Protein 6ICN (pdb70)

B-factor: mean 26.17, std 9.97, range [12.32, 71.06]

Structure (mmCIF, N/CA/C/O backbone):
data_6ICN
#
_entry.id   6ICN
#
_cell.length_a   135.938
_cell.length_b   135.938
_cell.length_c   155.430
_cell.angle_alpha   90.00
_cell.angle_beta   90.00
_cell.angle_gamma   120.00
#
_symmetry.space_group_name_H-M   'P 32 2 1'
#
loop_
_entity.id
_entity.type
_entity.pdbx_description
1 polymer 'Methylxanthine N1-demethylase NdmA'
2 non-polymer 'FE2/S2 (INORGANIC) CLUSTER'
3 non-polymer 'COBALT (II) ION'
4 non-polymer CAFFEINE
5 water water
#
loop_
_atom_site.group_PDB
_atom_site.id
_atom_site.type_symbol
_atom_site.label_atom_id
_atom_site.label_alt_id
_atom_site.label_comp_id
_atom_site.label_asym_id
_atom_site.label_entity_id
_atom_site.label_seq_id
_atom_site.pdbx_PDB_ins_code
_atom_site.Cartn_x
_atom_site.Cartn_y
_atom_site.Cartn_z
_atom_site.occupancy
_atom_site.B_iso_or_equiv
_atom_site.auth_seq_id
_atom_site.auth_comp_id
_atom_site.auth_asym_id
_atom_site.auth_atom_id
_atom_site.pdbx_PDB_model_num
ATOM 1 N N . ASN A 1 25 ? -3.429 51.239 56.071 1.00 62.49 7 ASN A N 1
ATOM 2 C CA . ASN A 1 25 ? -4.585 52.077 55.793 1.00 63.36 7 ASN A CA 1
ATOM 3 C C . ASN A 1 25 ? -5.180 51.683 54.441 1.00 62.03 7 ASN A C 1
ATOM 4 O O . ASN A 1 25 ? -4.694 50.760 53.779 1.00 59.07 7 ASN A O 1
ATOM 9 N N . ASP A 1 26 ? -6.242 52.396 54.048 1.00 62.46 8 ASP A N 1
ATOM 10 C CA . ASP A 1 26 ? -6.923 52.142 52.783 1.00 57.17 8 ASP A CA 1
ATOM 11 C C . ASP A 1 26 ? -5.960 52.106 51.601 1.00 53.74 8 ASP A C 1
ATOM 12 O O . ASP A 1 26 ? -6.209 51.387 50.623 1.00 47.12 8 ASP A O 1
ATOM 17 N N . GLU A 1 27 ? -4.861 52.866 51.677 1.00 53.43 9 GLU A N 1
ATOM 18 C CA . GLU A 1 27 ? -3.861 52.913 50.615 1.00 51.46 9 GLU A CA 1
ATOM 19 C C . GLU A 1 27 ? -3.412 51.530 50.169 1.00 41.66 9 GLU A C 1
ATOM 20 O O . GLU A 1 27 ? -3.042 51.355 49.003 1.00 45.74 9 GLU A O 1
ATOM 26 N N . ARG A 1 28 ? -3.445 50.545 51.067 1.00 40.79 10 ARG A N 1
ATOM 27 C CA . ARG A 1 28 ? -2.734 49.288 50.880 1.00 38.19 10 ARG A CA 1
ATOM 28 C C . ARG A 1 28 ? -3.639 48.149 50.468 1.00 31.82 10 ARG A C 1
ATOM 29 O O . ARG A 1 28 ? -3.143 47.054 50.194 1.00 27.75 10 ARG A O 1
ATOM 37 N N . GLU A 1 29 ? -4.949 48.377 50.445 1.00 31.00 11 GLU A N 1
ATOM 38 C CA . GLU A 1 29 ? -5.877 47.287 50.188 1.00 28.78 11 GLU A CA 1
ATOM 39 C C . GLU A 1 29 ? -5.571 46.603 48.862 1.00 25.17 11 GLU A C 1
ATOM 40 O O . GLU A 1 29 ? -5.636 45.372 48.758 1.00 22.93 11 GLU A O 1
ATOM 46 N N . TYR A 1 30 ? -5.193 47.382 47.843 1.00 24.08 12 TYR A N 1
ATOM 47 C CA . TYR A 1 30 ? -4.989 46.807 46.521 1.00 21.31 12 TYR A CA 1
ATOM 48 C C . TYR A 1 30 ? -3.866 45.774 46.522 1.00 21.34 12 TYR A C 1
ATOM 49 O O . TYR A 1 30 ? -3.897 44.832 45.726 1.00 19.51 12 TYR A O 1
ATOM 58 N N . LEU A 1 31 ? -2.886 45.906 47.428 1.00 18.21 13 LEU A N 1
ATOM 59 C CA . LEU A 1 31 ? -1.793 44.936 47.473 1.00 18.81 13 LEU A CA 1
ATOM 60 C C . LEU A 1 31 ? -2.252 43.537 47.880 1.00 17.44 13 LEU A C 1
ATOM 61 O O . LEU A 1 31 ? -1.553 42.566 47.576 1.00 19.49 13 LEU A O 1
ATOM 66 N N . ARG A 1 32 ? -3.405 43.410 48.546 1.00 16.85 14 ARG A N 1
ATOM 67 C CA . ARG A 1 32 ? -3.903 42.095 48.954 1.00 18.92 14 ARG A CA 1
ATOM 68 C C . ARG A 1 32 ? -4.229 41.213 47.756 1.00 17.67 14 ARG A C 1
ATOM 69 O O . ARG A 1 32 ? -4.305 39.992 47.901 1.00 17.69 14 ARG A O 1
ATOM 77 N N . HIS A 1 33 ? -4.395 41.801 46.570 1.00 19.42 15 HIS A N 1
ATOM 78 C CA . HIS A 1 33 ? -4.759 41.025 45.390 1.00 17.46 15 HIS A CA 1
ATOM 79 C C . HIS A 1 33 ? -3.584 40.350 44.710 1.00 17.91 15 HIS A C 1
ATOM 80 O O . HIS A 1 33 ? -3.801 39.552 43.794 1.00 20.64 15 HIS A O 1
ATOM 87 N N . PHE A 1 34 ? -2.346 40.637 45.120 1.00 18.24 16 PHE A N 1
ATOM 88 C CA . PHE A 1 34 ? -1.165 40.024 44.528 1.00 17.33 16 PHE A CA 1
ATOM 89 C C . PHE A 1 34 ? -0.683 38.847 45.370 1.00 17.54 16 PHE A C 1
ATOM 90 O O . PHE A 1 34 ? -1.008 38.722 46.554 1.00 17.39 16 PHE A O 1
ATOM 98 N N . TRP A 1 35 ? 0.078 37.973 44.723 1.00 15.96 17 TRP A N 1
ATOM 99 C CA . TRP A 1 35 ? 0.841 36.942 45.427 1.00 15.66 17 TRP A CA 1
ATOM 100 C C . TRP A 1 35 ? 2.085 37.553 46.054 1.00 15.42 17 TRP A C 1
ATOM 101 O O . TRP A 1 35 ? 2.857 38.238 45.375 1.00 18.67 17 TRP A O 1
ATOM 112 N N . HIS A 1 36 ? 2.312 37.256 47.333 1.00 15.27 18 HIS A N 1
ATOM 113 C CA . HIS A 1 36 ? 3.520 37.694 48.011 1.00 15.80 18 HIS A CA 1
ATOM 114 C C . HIS A 1 36 ? 4.207 36.498 48.655 1.00 15.70 18 HIS A C 1
ATOM 115 O O . HIS A 1 36 ? 3.534 35.639 49.225 1.00 16.40 18 HIS A O 1
ATOM 122 N N . PRO A 1 37 ? 5.541 36.456 48.638 1.00 16.47 19 PRO A N 1
ATOM 123 C CA . PRO A 1 37 ? 6.257 35.383 49.344 1.00 14.46 19 PRO A CA 1
ATOM 124 C C . PRO A 1 37 ? 6.224 35.665 50.834 1.00 17.87 19 PRO A C 1
ATOM 125 O O . PRO A 1 37 ? 6.327 36.817 51.266 1.00 17.91 19 PRO A O 1
ATOM 129 N N . VAL A 1 38 ? 6.087 34.611 51.631 1.00 13.75 20 VAL A N 1
ATOM 130 C CA . VAL A 1 38 ? 6.049 34.797 53.076 1.00 13.97 20 VAL A CA 1
ATOM 131 C C . VAL A 1 38 ? 7.160 34.058 53.794 1.00 15.34 20 VAL A C 1
ATOM 132 O O . VAL A 1 38 ? 7.518 34.458 54.916 1.00 16.30 20 VAL A O 1
ATOM 136 N N . CYS A 1 39 ? 7.736 33.034 53.187 1.00 15.80 21 CYS A N 1
ATOM 137 C CA . CYS A 1 39 ? 8.816 32.278 53.803 1.00 15.82 21 CYS A CA 1
ATOM 138 C C . CYS A 1 39 ? 9.440 31.408 52.732 1.00 15.69 21 CYS A C 1
ATOM 139 O O . CYS A 1 39 ? 8.858 31.212 51.660 1.00 16.87 21 CYS A O 1
ATOM 142 N N . THR A 1 40 ? 10.649 30.927 53.011 1.00 16.51 22 THR A N 1
ATOM 143 C CA . THR A 1 40 ? 11.203 29.861 52.191 1.00 15.40 22 THR A CA 1
ATOM 144 C C . THR A 1 40 ? 10.633 28.521 52.644 1.00 16.27 22 THR A C 1
ATOM 145 O O . THR A 1 40 ? 10.150 28.371 53.775 1.00 15.97 22 THR A O 1
ATOM 149 N N . VAL A 1 41 ? 10.674 27.546 51.728 1.00 16.44 23 VAL A N 1
ATOM 150 C CA . VAL A 1 41 ? 10.314 26.175 52.096 1.00 14.29 23 VAL A CA 1
ATOM 151 C C . VAL A 1 41 ? 11.201 25.694 53.235 1.00 17.14 23 VAL A C 1
ATOM 152 O O . VAL A 1 41 ? 10.722 25.085 54.202 1.00 16.35 23 VAL A O 1
ATOM 156 N N . THR A 1 42 ? 12.491 26.039 53.175 1.00 17.68 24 THR A N 1
ATOM 157 C CA . THR A 1 42 ? 13.426 25.718 54.253 1.00 17.43 24 THR A CA 1
ATOM 158 C C . THR A 1 42 ? 12.947 26.261 55.602 1.00 16.38 24 THR A C 1
ATOM 159 O O . THR A 1 42 ? 12.943 25.533 56.608 1.00 16.24 24 THR A O 1
ATOM 163 N N . GLU A 1 43 ? 12.499 27.523 55.645 1.00 16.57 25 GLU A N 1
ATOM 164 C CA . GLU A 1 43 ? 11.958 28.056 56.897 1.00 17.94 25 GLU A CA 1
ATOM 165 C C . GLU A 1 43 ? 10.759 27.251 57.387 1.00 15.53 25 GLU A C 1
ATOM 166 O O . GLU A 1 43 ? 10.639 26.972 58.586 1.00 16.70 25 GLU A O 1
ATOM 172 N N . LEU A 1 44 ? 9.851 26.866 56.476 1.00 14.26 26 LEU A N 1
ATOM 173 C CA . LEU A 1 44 ? 8.710 26.068 56.902 1.00 14.66 26 LEU A CA 1
ATOM 174 C C . LEU A 1 44 ? 9.164 24.744 57.507 1.00 14.40 26 LEU A C 1
ATOM 175 O O . LEU A 1 44 ? 8.666 24.330 58.562 1.00 16.29 26 LEU A O 1
ATOM 180 N N . GLU A 1 45 ? 10.122 24.084 56.864 1.00 15.49 27 GLU A N 1
ATOM 181 C CA . GLU A 1 45 ? 10.549 22.757 57.319 1.00 15.63 27 GLU A CA 1
ATOM 182 C C . GLU A 1 45 ? 11.321 22.826 58.624 1.00 16.05 27 GLU A C 1
ATOM 183 O O . GLU A 1 45 ? 11.243 21.890 59.440 1.00 16.28 27 GLU A O 1
ATOM 189 N N . LYS A 1 46 ? 12.033 23.933 58.859 1.00 16.66 28 LYS A N 1
ATOM 190 C CA . LYS A 1 46 ? 12.790 24.108 60.098 1.00 17.02 28 LYS A CA 1
ATOM 191 C C . LYS A 1 46 ? 11.936 24.554 61.280 1.00 18.73 28 LYS A C 1
ATOM 192 O O . LYS A 1 46 ? 12.393 24.445 62.426 1.00 20.35 28 LYS A O 1
ATOM 198 N N . ALA A 1 47 ? 10.717 25.050 61.033 1.00 15.91 29 ALA A N 1
ATOM 199 C CA . ALA A 1 47 ? 9.939 25.699 62.089 1.00 18.03 29 ALA A CA 1
ATOM 200 C C . ALA A 1 47 ? 9.585 24.736 63.214 1.00 18.72 29 ALA A C 1
ATOM 201 O O . ALA A 1 47 ? 9.576 25.120 64.390 1.00 23.70 29 ALA A O 1
ATOM 203 N N . HIS A 1 48 ? 9.275 23.492 62.873 1.00 17.06 30 HIS A N 1
ATOM 204 C CA . HIS A 1 48 ? 8.758 22.477 63.776 1.00 18.70 30 HIS A CA 1
ATOM 205 C C . HIS A 1 48 ? 9.521 21.187 63.495 1.00 17.34 30 HIS A C 1
ATOM 206 O O . HIS A 1 48 ? 9.835 20.896 62.328 1.00 17.63 30 HIS A O 1
ATOM 213 N N . PRO A 1 49 ? 9.832 20.387 64.521 1.00 17.52 31 PRO A N 1
ATOM 214 C CA . PRO A 1 49 ? 10.607 19.149 64.277 1.00 18.53 31 PRO A CA 1
ATOM 215 C C . PRO A 1 49 ? 9.930 18.151 63.345 1.00 18.56 31 PRO A C 1
ATOM 216 O O . PRO A 1 49 ? 10.619 17.297 62.779 1.00 19.26 31 PRO A O 1
ATOM 220 N N . SER A 1 50 ? 8.608 18.214 63.166 1.00 15.84 32 SER A N 1
ATOM 221 C CA . SER A 1 50 ? 7.939 17.338 62.205 1.00 16.83 32 SER A CA 1
ATOM 222 C C . SER A 1 50 ? 8.338 17.620 60.762 1.00 16.57 32 SER A C 1
ATOM 223 O O . SER A 1 50 ? 8.082 16.775 59.892 1.00 18.26 32 SER A O 1
ATOM 226 N N . SER A 1 51 ? 8.906 18.799 60.489 1.00 16.70 33 SER A N 1
ATOM 227 C CA . SER A 1 51 ? 9.224 19.342 59.169 1.00 14.95 33 SER A CA 1
ATOM 228 C C . SER A 1 51 ? 7.987 19.753 58.379 1.00 15.07 33 SER A C 1
ATOM 229 O O . SER A 1 51 ? 8.131 20.157 57.222 1.00 16.50 33 SER A O 1
ATOM 232 N N . LEU A 1 52 ? 6.790 19.687 58.973 1.00 15.11 34 LEU A N 1
ATOM 233 C CA . LEU A 1 52 ? 5.540 19.974 58.266 1.00 15.00 34 LEU A CA 1
ATOM 234 C C . LEU A 1 52 ? 4.966 21.330 58.645 1.00 15.22 34 LEU A C 1
ATOM 235 O O . LEU A 1 52 ? 3.845 21.668 58.231 1.00 15.34 34 LEU A O 1
ATOM 240 N N . GLY A 1 53 ? 5.701 22.117 59.411 1.00 14.36 35 GLY A N 1
ATOM 241 C CA . GLY A 1 53 ? 5.117 23.267 60.067 1.00 15.27 35 GLY A CA 1
ATOM 242 C C . GLY A 1 53 ? 4.399 22.824 61.330 1.00 14.14 35 GLY A C 1
ATOM 243 O O . GLY A 1 53 ? 4.584 21.688 61.795 1.00 16.61 35 GLY A O 1
ATOM 244 N N . PRO A 1 54 ? 3.553 23.693 61.902 1.00 13.35 36 PRO A N 1
ATOM 245 C CA . PRO A 1 54 ? 3.155 24.997 61.351 1.00 14.91 36 PRO A CA 1
ATOM 246 C C . PRO A 1 54 ? 4.198 26.088 61.538 1.00 15.87 36 PRO A C 1
ATOM 247 O O . PRO A 1 54 ? 5.070 25.995 62.411 1.00 17.02 36 PRO A O 1
ATOM 251 N N . LEU A 1 55 ? 4.084 27.137 60.741 1.00 13.56 37 LEU A N 1
ATOM 252 C CA . LEU A 1 55 ? 4.958 28.302 60.844 1.00 14.79 37 LEU A CA 1
ATOM 253 C C . LEU A 1 55 ? 4.089 29.550 60.831 1.00 16.89 37 LEU A C 1
ATOM 254 O O . LEU A 1 55 ? 3.277 29.724 59.916 1.00 15.31 37 LEU A O 1
ATOM 259 N N . ALA A 1 56 ? 4.256 30.419 61.836 1.00 16.03 38 ALA A N 1
ATOM 260 C CA . ALA A 1 56 ? 3.604 31.726 61.825 1.00 15.00 38 ALA A CA 1
ATOM 261 C C . ALA A 1 56 ? 4.304 32.659 60.839 1.00 15.62 38 ALA A C 1
ATOM 262 O O . ALA A 1 56 ? 5.535 32.781 60.848 1.00 17.66 38 ALA A O 1
ATOM 264 N N . VAL A 1 57 ? 3.513 33.344 60.008 1.00 15.93 39 VAL A N 1
ATOM 265 C CA . VAL A 1 57 ? 4.014 34.370 59.102 1.00 16.47 39 VAL A CA 1
ATOM 266 C C . VAL A 1 57 ? 3.075 35.566 59.181 1.00 17.69 39 VAL A C 1
ATOM 267 O O . VAL A 1 57 ? 1.951 35.473 59.681 1.00 17.47 39 VAL A O 1
ATOM 271 N N . LYS A 1 58 ? 3.567 36.713 58.707 1.00 17.59 40 LYS A N 1
ATOM 272 C CA . LYS A 1 58 ? 2.800 37.956 58.704 1.00 16.56 40 LYS A CA 1
ATOM 273 C C . LYS A 1 58 ? 2.911 38.601 57.337 1.00 18.01 40 LYS A C 1
ATOM 274 O O . LYS A 1 58 ? 4.005 38.687 56.768 1.00 19.34 40 LYS A O 1
ATOM 280 N N . LEU A 1 59 ? 1.771 39.041 56.812 1.00 15.61 41 LEU A N 1
ATOM 281 C CA . LEU A 1 59 ? 1.694 39.588 55.465 1.00 14.90 41 LEU A CA 1
ATOM 282 C C . LEU A 1 59 ? 0.675 40.709 55.492 1.00 16.84 41 LEU A C 1
ATOM 283 O O . LEU A 1 59 ? -0.472 40.476 55.887 1.00 16.37 41 LEU A O 1
ATOM 288 N N . LEU A 1 60 ? 1.102 41.921 55.120 1.00 15.92 42 LEU A N 1
ATOM 289 C CA . LEU A 1 60 ? 0.213 43.095 55.121 1.00 16.81 42 LEU A CA 1
ATOM 290 C C . LEU A 1 60 ? -0.553 43.210 56.439 1.00 19.10 42 LEU A C 1
ATOM 291 O O . LEU A 1 60 ? -1.765 43.453 56.457 1.00 20.13 42 LEU A O 1
ATOM 296 N N . ASN A 1 61 ? 0.160 42.986 57.551 1.00 17.84 43 ASN A N 1
ATOM 297 C CA . ASN A 1 61 ? -0.342 43.047 58.925 1.00 22.74 43 ASN A CA 1
ATOM 298 C C . ASN A 1 61 ? -1.344 41.950 59.281 1.00 23.18 43 ASN A C 1
ATOM 299 O O . ASN A 1 61 ? -1.959 42.021 60.353 1.00 25.42 43 ASN A O 1
ATOM 304 N N . GLU A 1 62 ? -1.515 40.931 58.438 1.00 18.13 44 GLU A N 1
ATOM 305 C CA . GLU A 1 62 ? -2.325 39.769 58.776 1.00 19.14 44 GLU A CA 1
ATOM 306 C C . GLU A 1 62 ? -1.453 38.693 59.415 1.00 16.54 44 GLU A C 1
ATOM 307 O O . GLU A 1 62 ? -0.398 38.356 58.871 1.00 18.62 44 GLU A O 1
ATOM 313 N N . GLN A 1 63 ? -1.912 38.128 60.529 1.00 17.67 45 GLN A N 1
ATOM 314 C CA . GLN A 1 63 ? -1.208 37.023 61.179 1.00 16.71 45 GLN A CA 1
ATOM 315 C C . GLN A 1 63 ? -1.731 35.714 60.604 1.00 14.40 45 GLN A C 1
ATOM 316 O O . GLN A 1 63 ? -2.895 35.366 60.806 1.00 16.95 45 GLN A O 1
ATOM 322 N N . LEU A 1 64 ? -0.868 34.994 59.897 1.00 14.26 46 LEU A N 1
ATOM 323 C CA . LEU A 1 64 ? -1.237 33.771 59.203 1.00 16.17 46 LEU A CA 1
ATOM 324 C C . LEU A 1 64 ? -0.396 32.604 59.698 1.00 16.07 46 LEU A C 1
ATOM 325 O O . LEU A 1 64 ? 0.641 32.788 60.342 1.00 16.18 46 LEU A O 1
ATOM 330 N N . VAL A 1 65 ? -0.841 31.389 59.385 1.00 15.31 47 VAL A N 1
ATOM 331 C CA . VAL A 1 65 ? -0.068 30.187 59.670 1.00 15.01 47 VAL A CA 1
ATOM 332 C C . VAL A 1 65 ? 0.006 29.350 58.400 1.00 16.70 47 VAL A C 1
ATOM 333 O O . VAL A 1 65 ? -0.995 29.206 57.683 1.00 15.88 47 VAL A O 1
ATOM 337 N N . VAL A 1 66 ? 1.192 28.821 58.114 1.00 14.17 48 VAL A N 1
ATOM 338 C CA . VAL A 1 66 ? 1.431 27.952 56.964 1.00 14.17 48 VAL A CA 1
ATOM 339 C C . VAL A 1 66 ? 1.758 26.557 57.473 1.00 16.47 48 VAL A C 1
ATOM 340 O O . VAL A 1 66 ? 2.498 26.403 58.455 1.00 15.32 48 VAL A O 1
ATOM 344 N N . ALA A 1 67 ? 1.228 25.536 56.790 1.00 15.19 49 ALA A N 1
ATOM 345 C CA . ALA A 1 67 ? 1.519 24.152 57.151 1.00 15.45 49 ALA A CA 1
ATOM 346 C C . ALA A 1 67 ? 1.455 23.293 55.898 1.00 16.90 49 ALA A C 1
ATOM 347 O O . ALA A 1 67 ? 0.738 23.623 54.941 1.00 17.68 49 ALA A O 1
ATOM 349 N N . LYS A 1 68 ? 2.195 22.184 55.916 1.00 15.25 50 LYS A N 1
ATOM 350 C CA . LYS A 1 68 ? 2.122 21.186 54.848 1.00 14.92 50 LYS A CA 1
ATOM 351 C C . LYS A 1 68 ? 1.122 20.115 55.270 1.00 16.46 50 LYS A C 1
ATOM 352 O O . LYS A 1 68 ? 1.398 19.310 56.165 1.00 16.97 50 LYS A O 1
ATOM 358 N N . LEU A 1 69 ? -0.063 20.136 54.665 1.00 16.15 51 LEU A N 1
ATOM 359 C CA . LEU A 1 69 ? -1.159 19.228 55.007 1.00 17.43 51 LEU A CA 1
ATOM 360 C C . LEU A 1 69 ? -1.307 18.246 53.849 1.00 21.84 51 LEU A C 1
ATOM 361 O O . LEU A 1 69 ? -1.830 18.603 52.786 1.00 20.63 51 LEU A O 1
ATOM 366 N N . GLY A 1 70 ? -0.823 17.025 54.048 1.00 21.91 52 GLY A N 1
ATOM 367 C CA . GLY A 1 70 ? -0.784 16.093 52.932 1.00 25.34 52 GLY A CA 1
ATOM 368 C C . GLY A 1 70 ? 0.160 16.625 51.879 1.00 24.92 52 GLY A C 1
ATOM 369 O O . GLY A 1 70 ? 1.288 17.025 52.178 1.00 26.14 52 GLY A O 1
ATOM 370 N N . ASP A 1 71 ? -0.310 16.691 50.633 1.00 21.14 53 ASP A N 1
ATOM 371 C CA . ASP A 1 71 ? 0.528 17.130 49.529 1.00 22.27 53 ASP A CA 1
ATOM 372 C C . ASP A 1 71 ? 0.429 18.631 49.262 1.00 24.77 53 ASP A C 1
ATOM 373 O O . ASP A 1 71 ? 0.996 19.111 48.278 1.00 30.24 53 ASP A O 1
ATOM 378 N N . GLU A 1 72 ? -0.256 19.377 50.120 1.00 21.27 54 GLU A N 1
ATOM 379 C CA . GLU A 1 72 ? -0.625 20.756 49.852 1.00 21.43 54 GLU A CA 1
ATOM 380 C C . GLU A 1 72 ? -0.006 21.669 50.902 1.00 19.22 54 GLU A C 1
ATOM 381 O O . GLU A 1 72 ? -0.040 21.356 52.090 1.00 20.19 54 GLU A O 1
ATOM 387 N N . TYR A 1 73 ? 0.519 22.811 50.458 1.00 16.21 55 TYR A N 1
ATOM 388 C CA . TYR A 1 73 ? 0.811 23.910 51.375 1.00 17.88 55 TYR A CA 1
ATOM 389 C C . TYR A 1 73 ? -0.445 24.748 51.591 1.00 20.01 55 TYR A C 1
ATOM 390 O O . TYR A 1 73 ? -1.078 25.209 50.623 1.00 18.96 55 TYR A O 1
ATOM 399 N N . VAL A 1 74 ? -0.809 24.941 52.858 1.00 16.97 56 VAL A N 1
ATOM 400 C CA . VAL A 1 74 ? -2.045 25.607 53.250 1.00 14.85 56 VAL A CA 1
ATOM 401 C C . VAL A 1 74 ? -1.717 26.813 54.114 1.00 17.34 56 VAL A C 1
ATOM 402 O O . VAL A 1 74 ? -0.837 26.738 54.984 1.00 17.66 56 VAL A O 1
ATOM 406 N N . ALA A 1 75 ? -2.435 27.914 53.876 1.00 15.67 57 ALA A N 1
ATOM 407 C CA . ALA A 1 75 ? -2.361 29.123 54.696 1.00 14.18 57 ALA A CA 1
ATOM 408 C C . ALA A 1 75 ? -3.726 29.418 55.317 1.00 16.18 57 ALA A C 1
ATOM 409 O O . ALA A 1 75 ? -4.742 29.470 54.606 1.00 17.21 57 ALA A O 1
ATOM 411 N N . MET A 1 76 ? -3.753 29.599 56.639 1.00 14.64 58 MET A N 1
ATOM 412 C CA . MET A 1 76 ? -4.972 29.944 57.375 1.00 14.74 58 MET A CA 1
ATOM 413 C C . MET A 1 76 ? -4.685 31.164 58.236 1.00 15.51 58 MET A C 1
ATOM 414 O O . MET A 1 76 ? -3.530 31.467 58.535 1.00 15.82 58 MET A O 1
ATOM 419 N N . ARG A 1 77 ? -5.738 31.864 58.656 1.00 15.62 59 ARG A N 1
ATOM 420 C CA . ARG A 1 77 ? -5.529 32.851 59.715 1.00 16.17 59 ARG A CA 1
ATOM 421 C C . ARG A 1 77 ? -5.014 32.161 60.973 1.00 15.27 59 ARG A C 1
ATOM 422 O O . ARG A 1 77 ? -5.514 31.104 61.376 1.00 16.08 59 ARG A O 1
ATOM 430 N N . ASP A 1 78 ? -4.020 32.779 61.625 1.00 14.24 60 ASP A N 1
ATOM 431 C CA . ASP A 1 78 ? -3.403 32.173 62.802 1.00 13.88 60 ASP A CA 1
ATOM 432 C C . ASP A 1 78 ? -4.227 32.442 64.067 1.00 15.51 60 ASP A C 1
ATOM 433 O O . ASP A 1 78 ? -3.780 33.083 65.020 1.00 15.05 60 ASP A O 1
ATOM 438 N N . ARG A 1 79 ? -5.458 31.929 64.071 1.00 14.45 61 ARG A N 1
ATOM 439 C CA . ARG A 1 79 ? -6.399 32.249 65.149 1.00 14.52 61 ARG A CA 1
ATOM 440 C C . ARG A 1 79 ? -7.502 31.201 65.149 1.00 17.70 61 ARG A C 1
ATOM 441 O O . ARG A 1 79 ? -8.320 31.169 64.220 1.00 18.00 61 ARG A O 1
ATOM 449 N N . CYS A 1 80 ? -7.509 30.345 66.170 1.00 15.78 62 CYS A N 1
ATOM 450 C CA . CYS A 1 80 ? -8.523 29.299 66.267 1.00 16.77 62 CYS A CA 1
ATOM 451 C C . CYS A 1 80 ? -9.913 29.895 66.478 1.00 14.94 62 CYS A C 1
ATOM 452 O O . CYS A 1 80 ? -10.082 30.874 67.210 1.00 15.85 62 CYS A O 1
ATOM 455 N N . ALA A 1 81 ? -10.925 29.283 65.838 1.00 16.19 63 ALA A N 1
ATOM 456 C CA . ALA A 1 81 ? -12.300 29.776 65.957 1.00 17.80 63 ALA A CA 1
ATOM 457 C C . ALA A 1 81 ? -12.886 29.594 67.351 1.00 16.28 63 ALA A C 1
ATOM 458 O O . ALA A 1 81 ? -13.824 30.313 67.707 1.00 18.19 63 ALA A O 1
ATOM 460 N N . HIS A 1 82 ? -12.348 28.665 68.150 1.00 15.22 64 HIS A N 1
ATOM 461 C CA . HIS A 1 82 ? -12.901 28.303 69.448 1.00 15.17 64 HIS A CA 1
ATOM 462 C C . HIS A 1 82 ? -12.624 29.388 70.487 1.00 16.59 64 HIS A C 1
ATOM 463 O O . HIS A 1 82 ? -13.543 30.081 70.941 1.00 15.53 64 HIS A O 1
ATOM 470 N N . ARG A 1 83 ? -11.351 29.539 70.874 1.00 15.38 65 ARG A N 1
ATOM 471 C CA . ARG A 1 83 ? -10.974 30.522 71.889 1.00 14.60 65 ARG A CA 1
ATOM 472 C C . ARG A 1 83 ? -9.751 31.330 71.459 1.00 17.74 65 ARG A C 1
ATOM 473 O O . ARG A 1 83 ? -9.014 31.858 72.310 1.00 17.59 65 ARG A O 1
ATOM 481 N N . SER A 1 84 ? -9.514 31.447 70.156 1.00 14.23 66 SER A N 1
ATOM 482 C CA . SER A 1 84 ? -8.590 32.426 69.589 1.00 14.35 66 SER A CA 1
ATOM 483 C C . SER A 1 84 ? -7.116 32.143 69.889 1.00 14.17 66 SER A C 1
ATOM 484 O O . SER A 1 84 ? -6.286 33.021 69.683 1.00 15.60 66 SER A O 1
ATOM 487 N N . ALA A 1 85 ? -6.751 30.925 70.293 1.00 15.12 67 ALA A N 1
ATOM 488 C CA . ALA A 1 85 ? -5.336 30.557 70.377 1.00 13.01 67 ALA A CA 1
ATOM 489 C C . ALA A 1 85 ? -4.680 30.575 68.994 1.00 13.81 67 ALA A C 1
ATOM 490 O O . ALA A 1 85 ? -5.338 30.441 67.954 1.00 15.85 67 ALA A O 1
ATOM 492 N N . LYS A 1 86 ? -3.359 30.741 68.981 1.00 14.21 68 LYS A N 1
ATOM 493 C CA . LYS A 1 86 ? -2.613 30.667 67.725 1.00 13.52 68 LYS A CA 1
ATOM 494 C C . LYS A 1 86 ? -2.409 29.213 67.298 1.00 14.22 68 LYS A C 1
ATOM 495 O O . LYS A 1 86 ? -1.777 28.413 68.014 1.00 14.58 68 LYS A O 1
ATOM 501 N N . LEU A 1 87 ? -2.967 28.871 66.134 1.00 14.71 69 LEU A N 1
ATOM 502 C CA . LEU A 1 87 ? -2.723 27.579 65.503 1.00 14.51 69 LEU A CA 1
ATOM 503 C C . LEU A 1 87 ? -1.248 27.334 65.196 1.00 15.32 69 LEU A C 1
ATOM 504 O O . LEU A 1 87 ? -0.844 26.169 65.067 1.00 15.28 69 LEU A O 1
ATOM 509 N N . SER A 1 88 ? -0.433 28.389 65.091 1.00 15.22 70 SER A N 1
ATOM 510 C CA . SER A 1 88 ? 0.994 28.218 64.845 1.00 14.95 70 SER A CA 1
ATOM 511 C C . SER A 1 88 ? 1.723 27.609 66.041 1.00 14.39 70 SER A C 1
ATOM 512 O O . SER A 1 88 ? 2.883 27.206 65.894 1.00 16.45 70 SER A O 1
ATOM 515 N N . LEU A 1 89 ? 1.084 27.545 67.208 1.00 13.48 71 LEU A N 1
ATOM 516 C CA . LEU A 1 89 ? 1.643 26.809 68.336 1.00 15.34 71 LEU A CA 1
ATOM 517 C C . LEU A 1 89 ? 1.157 25.370 68.371 1.00 15.45 71 LEU A C 1
ATOM 518 O O . LEU A 1 89 ? 1.446 24.643 69.328 1.00 17.39 71 LEU A O 1
ATOM 523 N N . GLY A 1 90 ? 0.442 24.933 67.332 1.00 15.86 72 GLY A N 1
ATOM 524 C CA . GLY A 1 90 ? -0.140 23.606 67.265 1.00 15.77 72 GLY A CA 1
ATOM 525 C C . GLY A 1 90 ? 0.713 22.612 66.499 1.00 16.78 72 GLY A C 1
ATOM 526 O O . GLY A 1 90 ? 1.937 22.761 66.374 1.00 17.08 72 GLY A O 1
ATOM 527 N N . THR A 1 91 ? 0.049 21.582 65.963 1.00 16.32 73 THR A N 1
ATOM 528 C CA . THR A 1 91 ? 0.729 20.437 65.373 1.00 16.18 73 THR A CA 1
ATOM 529 C C . THR A 1 91 ? -0.032 19.956 64.142 1.00 18.13 73 THR A C 1
ATOM 530 O O . THR A 1 91 ? -1.262 19.975 64.122 1.00 18.64 73 THR A O 1
ATOM 534 N N . VAL A 1 92 ? 0.700 19.532 63.118 1.00 15.53 74 VAL A N 1
ATOM 535 C CA . VAL A 1 92 ? 0.076 18.870 61.975 1.00 16.40 74 VAL A CA 1
ATOM 536 C C . VAL A 1 92 ? -0.222 17.426 62.360 1.00 18.50 74 VAL A C 1
ATOM 537 O O . VAL A 1 92 ? 0.651 16.710 62.864 1.00 19.32 74 VAL A O 1
ATOM 541 N N . SER A 1 93 ? -1.456 16.994 62.123 1.00 21.06 75 SER A N 1
ATOM 542 C CA . SER A 1 93 ? -1.890 15.638 62.461 1.00 21.75 75 SER A CA 1
ATOM 543 C C . SER A 1 93 ? -2.608 15.100 61.235 1.00 22.83 75 SER A C 1
ATOM 544 O O . SER A 1 93 ? -3.676 15.603 60.874 1.00 22.56 75 SER A O 1
ATOM 547 N N . GLY A 1 94 ? -2.009 14.109 60.579 1.00 24.70 76 GLY A N 1
ATOM 548 C CA . GLY A 1 94 ? -2.529 13.673 59.297 1.00 28.01 76 GLY A CA 1
ATOM 549 C C . GLY A 1 94 ? -2.475 14.825 58.309 1.00 26.67 76 GLY A C 1
ATOM 550 O O . GLY A 1 94 ? -1.446 15.487 58.141 1.00 30.49 76 GLY A O 1
ATOM 551 N N . ASN A 1 95 ? -3.602 15.086 57.658 1.00 25.94 77 ASN A N 1
ATOM 552 C CA . ASN A 1 95 ? -3.728 16.196 56.727 1.00 24.34 77 ASN A CA 1
ATOM 553 C C . ASN A 1 95 ? -4.476 17.365 57.351 1.00 21.47 77 ASN A C 1
ATOM 554 O O . ASN A 1 95 ? -5.141 18.133 56.645 1.00 20.97 77 ASN A O 1
ATOM 559 N N . ARG A 1 96 ? -4.374 17.514 58.673 1.00 19.09 78 ARG A N 1
ATOM 560 C CA . ARG A 1 96 ? -5.067 18.580 59.388 1.00 16.37 78 ARG A CA 1
ATOM 561 C C . ARG A 1 96 ? -4.103 19.330 60.305 1.00 17.60 78 ARG A C 1
ATOM 562 O O . ARG A 1 96 ? -3.047 18.823 60.682 1.00 20.13 78 ARG A O 1
ATOM 570 N N . LEU A 1 97 ? -4.516 20.535 60.687 1.00 16.10 79 LEU A N 1
ATOM 571 C CA . LEU A 1 97 ? -3.782 21.376 61.631 1.00 15.29 79 LEU A CA 1
ATOM 572 C C . LEU A 1 97 ? -4.552 21.396 62.949 1.00 17.71 79 LEU A C 1
ATOM 573 O O . LEU A 1 97 ? -5.722 21.808 62.992 1.00 17.09 79 LEU A O 1
ATOM 578 N N . GLN A 1 98 ? -3.891 20.963 64.020 1.00 16.15 80 GLN A N 1
ATOM 579 C CA . GLN A 1 98 ? -4.512 20.787 65.325 1.00 15.53 80 GLN A CA 1
ATOM 580 C C . GLN A 1 98 ? -4.134 21.942 66.247 1.00 16.45 80 GLN A C 1
ATOM 581 O O . GLN A 1 98 ? -2.948 22.227 66.447 1.00 16.07 80 GLN A O 1
ATOM 587 N N . CYS A 1 99 ? -5.140 22.589 66.810 1.00 14.44 81 CYS A N 1
ATOM 588 C CA . CYS A 1 99 ? -4.903 23.680 67.750 1.00 15.92 81 CYS A CA 1
ATOM 589 C C . CYS A 1 99 ? -4.264 23.153 69.038 1.00 15.82 81 CYS A C 1
ATOM 590 O O . CYS A 1 99 ? -4.666 22.106 69.542 1.00 17.11 81 CYS A O 1
ATOM 593 N N . PRO A 1 100 ? -3.328 23.900 69.636 1.00 15.96 82 PRO A N 1
ATOM 594 C CA . PRO A 1 100 ? -2.699 23.442 70.892 1.00 18.51 82 PRO A CA 1
ATOM 595 C C . PRO A 1 100 ? -3.603 23.453 72.120 1.00 20.44 82 PRO A C 1
ATOM 596 O O . PRO A 1 100 ? -3.296 22.759 73.102 1.00 20.00 82 PRO A O 1
ATOM 600 N N . TYR A 1 101 ? -4.683 24.235 72.121 1.00 16.15 83 TYR A N 1
ATOM 601 C CA . TYR A 1 101 ? -5.400 24.497 73.366 1.00 14.77 83 TYR A CA 1
ATOM 602 C C . TYR A 1 101 ? -6.395 23.381 73.678 1.00 15.86 83 TYR A C 1
ATOM 603 O O . TYR A 1 101 ? -6.293 22.724 74.717 1.00 17.55 83 TYR A O 1
ATOM 612 N N . HIS A 1 102 ? -7.369 23.143 72.789 1.00 15.18 84 HIS A N 1
ATOM 613 C CA . HIS A 1 102 ? -8.323 22.064 73.021 1.00 17.06 84 HIS A CA 1
ATOM 614 C C . HIS A 1 102 ? -8.358 21.087 71.855 1.00 18.07 84 HIS A C 1
ATOM 615 O O . HIS A 1 102 ? -9.297 20.284 71.750 1.00 18.59 84 HIS A O 1
ATOM 622 N N . GLY A 1 103 ? -7.362 21.135 70.975 1.00 15.96 85 GLY A N 1
ATOM 623 C CA . GLY A 1 103 ? -7.193 20.072 70.000 1.00 15.41 85 GLY A CA 1
ATOM 624 C C . GLY A 1 103 ? -8.148 20.076 68.822 1.00 16.63 85 GLY A C 1
ATOM 625 O O . GLY A 1 103 ? -8.236 19.059 68.116 1.00 17.90 85 GLY A O 1
ATOM 626 N N . TRP A 1 104 ? -8.863 21.169 68.564 1.00 15.95 86 TRP A N 1
ATOM 627 C CA . TRP A 1 104 ? -9.683 21.185 67.347 1.00 17.24 86 TRP A CA 1
ATOM 628 C C . TRP A 1 104 ? -8.800 20.975 66.117 1.00 17.71 86 TRP A C 1
ATOM 629 O O . TRP A 1 104 ? -7.690 21.499 66.037 1.00 17.78 86 TRP A O 1
ATOM 640 N N . GLN A 1 105 ? -9.290 20.206 65.140 1.00 17.71 87 GLN A N 1
ATOM 641 C CA . GLN A 1 105 ? -8.499 19.910 63.947 1.00 16.44 87 GLN A CA 1
ATOM 642 C C . GLN A 1 105 ? -9.127 20.565 62.726 1.00 17.94 87 GLN A C 1
ATOM 643 O O . GLN A 1 105 ? -10.322 20.379 62.473 1.00 19.42 87 GLN A O 1
ATOM 649 N N . TYR A 1 106 ? -8.323 21.310 61.975 1.00 16.53 88 TYR A N 1
ATOM 650 C CA . TYR A 1 106 ? -8.785 22.023 60.787 1.00 17.06 88 TYR A CA 1
ATOM 651 C C . TYR A 1 106 ? -8.269 21.364 59.512 1.00 17.08 88 TYR A C 1
ATOM 652 O O . TYR A 1 106 ? -7.082 21.027 59.410 1.00 16.58 88 TYR A O 1
ATOM 661 N N . ASP A 1 107 ? -9.161 21.213 58.516 1.00 17.15 89 ASP A N 1
ATOM 662 C CA . ASP A 1 107 ? -8.751 20.620 57.247 1.00 18.62 89 ASP A CA 1
ATOM 663 C C . ASP A 1 107 ? -8.160 21.684 56.302 1.00 18.73 89 ASP A C 1
ATOM 664 O O . ASP A 1 107 ? -8.007 22.860 56.653 1.00 19.01 89 ASP A O 1
ATOM 669 N N . THR A 1 108 ? -7.798 21.264 55.081 1.00 17.74 90 THR A N 1
ATOM 670 C CA . THR A 1 108 ? -7.167 22.180 54.137 1.00 17.75 90 THR A CA 1
ATOM 671 C C . THR A 1 108 ? -8.070 23.343 53.746 1.00 17.16 90 THR A C 1
ATOM 672 O O . THR A 1 108 ? -7.573 24.333 53.198 1.00 19.51 90 THR A O 1
ATOM 676 N N . HIS A 1 109 ? -9.379 23.251 53.986 1.00 19.60 91 HIS A N 1
ATOM 677 C CA . HIS A 1 109 ? -10.285 24.351 53.689 1.00 20.32 91 HIS A CA 1
ATOM 678 C C . HIS A 1 109 ? -10.561 25.231 54.897 1.00 19.70 91 HIS A C 1
ATOM 679 O O . HIS A 1 109 ? -11.443 26.100 54.834 1.00 19.57 91 HIS A O 1
ATOM 686 N N . GLY A 1 110 ? -9.811 25.048 55.986 1.00 18.02 92 GLY A N 1
ATOM 687 C CA . GLY A 1 110 ? -10.073 25.813 57.186 1.00 18.08 92 GLY A CA 1
ATOM 688 C C . GLY A 1 110 ? -11.274 25.362 57.990 1.00 17.92 92 GLY A C 1
ATOM 689 O O . GLY A 1 110 ? -11.669 26.069 58.919 1.00 17.12 92 GLY A O 1
ATOM 690 N N . ALA A 1 111 ? -11.873 24.205 57.668 1.00 18.36 93 ALA A N 1
ATOM 691 C CA . ALA A 1 111 ? -13.055 23.724 58.374 1.00 18.88 93 ALA A CA 1
ATOM 692 C C . ALA A 1 111 ? -12.664 22.809 59.529 1.00 16.50 93 ALA A C 1
ATOM 693 O O . ALA A 1 111 ? -11.836 21.913 59.354 1.00 18.90 93 ALA A O 1
ATOM 695 N N . CYS A 1 112 ? -13.280 23.012 60.694 1.00 16.52 94 CYS A N 1
ATOM 696 C CA . CYS A 1 112 ? -13.017 22.116 61.815 1.00 18.33 94 CYS A CA 1
ATOM 697 C C . CYS A 1 112 ? -13.695 20.773 61.571 1.00 19.96 94 CYS A C 1
ATOM 698 O O . CYS A 1 112 ? -14.884 20.728 61.234 1.00 22.42 94 CYS A O 1
ATOM 701 N N . GLN A 1 113 ? -12.935 19.686 61.731 1.00 17.72 95 GLN A N 1
ATOM 702 C CA . GLN A 1 113 ? -13.453 18.343 61.494 1.00 19.74 95 GLN A CA 1
ATOM 703 C C . GLN A 1 113 ? -13.410 17.455 62.727 1.00 21.59 95 GLN A C 1
ATOM 704 O O . GLN A 1 113 ? -13.860 16.301 62.662 1.00 21.04 95 GLN A O 1
ATOM 710 N N . LEU A 1 114 ? -12.895 17.951 63.847 1.00 18.94 96 LEU A N 1
ATOM 711 C CA . LEU A 1 114 ? -12.855 17.183 65.085 1.00 17.65 96 LEU A CA 1
ATOM 712 C C . LEU A 1 114 ? -12.853 18.144 66.263 1.00 20.86 96 LEU A C 1
ATOM 713 O O . LEU A 1 114 ? -12.004 19.041 66.325 1.00 19.02 96 LEU A O 1
ATOM 718 N N . VAL A 1 115 ? -13.796 17.944 67.174 1.00 19.35 97 VAL A N 1
ATOM 719 C CA . VAL A 1 115 ? -13.847 18.616 68.466 1.00 18.73 97 VAL A CA 1
ATOM 720 C C . VAL A 1 115 ? -13.685 17.549 69.539 1.00 19.70 97 VAL A C 1
ATOM 721 O O . VAL A 1 115 ? -14.639 16.847 69.879 1.00 21.50 97 VAL A O 1
ATOM 725 N N . PRO A 1 116 ? -12.473 17.370 70.079 1.00 18.27 98 PRO A N 1
ATOM 726 C CA . PRO A 1 116 ? -12.243 16.212 70.964 1.00 18.40 98 PRO A CA 1
ATOM 727 C C . PRO A 1 116 ? -13.130 16.192 72.195 1.00 19.16 98 PRO A C 1
ATOM 728 O O . PRO A 1 116 ? -13.438 15.111 72.721 1.00 23.54 98 PRO A O 1
ATOM 732 N N . ALA A 1 117 ? -13.521 17.359 72.700 1.00 20.64 99 ALA A N 1
ATOM 733 C CA . ALA A 1 117 ? -14.322 17.396 73.915 1.00 22.57 99 ALA A CA 1
ATOM 734 C C . ALA A 1 117 ? -15.738 16.879 73.688 1.00 27.30 99 ALA A C 1
ATOM 735 O O . ALA A 1 117 ? -16.381 16.420 74.640 1.00 26.99 99 ALA A O 1
ATOM 737 N N . CYS A 1 118 ? -16.232 16.945 72.446 1.00 24.51 100 CYS A N 1
ATOM 738 C CA . CYS A 1 118 ? -17.639 16.670 72.126 1.00 30.18 100 CYS A CA 1
ATOM 739 C C . CYS A 1 118 ? -17.738 15.705 70.953 1.00 30.98 100 CYS A C 1
ATOM 740 O O . CYS A 1 118 ? -18.389 16.004 69.953 1.00 32.92 100 CYS A O 1
ATOM 743 N N . PRO A 1 119 ? -17.089 14.544 71.031 1.00 34.19 101 PRO A N 1
ATOM 744 C CA . PRO A 1 119 ? -16.963 13.711 69.824 1.00 40.87 101 PRO A CA 1
ATOM 745 C C . PRO A 1 119 ? -18.302 13.330 69.201 1.00 44.17 101 PRO A C 1
ATOM 746 O O . PRO A 1 119 ? -18.378 13.167 67.976 1.00 48.77 101 PRO A O 1
ATOM 750 N N . ASN A 1 120 ? -19.366 13.217 70.003 1.00 44.09 102 ASN A N 1
ATOM 751 C CA . ASN A 1 120 ? -20.679 12.836 69.490 1.00 46.03 102 ASN A CA 1
ATOM 752 C C . ASN A 1 120 ? -21.504 14.022 68.998 1.00 44.71 102 ASN A C 1
ATOM 753 O O . ASN A 1 120 ? -22.387 13.837 68.153 1.00 48.91 102 ASN A O 1
ATOM 758 N N . SER A 1 121 ? -21.251 15.226 69.509 1.00 38.39 103 SER A N 1
ATOM 759 C CA . SER A 1 121 ? -22.076 16.370 69.166 1.00 34.05 103 SER A CA 1
ATOM 760 C C . SER A 1 121 ? -21.777 16.839 67.744 1.00 30.36 103 SER A C 1
ATOM 761 O O . SER A 1 121 ? -20.677 16.628 67.228 1.00 32.30 103 SER A O 1
ATOM 764 N N . PRO A 1 122 ? -22.737 17.487 67.087 1.00 31.78 104 PRO A N 1
ATOM 765 C CA . PRO A 1 122 ? -22.424 18.112 65.800 1.00 29.42 104 PRO A CA 1
ATOM 766 C C . PRO A 1 122 ? -21.447 19.265 65.985 1.00 27.56 104 PRO A C 1
ATOM 767 O O . PRO A 1 122 ? -21.523 20.022 66.960 1.00 28.36 104 PRO A O 1
ATOM 771 N N . ILE A 1 123 ? -20.521 19.377 65.042 1.00 24.76 105 ILE A N 1
ATOM 772 C CA . ILE A 1 123 ? -19.539 20.473 65.072 1.00 22.51 105 ILE A CA 1
ATOM 773 C C . ILE A 1 123 ? -20.248 21.768 64.690 1.00 25.52 105 ILE A C 1
ATOM 774 O O . ILE A 1 123 ? -21.001 21.787 63.698 1.00 21.29 105 ILE A O 1
ATOM 779 N N . PRO A 1 124 ? -20.082 22.851 65.447 1.00 19.75 106 PRO A N 1
ATOM 780 C CA . PRO A 1 124 ? -20.767 24.097 65.097 1.00 21.13 106 PRO A CA 1
ATOM 781 C C . PRO A 1 124 ? -20.487 24.535 63.671 1.00 21.89 106 PRO A C 1
ATOM 782 O O . PRO A 1 124 ? -19.382 24.376 63.145 1.00 22.00 106 PRO A O 1
ATOM 786 N N . ASN A 1 125 ? -21.529 25.081 63.041 1.00 21.74 107 ASN A N 1
ATOM 787 C CA . ASN A 1 125 ? -21.408 25.584 61.685 1.00 21.74 107 ASN A CA 1
ATOM 788 C C . ASN A 1 125 ? -20.316 26.640 61.559 1.00 23.25 107 ASN A C 1
ATOM 789 O O . ASN A 1 125 ? -19.639 26.712 60.529 1.00 22.67 107 ASN A O 1
ATOM 794 N N . LYS A 1 126 ? -20.118 27.460 62.586 1.00 21.96 108 LYS A N 1
ATOM 795 C CA . LYS A 1 126 ? -19.136 28.530 62.488 1.00 19.43 108 LYS A CA 1
ATOM 796 C C . LYS A 1 126 ? -17.729 28.091 62.891 1.00 21.41 108 LYS A C 1
ATOM 797 O O . LYS A 1 126 ? -16.826 28.934 62.935 1.00 19.67 108 LYS A O 1
ATOM 803 N N . ALA A 1 127 ? -17.518 26.800 63.162 1.00 20.26 109 ALA A N 1
ATOM 804 C CA . ALA A 1 127 ? -16.204 26.295 63.577 1.00 18.59 109 ALA A CA 1
ATOM 805 C C . ALA A 1 127 ? -15.328 26.133 62.336 1.00 18.04 109 ALA A C 1
ATOM 806 O O . ALA A 1 127 ? -15.183 25.050 61.753 1.00 18.97 109 ALA A O 1
ATOM 808 N N . LYS A 1 128 ? -14.750 27.253 61.912 1.00 16.81 110 LYS A N 1
ATOM 809 C CA . LYS A 1 128 ? -13.905 27.313 60.732 1.00 17.48 110 LYS A CA 1
ATOM 810 C C . LYS A 1 128 ? -13.066 28.577 60.829 1.00 16.97 110 LYS A C 1
ATOM 811 O O . LYS A 1 128 ? -13.436 29.538 61.512 1.00 19.01 110 LYS A O 1
ATOM 817 N N . VAL A 1 129 ? -11.946 28.569 60.121 1.00 16.91 111 VAL A N 1
ATOM 818 C CA . VAL A 1 129 ? -11.091 29.747 60.032 1.00 19.29 111 VAL A CA 1
ATOM 819 C C . VAL A 1 129 ? -10.867 30.071 58.563 1.00 18.48 111 VAL A C 1
ATOM 820 O O . VAL A 1 129 ? -10.962 29.195 57.697 1.00 19.48 111 VAL A O 1
ATOM 824 N N . ASP A 1 130 ? -10.566 31.342 58.276 1.00 17.66 112 ASP A N 1
ATOM 825 C CA . ASP A 1 130 ? -10.323 31.752 56.894 1.00 19.83 112 ASP A CA 1
ATOM 826 C C . ASP A 1 130 ? -9.065 31.084 56.360 1.00 19.89 112 ASP A C 1
ATOM 827 O O . ASP A 1 130 ? -8.065 30.965 57.071 1.00 19.84 112 ASP A O 1
ATOM 832 N N . ARG A 1 131 ? -9.123 30.621 55.112 1.00 19.08 113 ARG A N 1
ATOM 833 C CA . ARG A 1 131 ? -7.940 30.127 54.431 1.00 18.80 113 ARG A CA 1
ATOM 834 C C . ARG A 1 131 ? -7.693 30.969 53.187 1.00 18.08 113 ARG A C 1
ATOM 835 O O . ARG A 1 131 ? -8.573 31.699 52.717 1.00 19.94 113 ARG A O 1
ATOM 843 N N . PHE A 1 132 ? -6.466 30.896 52.686 1.00 16.98 114 PHE A N 1
ATOM 844 C CA . PHE A 1 132 ? -6.008 31.776 51.623 1.00 17.54 114 PHE A CA 1
ATOM 845 C C . PHE A 1 132 ? -5.237 30.975 50.595 1.00 16.44 114 PHE A C 1
ATOM 846 O O . PHE A 1 132 ? -4.539 30.008 50.931 1.00 17.58 114 PHE A O 1
ATOM 854 N N . ASP A 1 133 ? -5.355 31.403 49.337 1.00 19.16 115 ASP A N 1
ATOM 855 C CA . ASP A 1 133 ? -4.560 30.820 48.268 1.00 18.95 115 ASP A CA 1
ATOM 856 C C . ASP A 1 133 ? -3.087 30.794 48.655 1.00 19.27 115 ASP A C 1
ATOM 857 O O . ASP A 1 133 ? -2.516 31.817 49.064 1.00 17.63 115 ASP A O 1
ATOM 862 N N . CYS A 1 134 ? -2.491 29.608 48.555 1.00 16.11 116 CYS A N 1
ATOM 863 C CA . CYS A 1 134 ? -1.135 29.359 49.039 1.00 17.50 116 CYS A CA 1
ATOM 864 C C . CYS A 1 134 ? -0.470 28.343 48.123 1.00 18.47 116 CYS A C 1
ATOM 865 O O . CYS A 1 134 ? -1.025 27.260 47.912 1.00 19.50 116 CYS A O 1
ATOM 868 N N . GLU A 1 135 ? 0.706 28.679 47.593 1.00 16.92 117 GLU A N 1
ATOM 869 C CA . GLU A 1 135 ? 1.440 27.805 46.682 1.00 18.95 117 GLU A CA 1
ATOM 870 C C . GLU A 1 135 ? 2.939 27.912 46.914 1.00 18.67 117 GLU A C 1
ATOM 871 O O . GLU A 1 135 ? 3.463 28.995 47.211 1.00 19.45 117 GLU A O 1
ATOM 877 N N . GLU A 1 136 ? 3.632 26.789 46.725 1.00 19.10 118 GLU A N 1
ATOM 878 C CA . GLU A 1 136 ? 5.085 26.792 46.611 1.00 17.59 118 GLU A CA 1
ATOM 879 C C . GLU A 1 136 ? 5.496 27.045 45.166 1.00 20.87 118 GLU A C 1
ATOM 880 O O . GLU A 1 136 ? 4.903 26.498 44.226 1.00 21.99 118 GLU A O 1
ATOM 886 N N . ARG A 1 137 ? 6.503 27.895 44.992 1.00 18.72 119 ARG A N 1
ATOM 887 C CA . ARG A 1 137 ? 7.146 28.073 43.697 1.00 17.56 119 ARG A CA 1
ATOM 888 C C . ARG A 1 137 ? 8.551 28.608 43.934 1.00 18.92 119 ARG A C 1
ATOM 889 O O . ARG A 1 137 ? 8.742 29.508 44.760 1.00 18.37 119 ARG A O 1
ATOM 897 N N . TYR A 1 138 ? 9.528 28.036 43.229 1.00 18.15 120 TYR A N 1
ATOM 898 C CA . TYR A 1 138 ? 10.933 28.452 43.298 1.00 19.27 120 TYR A CA 1
ATOM 899 C C . TYR A 1 138 ? 11.547 28.231 44.666 1.00 17.76 120 TYR A C 1
ATOM 900 O O . TYR A 1 138 ? 12.600 28.805 44.961 1.00 18.65 120 TYR A O 1
ATOM 909 N N . GLY A 1 139 ? 10.939 27.405 45.522 1.00 17.38 121 GLY A N 1
ATOM 910 C CA . GLY A 1 139 ? 11.487 27.233 46.855 1.00 18.66 121 GLY A CA 1
ATOM 911 C C . GLY A 1 139 ? 10.983 28.241 47.868 1.00 18.41 121 GLY A C 1
ATOM 912 O O . GLY A 1 139 ? 11.480 28.267 49.010 1.00 17.20 121 GLY A O 1
ATOM 913 N N . LEU A 1 140 ? 10.041 29.087 47.481 1.00 17.62 122 LEU A N 1
ATOM 914 C CA . LEU A 1 140 ? 9.362 29.987 48.400 1.00 15.87 122 LEU A CA 1
ATOM 915 C C . LEU A 1 140 ? 7.899 29.586 48.518 1.00 15.39 122 LEU A C 1
ATOM 916 O O . LEU A 1 140 ? 7.333 28.937 47.631 1.00 18.06 122 LEU A O 1
ATOM 921 N N . ILE A 1 141 ? 7.280 30.026 49.604 1.00 15.85 123 ILE A N 1
ATOM 922 C CA . ILE A 1 141 ? 5.847 29.857 49.836 1.00 15.21 123 ILE A CA 1
ATOM 923 C C . ILE A 1 141 ? 5.183 31.201 49.587 1.00 16.27 123 ILE A C 1
ATOM 924 O O . ILE A 1 141 ? 5.587 32.217 50.182 1.00 17.67 123 ILE A O 1
ATOM 929 N N . TRP A 1 142 ? 4.162 31.210 48.716 1.00 15.38 124 TRP A N 1
ATOM 930 C CA . TRP A 1 142 ? 3.483 32.425 48.282 1.00 15.25 124 TRP A CA 1
ATOM 931 C C . TRP A 1 142 ? 2.032 32.421 48.744 1.00 15.53 124 TRP A C 1
ATOM 932 O O . TRP A 1 142 ? 1.367 31.383 48.711 1.00 17.60 124 TRP A O 1
ATOM 943 N N . ILE A 1 143 ? 1.530 33.581 49.173 1.00 15.11 125 ILE A N 1
ATOM 944 C CA . ILE A 1 143 ? 0.153 33.723 49.632 1.00 14.46 125 ILE A CA 1
ATOM 945 C C . ILE A 1 143 ? -0.518 34.885 48.907 1.00 17.38 125 ILE A C 1
ATOM 946 O O . ILE A 1 143 ? 0.076 35.956 48.749 1.00 16.13 125 ILE A O 1
ATOM 951 N N . ARG A 1 144 ? -1.765 34.671 48.459 1.00 16.28 126 ARG A N 1
ATOM 952 C CA . ARG A 1 144 ? -2.602 35.757 47.947 1.00 15.81 126 ARG A CA 1
ATOM 953 C C . ARG A 1 144 ? -3.795 35.920 48.873 1.00 17.40 126 ARG A C 1
ATOM 954 O O . ARG A 1 144 ? -4.623 35.007 48.995 1.00 18.54 126 ARG A O 1
ATOM 962 N N . LEU A 1 145 ? -3.892 37.088 49.515 1.00 16.03 127 LEU A N 1
ATOM 963 C CA . LEU A 1 145 ? -4.919 37.274 50.535 1.00 15.38 127 LEU A CA 1
ATOM 964 C C . LEU A 1 145 ? -6.309 37.435 49.932 1.00 18.65 127 LEU A C 1
ATOM 965 O O . LEU A 1 145 ? -7.294 36.961 50.511 1.00 18.72 127 LEU A O 1
ATOM 970 N N . ASP A 1 146 ? -6.416 38.143 48.814 1.00 18.17 128 ASP A N 1
ATOM 971 C CA . ASP A 1 146 ? -7.692 38.383 48.141 1.00 20.92 128 ASP A CA 1
ATOM 972 C C . ASP A 1 146 ? -7.605 37.812 46.730 1.00 19.20 128 ASP A C 1
ATOM 973 O O . ASP A 1 146 ? -6.828 38.300 45.892 1.00 19.45 128 ASP A O 1
ATOM 978 N N . SER A 1 147 ? -8.412 36.784 46.461 1.00 20.51 129 SER A N 1
ATOM 979 C CA . SER A 1 147 ? -8.412 36.143 45.158 1.00 20.15 129 SER A CA 1
ATOM 980 C C . SER A 1 147 ? -9.630 36.532 44.324 1.00 21.77 129 SER A C 1
ATOM 981 O O . SER A 1 147 ? -9.821 35.968 43.244 1.00 23.94 129 SER A O 1
ATOM 984 N N . SER A 1 148 ? -10.423 37.509 44.782 1.00 21.92 130 SER A N 1
ATOM 985 C CA . SER A 1 148 ? -11.723 37.773 44.158 1.00 24.27 130 SER A CA 1
ATOM 986 C C . SER A 1 148 ? -11.589 38.403 42.774 1.00 27.02 130 SER A C 1
ATOM 987 O O . SER A 1 148 ? -12.464 38.204 41.920 1.00 27.11 130 SER A O 1
ATOM 990 N N . PHE A 1 149 ? -10.518 39.159 42.513 1.00 25.66 131 PHE A N 1
ATOM 991 C CA . PHE A 1 149 ? -10.336 39.690 41.164 1.00 25.86 131 PHE A CA 1
ATOM 992 C C . PHE A 1 149 ? -9.797 38.638 40.212 1.00 25.13 131 PHE A C 1
ATOM 993 O O . PHE A 1 149 ? -9.973 38.766 38.998 1.00 29.20 131 PHE A O 1
ATOM 1001 N N . ASP A 1 150 ? -9.079 37.644 40.739 1.00 25.18 132 ASP A N 1
ATOM 1002 C CA . ASP A 1 150 ? -8.622 36.472 39.989 1.00 27.16 132 ASP A CA 1
ATOM 1003 C C . ASP A 1 150 ? -7.897 36.840 38.691 1.00 30.22 132 ASP A C 1
ATOM 1004 O O . ASP A 1 150 ? -8.171 36.295 37.622 1.00 31.58 132 ASP A O 1
ATOM 1009 N N . CYS A 1 151 ? -6.917 37.755 38.794 1.00 22.80 133 CYS A N 1
ATOM 1010 C CA . CYS A 1 151 ? -6.171 38.154 37.605 1.00 23.09 133 CYS A CA 1
ATOM 1011 C C . CYS A 1 151 ? -4.678 38.336 37.867 1.00 23.90 133 CYS A C 1
ATOM 1012 O O . CYS A 1 151 ? -3.981 38.937 37.041 1.00 25.14 133 CYS A O 1
ATOM 1015 N N . THR A 1 152 ? -4.166 37.836 38.983 1.00 21.27 134 THR A N 1
ATOM 1016 C CA . THR A 1 152 ? -2.754 37.969 39.308 1.00 21.63 134 THR A CA 1
ATOM 1017 C C . THR A 1 152 ? -2.124 36.588 39.400 1.00 21.66 134 THR A C 1
ATOM 1018 O O . THR A 1 152 ? -2.807 35.598 39.691 1.00 21.60 134 THR A O 1
ATOM 1022 N N . GLU A 1 153 ? -0.818 36.521 39.150 1.00 19.57 135 GLU A N 1
ATOM 1023 C CA . GLU A 1 153 ? -0.096 35.264 39.187 1.00 20.79 135 GLU A CA 1
ATOM 1024 C C . GLU A 1 153 ? 1.200 35.438 39.960 1.00 19.42 135 GLU A C 1
ATOM 1025 O O . GLU A 1 153 ? 1.651 36.556 40.215 1.00 18.89 135 GLU A O 1
ATOM 1031 N N . ILE A 1 154 ? 1.785 34.302 40.321 1.00 19.32 136 ILE A N 1
ATOM 1032 C CA . ILE A 1 154 ? 3.070 34.340 41.028 1.00 20.22 136 ILE A CA 1
ATOM 1033 C C . ILE A 1 154 ? 4.137 34.924 40.111 1.00 19.32 136 ILE A C 1
ATOM 1034 O O . ILE A 1 154 ? 4.195 34.577 38.909 1.00 19.90 136 ILE A O 1
ATOM 1039 N N . PRO A 1 155 ? 4.999 35.816 40.616 1.00 18.43 137 PRO A N 1
ATOM 1040 C CA . PRO A 1 155 ? 6.060 36.430 39.802 1.00 19.51 137 PRO A CA 1
ATOM 1041 C C . PRO A 1 155 ? 6.933 35.476 39.004 1.00 21.41 137 PRO A C 1
ATOM 1042 O O . PRO A 1 155 ? 7.096 34.301 39.349 1.00 21.55 137 PRO A O 1
ATOM 1046 N N . TYR A 1 156 ? 7.520 36.008 37.933 1.00 20.40 138 TYR A N 1
ATOM 1047 C CA . TYR A 1 156 ? 8.353 35.251 37.013 1.00 20.26 138 TYR A CA 1
ATOM 1048 C C . TYR A 1 156 ? 9.810 35.240 37.474 1.00 22.84 138 TYR A C 1
ATOM 1049 O O . TYR A 1 156 ? 10.404 36.294 37.717 1.00 21.67 138 TYR A O 1
ATOM 1058 N N . PHE A 1 157 ? 10.381 34.040 37.566 1.00 21.60 139 PHE A N 1
ATOM 1059 C CA . PHE A 1 157 ? 11.803 33.804 37.796 1.00 20.19 139 PHE A CA 1
ATOM 1060 C C . PHE A 1 157 ? 12.356 33.087 36.567 1.00 22.13 139 PHE A C 1
ATOM 1061 O O . PHE A 1 157 ? 11.965 31.949 36.289 1.00 24.62 139 PHE A O 1
ATOM 1069 N N . SER A 1 158 ? 13.269 33.741 35.839 1.00 21.33 140 SER A N 1
ATOM 1070 C CA . SER A 1 158 ? 13.688 33.224 34.533 1.00 21.95 140 SER A CA 1
ATOM 1071 C C . SER A 1 158 ? 14.527 31.948 34.636 1.00 25.47 140 SER A C 1
ATOM 1072 O O . SER A 1 158 ? 14.569 31.154 33.685 1.00 27.26 140 SER A O 1
ATOM 1075 N N . ALA A 1 159 ? 15.215 31.735 35.754 1.00 21.14 141 ALA A N 1
ATOM 1076 C CA . ALA A 1 159 ? 16.178 30.648 35.859 1.00 22.55 141 ALA A CA 1
ATOM 1077 C C . ALA A 1 159 ? 15.550 29.323 36.239 1.00 25.28 141 ALA A C 1
ATOM 1078 O O . ALA A 1 159 ? 16.228 28.294 36.155 1.00 29.51 141 ALA A O 1
ATOM 1080 N N . ALA A 1 160 ? 14.287 29.317 36.657 1.00 24.45 142 ALA A N 1
ATOM 1081 C CA . ALA A 1 160 ? 13.644 28.071 37.050 1.00 28.88 142 ALA A CA 1
ATOM 1082 C C . ALA A 1 160 ? 13.649 27.095 35.876 1.00 33.77 142 ALA A C 1
ATOM 1083 O O . ALA A 1 160 ? 13.329 27.468 34.744 1.00 36.99 142 ALA A O 1
ATOM 1085 N N . ASN A 1 161 ? 14.077 25.860 36.141 1.00 38.57 143 ASN A N 1
ATOM 1086 C CA . ASN A 1 161 ? 14.064 24.783 35.148 1.00 42.69 143 ASN A CA 1
ATOM 1087 C C . ASN A 1 161 ? 14.971 25.081 33.954 1.00 40.34 143 ASN A C 1
ATOM 1088 O O . ASN A 1 161 ? 14.689 24.659 32.830 1.00 45.97 143 ASN A O 1
ATOM 1093 N N . ASP A 1 162 ? 16.056 25.827 34.178 1.00 34.80 144 ASP A N 1
ATOM 1094 C CA . ASP A 1 162 ? 17.125 25.967 33.192 1.00 36.09 144 ASP A CA 1
ATOM 1095 C C . ASP A 1 162 ? 18.293 25.138 33.696 1.00 36.05 144 ASP A C 1
ATOM 1096 O O . ASP A 1 162 ? 19.025 25.578 34.594 1.00 34.50 144 ASP A O 1
ATOM 1101 N N . PRO A 1 163 ? 18.505 23.926 33.170 1.00 37.00 145 PRO A N 1
ATOM 1102 C CA . PRO A 1 163 ? 19.543 23.045 33.732 1.00 36.38 145 PRO A CA 1
ATOM 1103 C C . PRO A 1 163 ? 20.962 23.565 33.567 1.00 34.48 145 PRO A C 1
ATOM 1104 O O . PRO A 1 163 ? 21.880 22.969 34.141 1.00 38.06 145 PRO A O 1
ATOM 1108 N N . ARG A 1 164 ? 21.180 24.634 32.799 1.00 31.34 146 ARG A N 1
ATOM 1109 C CA . ARG A 1 164 ? 22.512 25.218 32.703 1.00 32.45 146 ARG A CA 1
ATOM 1110 C C . ARG A 1 164 ? 22.902 26.012 33.945 1.00 31.76 146 ARG A C 1
ATOM 1111 O O . ARG A 1 164 ? 24.065 26.418 34.052 1.00 30.32 146 ARG A O 1
ATOM 1119 N N . LEU A 1 165 ? 21.968 26.265 34.862 1.00 29.28 147 LEU A N 1
ATOM 1120 C CA . LEU A 1 165 ? 22.180 27.217 35.949 1.00 25.59 147 LEU A CA 1
ATOM 1121 C C . LEU A 1 165 ? 22.032 26.533 37.302 1.00 27.02 147 LEU A C 1
ATOM 1122 O O . LEU A 1 165 ? 21.066 25.797 37.529 1.00 30.37 147 LEU A O 1
ATOM 1127 N N . ARG A 1 166 ? 22.982 26.797 38.199 1.00 25.30 148 ARG A N 1
ATOM 1128 C CA . ARG A 1 166 ? 22.899 26.373 39.592 1.00 23.94 148 ARG A CA 1
ATOM 1129 C C . ARG A 1 166 ? 22.189 27.471 40.381 1.00 21.16 148 ARG A C 1
ATOM 1130 O O . ARG A 1 166 ? 22.585 28.637 40.299 1.00 21.04 148 ARG A O 1
ATOM 1138 N N . ILE A 1 167 ? 21.152 27.097 41.133 1.00 22.06 149 ILE A N 1
ATOM 1139 C CA . ILE A 1 167 ? 20.302 28.043 41.862 1.00 20.21 149 ILE A CA 1
ATOM 1140 C C . ILE A 1 167 ? 20.619 27.971 43.352 1.00 20.56 149 ILE A C 1
ATOM 1141 O O . ILE A 1 167 ? 20.691 26.878 43.922 1.00 22.34 149 ILE A O 1
ATOM 1146 N N . VAL A 1 168 ? 20.772 29.139 43.991 1.00 17.48 150 VAL A N 1
ATOM 1147 C CA . VAL A 1 168 ? 20.967 29.249 45.435 1.00 17.53 150 VAL A CA 1
ATOM 1148 C C . VAL A 1 168 ? 19.875 30.150 46.005 1.00 16.89 150 VAL A C 1
ATOM 1149 O O . VAL A 1 168 ? 19.691 31.282 45.536 1.00 18.15 150 VAL A O 1
ATOM 1153 N N . ILE A 1 169 ? 19.152 29.649 47.002 1.00 17.36 151 ILE A N 1
ATOM 1154 C CA . ILE A 1 169 ? 18.131 30.414 47.719 1.00 16.42 151 ILE A CA 1
ATOM 1155 C C . ILE A 1 169 ? 18.766 30.947 48.997 1.00 18.46 151 ILE A C 1
ATOM 1156 O O . ILE A 1 169 ? 19.124 30.170 49.893 1.00 19.93 151 ILE A O 1
ATOM 1161 N N . GLN A 1 170 ? 18.867 32.261 49.118 1.00 16.67 152 GLN A N 1
ATOM 1162 C CA . GLN A 1 170 ? 19.472 32.784 50.341 1.00 18.79 152 GLN A CA 1
ATOM 1163 C C . GLN A 1 170 ? 18.471 32.811 51.494 1.00 20.36 152 GLN A C 1
ATOM 1164 O O . GLN A 1 170 ? 17.255 32.729 51.311 1.00 20.21 152 GLN A O 1
ATOM 1170 N N . GLU A 1 171 ? 19.006 32.918 52.708 1.00 19.85 153 GLU A N 1
ATOM 1171 C CA . GLU A 1 171 ? 18.132 33.149 53.843 1.00 18.31 153 GLU A CA 1
ATOM 1172 C C . GLU A 1 171 ? 17.486 34.530 53.720 1.00 16.20 153 GLU A C 1
ATOM 1173 O O . GLU A 1 171 ? 18.112 35.468 5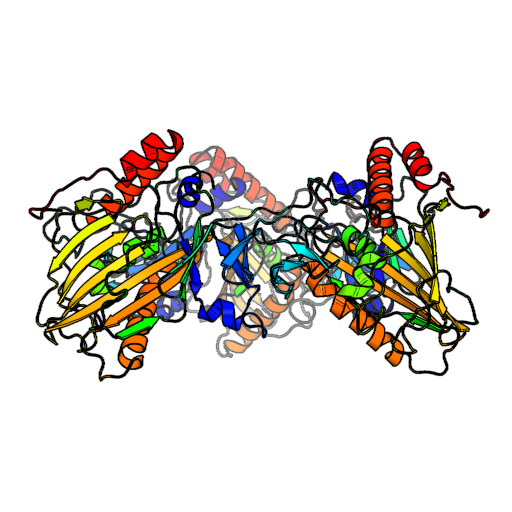3.227 1.00 21.23 153 GLU A O 1
ATOM 1179 N N . PRO A 1 172 ? 16.253 34.688 54.187 1.00 17.52 154 PRO A N 1
ATOM 1180 C CA . PRO A 1 172 ? 15.614 36.010 54.103 1.00 17.00 154 PRO A CA 1
ATOM 1181 C C . PRO A 1 172 ? 16.351 37.041 54.945 1.00 19.50 154 PRO A C 1
ATOM 1182 O O . PRO A 1 172 ? 16.989 36.712 55.948 1.00 18.46 154 PRO A O 1
ATOM 1186 N N . TYR A 1 173 ? 16.245 38.309 54.525 1.00 16.82 155 TYR A N 1
ATOM 1187 C CA . TYR A 1 173 ? 16.823 39.427 55.263 1.00 17.77 155 TYR A CA 1
ATOM 1188 C C . TYR A 1 173 ? 15.742 40.469 55.540 1.00 18.17 155 TYR A C 1
ATOM 1189 O O . TYR A 1 173 ? 14.926 40.796 54.672 1.00 18.11 155 TYR A O 1
ATOM 1198 N N . TRP A 1 174 ? 15.721 40.966 56.765 1.00 17.73 156 TRP A N 1
ATOM 1199 C CA . TRP A 1 174 ? 14.665 41.865 57.215 1.00 18.15 156 TRP A CA 1
ATOM 1200 C C . TRP A 1 174 ? 15.164 43.300 57.212 1.00 16.41 156 TRP A C 1
ATOM 1201 O O . TRP A 1 174 ? 16.243 43.576 57.734 1.00 17.91 156 TRP A O 1
ATOM 1212 N N . TRP A 1 175 ? 14.378 44.210 56.636 1.00 15.45 157 TRP A N 1
ATOM 1213 C CA . TRP A 1 175 ? 14.700 45.630 56.646 1.00 16.62 157 TRP A CA 1
ATOM 1214 C C . TRP A 1 175 ? 13.556 46.439 57.237 1.00 16.71 157 TRP A C 1
ATOM 1215 O O . TRP A 1 175 ? 12.379 46.135 57.027 1.00 16.21 157 TRP A O 1
ATOM 1226 N N . ASP A 1 176 ? 13.911 47.498 57.960 1.00 15.41 158 ASP A N 1
ATOM 1227 C CA . ASP A 1 176 ? 12.949 48.486 58.424 1.00 14.44 158 ASP A CA 1
ATOM 1228 C C . ASP A 1 176 ? 12.704 49.498 57.303 1.00 19.09 158 ASP A C 1
ATOM 1229 O O . ASP A 1 176 ? 13.043 50.676 57.394 1.00 16.16 158 ASP A O 1
ATOM 1234 N N . ALA A 1 177 ? 12.145 48.994 56.203 1.00 16.76 159 ALA A N 1
ATOM 1235 C CA . ALA A 1 177 ? 11.805 49.821 55.051 1.00 15.48 159 ALA A CA 1
ATOM 1236 C C . ALA A 1 177 ? 10.675 49.133 54.303 1.00 17.66 159 ALA A C 1
ATOM 1237 O O . ALA A 1 177 ? 10.484 47.921 54.415 1.00 17.42 159 ALA A O 1
ATOM 1239 N N . THR A 1 178 ? 9.919 49.924 53.544 1.00 15.22 160 THR A N 1
ATOM 1240 C CA . THR A 1 178 ? 8.773 49.394 52.819 1.00 16.25 160 THR A CA 1
ATOM 1241 C C . THR A 1 178 ? 9.191 48.665 51.545 1.00 15.09 160 THR A C 1
ATOM 1242 O O . THR A 1 178 ? 10.291 48.841 51.008 1.00 15.28 160 THR A O 1
ATOM 1246 N N . ALA A 1 179 ? 8.260 47.849 51.033 1.00 14.95 161 ALA A N 1
ATOM 1247 C CA . ALA A 1 179 ? 8.539 47.098 49.815 1.00 15.69 161 ALA A CA 1
ATOM 1248 C C . ALA A 1 179 ? 8.718 48.025 48.617 1.00 16.01 161 ALA A C 1
ATOM 1249 O O . ALA A 1 179 ? 9.554 47.762 47.756 1.00 17.41 161 ALA A O 1
ATOM 1251 N N . GLU A 1 180 ? 7.960 49.122 48.561 1.00 16.36 162 GLU A N 1
ATOM 1252 C CA . GLU A 1 180 ? 8.153 50.108 47.497 1.00 18.42 162 GLU A CA 1
ATOM 1253 C C . GLU A 1 180 ? 9.555 50.723 47.541 1.00 16.88 162 GLU A C 1
ATOM 1254 O O . GLU A 1 180 ? 10.226 50.837 46.507 1.00 17.58 162 GLU A O 1
ATOM 1260 N N . ARG A 1 181 ? 10.025 51.128 48.733 1.00 17.49 163 ARG A N 1
ATOM 1261 C CA . ARG A 1 181 ? 11.362 51.711 48.796 1.00 17.49 163 ARG A CA 1
ATOM 1262 C C . ARG A 1 181 ? 12.432 50.671 48.482 1.00 16.83 163 ARG A C 1
ATOM 1263 O O . ARG A 1 181 ? 13.461 50.995 47.878 1.00 17.40 163 ARG A O 1
ATOM 1271 N N . ARG A 1 182 ? 12.194 49.405 48.859 1.00 15.19 164 ARG A N 1
ATOM 1272 C CA . ARG A 1 182 ? 13.153 48.355 48.541 1.00 15.78 164 ARG A CA 1
ATOM 1273 C C . ARG A 1 182 ? 13.228 48.122 47.038 1.00 14.95 164 ARG A C 1
ATOM 1274 O O . ARG A 1 182 ? 14.323 47.991 46.478 1.00 15.33 164 ARG A O 1
ATOM 1282 N N . TRP A 1 183 ? 12.070 48.080 46.371 1.00 16.20 165 TRP A N 1
ATOM 1283 C CA . TRP A 1 183 ? 12.042 47.903 44.924 1.00 16.80 165 TRP A CA 1
ATOM 1284 C C . TRP A 1 183 ? 12.825 49.017 44.234 1.00 16.41 165 TRP A C 1
ATOM 1285 O O . TRP A 1 183 ? 13.686 48.762 43.380 1.00 16.67 165 TRP A O 1
ATOM 1296 N N . GLU A 1 184 ? 12.562 50.269 44.627 1.00 18.00 166 GLU A N 1
ATOM 1297 C CA . GLU A 1 184 ? 13.257 51.385 43.997 1.00 18.83 166 GLU A CA 1
ATOM 1298 C C . GLU A 1 184 ? 14.756 51.329 44.265 1.00 19.26 166 GLU A C 1
ATOM 1299 O O . GLU A 1 184 ? 15.562 51.645 43.381 1.00 18.24 166 GLU A O 1
ATOM 1305 N N . ASN A 1 185 ? 15.160 50.890 45.463 1.00 16.43 167 ASN A N 1
ATOM 1306 C CA . ASN A 1 185 ? 16.586 50.733 45.738 1.00 17.66 167 ASN A CA 1
ATOM 1307 C C . ASN A 1 185 ? 17.225 49.695 44.816 1.00 17.56 167 ASN A C 1
ATOM 1308 O O . ASN A 1 185 ? 18.347 49.885 44.336 1.00 19.90 167 ASN A O 1
ATOM 1313 N N . PHE A 1 186 ? 16.512 48.609 44.522 1.00 16.85 168 PHE A N 1
ATOM 1314 C CA . PHE A 1 186 ? 17.112 47.543 43.728 1.00 18.17 168 PHE A CA 1
ATOM 1315 C C . PHE A 1 186 ? 17.329 47.960 42.278 1.00 20.65 168 PHE A C 1
ATOM 1316 O O . PHE A 1 186 ? 18.313 47.542 41.660 1.00 22.65 168 PHE A O 1
ATOM 1324 N N . THR A 1 187 ? 16.435 48.782 41.729 1.00 17.50 169 THR A N 1
ATOM 1325 C CA . THR A 1 187 ? 16.462 49.150 40.317 1.00 21.69 169 THR A CA 1
ATOM 1326 C C . THR A 1 187 ? 17.065 50.524 40.077 1.00 22.98 169 THR A C 1
ATOM 1327 O O . THR A 1 187 ? 16.950 51.055 38.971 1.00 23.66 169 THR A O 1
ATOM 1331 N N . ASP A 1 188 ? 17.671 51.126 41.094 1.00 21.07 170 ASP A N 1
ATOM 1332 C CA . ASP A 1 188 ? 18.151 52.499 41.013 1.00 22.39 170 ASP A CA 1
ATOM 1333 C C . ASP A 1 188 ? 19.554 52.517 40.426 1.00 24.37 170 ASP A C 1
ATOM 1334 O O . ASP A 1 188 ? 20.493 52.006 41.045 1.00 27.38 170 ASP A O 1
ATOM 1339 N N . PHE A 1 189 ? 19.697 53.122 39.236 1.00 27.59 171 PHE A N 1
ATOM 1340 C CA . PHE A 1 189 ? 20.979 53.191 38.545 1.00 28.44 171 PHE A CA 1
ATOM 1341 C C . PHE A 1 189 ? 21.930 54.230 39.150 1.00 26.18 171 PHE A C 1
ATOM 1342 O O . PHE A 1 189 ? 23.146 54.101 38.997 1.00 32.24 171 PHE A O 1
ATOM 1350 N N . SER A 1 190 ? 21.404 55.231 39.854 1.00 27.80 172 SER A N 1
ATOM 1351 C CA . SER A 1 190 ? 22.190 56.377 40.307 1.00 27.13 172 SER A CA 1
ATOM 1352 C C . SER A 1 190 ? 22.969 56.141 41.603 1.00 24.60 172 SER A C 1
ATOM 1353 O O . SER A 1 190 ? 23.954 56.847 41.852 1.00 23.63 172 SER A O 1
ATOM 1356 N N . HIS A 1 191 ? 22.546 55.199 42.456 1.00 24.25 173 HIS A N 1
ATOM 1357 C CA . HIS A 1 191 ? 23.161 55.097 43.772 1.00 22.61 173 HIS A CA 1
ATOM 1358 C C . HIS A 1 191 ? 24.401 54.220 43.794 1.00 23.70 173 HIS A C 1
ATOM 1359 O O . HIS A 1 191 ? 25.187 54.327 44.748 1.00 24.50 173 HIS A O 1
ATOM 1366 N N . PHE A 1 192 ? 24.600 53.375 42.765 1.00 26.30 174 PHE A N 1
ATOM 1367 C CA . PHE A 1 192 ? 25.710 52.423 42.793 1.00 29.71 174 PHE A CA 1
ATOM 1368 C C . PHE A 1 192 ? 27.023 53.124 43.100 1.00 27.20 174 PHE A C 1
ATOM 1369 O O . PHE A 1 192 ? 27.822 52.651 43.916 1.00 28.79 174 PHE A O 1
ATOM 1377 N N . ALA A 1 193 ? 27.256 54.281 42.474 1.00 30.22 175 ALA A N 1
ATOM 1378 C CA . ALA A 1 193 ? 28.523 54.972 42.653 1.00 27.67 175 ALA A CA 1
ATOM 1379 C C . ALA A 1 193 ? 28.727 55.485 44.072 1.00 32.03 175 ALA A C 1
ATOM 1380 O O . ALA A 1 193 ? 29.872 55.646 44.489 1.00 28.80 175 ALA A O 1
ATOM 1382 N N . PHE A 1 194 ? 27.654 55.713 44.835 1.00 26.18 176 PHE A N 1
ATOM 1383 C CA . PHE A 1 194 ? 27.758 56.277 46.175 1.00 24.55 176 PHE A CA 1
ATOM 1384 C C . PHE A 1 194 ? 27.577 55.262 47.299 1.00 25.90 176 PHE A C 1
ATOM 1385 O O . PHE A 1 194 ? 28.194 55.409 48.357 1.00 25.01 176 PHE A O 1
ATOM 1393 N N . ILE A 1 195 ? 26.778 54.226 47.085 1.00 25.32 177 ILE A N 1
ATOM 1394 C CA . ILE A 1 195 ? 26.505 53.253 48.141 1.00 23.10 177 ILE A CA 1
ATOM 1395 C C . ILE A 1 195 ? 27.382 52.024 47.933 1.00 24.80 177 ILE A C 1
ATOM 1396 O O . ILE A 1 195 ? 27.793 51.374 48.908 1.00 22.29 177 ILE A O 1
ATOM 1401 N N . HIS A 1 196 ? 27.738 51.736 46.665 1.00 24.19 178 HIS A N 1
ATOM 1402 C CA . HIS A 1 196 ? 28.504 50.532 46.326 1.00 22.61 178 HIS A CA 1
ATOM 1403 C C . HIS A 1 196 ? 29.811 50.804 45.570 1.00 25.18 178 HIS A C 1
ATOM 1404 O O . HIS A 1 196 ? 30.119 50.071 44.620 1.00 25.68 178 HIS A O 1
ATOM 1411 N N . PRO A 1 197 ? 30.614 51.802 45.956 1.00 26.44 179 PRO A N 1
ATOM 1412 C CA . PRO A 1 197 ? 31.800 52.115 45.135 1.00 28.18 179 PRO A CA 1
ATOM 1413 C C . PRO A 1 197 ? 32.833 51.000 45.100 1.00 34.15 179 PRO A C 1
ATOM 1414 O O . PRO A 1 197 ? 33.369 50.691 44.029 1.00 38.43 179 PRO A O 1
ATOM 1418 N N . GLY A 1 198 ? 33.141 50.374 46.229 1.00 30.63 180 GLY A N 1
ATOM 1419 C CA . GLY A 1 198 ? 34.118 49.301 46.084 1.00 40.04 180 GLY A CA 1
ATOM 1420 C C . GLY A 1 198 ? 33.596 48.069 45.367 1.00 37.85 180 GLY A C 1
ATOM 1421 O O . GLY A 1 198 ? 34.390 47.212 44.965 1.00 40.63 180 GLY A O 1
ATOM 1422 N N . THR A 1 199 ? 32.291 47.994 45.148 1.00 30.48 181 THR A N 1
ATOM 1423 C CA . THR A 1 199 ? 31.584 46.726 45.127 1.00 26.57 181 THR A CA 1
ATOM 1424 C C . THR A 1 199 ? 30.842 46.471 43.828 1.00 29.65 181 THR A C 1
ATOM 1425 O O . THR A 1 199 ? 30.995 45.393 43.234 1.00 28.29 181 THR A O 1
ATOM 1429 N N . LEU A 1 200 ? 30.036 47.429 43.371 1.00 27.91 182 LEU A N 1
ATOM 1430 C CA . LEU A 1 200 ? 29.300 47.287 42.118 1.00 28.49 182 LEU A CA 1
ATOM 1431 C C . LEU A 1 200 ? 29.738 48.262 41.037 1.00 32.56 182 LEU A C 1
ATOM 1432 O O . LEU A 1 200 ? 29.799 47.881 39.869 1.00 32.13 182 LEU A O 1
ATOM 1437 N N . PHE A 1 201 ? 30.049 49.505 41.380 1.00 30.36 183 PHE A N 1
ATOM 1438 C CA . PHE A 1 201 ? 30.355 50.501 40.365 1.00 34.44 183 PHE A CA 1
ATOM 1439 C C . PHE A 1 201 ? 31.631 51.246 40.719 1.00 39.77 183 PHE A C 1
ATOM 1440 O O . PHE A 1 201 ? 32.020 51.332 41.887 1.00 36.45 183 PHE A O 1
ATOM 1448 N N . ASP A 1 202 ? 32.278 51.789 39.686 1.00 39.21 184 ASP A N 1
ATOM 1449 C CA . ASP A 1 202 ? 33.269 52.832 39.905 1.00 44.69 184 ASP A CA 1
ATOM 1450 C C . ASP A 1 202 ? 32.578 54.059 40.495 1.00 42.80 184 ASP A C 1
ATOM 1451 O O . ASP A 1 202 ? 31.466 54.405 40.073 1.00 44.47 184 ASP A O 1
ATOM 1456 N N . PRO A 1 203 ? 33.194 54.739 41.464 1.00 43.01 185 PRO A N 1
ATOM 1457 C CA . PRO A 1 203 ? 32.579 55.976 41.980 1.00 43.01 185 PRO A CA 1
ATOM 1458 C C . PRO A 1 203 ? 32.423 57.081 40.931 1.00 47.69 185 PRO A C 1
ATOM 1459 O O . PRO A 1 203 ? 31.600 57.982 41.131 1.00 47.18 185 PRO A O 1
ATOM 1463 N N . ASN A 1 204 ? 33.164 57.034 39.814 1.00 48.68 186 ASN A N 1
ATOM 1464 C CA . ASN A 1 204 ? 33.039 58.061 38.779 1.00 50.73 186 ASN A CA 1
ATOM 1465 C C . ASN A 1 204 ? 31.944 57.763 37.755 1.00 50.75 186 ASN A C 1
ATOM 1466 O O . ASN A 1 204 ? 31.606 58.647 36.958 1.00 50.99 186 ASN A O 1
ATOM 1471 N N . ASN A 1 205 ? 31.379 56.550 37.754 1.00 47.12 187 ASN A N 1
ATOM 1472 C CA . ASN A 1 205 ? 30.255 56.215 36.872 1.00 46.03 187 ASN A CA 1
ATOM 1473 C C . ASN A 1 205 ? 28.952 56.530 37.603 1.00 45.63 187 ASN A C 1
ATOM 1474 O O . ASN A 1 205 ? 28.235 55.642 38.076 1.00 42.61 187 ASN A O 1
ATOM 1479 N N . ALA A 1 206 ? 28.634 57.823 37.688 1.00 39.48 188 ALA A N 1
ATOM 1480 C CA . ALA A 1 206 ? 27.436 58.259 38.392 1.00 35.75 188 ALA A CA 1
ATOM 1481 C C . ALA A 1 206 ? 26.304 58.674 37.459 1.00 37.73 188 ALA A C 1
ATOM 1482 O O . ALA A 1 206 ? 25.167 58.827 37.923 1.00 32.58 188 ALA A O 1
ATOM 1484 N N . GLU A 1 207 ? 26.572 58.840 36.158 1.00 36.49 189 GLU A N 1
ATOM 1485 C CA . GLU A 1 207 ? 25.546 59.295 35.228 1.00 36.79 189 GLU A CA 1
ATOM 1486 C C . GLU A 1 207 ? 24.956 58.107 34.478 1.00 38.76 189 GLU A C 1
ATOM 1487 O O . GLU A 1 207 ? 25.636 57.534 33.611 1.00 40.52 189 GLU A O 1
ATOM 1493 N N . PRO A 1 208 ? 23.717 57.708 34.757 1.00 32.48 190 PRO A N 1
ATOM 1494 C CA . PRO A 1 208 ? 23.135 56.549 34.074 1.00 35.69 190 PRO A CA 1
ATOM 1495 C C . PRO A 1 208 ? 22.397 56.975 32.818 1.00 36.68 190 PRO A C 1
ATOM 1496 O O . PRO A 1 208 ? 22.051 58.155 32.664 1.00 37.51 190 PRO A O 1
ATOM 1500 N N . PRO A 1 209 ? 22.137 56.050 31.900 1.00 36.60 191 PRO A N 1
ATOM 1501 C CA . PRO A 1 209 ? 21.309 56.372 30.734 1.00 36.07 191 PRO A CA 1
ATOM 1502 C C . PRO A 1 209 ? 19.829 56.343 31.099 1.00 35.52 191 PRO A C 1
ATOM 1503 O O . PRO A 1 209 ? 19.426 55.851 32.154 1.00 37.90 191 PRO A O 1
ATOM 1507 N N . ILE A 1 210 ? 19.021 56.900 30.205 1.00 32.01 192 ILE A N 1
ATOM 1508 C CA . ILE A 1 210 ? 17.568 56.920 30.343 1.00 33.00 192 ILE A CA 1
ATOM 1509 C C . ILE A 1 210 ? 17.028 55.827 29.425 1.00 36.00 192 ILE A C 1
ATOM 1510 O O . ILE A 1 210 ? 17.072 55.961 28.199 1.00 35.66 192 ILE A O 1
ATOM 1515 N N . VAL A 1 211 ? 16.513 54.743 29.996 1.00 32.86 193 VAL A N 1
ATOM 1516 C CA . VAL A 1 211 ? 16.190 53.555 29.202 1.00 31.49 193 VAL A CA 1
ATOM 1517 C C . VAL A 1 211 ? 14.699 53.506 28.872 1.00 28.27 193 VAL A C 1
ATOM 1518 O O . VAL A 1 211 ? 13.867 53.948 29.677 1.00 27.05 193 VAL A O 1
ATOM 1522 N N . PRO A 1 212 ? 14.312 52.985 27.708 1.00 27.18 194 PRO A N 1
ATOM 1523 C CA . PRO A 1 212 ? 12.889 52.725 27.466 1.00 26.94 194 PRO A CA 1
ATOM 1524 C C . PRO A 1 212 ? 12.384 51.608 28.369 1.00 25.71 194 PRO A C 1
ATOM 1525 O O . PRO A 1 212 ? 13.123 50.685 28.717 1.00 27.73 194 PRO A O 1
ATOM 1529 N N . MET A 1 213 ? 11.121 51.723 28.767 1.00 22.42 195 MET A N 1
ATOM 1530 C CA . MET A 1 213 ? 10.484 50.775 29.677 1.00 27.27 195 MET A CA 1
ATOM 1531 C C . MET A 1 213 ? 9.161 50.318 29.085 1.00 25.60 195 MET A C 1
ATOM 1532 O O . MET A 1 213 ? 8.333 51.148 28.699 1.00 28.02 195 MET A O 1
ATOM 1537 N N . ASP A 1 214 ? 8.961 49.004 29.035 1.00 24.14 196 ASP A N 1
ATOM 1538 C CA . ASP A 1 214 ? 7.739 48.406 28.521 1.00 24.20 196 ASP A CA 1
ATOM 1539 C C . ASP A 1 214 ? 6.945 47.768 29.647 1.00 27.03 196 ASP A C 1
ATOM 1540 O O . ASP A 1 214 ? 7.524 47.140 30.545 1.00 24.65 196 ASP A O 1
ATOM 1545 N N . ARG A 1 215 ? 5.622 47.905 29.577 1.00 22.41 197 ARG A N 1
ATOM 1546 C CA . ARG A 1 215 ? 4.707 47.107 30.381 1.00 23.40 197 ARG A CA 1
ATOM 1547 C C . ARG A 1 215 ? 4.182 45.967 29.521 1.00 30.13 197 ARG A C 1
ATOM 1548 O O . ARG A 1 215 ? 3.685 46.197 28.413 1.00 27.64 197 ARG A O 1
ATOM 1556 N N . PHE A 1 216 ? 4.291 44.746 30.028 1.00 24.12 198 PHE A N 1
ATOM 1557 C CA . PHE A 1 216 ? 3.793 43.593 29.288 1.00 25.82 198 PHE A CA 1
ATOM 1558 C C . PHE A 1 216 ? 3.447 42.500 30.287 1.00 28.87 198 PHE A C 1
ATOM 1559 O O . PHE A 1 216 ? 4.291 42.126 31.111 1.00 26.65 198 PHE A O 1
ATOM 1567 N N . ASN A 1 217 ? 2.205 42.020 30.231 1.00 25.67 199 ASN A N 1
ATOM 1568 C CA . ASN A 1 217 ? 1.753 40.906 31.070 1.00 29.41 199 ASN A CA 1
ATOM 1569 C C . ASN A 1 217 ? 1.965 41.191 32.556 1.00 25.63 199 ASN A C 1
ATOM 1570 O O . ASN A 1 217 ? 2.326 40.301 33.330 1.00 29.37 199 ASN A O 1
ATOM 1575 N N . GLY A 1 218 ? 1.734 42.438 32.962 1.00 25.17 200 GLY A N 1
ATOM 1576 C CA . GLY A 1 218 ? 1.892 42.797 34.362 1.00 25.10 200 GLY A CA 1
ATOM 1577 C C . GLY A 1 218 ? 3.328 42.906 34.829 1.00 23.57 200 GLY A C 1
ATOM 1578 O O . GLY A 1 218 ? 3.580 42.869 36.044 1.00 22.32 200 GLY A O 1
ATOM 1579 N N . GLN A 1 219 ? 4.272 43.044 33.902 1.00 22.51 201 GLN A N 1
ATOM 1580 C CA . GLN A 1 219 ? 5.690 43.168 34.199 1.00 22.39 201 GLN A CA 1
ATOM 1581 C C . GLN A 1 219 ? 6.234 44.458 33.607 1.00 25.03 201 GLN A C 1
ATOM 1582 O O . GLN A 1 219 ? 5.822 44.875 32.520 1.00 24.71 201 GLN A O 1
ATOM 1588 N N . PHE A 1 220 ? 7.169 45.088 34.317 1.00 20.25 202 PHE A N 1
ATOM 1589 C CA . PHE A 1 220 ? 8.012 46.109 33.717 1.00 22.35 202 PHE A CA 1
ATOM 1590 C C . PHE A 1 220 ? 9.231 45.429 33.110 1.00 26.44 202 PHE A C 1
ATOM 1591 O O . PHE A 1 220 ? 9.907 44.640 33.783 1.00 25.95 202 PHE A O 1
ATOM 1599 N N . ARG A 1 221 ? 9.520 45.731 31.842 1.00 23.66 203 ARG A N 1
ATOM 1600 C CA . ARG A 1 221 ? 10.684 45.183 31.159 1.00 23.30 203 ARG A CA 1
ATOM 1601 C C . ARG A 1 221 ? 11.568 46.317 30.664 1.00 27.40 203 ARG A C 1
ATOM 1602 O O . ARG A 1 221 ? 11.075 47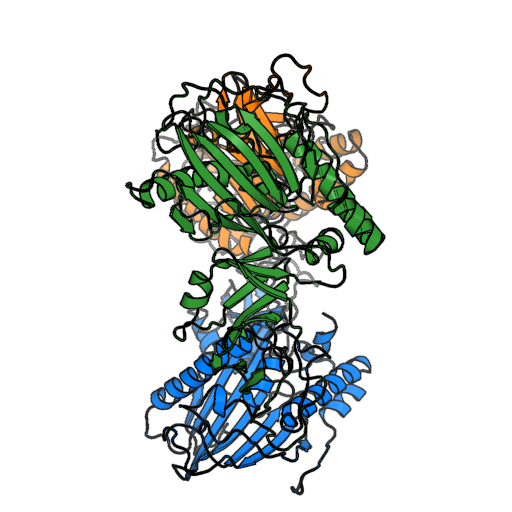.265 30.036 1.00 28.10 203 ARG A O 1
ATOM 1610 N N . PHE A 1 222 ? 12.866 46.226 30.954 1.00 26.55 204 PHE A N 1
ATOM 1611 C CA . PHE A 1 222 ? 13.827 47.223 30.488 1.00 26.81 204 PHE A CA 1
ATOM 1612 C C . PHE A 1 222 ? 15.238 46.647 30.573 1.00 29.48 204 PHE A C 1
ATOM 1613 O O . PHE A 1 222 ? 15.499 45.709 31.335 1.00 26.12 204 PHE A O 1
ATOM 1621 N N . VAL A 1 223 ? 16.144 47.216 29.765 1.00 28.72 205 VAL A N 1
ATOM 1622 C CA . VAL A 1 223 ? 17.512 46.724 29.601 1.00 28.95 205 VAL A CA 1
ATOM 1623 C C . VAL A 1 223 ? 18.509 47.858 29.835 1.00 35.65 205 VAL A C 1
ATOM 1624 O O . VAL A 1 223 ? 18.278 48.998 29.415 1.00 39.51 205 VAL A O 1
ATOM 1628 N N . TYR A 1 224 ? 19.625 47.544 30.499 1.00 32.98 206 TYR A N 1
ATOM 1629 C CA . TYR A 1 224 ? 20.630 48.534 30.896 1.00 32.06 206 TYR A CA 1
ATOM 1630 C C . TYR A 1 224 ? 22.016 47.931 30.717 1.00 36.38 206 TYR A C 1
ATOM 1631 O O . TYR A 1 224 ? 22.354 46.941 31.372 1.00 37.68 206 TYR A O 1
ATOM 1640 N N . ASP A 1 225 ? 22.826 48.528 29.840 1.00 37.48 207 ASP A N 1
ATOM 1641 C CA . ASP A 1 225 ? 24.216 48.101 29.653 1.00 40.82 207 ASP A CA 1
ATOM 1642 C C . ASP A 1 225 ? 25.101 48.932 30.576 1.00 41.00 207 ASP A C 1
ATOM 1643 O O . ASP A 1 225 ? 25.377 50.103 30.298 1.00 40.76 207 ASP A O 1
ATOM 1648 N N . THR A 1 226 ? 25.546 48.322 31.682 1.00 40.17 208 THR A N 1
ATOM 1649 C CA . THR A 1 226 ? 26.364 49.023 32.668 1.00 41.90 208 THR A CA 1
ATOM 1650 C C . THR A 1 226 ? 27.753 49.332 32.098 1.00 43.74 208 THR A C 1
ATOM 1651 O O . THR A 1 226 ? 28.166 48.748 31.087 1.00 40.30 208 THR A O 1
ATOM 1655 N N . PRO A 1 227 ? 28.482 50.272 32.712 1.00 41.90 209 PRO A N 1
ATOM 1656 C CA . PRO A 1 227 ? 29.836 50.583 32.231 1.00 44.44 209 PRO A CA 1
ATOM 1657 C C . PRO A 1 227 ? 30.761 49.373 32.273 1.00 46.36 209 PRO A C 1
ATOM 1658 O O . PRO A 1 227 ? 30.655 48.504 33.143 1.00 40.25 209 PRO A O 1
ATOM 1662 N N . GLU A 1 228 ? 31.682 49.333 31.313 1.00 46.52 210 GLU A N 1
ATOM 1663 C CA . GLU A 1 228 ? 32.680 48.280 31.217 1.00 47.39 210 GLU A CA 1
ATOM 1664 C C . GLU A 1 228 ? 33.974 48.693 31.914 1.00 47.70 210 GLU A C 1
ATOM 1665 O O . GLU A 1 228 ? 34.229 49.877 32.162 1.00 44.59 210 GLU A O 1
ATOM 1671 N N . ASP A 1 229 ? 34.788 47.682 32.235 1.00 45.62 211 ASP A N 1
ATOM 1672 C CA . ASP A 1 229 ? 36.151 47.864 32.740 1.00 48.05 211 ASP A CA 1
ATOM 1673 C C . ASP A 1 229 ? 36.179 48.562 34.101 1.00 49.19 211 ASP A C 1
ATOM 1674 O O . ASP A 1 229 ? 37.165 49.213 34.457 1.00 47.29 211 ASP A O 1
ATOM 1679 N N . MET A 1 230 ? 35.111 48.434 34.884 1.00 47.45 212 MET A N 1
ATOM 1680 C CA . MET A 1 230 ? 35.102 49.013 36.219 1.00 45.30 212 MET A CA 1
ATOM 1681 C C . MET A 1 230 ? 35.882 48.126 37.189 1.00 46.07 212 MET A C 1
ATOM 1682 O O . MET A 1 230 ? 35.903 46.896 37.064 1.00 41.35 212 MET A O 1
ATOM 1687 N N . ALA A 1 231 ? 36.538 48.768 38.159 1.00 42.71 213 ALA A N 1
ATOM 1688 C CA . ALA A 1 231 ? 37.405 48.071 39.112 1.00 46.21 213 ALA A CA 1
ATOM 1689 C C . ALA A 1 231 ? 36.538 47.447 40.204 1.00 47.59 213 ALA A C 1
ATOM 1690 O O . ALA A 1 231 ? 36.445 47.935 41.336 1.00 43.87 213 ALA A O 1
ATOM 1692 N N . VAL A 1 232 ? 35.887 46.342 39.847 1.00 43.08 214 VAL A N 1
ATOM 1693 C CA . VAL A 1 232 ? 34.966 45.657 40.754 1.00 42.48 214 VAL A CA 1
ATOM 1694 C C . VAL A 1 232 ? 35.342 44.179 40.793 1.00 41.04 214 VAL A C 1
ATOM 1695 O O . VAL A 1 232 ? 35.970 43.681 39.844 1.00 38.53 214 VAL A O 1
ATOM 1699 N N . PRO A 1 233 ? 35.005 43.448 41.863 1.00 42.05 215 PRO A N 1
ATOM 1700 C CA . PRO A 1 233 ? 35.397 42.033 41.948 1.00 39.71 215 PRO A CA 1
ATOM 1701 C C . PRO A 1 233 ? 34.809 41.217 40.805 1.00 39.19 215 PRO A C 1
ATOM 1702 O O . PRO A 1 233 ? 33.771 41.561 40.237 1.00 39.06 215 PRO A O 1
ATOM 1706 N N . ASN A 1 234 ? 35.484 40.111 40.472 1.00 39.12 216 ASN A N 1
ATOM 1707 C CA . ASN A 1 234 ? 35.004 39.246 39.398 1.00 38.61 216 ASN A CA 1
ATOM 1708 C C . ASN A 1 234 ? 33.669 38.583 39.734 1.00 40.53 216 ASN A C 1
ATOM 1709 O O . ASN A 1 234 ? 32.911 38.246 38.815 1.00 37.80 216 ASN A O 1
ATOM 1714 N N . GLN A 1 235 ? 33.352 38.397 41.019 1.00 35.52 217 GLN A N 1
ATOM 1715 C CA . GLN A 1 235 ? 32.050 37.841 41.377 1.00 34.59 217 GLN A CA 1
ATOM 1716 C C . GLN A 1 235 ? 30.934 38.883 41.376 1.00 34.54 217 GLN A C 1
ATOM 1717 O O . GLN A 1 235 ? 29.770 38.516 41.584 1.00 31.55 217 GLN A O 1
ATOM 1723 N N . ALA A 1 236 ? 31.249 40.157 41.154 1.00 32.52 218 ALA A N 1
ATOM 1724 C CA . ALA A 1 236 ? 30.209 41.166 41.003 1.00 29.37 218 ALA A CA 1
ATOM 1725 C C . ALA A 1 236 ? 29.394 40.866 39.751 1.00 35.41 218 ALA A C 1
ATOM 1726 O O . ALA A 1 236 ? 29.979 40.736 38.662 1.00 31.35 218 ALA A O 1
ATOM 1728 N N . PRO A 1 237 ? 28.056 40.717 39.852 1.00 30.79 219 PRO A N 1
ATOM 1729 C CA . PRO A 1 237 ? 27.248 40.545 38.634 1.00 30.00 219 PRO A CA 1
ATOM 1730 C C . PRO A 1 237 ? 27.107 41.853 37.877 1.00 31.08 219 PRO A C 1
ATOM 1731 O O . PRO A 1 237 ? 26.087 42.538 37.993 1.00 33.64 219 PRO A O 1
ATOM 1735 N N . ILE A 1 238 ? 28.130 42.207 37.104 1.00 30.64 220 ILE A N 1
ATOM 1736 C CA . ILE A 1 238 ? 28.149 43.441 36.327 1.00 33.75 220 ILE A CA 1
ATOM 1737 C C . ILE A 1 238 ? 28.240 43.079 34.851 1.00 36.59 220 ILE A C 1
ATOM 1738 O O . ILE A 1 238 ? 29.108 42.294 34.450 1.00 34.82 220 ILE A O 1
ATOM 1743 N N . GLY A 1 239 ? 27.338 43.641 34.047 1.00 35.61 221 GLY A N 1
ATOM 1744 C CA . GLY A 1 239 ? 27.327 43.370 32.621 1.00 37.46 221 GLY A CA 1
ATOM 1745 C C . GLY A 1 239 ? 26.118 43.971 31.933 1.00 36.41 221 GLY A C 1
ATOM 1746 O O . GLY A 1 239 ? 25.669 45.059 32.307 1.00 33.93 221 GLY A O 1
ATOM 1747 N N . SER A 1 240 ? 25.581 43.282 30.924 1.00 36.44 222 SER A N 1
ATOM 1748 C CA . SER A 1 240 ? 24.343 43.717 30.288 1.00 35.90 222 SER A CA 1
ATOM 1749 C C . SER A 1 240 ? 23.151 43.233 31.113 1.00 34.82 222 SER A C 1
ATOM 1750 O O . SER A 1 240 ? 22.995 42.025 31.326 1.00 32.88 222 SER A O 1
ATOM 1753 N N . PHE A 1 241 ? 22.310 44.172 31.559 1.00 30.37 223 PHE A N 1
ATOM 1754 C CA . PHE A 1 241 ? 21.231 43.915 32.516 1.00 28.19 223 PHE A CA 1
ATOM 1755 C C . PHE A 1 241 ? 19.884 43.853 31.799 1.00 27.71 223 PHE A C 1
ATOM 1756 O O . PHE A 1 241 ? 19.473 44.839 31.183 1.00 30.45 223 PHE A O 1
ATOM 1764 N N . SER A 1 242 ? 19.157 42.745 31.950 1.00 24.18 224 SER A N 1
ATOM 1765 C CA . SER A 1 242 ? 17.793 42.645 31.436 1.00 23.71 224 SER A CA 1
ATOM 1766 C C . SER A 1 242 ? 16.828 42.410 32.593 1.00 23.76 224 SER A C 1
ATOM 1767 O O . SER A 1 242 ? 16.891 41.360 33.242 1.00 23.88 224 SER A O 1
ATOM 1770 N N . TYR A 1 243 ? 15.937 43.375 32.839 1.00 22.29 225 TYR A N 1
ATOM 1771 C CA . TYR A 1 243 ? 15.004 43.332 33.962 1.00 22.84 225 TYR A CA 1
ATOM 1772 C C . TYR A 1 243 ? 13.623 42.884 33.509 1.00 23.63 225 TYR A C 1
ATOM 1773 O O . TYR A 1 243 ? 13.070 43.430 32.546 1.00 24.61 225 TYR A O 1
ATOM 1782 N N . THR A 1 244 ? 13.038 41.946 34.250 1.00 18.20 226 THR A N 1
ATOM 1783 C CA . THR A 1 244 ? 11.627 41.597 34.125 1.00 20.31 226 THR A CA 1
ATOM 1784 C C . THR A 1 244 ? 11.033 41.715 35.517 1.00 21.81 226 THR A C 1
ATOM 1785 O O . THR A 1 244 ? 11.324 40.884 36.387 1.00 21.53 226 THR A O 1
ATOM 1789 N N . CYS A 1 245 ? 10.234 42.747 35.743 1.00 20.70 227 CYS A N 1
ATOM 1790 C CA . CYS A 1 245 ? 9.775 43.086 37.090 1.00 21.50 227 CYS A CA 1
ATOM 1791 C C . CYS A 1 245 ? 8.288 42.786 37.189 1.00 20.74 227 CYS A C 1
ATOM 1792 O O . CYS A 1 245 ? 7.461 43.570 36.717 1.00 22.71 227 CYS A O 1
ATOM 1795 N N . SER A 1 246 ? 7.950 41.651 37.802 1.00 18.01 228 SER A N 1
ATOM 1796 C CA . SER A 1 246 ? 6.548 41.298 38.036 1.00 18.25 228 SER A CA 1
ATOM 1797 C C . SER A 1 246 ? 5.954 42.232 39.085 1.00 21.85 228 SER A C 1
ATOM 1798 O O . SER A 1 246 ? 6.365 42.214 40.249 1.00 20.06 228 SER A O 1
ATOM 1801 N N . MET A 1 247 ? 4.989 43.056 38.686 1.00 19.13 229 MET A N 1
ATOM 1802 C CA . MET A 1 247 ? 4.442 44.054 39.615 1.00 18.61 229 MET A CA 1
ATOM 1803 C C . MET A 1 247 ? 3.687 43.370 40.728 1.00 20.04 229 MET A C 1
ATOM 1804 O O . MET A 1 247 ? 2.980 42.390 40.475 1.00 21.86 229 MET A O 1
ATOM 1809 N N . PRO A 1 248 ? 3.789 43.894 41.958 1.00 17.43 230 PRO A N 1
ATOM 1810 C CA . PRO A 1 248 ? 4.467 45.139 42.352 1.00 17.22 230 PRO A CA 1
ATOM 1811 C C . PRO A 1 248 ? 5.885 45.029 42.902 1.00 20.74 230 PRO A C 1
ATOM 1812 O O . PRO A 1 248 ? 6.568 46.046 42.911 1.00 18.98 230 PRO A O 1
ATOM 1816 N N . PHE A 1 249 ? 6.327 43.870 43.401 1.00 17.96 231 PHE A N 1
ATOM 1817 C CA . PHE A 1 249 ? 7.540 43.874 44.219 1.00 18.00 231 PHE A CA 1
ATOM 1818 C C . PHE A 1 249 ? 8.620 42.889 43.797 1.00 21.61 231 PHE A C 1
ATOM 1819 O O . PHE A 1 249 ? 9.644 42.792 44.488 1.00 24.24 231 PHE A O 1
ATOM 1827 N N . ALA A 1 250 ? 8.438 42.147 42.719 1.00 18.20 232 ALA A N 1
ATOM 1828 C CA . ALA A 1 250 ? 9.409 41.129 42.330 1.00 20.23 232 ALA A CA 1
ATOM 1829 C C . ALA A 1 250 ? 10.271 41.631 41.185 1.00 23.09 232 ALA A C 1
ATOM 1830 O O . ALA A 1 250 ? 9.756 42.214 40.228 1.00 27.03 232 ALA A O 1
ATOM 1832 N N . ILE A 1 251 ? 11.580 41.399 41.277 1.00 18.13 233 ILE A N 1
ATOM 1833 C CA . ILE A 1 251 ? 12.525 41.798 40.238 1.00 17.49 233 ILE A CA 1
ATOM 1834 C C . ILE A 1 251 ? 13.336 40.591 39.786 1.00 20.93 233 ILE A C 1
ATOM 1835 O O . ILE A 1 251 ? 14.019 39.952 40.597 1.00 19.90 233 ILE A O 1
ATOM 1840 N N . ASN A 1 252 ? 13.289 40.295 38.482 1.00 20.16 234 ASN A N 1
ATOM 1841 C CA . ASN A 1 252 ? 14.134 39.281 37.866 1.00 16.84 234 ASN A CA 1
ATOM 1842 C C . ASN A 1 252 ? 15.170 40.009 37.020 1.00 19.12 234 ASN A C 1
ATOM 1843 O O . ASN A 1 252 ? 14.819 40.669 36.032 1.00 20.09 234 ASN A O 1
ATOM 1848 N N . LEU A 1 253 ? 16.443 39.926 37.424 1.00 19.42 235 LEU A N 1
ATOM 1849 C CA . LEU A 1 253 ? 17.533 40.612 36.731 1.00 20.73 235 LEU A CA 1
ATOM 1850 C C . LEU A 1 253 ? 18.465 39.572 36.112 1.00 22.38 235 LEU A C 1
ATOM 1851 O O . LEU A 1 253 ? 19.154 38.836 36.830 1.00 21.45 235 LEU A O 1
ATOM 1856 N N . GLU A 1 254 ? 18.500 39.513 34.780 1.00 20.63 236 GLU A N 1
ATOM 1857 C CA . GLU A 1 254 ? 19.420 38.626 34.073 1.00 23.61 236 GLU A CA 1
ATOM 1858 C C . GLU A 1 254 ? 20.655 39.416 33.668 1.00 22.81 236 GLU A C 1
ATOM 1859 O O . GLU A 1 254 ? 20.545 40.401 32.928 1.00 26.08 236 GLU A O 1
ATOM 1865 N N . VAL A 1 255 ? 21.823 38.996 34.159 1.00 23.17 237 VAL A N 1
ATOM 1866 C CA . VAL A 1 255 ? 23.092 39.658 33.859 1.00 24.16 237 VAL A CA 1
ATOM 1867 C C . VAL A 1 255 ? 23.906 38.771 32.924 1.00 29.09 237 VAL A C 1
ATOM 1868 O O . VAL A 1 255 ? 24.240 37.627 33.262 1.00 27.17 237 VAL A O 1
ATOM 1872 N N . SER A 1 256 ? 24.242 39.302 31.752 1.00 28.89 238 SER A N 1
ATOM 1873 C CA . SER A 1 256 ? 25.332 38.744 30.956 1.00 33.47 238 SER A CA 1
ATOM 1874 C C . SER A 1 256 ? 26.610 39.452 31.398 1.00 36.23 238 SER A C 1
ATOM 1875 O O . SER A 1 256 ? 26.891 40.572 30.964 1.00 34.31 238 SER A O 1
ATOM 1878 N N . LYS A 1 257 ? 27.376 38.801 32.283 1.00 35.74 239 LYS A N 1
ATOM 1879 C CA . LYS A 1 257 ? 28.529 39.438 32.918 1.00 35.17 239 LYS A CA 1
ATOM 1880 C C . LYS A 1 257 ? 29.623 39.744 31.904 1.00 38.48 239 LYS A C 1
ATOM 1881 O O . LYS A 1 257 ? 29.883 38.955 30.991 1.00 38.86 239 LYS A O 1
ATOM 1887 N N . TYR A 1 258 ? 30.286 40.889 32.092 1.00 37.30 240 TYR A N 1
ATOM 1888 C CA . TYR A 1 258 ? 31.411 41.256 31.234 1.00 38.93 240 TYR A CA 1
ATOM 1889 C C . TYR A 1 258 ? 32.649 40.422 31.547 1.00 43.66 240 TYR A C 1
ATOM 1890 O O . TYR A 1 258 ? 33.335 39.948 30.631 1.00 39.96 240 TYR A O 1
ATOM 1899 N N . SER A 1 259 ? 32.954 40.237 32.837 1.00 39.29 241 SER A N 1
ATOM 1900 C CA . SER A 1 259 ? 34.232 39.648 33.230 1.00 41.69 241 SER A CA 1
ATOM 1901 C C . SER A 1 259 ? 34.325 38.165 32.884 1.00 45.09 241 SER A C 1
ATOM 1902 O O . SER A 1 259 ? 35.415 37.675 32.567 1.00 45.90 241 SER A O 1
ATOM 1905 N N . SER A 1 260 ? 33.211 37.436 32.948 1.00 41.64 242 SER A N 1
ATOM 1906 C CA . SER A 1 260 ? 33.233 35.991 32.787 1.00 41.42 242 SER A CA 1
ATOM 1907 C C . SER A 1 260 ? 32.486 35.487 31.560 1.00 42.64 242 SER A C 1
ATOM 1908 O O . SER A 1 260 ? 32.562 34.287 31.273 1.00 43.36 242 SER A O 1
ATOM 1911 N N . SER A 1 261 ? 31.770 36.357 30.840 1.00 40.24 243 SER A N 1
ATOM 1912 C CA . SER A 1 261 ? 30.966 35.968 29.675 1.00 39.27 243 SER A CA 1
ATOM 1913 C C . SER A 1 261 ? 30.000 34.833 30.012 1.00 41.40 243 SER A C 1
ATOM 1914 O O . SER A 1 261 ? 29.868 33.856 29.269 1.00 43.22 243 SER A O 1
ATOM 1917 N N . SER A 1 262 ? 29.303 34.976 31.142 1.00 36.01 244 SER A N 1
ATOM 1918 C CA . SER A 1 262 ? 28.390 33.935 31.602 1.00 33.01 244 SER A CA 1
ATOM 1919 C C . SER A 1 262 ? 27.170 34.567 32.263 1.00 30.25 244 SER A C 1
ATOM 1920 O O . SER A 1 262 ? 27.206 35.716 32.716 1.00 34.22 244 SER A O 1
ATOM 1923 N N . LEU A 1 263 ? 26.087 33.795 32.312 1.00 26.56 245 LEU A N 1
ATOM 1924 C CA . LEU A 1 263 ? 24.805 34.295 32.798 1.00 25.74 245 LEU A CA 1
ATOM 1925 C C . LEU A 1 263 ? 24.741 34.223 34.324 1.00 26.06 245 LEU A C 1
ATOM 1926 O O . LEU A 1 263 ? 25.176 33.244 34.934 1.00 25.85 245 LEU A O 1
ATOM 1931 N N . HIS A 1 264 ? 24.233 35.291 34.935 1.00 24.50 246 HIS A N 1
ATOM 1932 C CA . HIS A 1 264 ? 24.011 35.367 36.378 1.00 24.59 246 HIS A CA 1
ATOM 1933 C C . HIS A 1 264 ? 22.650 36.021 36.565 1.00 25.62 246 HIS A C 1
ATOM 1934 O O . HIS A 1 264 ? 22.409 37.095 36.009 1.00 25.94 246 HIS A O 1
ATOM 1941 N N . VAL A 1 265 ? 21.744 35.371 37.298 1.00 21.43 247 VAL A N 1
ATOM 1942 C CA . VAL A 1 265 ? 20.376 35.859 37.460 1.00 20.27 247 VAL A CA 1
ATOM 1943 C C . VAL A 1 265 ? 20.140 36.180 38.930 1.00 22.15 247 VAL A C 1
ATOM 1944 O O . VAL A 1 265 ? 20.439 35.355 39.800 1.00 20.32 247 VAL A O 1
ATOM 1948 N N . LEU A 1 266 ? 19.592 37.360 39.201 1.00 20.25 248 LEU A N 1
ATOM 1949 C CA . LEU A 1 266 ? 19.198 37.761 40.548 1.00 19.20 248 LEU A CA 1
ATOM 1950 C C . LEU A 1 266 ? 17.685 37.897 40.596 1.00 19.90 248 LEU A C 1
ATOM 1951 O O . LEU A 1 266 ? 17.094 38.630 39.793 1.00 21.90 248 LEU A O 1
ATOM 1956 N N . PHE A 1 267 ? 17.055 37.199 41.532 1.00 18.85 249 PHE A N 1
ATOM 1957 C CA . PHE A 1 267 ? 15.612 37.277 41.712 1.00 19.03 249 PHE A CA 1
ATOM 1958 C C . PHE A 1 267 ? 15.374 37.803 43.117 1.00 20.16 249 PHE A C 1
ATOM 1959 O O . PHE A 1 267 ? 15.687 37.127 44.108 1.00 18.39 249 PHE A O 1
ATOM 1967 N N . ASN A 1 268 ? 14.860 39.021 43.208 1.00 17.30 250 ASN A N 1
ATOM 1968 C CA . ASN A 1 268 ? 14.665 39.669 44.499 1.00 17.69 250 ASN A CA 1
ATOM 1969 C C . ASN A 1 268 ? 13.197 40.025 44.662 1.00 18.78 250 ASN A C 1
ATOM 1970 O O . ASN A 1 268 ? 12.597 40.623 43.762 1.00 18.32 250 ASN A O 1
ATOM 1975 N N . VAL A 1 269 ? 12.608 39.647 45.796 1.00 17.07 251 VAL A N 1
ATOM 1976 C CA . VAL A 1 269 ? 11.209 39.979 46.064 1.00 16.64 251 VAL A CA 1
ATOM 1977 C C . VAL A 1 269 ? 11.030 40.307 47.549 1.00 20.31 251 VAL A C 1
ATOM 1978 O O . VAL A 1 269 ? 11.646 39.684 48.423 1.00 18.08 251 VAL A O 1
ATOM 1982 N N . SER A 1 270 ? 10.192 41.303 47.832 1.00 19.94 252 SER A N 1
ATOM 1983 C CA . SER A 1 270 ? 9.946 41.776 49.191 1.00 20.11 252 SER A CA 1
ATOM 1984 C C . SER A 1 270 ? 8.568 41.324 49.657 1.00 22.02 252 SER A C 1
ATOM 1985 O O . SER A 1 270 ? 7.572 41.538 48.954 1.00 24.28 252 SER A O 1
ATOM 1988 N N . CYS A 1 271 ? 8.509 40.724 50.840 1.00 18.40 253 CYS A N 1
ATOM 1989 C CA . CYS A 1 271 ? 7.239 40.529 51.536 1.00 18.40 253 CYS A CA 1
ATOM 1990 C C . CYS A 1 271 ? 6.883 41.793 52.311 1.00 18.17 253 CYS A C 1
ATOM 1991 O O . CYS A 1 271 ? 7.634 42.189 53.221 1.00 17.42 253 CYS A O 1
ATOM 1994 N N . PRO A 1 272 ? 5.782 42.455 51.987 1.00 16.91 254 PRO A N 1
ATOM 1995 C CA . PRO A 1 272 ? 5.326 43.587 52.800 1.00 18.63 254 PRO A CA 1
ATOM 1996 C C . PRO A 1 272 ? 4.720 43.093 54.104 1.00 19.42 254 PRO A C 1
ATOM 1997 O O . PRO A 1 272 ? 3.532 42.766 54.187 1.00 19.79 254 PRO A O 1
ATOM 2001 N N . VAL A 1 273 ? 5.545 43.021 55.139 1.00 18.60 255 VAL A N 1
ATOM 2002 C CA . VAL A 1 273 ? 5.099 42.404 56.382 1.00 20.18 255 VAL A CA 1
ATOM 2003 C C . VAL A 1 273 ? 4.095 43.303 57.076 1.00 20.31 255 VAL A C 1
ATOM 2004 O O . VAL A 1 273 ? 3.045 42.844 57.554 1.00 19.80 255 VAL A O 1
ATOM 2008 N N . ASP A 1 274 ? 4.413 44.593 57.165 1.00 22.76 256 ASP A N 1
ATOM 2009 C CA . ASP A 1 274 ? 3.476 45.576 57.691 1.00 25.05 256 ASP A CA 1
ATOM 2010 C C . ASP A 1 274 ? 3.843 46.939 57.106 1.00 24.60 256 ASP A C 1
ATOM 2011 O O . ASP A 1 274 ? 4.589 47.018 56.122 1.00 24.98 256 ASP A O 1
ATOM 2016 N N . SER A 1 275 ? 3.347 48.006 57.734 1.00 26.53 257 SER A N 1
ATOM 2017 C CA . SER A 1 275 ? 3.493 49.355 57.194 1.00 30.15 257 SER A CA 1
ATOM 2018 C C . SER A 1 275 ? 4.937 49.826 57.127 1.00 26.95 257 SER A C 1
ATOM 2019 O O . SER A 1 275 ? 5.229 50.758 56.364 1.00 28.48 257 SER A O 1
ATOM 2022 N N . HIS A 1 276 ? 5.855 49.238 57.907 1.00 25.83 258 HIS A N 1
ATOM 2023 C CA . HIS A 1 276 ? 7.226 49.738 57.905 1.00 25.34 258 HIS A CA 1
ATOM 2024 C C . HIS A 1 276 ? 8.299 48.658 57.789 1.00 23.22 258 HIS A C 1
ATOM 2025 O O . HIS A 1 276 ? 9.482 48.959 58.008 1.00 25.87 258 HIS A O 1
ATOM 2032 N N . THR A 1 277 ? 7.937 47.419 57.458 1.00 18.81 259 THR A N 1
ATOM 2033 C CA . THR A 1 277 ? 8.874 46.302 57.512 1.00 18.85 259 THR A CA 1
ATOM 2034 C C . THR A 1 277 ? 8.787 45.469 56.245 1.00 17.80 259 THR A C 1
ATOM 2035 O O . THR A 1 277 ? 7.696 45.276 55.701 1.00 18.58 259 THR A O 1
ATOM 2039 N N . THR A 1 278 ? 9.932 44.981 55.784 1.00 15.29 260 THR A N 1
ATOM 2040 C CA . THR A 1 278 ? 9.979 44.003 54.708 1.00 15.21 260 THR A CA 1
ATOM 2041 C C . THR A 1 278 ? 10.773 42.785 55.148 1.00 16.97 260 THR A C 1
ATOM 2042 O O . THR A 1 278 ? 11.794 42.900 55.836 1.00 15.96 260 THR A O 1
ATOM 2046 N N . LYS A 1 279 ? 10.287 41.616 54.745 1.00 16.13 261 LYS A N 1
ATOM 2047 C CA . LYS A 1 279 ? 11.072 40.391 54.769 1.00 16.84 261 LYS A CA 1
ATOM 2048 C C . LYS A 1 279 ? 11.447 40.109 53.323 1.00 18.43 261 LYS A C 1
ATOM 2049 O O . LYS A 1 279 ? 10.565 39.906 52.473 1.00 19.12 261 LYS A O 1
ATOM 2055 N N . ASN A 1 280 ? 12.740 40.155 53.026 1.00 15.58 262 ASN A N 1
ATOM 2056 C CA . ASN A 1 280 ? 13.212 40.162 51.653 1.00 16.24 262 ASN A CA 1
ATOM 2057 C C . ASN A 1 280 ? 13.857 38.834 51.283 1.00 16.48 262 ASN A C 1
ATOM 2058 O O . ASN A 1 280 ? 14.527 38.202 52.103 1.00 17.77 262 ASN A O 1
ATOM 2063 N N . PHE A 1 281 ? 13.652 38.417 50.035 1.00 15.50 263 PHE A N 1
ATOM 2064 C CA . PHE A 1 281 ? 14.168 37.155 49.525 1.00 15.79 263 PHE A CA 1
ATOM 2065 C C . PHE A 1 281 ? 15.055 37.418 48.316 1.00 17.05 263 PHE A C 1
ATOM 2066 O O . PHE A 1 281 ? 14.690 38.204 47.431 1.00 17.56 263 PHE A O 1
ATOM 2074 N N . LEU A 1 282 ? 16.216 36.765 48.281 1.00 15.36 264 LEU A N 1
ATOM 2075 C CA . LEU A 1 282 ? 17.079 36.743 47.107 1.00 16.54 264 LEU A CA 1
ATOM 2076 C C . LEU A 1 282 ? 17.341 35.298 46.712 1.00 16.77 264 LEU A C 1
ATOM 2077 O O . LEU A 1 282 ? 17.767 34.480 47.543 1.00 18.50 264 LEU A O 1
ATOM 2082 N N . ILE A 1 283 ? 17.055 34.982 45.457 1.00 15.62 265 ILE A N 1
ATOM 2083 C CA . ILE A 1 283 ? 17.468 33.732 44.835 1.00 14.91 265 ILE A CA 1
ATOM 2084 C C . ILE A 1 283 ? 18.406 34.105 43.700 1.00 17.12 265 ILE A C 1
ATOM 2085 O O . ILE A 1 283 ? 18.103 35.026 42.931 1.00 18.15 265 ILE A O 1
ATOM 2090 N N . PHE A 1 284 ? 19.538 33.415 43.582 1.00 16.33 266 PHE A N 1
ATOM 2091 C CA . PHE A 1 284 ? 20.429 33.742 42.478 1.00 16.82 266 PHE A CA 1
ATOM 2092 C C . PHE A 1 284 ? 20.870 32.472 41.771 1.00 19.89 266 PHE A C 1
ATOM 2093 O O . PHE A 1 284 ? 21.016 31.409 42.387 1.00 20.10 266 PHE A O 1
ATOM 2101 N N . ALA A 1 285 ? 21.051 32.600 40.457 1.00 19.63 267 ALA A N 1
ATOM 2102 C CA . ALA A 1 285 ? 21.384 31.470 39.599 1.00 18.87 267 ALA A CA 1
ATOM 2103 C C . ALA A 1 285 ? 22.592 31.825 38.756 1.00 22.18 267 ALA A C 1
ATOM 2104 O O . ALA A 1 285 ? 22.745 32.978 38.336 1.00 22.65 267 ALA A O 1
ATOM 2106 N N . ARG A 1 286 ? 23.462 30.842 38.514 1.00 21.27 268 ARG A N 1
ATOM 2107 C CA . ARG A 1 286 ? 24.653 31.160 37.744 1.00 21.18 268 ARG A CA 1
ATOM 2108 C C . ARG A 1 286 ? 25.015 30.011 36.822 1.00 22.78 268 ARG A C 1
ATOM 2109 O O . ARG A 1 286 ? 24.861 28.836 37.172 1.00 22.44 268 ARG A O 1
ATOM 2117 N N . GLU A 1 287 ? 25.502 30.386 35.639 1.00 23.00 269 GLU A N 1
ATOM 2118 C CA . GLU A 1 287 ? 25.936 29.426 34.632 1.00 27.49 269 GLU A CA 1
ATOM 2119 C C . GLU A 1 287 ? 27.296 28.835 34.981 1.00 27.70 269 GLU A C 1
ATOM 2120 O O . GLU A 1 287 ? 27.497 27.616 34.886 1.00 28.63 269 GLU A O 1
ATOM 2126 N N . GLN A 1 288 ? 28.239 29.685 35.393 1.00 25.62 270 GLN A N 1
ATOM 2127 C CA . GLN A 1 288 ? 29.548 29.236 35.873 1.00 28.93 270 GLN A CA 1
ATOM 2128 C C . GLN A 1 288 ? 29.411 28.906 37.354 1.00 27.95 270 GLN A C 1
ATOM 2129 O O . GLN A 1 288 ? 29.340 29.806 38.195 1.00 28.11 270 GLN A O 1
ATOM 2135 N N . SER A 1 289 ? 29.365 27.614 37.686 1.00 28.07 271 SER A N 1
ATOM 2136 C CA . SER A 1 289 ? 28.970 27.214 39.032 1.00 28.90 271 SER A CA 1
ATOM 2137 C C . SER A 1 289 ? 29.973 26.271 39.691 1.00 27.76 271 SER A C 1
ATOM 2138 O O . SER A 1 289 ? 29.629 25.603 40.678 1.00 31.68 271 SER A O 1
ATOM 2141 N N . ASP A 1 290 ? 31.201 26.192 39.178 1.00 31.51 272 ASP A N 1
ATOM 2142 C CA . ASP A 1 290 ? 32.213 25.365 39.823 1.00 33.89 272 ASP A CA 1
ATOM 2143 C C . ASP A 1 290 ? 32.854 26.065 41.020 1.00 32.57 272 ASP A C 1
ATOM 2144 O O . ASP A 1 290 ? 33.585 25.423 41.782 1.00 34.00 272 ASP A O 1
ATOM 2149 N N . ASP A 1 291 ? 32.572 27.352 41.225 1.00 27.05 273 ASP A N 1
ATOM 2150 C CA . ASP A 1 291 ? 33.127 28.110 42.332 1.00 25.02 273 ASP A CA 1
ATOM 2151 C C . ASP A 1 291 ? 32.238 27.958 43.564 1.00 23.43 273 ASP A C 1
ATOM 2152 O O . ASP A 1 291 ? 31.225 27.258 43.553 1.00 21.79 273 ASP A O 1
ATOM 2157 N N . SER A 1 292 ? 32.600 28.651 44.637 1.00 19.84 274 SER A N 1
ATOM 2158 C CA . SER A 1 292 ? 31.897 28.504 45.908 1.00 20.00 274 SER A CA 1
ATOM 2159 C C . SER A 1 292 ? 30.607 29.314 45.930 1.00 18.64 274 SER A C 1
ATOM 2160 O O . SER A 1 292 ? 30.619 30.501 45.597 1.00 18.34 274 SER A O 1
ATOM 2163 N N . ASP A 1 293 ? 29.509 28.688 46.373 1.00 17.53 275 ASP A N 1
ATOM 2164 C CA . ASP A 1 293 ? 28.278 29.439 46.639 1.00 16.93 275 ASP A CA 1
ATOM 2165 C C . ASP A 1 293 ? 28.536 30.614 47.573 1.00 20.26 275 ASP A C 1
ATOM 2166 O O . ASP A 1 293 ? 27.883 31.658 47.464 1.00 19.20 275 ASP A O 1
ATOM 2171 N N . TYR A 1 294 ? 29.457 30.445 48.526 1.00 17.98 276 TYR A N 1
ATOM 2172 C CA . TYR A 1 294 ? 29.665 31.453 49.568 1.00 19.63 276 TYR A CA 1
ATOM 2173 C C . TYR A 1 294 ? 30.480 32.645 49.090 1.00 19.18 276 TYR A C 1
ATOM 2174 O O . TYR A 1 294 ? 30.422 33.712 49.715 1.00 19.67 276 TYR A O 1
ATOM 2183 N N . LEU A 1 295 ? 31.239 32.494 48.005 1.00 19.40 277 LEU A N 1
ATOM 2184 C CA . LEU A 1 295 ? 31.763 33.660 47.306 1.00 19.78 277 LEU A CA 1
ATOM 2185 C C . LEU A 1 295 ? 30.629 34.617 46.953 1.00 18.84 277 LEU A C 1
ATOM 2186 O O . LEU A 1 295 ? 30.689 35.824 47.229 1.00 20.36 277 LEU A O 1
ATOM 2191 N N . HIS A 1 296 ? 29.558 34.070 46.390 1.00 17.70 278 HIS A N 1
ATOM 2192 C CA . HIS A 1 296 ? 28.441 34.895 45.949 1.00 18.02 278 HIS A CA 1
ATOM 2193 C C . HIS A 1 296 ? 27.574 35.350 47.114 1.00 18.99 278 HIS A C 1
ATOM 2194 O O . HIS A 1 296 ? 27.150 36.511 47.147 1.00 18.97 278 HIS A O 1
ATOM 2201 N N . ILE A 1 297 ? 27.297 34.451 48.065 1.00 17.42 279 ILE A N 1
ATOM 2202 C CA . ILE A 1 297 ? 26.466 34.825 49.210 1.00 17.62 279 ILE A CA 1
ATOM 2203 C C . ILE A 1 297 ? 27.129 35.949 49.986 1.00 18.47 279 ILE A C 1
ATOM 2204 O O . ILE A 1 297 ? 26.475 36.922 50.380 1.00 18.18 279 ILE A O 1
ATOM 2209 N N . ALA A 1 298 ? 28.447 35.858 50.191 1.00 19.04 280 ALA A N 1
ATOM 2210 C CA . ALA A 1 298 ? 29.126 36.909 50.935 1.00 18.38 280 ALA A CA 1
ATOM 2211 C C . ALA A 1 298 ? 29.055 38.236 50.187 1.00 19.12 280 ALA A C 1
ATOM 2212 O O . ALA A 1 298 ? 28.853 39.293 50.805 1.00 19.56 280 ALA A O 1
ATOM 2214 N N . PHE A 1 299 ? 29.211 38.197 48.857 1.00 17.20 281 PHE A N 1
ATOM 2215 C CA . PHE A 1 299 ? 29.108 39.408 48.047 1.00 18.16 281 PHE A CA 1
ATOM 2216 C C . PHE A 1 299 ? 27.701 40.006 48.121 1.00 18.79 281 PHE A C 1
ATOM 2217 O O . PHE A 1 299 ? 27.539 41.214 48.339 1.00 20.08 281 PHE A O 1
ATOM 2225 N N . ASN A 1 300 ? 26.669 39.175 47.949 1.00 17.56 282 ASN A N 1
ATOM 2226 C CA . ASN A 1 300 ? 25.298 39.686 48.069 1.00 17.92 282 ASN A CA 1
ATOM 2227 C C . ASN A 1 300 ? 25.064 40.307 49.441 1.00 20.27 282 ASN A C 1
ATOM 2228 O O . ASN A 1 300 ? 24.463 41.381 49.553 1.00 17.34 282 ASN A O 1
ATOM 2233 N N . ASP A 1 301 ? 25.531 39.636 50.502 1.00 18.09 283 ASP A N 1
ATOM 2234 C CA . ASP A 1 301 ? 25.342 40.154 51.848 1.00 18.54 283 ASP A CA 1
ATOM 2235 C C . ASP A 1 301 ? 26.040 41.497 52.024 1.00 17.66 283 ASP A C 1
ATOM 2236 O O . ASP A 1 301 ? 25.531 42.386 52.721 1.00 19.15 283 ASP A O 1
ATOM 2241 N N . LEU A 1 302 ? 27.209 41.661 51.400 1.00 17.23 284 LEU A N 1
ATOM 2242 C CA . LEU A 1 302 ? 27.933 42.933 51.461 1.00 18.63 284 LEU A CA 1
ATOM 2243 C C . LEU A 1 302 ? 27.141 44.049 50.785 1.00 17.86 284 LEU A C 1
ATOM 2244 O O . LEU A 1 302 ? 26.993 45.148 51.342 1.00 19.29 284 LEU A O 1
ATOM 2249 N N . VAL A 1 303 ? 26.619 43.771 49.585 1.00 18.68 285 VAL A N 1
ATOM 2250 C CA . VAL A 1 303 ? 25.754 44.723 48.880 1.00 16.94 285 VAL A CA 1
ATOM 2251 C C . VAL A 1 303 ? 24.577 45.126 49.759 1.00 17.85 285 VAL A C 1
ATOM 2252 O O . VAL A 1 303 ? 24.282 46.316 49.932 1.00 18.23 285 VAL A O 1
ATOM 2256 N N . PHE A 1 304 ? 23.900 44.144 50.353 1.00 16.73 286 PHE A N 1
ATOM 2257 C CA . PHE A 1 304 ? 22.744 44.469 51.179 1.00 16.73 286 PHE A CA 1
ATOM 2258 C C . PHE A 1 304 ? 23.154 45.283 52.406 1.00 15.32 286 PHE A C 1
ATOM 2259 O O . PHE A 1 304 ? 22.428 46.190 52.823 1.00 16.66 286 PHE A O 1
ATOM 2267 N N . ALA A 1 305 ? 24.314 44.967 53.004 1.00 17.21 287 ALA A N 1
ATOM 2268 C CA . ALA A 1 305 ? 24.771 45.735 54.161 1.00 18.33 287 ALA A CA 1
ATOM 2269 C C . ALA A 1 305 ? 25.091 47.170 53.779 1.00 17.86 287 ALA A C 1
ATOM 2270 O O . ALA A 1 305 ? 24.937 48.073 54.612 1.00 18.97 287 ALA A O 1
ATOM 2272 N N . GLU A 1 306 ? 25.559 47.395 52.541 1.00 17.35 288 GLU A N 1
ATOM 2273 C CA . GLU A 1 306 ? 25.803 48.762 52.071 1.00 19.79 288 GLU A CA 1
ATOM 2274 C C . GLU A 1 306 ? 24.494 49.537 51.893 1.00 18.48 288 GLU A C 1
ATOM 2275 O O . GLU A 1 306 ? 24.390 50.704 52.306 1.00 19.62 288 GLU A O 1
ATOM 2281 N N . ASP A 1 307 ? 23.461 48.893 51.329 1.00 17.46 289 ASP A N 1
ATOM 2282 C CA . ASP A 1 307 ? 22.172 49.573 51.152 1.00 17.31 289 ASP A CA 1
ATOM 2283 C C . ASP A 1 307 ? 21.445 49.830 52.474 1.00 16.96 289 ASP A C 1
ATOM 2284 O O . ASP A 1 307 ? 20.836 50.890 52.649 1.00 17.26 289 ASP A O 1
ATOM 2289 N N . LYS A 1 308 ? 21.456 48.860 53.396 1.00 14.86 290 LYS A N 1
ATOM 2290 C CA . LYS A 1 308 ? 20.494 48.830 54.502 1.00 16.50 290 LYS A CA 1
ATOM 2291 C C . LYS A 1 308 ? 20.400 50.121 55.319 1.00 14.57 290 LYS A C 1
ATOM 2292 O O . LYS A 1 308 ? 19.280 50.614 55.520 1.00 15.22 290 LYS A O 1
ATOM 2298 N N . PRO A 1 309 ? 21.492 50.707 55.822 1.00 15.03 291 PRO A N 1
ATOM 2299 C CA . PRO A 1 309 ? 21.317 51.873 56.704 1.00 15.68 291 PRO A CA 1
ATOM 2300 C C . PRO A 1 309 ? 20.705 53.065 55.982 1.00 14.65 291 PRO A C 1
ATOM 2301 O O . PRO A 1 309 ? 19.903 53.803 56.566 1.00 15.90 291 PRO A O 1
ATOM 2305 N N . VAL A 1 310 ? 21.056 53.249 54.713 1.00 16.28 292 VAL A N 1
ATOM 2306 C CA . VAL A 1 310 ? 20.526 54.397 53.980 1.00 14.51 292 VAL A CA 1
ATOM 2307 C C . VAL A 1 310 ? 19.053 54.202 53.687 1.00 14.05 292 VAL A C 1
ATOM 2308 O O . VAL A 1 310 ? 18.241 55.128 53.851 1.00 15.07 292 VAL A O 1
ATOM 2312 N N . ILE A 1 311 ? 18.667 53.006 53.235 1.00 14.82 293 ILE A N 1
ATOM 2313 C CA . ILE A 1 311 ? 17.258 52.801 52.922 1.00 13.45 293 ILE A CA 1
ATOM 2314 C C . ILE A 1 311 ? 16.409 52.858 54.194 1.00 14.55 293 ILE A C 1
ATOM 2315 O O . ILE A 1 311 ? 15.310 53.422 54.191 1.00 15.39 293 ILE A O 1
ATOM 2320 N N . GLU A 1 312 ? 16.908 52.291 55.306 1.00 14.37 294 GLU A N 1
ATOM 2321 C CA . GLU A 1 312 ? 16.147 52.361 56.552 1.00 12.91 294 GLU A CA 1
ATOM 2322 C C . GLU A 1 312 ? 16.048 53.786 57.085 1.00 13.79 294 GLU A C 1
ATOM 2323 O O . GLU A 1 312 ? 15.135 54.079 57.859 1.00 16.41 294 GLU A O 1
ATOM 2329 N N . SER A 1 313 ? 16.945 54.686 56.660 1.00 13.04 295 SER A N 1
ATOM 2330 C CA . SER A 1 313 ? 16.882 56.075 57.110 1.00 13.92 295 SER A CA 1
ATOM 2331 C C . SER A 1 313 ? 15.820 56.895 56.376 1.00 15.28 295 SER A C 1
ATOM 2332 O O . SER A 1 313 ? 15.404 57.943 56.891 1.00 13.93 295 SER A O 1
ATOM 2335 N N . GLN A 1 314 ? 15.371 56.450 55.207 1.00 14.99 296 GLN A N 1
ATOM 2336 C CA . GLN A 1 314 ? 14.410 57.239 54.435 1.00 13.87 296 GLN A CA 1
ATOM 2337 C C . GLN A 1 314 ? 13.131 57.465 55.236 1.00 16.93 296 GLN A C 1
ATOM 2338 O O . GLN A 1 314 ? 12.536 56.529 55.785 1.00 16.81 296 GLN A O 1
ATOM 2344 N N . TRP A 1 315 ? 12.718 58.724 55.343 1.00 15.44 297 TRP A N 1
ATOM 2345 C CA . TRP A 1 315 ? 11.549 59.031 56.149 1.00 15.11 297 TRP A CA 1
ATOM 2346 C C . TRP A 1 315 ? 10.768 60.171 55.505 1.00 17.23 297 TRP A C 1
ATOM 2347 O O . TRP A 1 315 ? 11.366 61.075 54.947 1.00 17.34 297 TRP A O 1
ATOM 2358 N N . PRO A 1 316 ? 9.429 60.120 55.584 1.00 19.57 298 PRO A N 1
ATOM 2359 C CA . PRO A 1 316 ? 8.616 59.021 56.122 1.00 21.14 298 PRO A CA 1
ATOM 2360 C C . PRO A 1 316 ? 8.766 57.736 55.312 1.00 18.24 298 PRO A C 1
ATOM 2361 O O . PRO A 1 316 ? 9.357 57.757 54.246 1.00 19.52 298 PRO A O 1
ATOM 2365 N N . LYS A 1 317 ? 8.267 56.631 55.863 1.00 21.88 299 LYS A N 1
ATOM 2366 C CA . LYS A 1 317 ? 8.519 55.326 55.266 1.00 23.18 299 LYS A CA 1
ATOM 2367 C C . LYS A 1 317 ? 7.933 55.229 53.864 1.00 19.68 299 LYS A C 1
ATOM 2368 O O . LYS A 1 317 ? 8.552 54.641 52.966 1.00 19.44 299 LYS A O 1
ATOM 2374 N N . ASP A 1 318 ? 6.743 55.797 53.662 1.00 19.69 300 ASP A N 1
ATOM 2375 C CA . ASP A 1 318 ? 6.115 55.894 52.347 1.00 22.66 300 ASP A CA 1
ATOM 2376 C C . ASP A 1 318 ? 6.501 57.212 51.696 1.00 23.41 300 ASP A C 1
ATOM 2377 O O . ASP A 1 318 ? 6.404 58.265 52.332 1.00 24.00 300 ASP A O 1
ATOM 2382 N N . ALA A 1 319 ? 6.893 57.153 50.423 1.00 24.01 301 ALA A N 1
ATOM 2383 C CA . ALA A 1 319 ? 7.374 58.340 49.717 1.00 21.55 301 ALA A CA 1
ATOM 2384 C C . ALA A 1 319 ? 6.262 59.380 49.584 1.00 27.52 301 ALA A C 1
ATOM 2385 O O . ALA A 1 319 ? 5.206 59.078 49.005 1.00 26.49 301 ALA A O 1
ATOM 2387 N N . PRO A 1 320 ? 6.438 60.583 50.119 1.00 25.31 302 PRO A N 1
ATOM 2388 C CA . PRO A 1 320 ? 5.425 61.632 49.968 1.00 24.90 302 PRO A CA 1
ATOM 2389 C C . PRO A 1 320 ? 5.563 62.364 48.637 1.00 27.03 302 PRO A C 1
ATOM 2390 O O . PRO A 1 320 ? 6.538 62.219 47.893 1.00 25.60 302 PRO A O 1
ATOM 2394 N N . ALA A 1 321 ? 4.556 63.198 48.371 1.00 27.13 303 ALA A N 1
ATOM 2395 C CA . ALA A 1 321 ? 4.510 63.969 47.135 1.00 28.76 303 ALA A CA 1
ATOM 2396 C C . ALA A 1 321 ? 5.616 65.012 47.041 1.00 28.48 303 ALA A C 1
ATOM 2397 O O . ALA A 1 321 ? 5.884 65.515 45.942 1.00 29.00 303 ALA A O 1
ATOM 2399 N N . ASP A 1 322 ? 6.278 65.347 48.152 1.00 26.13 304 ASP A N 1
ATOM 2400 C CA . ASP A 1 322 ? 7.267 66.411 48.087 1.00 23.20 304 ASP A CA 1
ATOM 2401 C C . ASP A 1 322 ? 8.641 65.945 47.623 1.00 23.16 304 ASP A C 1
ATOM 2402 O O . ASP A 1 322 ? 9.532 66.791 47.474 1.00 24.75 304 ASP A O 1
ATOM 2407 N N . GLU A 1 323 ? 8.848 64.654 47.353 1.00 19.74 305 GLU A N 1
ATOM 2408 C CA . GLU A 1 323 ? 10.161 64.243 46.864 1.00 18.33 305 GLU A CA 1
ATOM 2409 C C . GLU A 1 323 ? 10.423 64.825 45.481 1.00 19.95 305 GLU A C 1
ATOM 2410 O O . GLU A 1 323 ? 9.514 64.968 44.652 1.00 21.96 305 GLU A O 1
ATOM 2416 N N . VAL A 1 324 ? 11.683 65.145 45.238 1.00 17.86 306 VAL A N 1
ATOM 2417 C CA . VAL A 1 324 ? 12.113 65.873 44.046 1.00 18.54 306 VAL A CA 1
ATOM 2418 C C . VAL A 1 324 ? 12.839 64.904 43.121 1.00 20.06 306 VAL A C 1
ATOM 2419 O O . VAL A 1 324 ? 13.971 64.491 43.402 1.00 20.60 306 VAL A O 1
ATOM 2423 N N . SER A 1 325 ? 12.223 64.582 41.981 1.00 20.93 307 SER A N 1
ATOM 2424 C CA . SER A 1 325 ? 12.856 63.691 41.021 1.00 19.94 307 SER A CA 1
ATOM 2425 C C . SER A 1 325 ? 13.687 64.462 39.994 1.00 20.54 307 SER A C 1
ATOM 2426 O O . SER A 1 325 ? 13.452 65.644 39.716 1.00 24.17 307 SER A O 1
ATOM 2429 N N . VAL A 1 326 ? 14.658 63.760 39.417 1.00 21.21 308 VAL A N 1
ATOM 2430 C CA . VAL A 1 326 ? 15.427 64.243 38.277 1.00 22.85 308 VAL A CA 1
ATOM 2431 C C . VAL A 1 326 ? 15.274 63.241 37.132 1.00 24.18 308 VAL A C 1
ATOM 2432 O O . VAL A 1 326 ? 14.688 62.177 37.293 1.00 20.96 308 VAL A O 1
ATOM 2436 N N . VAL A 1 327 ? 15.761 63.617 35.942 1.00 23.29 309 VAL A N 1
ATOM 2437 C CA . VAL A 1 327 ? 15.475 62.787 34.774 1.00 23.82 309 VAL A CA 1
ATOM 2438 C C . VAL A 1 327 ? 16.050 61.379 34.936 1.00 22.73 309 VAL A C 1
ATOM 2439 O O . VAL A 1 327 ? 15.468 60.403 34.444 1.00 25.56 309 VAL A O 1
ATOM 2443 N N . ALA A 1 328 ? 17.173 61.241 35.649 1.00 23.34 310 ALA A N 1
ATOM 2444 C CA . ALA A 1 328 ? 17.785 59.935 35.875 1.00 22.27 310 ALA A CA 1
ATOM 2445 C C . ALA A 1 328 ? 16.915 59.001 36.710 1.00 20.70 310 ALA A C 1
ATOM 2446 O O . ALA A 1 328 ? 17.231 57.806 36.812 1.00 20.96 310 ALA A O 1
ATOM 2448 N N . ASP A 1 329 ? 15.857 59.516 37.330 1.00 19.84 311 ASP A N 1
ATOM 2449 C CA . ASP A 1 329 ? 14.959 58.716 38.156 1.00 18.15 311 ASP A CA 1
ATOM 2450 C C . ASP A 1 329 ? 13.859 58.035 37.354 1.00 18.89 311 ASP A C 1
ATOM 2451 O O . ASP A 1 329 ? 12.846 57.652 37.946 1.00 20.63 311 ASP A O 1
ATOM 2456 N N . LYS A 1 330 ? 14.019 57.900 36.029 1.00 19.48 312 LYS A N 1
ATOM 2457 C CA . LYS A 1 330 ? 12.926 57.407 35.182 1.00 20.90 312 LYS A CA 1
ATOM 2458 C C . LYS A 1 330 ? 12.284 56.131 35.724 1.00 18.88 312 LYS A C 1
ATOM 2459 O O . LYS A 1 330 ? 11.056 56.036 35.804 1.00 18.95 312 LYS A O 1
ATOM 2465 N N . VAL A 1 331 ? 13.100 55.139 36.097 1.00 19.47 313 VAL A N 1
ATOM 2466 C CA . VAL A 1 331 ? 12.537 53.871 36.566 1.00 18.48 313 VAL A CA 1
ATOM 2467 C C . VAL A 1 331 ? 11.654 54.097 37.790 1.00 19.36 313 VAL A C 1
ATOM 2468 O O . VAL A 1 331 ? 10.514 53.614 37.855 1.00 17.90 313 VAL A O 1
ATOM 2472 N N . SER A 1 332 ? 12.160 54.846 38.779 1.00 17.64 314 SER A N 1
ATOM 2473 C CA . SER A 1 332 ? 11.371 55.183 39.964 1.00 17.57 314 SER A CA 1
ATOM 2474 C C . SER A 1 332 ? 10.077 55.920 39.611 1.00 17.07 314 SER A C 1
ATOM 2475 O O . SER A 1 332 ? 8.996 55.633 40.154 1.00 17.73 314 SER A O 1
ATOM 2478 N N . ILE A 1 333 ? 10.176 56.909 38.725 1.00 18.33 315 ILE A N 1
ATOM 2479 C CA . ILE A 1 333 ? 9.008 57.703 38.362 1.00 18.29 315 ILE A CA 1
ATOM 2480 C C . ILE A 1 333 ? 7.947 56.822 37.721 1.00 17.35 315 ILE A C 1
ATOM 2481 O O . ILE A 1 333 ? 6.766 56.892 38.078 1.00 19.00 315 ILE A O 1
ATOM 2486 N N . GLN A 1 334 ? 8.366 55.967 36.788 1.00 18.24 316 GLN A N 1
ATOM 2487 C CA . GLN A 1 334 ? 7.417 55.123 36.068 1.00 19.94 316 GLN A CA 1
ATOM 2488 C C . GLN A 1 334 ? 6.821 54.064 36.987 1.00 19.52 316 GLN A C 1
ATOM 2489 O O . GLN A 1 334 ? 5.632 53.742 36.882 1.00 19.92 316 GLN A O 1
ATOM 2495 N N . TYR A 1 335 ? 7.636 53.525 37.903 1.00 18.99 317 TYR A N 1
ATOM 2496 C CA . TYR A 1 335 ? 7.136 52.599 38.917 1.00 19.07 317 TYR A CA 1
ATOM 2497 C C . TYR A 1 335 ? 6.037 53.238 39.756 1.00 20.00 317 TYR A C 1
ATOM 2498 O O . TYR A 1 335 ? 4.961 52.662 39.931 1.00 18.35 317 TYR A O 1
ATOM 2507 N N . ARG A 1 336 ? 6.300 54.434 40.307 1.00 16.48 318 ARG A N 1
ATOM 2508 C CA . ARG A 1 336 ? 5.312 55.105 41.136 1.00 17.66 318 ARG A CA 1
ATOM 2509 C C . ARG A 1 336 ? 4.035 55.393 40.354 1.00 17.64 318 ARG A C 1
ATOM 2510 O O . ARG A 1 336 ? 2.931 55.273 40.895 1.00 18.35 318 ARG A O 1
ATOM 2518 N N . LYS A 1 337 ? 4.181 55.758 39.077 1.00 21.04 319 LYS A N 1
ATOM 2519 C CA . LYS A 1 337 ? 3.029 56.035 38.224 1.00 22.23 319 LYS A CA 1
ATOM 2520 C C . LYS A 1 337 ? 2.157 54.796 38.048 1.00 19.73 319 LYS A C 1
ATOM 2521 O O . LYS A 1 337 ? 0.926 54.864 38.184 1.00 21.59 319 LYS A O 1
ATOM 2527 N N . TRP A 1 338 ? 2.784 53.648 37.756 1.00 20.69 320 TRP A N 1
ATOM 2528 C CA . TRP A 1 338 ? 2.003 52.424 37.583 1.00 19.90 320 TRP A CA 1
ATOM 2529 C C . TRP A 1 338 ? 1.334 52.005 38.888 1.00 19.80 320 TRP A C 1
ATOM 2530 O O . TRP A 1 338 ? 0.158 51.627 38.895 1.00 20.53 320 TRP A O 1
ATOM 2541 N N . LEU A 1 339 ? 2.057 52.068 40.016 1.00 20.46 321 LEU A N 1
ATOM 2542 C CA . LEU A 1 339 ? 1.423 51.727 41.288 1.00 20.23 321 LEU A CA 1
ATOM 2543 C C . LEU A 1 339 ? 0.201 52.604 41.556 1.00 20.26 321 LEU A C 1
ATOM 2544 O O . LEU A 1 339 ? -0.831 52.117 42.034 1.00 21.50 321 LEU A O 1
ATOM 2549 N N . ARG A 1 340 ? 0.307 53.908 41.273 1.00 20.84 322 ARG A N 1
ATOM 2550 C CA . ARG A 1 340 ? -0.829 54.818 41.432 1.00 21.76 322 ARG A CA 1
ATOM 2551 C C . ARG A 1 340 ? -2.011 54.372 40.575 1.00 20.97 322 ARG A C 1
ATOM 2552 O O . ARG A 1 340 ? -3.160 54.369 41.044 1.00 23.36 322 ARG A O 1
ATOM 2560 N N . GLU A 1 341 ? -1.738 53.975 39.329 1.00 21.50 323 GLU A N 1
ATOM 2561 C CA . GLU A 1 341 ? -2.803 53.522 38.434 1.00 22.13 323 GLU A CA 1
ATOM 2562 C C . GLU A 1 341 ? -3.452 52.250 38.959 1.00 25.20 323 GLU A C 1
ATOM 2563 O O . GLU A 1 341 ? -4.670 52.069 38.837 1.00 24.61 323 GLU A O 1
ATOM 2569 N N . LEU A 1 342 ? -2.652 51.350 39.530 1.00 21.89 324 LEU A N 1
ATOM 2570 C CA . LEU A 1 342 ? -3.217 50.114 40.061 1.00 22.72 324 LEU A CA 1
ATOM 2571 C C . LEU A 1 342 ? -4.105 50.396 41.262 1.00 22.46 324 LEU A C 1
ATOM 2572 O O . LEU A 1 342 ? -5.184 49.801 41.412 1.00 22.53 324 LEU A O 1
ATOM 2577 N N . LYS A 1 343 ? -3.666 51.304 42.137 1.00 20.07 325 LYS A N 1
ATOM 2578 C CA . LYS A 1 343 ? -4.468 51.674 43.292 1.00 21.96 325 LYS A CA 1
ATOM 2579 C C . LYS A 1 343 ? -5.792 52.308 42.866 1.00 25.23 325 LYS A C 1
ATOM 2580 O O . LYS A 1 343 ? -6.854 51.980 43.414 1.00 25.98 325 LYS A O 1
ATOM 2586 N N . GLU A 1 344 ? -5.746 53.221 41.894 1.00 24.23 326 GLU A N 1
ATOM 2587 C CA . GLU A 1 344 ? -6.978 53.842 41.413 1.00 26.10 326 GLU A CA 1
ATOM 2588 C C . GLU A 1 344 ? -7.890 52.822 40.743 1.00 27.65 326 GLU A C 1
ATOM 2589 O O . GLU A 1 344 ? -9.103 52.810 40.990 1.00 30.68 326 GLU A O 1
ATOM 2595 N N . ALA A 1 345 ? -7.321 51.951 39.909 1.00 26.59 327 ALA A N 1
ATOM 2596 C CA . ALA A 1 345 ? -8.121 50.950 39.210 1.00 23.75 327 ALA A CA 1
ATOM 2597 C C . ALA A 1 345 ? -8.756 49.958 40.178 1.00 30.42 327 ALA A C 1
ATOM 2598 O O . ALA A 1 345 ? -9.893 49.517 39.965 1.00 27.02 327 ALA A O 1
ATOM 2600 N N . HIS A 1 346 ? -8.042 49.581 41.245 1.00 24.16 328 HIS A N 1
ATOM 2601 C CA . HIS A 1 346 ? -8.648 48.703 42.242 1.00 25.92 328 HIS A CA 1
ATOM 2602 C C . HIS A 1 346 ? -9.949 49.294 42.792 1.00 28.92 328 HIS A C 1
ATOM 2603 O O . HIS A 1 346 ? -10.921 48.564 43.023 1.00 29.49 328 HIS A O 1
ATOM 2610 N N . LYS A 1 347 ? -9.998 50.615 42.986 1.00 27.71 329 LYS A N 1
ATOM 2611 C CA . LYS A 1 347 ? -11.221 51.235 43.484 1.00 30.52 329 LYS A CA 1
ATOM 2612 C C . LYS A 1 347 ? -12.367 51.078 42.496 1.00 32.03 329 LYS A C 1
ATOM 2613 O O . LYS A 1 347 ? -13.532 51.034 42.906 1.00 34.73 329 LYS A O 1
ATOM 2619 N N . GLU A 1 348 ? -12.058 51.002 41.201 1.00 32.98 330 GLU A N 1
ATOM 2620 C CA . GLU A 1 348 ? -13.071 50.874 40.160 1.00 36.21 330 GLU A CA 1
ATOM 2621 C C . GLU A 1 348 ? -13.520 49.436 39.914 1.00 36.01 330 GLU A C 1
ATOM 2622 O O . GLU A 1 348 ? -14.495 49.230 39.185 1.00 40.03 330 GLU A O 1
ATOM 2628 N N . GLY A 1 349 ? -12.842 48.443 40.475 1.00 32.79 331 GLY A N 1
ATOM 2629 C CA . GLY A 1 349 ? -13.314 47.073 40.431 1.00 32.70 331 GLY A CA 1
ATOM 2630 C C . GLY A 1 349 ? -12.441 46.169 39.574 1.00 31.19 331 GLY A C 1
ATOM 2631 O O . GLY A 1 349 ? -11.448 46.580 38.972 1.00 28.12 331 GLY A O 1
ATOM 2632 N N . SER A 1 350 ? -12.883 44.912 39.498 1.00 28.04 332 SER A N 1
ATOM 2633 C CA . SER A 1 350 ? -12.036 43.836 38.992 1.00 26.51 332 SER A CA 1
ATOM 2634 C C . SER A 1 350 ? -11.622 44.054 37.542 1.00 29.50 332 SER A C 1
ATOM 2635 O O . SER A 1 350 ? -10.467 43.821 37.171 1.00 28.22 332 SER A O 1
ATOM 2638 N N . GLN A 1 351 ? -12.556 44.477 36.694 1.00 31.34 333 GLN A N 1
ATOM 2639 C CA . GLN A 1 351 ? -12.238 44.673 35.287 1.00 29.21 333 GLN A CA 1
ATOM 2640 C C . GLN A 1 351 ? -11.259 45.831 35.085 1.00 26.40 333 GLN A C 1
ATOM 2641 O O . GLN A 1 351 ? -10.325 45.722 34.283 1.00 27.17 333 GLN A O 1
ATOM 2647 N N . ALA A 1 352 ? -11.452 46.943 35.797 1.00 29.77 334 ALA A N 1
ATOM 2648 C CA . ALA A 1 352 ? -10.517 48.064 35.683 1.00 28.99 334 ALA A CA 1
ATOM 2649 C C . ALA A 1 352 ? -9.122 47.665 36.149 1.00 26.35 334 ALA A C 1
ATOM 2650 O O . ALA A 1 352 ? -8.119 47.989 35.496 1.00 24.41 334 ALA A O 1
ATOM 2652 N N . PHE A 1 353 ? -9.047 46.954 37.277 1.00 26.08 335 PHE A N 1
ATOM 2653 C CA . PHE A 1 353 ? -7.756 46.500 37.793 1.00 26.20 335 PHE A CA 1
ATOM 2654 C C . PHE A 1 353 ? -7.061 45.571 36.804 1.00 24.40 335 PHE A C 1
ATOM 2655 O O . PHE A 1 353 ? -5.865 45.719 36.537 1.00 24.71 335 PHE A O 1
ATOM 2663 N N . ARG A 1 354 ? -7.795 44.605 36.241 1.00 25.07 336 ARG A N 1
ATOM 2664 C CA . ARG A 1 354 ? -7.191 43.689 35.281 1.00 24.35 336 ARG A CA 1
ATOM 2665 C C . ARG A 1 354 ? -6.590 44.435 34.092 1.00 24.13 336 ARG A C 1
ATOM 2666 O O . ARG A 1 354 ? -5.499 44.094 33.618 1.00 24.50 336 ARG A O 1
ATOM 2674 N N . SER A 1 355 ? -7.284 45.468 33.604 1.00 26.58 337 SER A N 1
ATOM 2675 C CA . SER A 1 355 ? -6.767 46.239 32.478 1.00 25.67 337 SER A CA 1
ATOM 2676 C C . SER A 1 355 ? -5.519 47.031 32.863 1.00 22.87 337 SER A C 1
ATOM 2677 O O . SER A 1 355 ? -4.525 47.036 32.131 1.00 25.36 337 SER A O 1
ATOM 2680 N N . ALA A 1 356 ? -5.567 47.716 34.002 1.00 26.49 338 ALA A N 1
ATOM 2681 C CA . ALA A 1 356 ? -4.407 48.476 34.466 1.00 24.99 338 ALA A CA 1
ATOM 2682 C C . ALA A 1 356 ? -3.178 47.583 34.614 1.00 24.14 338 ALA A C 1
ATOM 2683 O O . ALA A 1 356 ? -2.063 47.975 34.245 1.00 23.98 338 ALA A O 1
ATOM 2685 N N . LEU A 1 357 ? -3.366 46.366 35.126 1.00 23.28 339 LEU A N 1
ATOM 2686 C CA . LEU A 1 357 ? -2.243 45.460 35.341 1.00 21.09 339 LEU A CA 1
ATOM 2687 C C . LEU A 1 357 ? -1.729 44.863 34.042 1.00 23.84 339 LEU A C 1
ATOM 2688 O O . LEU A 1 357 ? -0.520 44.825 33.811 1.00 21.38 339 LEU A O 1
ATOM 2693 N N . LEU A 1 358 ? -2.634 44.356 33.188 1.00 22.61 340 LEU A N 1
ATOM 2694 C CA . LEU A 1 358 ? -2.228 43.484 32.096 1.00 22.26 340 LEU A CA 1
ATOM 2695 C C . LEU A 1 358 ? -2.228 44.139 30.714 1.00 25.02 340 LEU A C 1
ATOM 2696 O O . LEU A 1 358 ? -1.715 43.531 29.767 1.00 26.99 340 LEU A O 1
ATOM 2701 N N . ASP A 1 359 ? -2.737 45.351 30.567 1.00 26.01 341 ASP A N 1
ATOM 2702 C CA . ASP A 1 359 ? -2.680 46.000 29.251 1.00 25.44 341 ASP A CA 1
ATOM 2703 C C . ASP A 1 359 ? -1.233 46.325 28.894 1.00 30.08 341 ASP A C 1
ATOM 2704 O O . ASP A 1 359 ? -0.473 46.810 29.751 1.00 27.76 341 ASP A O 1
ATOM 2709 N N . PRO A 1 360 ? -0.800 46.041 27.671 1.00 28.63 342 PRO A N 1
ATOM 2710 C CA . PRO A 1 360 ? 0.572 46.366 27.278 1.00 27.87 342 PRO A CA 1
ATOM 2711 C C . PRO A 1 360 ? 0.751 47.855 27.023 1.00 31.09 342 PRO A C 1
ATOM 2712 O O . PRO A 1 360 ? -0.158 48.548 26.562 1.00 29.41 342 PRO A O 1
ATOM 2716 N N . VAL A 1 361 ? 1.942 48.347 27.363 1.00 27.64 343 VAL A N 1
ATOM 2717 C CA . VAL A 1 361 ? 2.373 49.702 27.033 1.00 28.29 343 VAL A CA 1
ATOM 2718 C C . VAL A 1 361 ? 3.826 49.614 26.599 1.00 32.19 343 VAL A C 1
ATOM 2719 O O . VAL A 1 361 ? 4.728 49.456 27.430 1.00 30.24 343 VAL A O 1
ATOM 2723 N N . ILE A 1 362 ? 4.069 49.698 25.297 1.00 28.75 344 ILE A N 1
ATOM 2724 C CA . ILE A 1 362 ? 5.388 49.446 24.739 1.00 28.72 344 ILE A CA 1
ATOM 2725 C C . ILE A 1 362 ? 5.996 50.776 24.331 1.00 36.38 344 ILE A C 1
ATOM 2726 O O . ILE A 1 362 ? 5.352 51.574 23.639 1.00 34.83 344 ILE A O 1
ATOM 2731 N N . GLU A 1 363 ? 7.229 51.025 24.762 1.00 34.55 345 GLU A N 1
ATOM 2732 C CA . GLU A 1 363 ? 7.959 52.160 24.227 1.00 37.92 345 GLU A CA 1
ATOM 2733 C C . GLU A 1 363 ? 9.317 51.794 23.641 1.00 38.13 345 GLU A C 1
ATOM 2734 O O . GLU A 1 363 ? 9.920 52.637 22.968 1.00 40.02 345 GLU A O 1
ATOM 2740 N N . SER A 1 364 ? 9.795 50.563 23.826 1.00 34.50 346 SER A N 1
ATOM 2741 C CA . SER A 1 364 ? 11.009 50.114 23.170 1.00 36.53 346 SER A CA 1
ATOM 2742 C C . SER A 1 364 ? 10.668 49.589 21.776 1.00 43.57 346 SER A C 1
ATOM 2743 O O . SER A 1 364 ? 9.506 49.554 21.365 1.00 41.06 346 SER A O 1
ATOM 2746 N N . ASP A 1 365 ? 11.692 49.166 21.036 1.00 48.95 347 ASP A N 1
ATOM 2747 C CA . ASP A 1 365 ? 11.507 48.624 19.697 1.00 52.73 347 ASP A CA 1
ATOM 2748 C C . ASP A 1 365 ? 11.489 47.096 19.681 1.00 56.16 347 ASP A C 1
ATOM 2749 O O . ASP A 1 365 ? 11.730 46.492 18.630 1.00 55.43 347 ASP A O 1
ATOM 2754 N N . ARG A 1 366 ? 11.220 46.462 20.818 1.00 55.21 348 ARG A N 1
ATOM 2755 C CA . ARG A 1 366 ? 11.333 45.015 20.904 1.00 55.24 348 ARG A CA 1
ATOM 2756 C C . ARG A 1 366 ? 10.014 44.338 20.553 1.00 58.68 348 ARG A C 1
ATOM 2757 O O . ARG A 1 366 ? 8.941 44.947 20.598 1.00 57.92 348 ARG A O 1
ATOM 2765 N N . SER A 1 367 ? 10.115 43.038 20.262 1.00 62.11 349 SER A N 1
ATOM 2766 C CA . SER A 1 367 ? 9.161 42.371 19.381 1.00 62.47 349 SER A CA 1
ATOM 2767 C C . SER A 1 367 ? 7.739 42.414 19.931 1.00 64.35 349 SER A C 1
ATOM 2768 O O . SER A 1 367 ? 6.830 42.938 19.275 1.00 69.19 349 SER A O 1
ATOM 2771 N N . TYR A 1 368 ? 7.522 41.850 21.122 1.00 61.19 350 TYR A N 1
ATOM 2772 C CA . TYR A 1 368 ? 6.169 41.697 21.685 1.00 61.21 350 TYR A CA 1
ATOM 2773 C C . TYR A 1 368 ? 5.314 42.968 21.575 1.00 59.32 350 TYR A C 1
ATOM 2774 O O . TYR A 1 368 ? 4.098 42.938 21.779 1.00 60.05 350 TYR A O 1
ATOM 2783 N N . ASN B 1 25 ? -11.621 50.542 79.079 1.00 54.84 7 ASN B N 1
ATOM 2784 C CA . ASN B 1 25 ? -11.887 51.706 79.924 1.00 59.10 7 ASN B CA 1
ATOM 2785 C C . ASN B 1 25 ? -13.369 51.791 80.264 1.00 57.14 7 ASN B C 1
ATOM 2786 O O . ASN B 1 25 ? -13.770 51.641 81.425 1.00 53.39 7 ASN B O 1
ATOM 2791 N N . ASP B 1 26 ? -14.184 52.047 79.238 1.00 56.38 8 ASP B N 1
ATOM 2792 C CA . ASP B 1 26 ? -15.629 52.034 79.425 1.00 53.37 8 ASP B CA 1
ATOM 2793 C C . ASP B 1 26 ? -16.125 50.618 79.692 1.00 52.12 8 ASP B C 1
ATOM 2794 O O . ASP B 1 26 ? -16.953 50.399 80.585 1.00 46.56 8 ASP B O 1
ATOM 2799 N N . GLU B 1 27 ? -15.617 49.645 78.930 1.00 51.45 9 GLU B N 1
ATOM 2800 C CA . GLU B 1 27 ? -16.005 48.252 79.121 1.00 49.83 9 GLU B CA 1
ATOM 2801 C C . GLU B 1 27 ? -15.599 47.734 80.491 1.00 42.90 9 GLU B C 1
ATOM 2802 O O . GLU B 1 27 ? -16.237 46.819 81.021 1.00 44.87 9 GLU B O 1
ATOM 2808 N N . ARG B 1 28 ? -14.540 48.296 81.065 1.00 41.45 10 ARG B N 1
ATOM 2809 C CA . ARG B 1 28 ? -13.892 47.782 82.262 1.00 39.18 10 ARG B CA 1
ATOM 2810 C C . ARG B 1 28 ? -14.296 48.516 83.536 1.00 34.79 10 ARG B C 1
ATOM 2811 O O . ARG B 1 28 ? -13.874 48.110 84.625 1.00 28.13 10 ARG B O 1
ATOM 2819 N N . GLU B 1 29 ? -15.091 49.587 83.435 1.00 29.28 11 GLU B N 1
ATOM 2820 C CA . GLU B 1 29 ? -15.360 50.410 84.609 1.00 26.80 11 GLU B CA 1
ATOM 2821 C C . GLU B 1 29 ? -15.988 49.597 85.737 1.00 24.36 11 GLU B C 1
ATOM 2822 O O . GLU B 1 29 ? -15.680 49.820 86.912 1.00 23.17 11 GLU B O 1
ATOM 2828 N N . TYR B 1 30 ? -16.830 48.616 85.399 1.00 21.24 12 TYR B N 1
ATOM 2829 C CA . TYR B 1 30 ? -17.516 47.865 86.437 1.00 18.25 12 TYR B CA 1
ATOM 2830 C C . TYR B 1 30 ? -16.538 47.077 87.299 1.00 16.94 12 TYR B C 1
ATOM 2831 O O . TYR B 1 30 ? -16.832 46.793 88.460 1.00 19.80 12 TYR B O 1
ATOM 2840 N N . LEU B 1 31 ? -15.369 46.722 86.753 1.00 19.06 13 LEU B N 1
ATOM 2841 C CA . LEU B 1 31 ? -14.390 45.970 87.540 1.00 16.98 13 LEU B CA 1
ATOM 2842 C C . LEU B 1 31 ? -13.805 46.787 88.691 1.00 18.03 13 LEU B C 1
ATOM 2843 O O . LEU B 1 31 ? -13.267 46.200 89.644 1.00 17.68 13 LEU B O 1
ATOM 2848 N N . ARG B 1 32 ? -13.929 48.120 88.649 1.00 18.35 14 ARG B N 1
ATOM 2849 C CA . ARG B 1 32 ? -13.410 48.953 89.734 1.00 17.69 14 ARG B CA 1
ATOM 2850 C C . ARG B 1 32 ? -14.155 48.736 91.053 1.00 17.75 14 ARG B C 1
ATOM 2851 O O . ARG B 1 32 ? -13.624 49.081 92.116 1.00 18.35 14 ARG B O 1
ATOM 2859 N N . HIS B 1 33 ? -15.353 48.144 91.011 1.00 17.89 15 HIS B N 1
ATOM 2860 C CA . HIS B 1 33 ? -16.158 47.937 92.209 1.00 16.86 15 HIS B CA 1
ATOM 2861 C C . HIS B 1 33 ? -15.752 46.715 93.020 1.00 16.47 15 HIS B C 1
ATOM 2862 O O . HIS B 1 33 ? -16.225 46.563 94.144 1.00 19.22 15 HIS B O 1
ATOM 2869 N N . PHE B 1 34 ? -14.858 45.863 92.505 1.00 15.79 16 PHE B N 1
ATOM 2870 C CA . PHE B 1 34 ? -14.434 44.666 93.213 1.00 16.40 16 PHE B CA 1
ATOM 2871 C C . PHE B 1 34 ? -13.102 44.881 93.925 1.00 15.40 16 PHE B C 1
ATOM 2872 O O . PHE B 1 34 ? -12.325 45.774 93.580 1.00 17.77 16 PHE B O 1
ATOM 2880 N N . TRP B 1 35 ? -12.846 44.025 94.909 1.00 15.45 17 TRP B N 1
ATOM 2881 C CA . TRP B 1 35 ? -11.538 43.952 95.559 1.00 15.11 17 TRP B CA 1
ATOM 2882 C C . TRP B 1 35 ? -10.596 43.123 94.690 1.00 17.45 17 TRP B C 1
ATOM 2883 O O . TRP B 1 35 ? -10.920 41.985 94.331 1.00 19.56 17 TRP B O 1
ATOM 2894 N N . HIS B 1 36 ? -9.421 43.672 94.383 1.00 14.65 18 HIS B N 1
ATOM 2895 C CA . HIS B 1 36 ? -8.424 42.953 93.615 1.00 14.65 18 HIS B CA 1
ATOM 2896 C C . HIS B 1 36 ? -7.117 42.889 94.389 1.00 16.43 18 HIS B C 1
ATOM 2897 O O . HIS B 1 36 ? -6.728 43.876 95.015 1.00 15.60 18 HIS B O 1
ATOM 2904 N N . PRO B 1 37 ? -6.393 41.777 94.331 1.00 15.87 19 PRO B N 1
ATOM 2905 C CA . PRO B 1 37 ? -5.086 41.732 94.994 1.00 16.07 19 PRO B CA 1
ATOM 2906 C C . PRO B 1 37 ? -4.064 42.477 94.152 1.00 17.13 19 PRO B C 1
ATOM 2907 O O . PRO B 1 37 ? -4.102 42.431 92.925 1.00 18.34 19 PRO B O 1
ATOM 2911 N N . VAL B 1 38 ? -3.167 43.201 94.812 1.00 13.62 20 VAL B N 1
ATOM 2912 C CA . VAL B 1 38 ? -2.146 43.941 94.082 1.00 13.34 20 VAL B CA 1
ATOM 2913 C C . VAL B 1 38 ? -0.727 43.491 94.391 1.00 13.76 20 VAL B C 1
ATOM 2914 O O . VAL B 1 38 ? 0.160 43.757 93.563 1.00 15.69 20 VAL B O 1
ATOM 2918 N N . CYS B 1 39 ? -0.472 42.839 95.524 1.00 14.26 21 CYS B N 1
ATOM 2919 C CA . CYS B 1 39 ? 0.866 42.400 95.918 1.00 14.23 21 CYS B CA 1
ATOM 2920 C C . CYS B 1 39 ? 0.715 41.451 97.094 1.00 16.17 21 CYS B C 1
ATOM 2921 O O . CYS B 1 39 ? -0.332 41.410 97.749 1.00 15.81 21 CYS B O 1
ATOM 2924 N N . THR B 1 40 ? 1.766 40.674 97.349 1.00 16.25 22 THR B N 1
ATOM 2925 C CA . THR B 1 40 ? 1.793 39.934 98.600 1.00 15.92 22 THR B CA 1
ATOM 2926 C C . THR B 1 40 ? 2.281 40.851 99.718 1.00 15.14 22 THR B C 1
ATOM 2927 O O . THR B 1 40 ? 2.933 41.863 99.479 1.00 16.54 22 THR B O 1
ATOM 2931 N N . VAL B 1 41 ? 1.934 40.498 100.953 1.00 15.16 23 VAL B N 1
ATOM 2932 C CA . VAL B 1 41 ? 2.505 41.225 102.086 1.00 14.68 23 VAL B CA 1
ATOM 2933 C C . VAL B 1 41 ? 4.028 41.155 102.039 1.00 16.14 23 VAL B C 1
ATOM 2934 O O . VAL B 1 41 ? 4.719 42.137 102.335 1.00 15.99 23 VAL B O 1
ATOM 2938 N N . THR B 1 42 ? 4.571 39.999 101.641 1.00 16.38 24 THR B N 1
ATOM 2939 C CA . THR B 1 42 ? 6.016 39.852 101.463 1.00 16.45 24 THR B CA 1
ATOM 2940 C C . THR B 1 42 ? 6.580 40.905 100.509 1.00 16.64 24 THR B C 1
ATOM 2941 O O . THR B 1 42 ? 7.581 41.564 100.823 1.00 16.63 24 THR B O 1
ATOM 2945 N N . GLU B 1 43 ? 5.934 41.094 99.347 1.00 16.55 25 GLU B N 1
ATOM 2946 C CA . GLU B 1 43 ? 6.396 42.108 98.395 1.00 16.36 25 GLU B CA 1
ATOM 2947 C C . GLU B 1 43 ? 6.393 43.498 99.006 1.00 18.28 25 GLU B C 1
ATOM 2948 O O . GLU B 1 43 ? 7.298 44.303 98.744 1.00 17.25 25 GLU B O 1
ATOM 2954 N N . LEU B 1 44 ? 5.353 43.819 99.777 1.00 16.75 26 LEU B N 1
ATOM 2955 C CA . LEU B 1 44 ? 5.296 45.128 100.406 1.00 14.35 26 LEU B CA 1
ATOM 2956 C C . LEU B 1 44 ? 6.458 45.301 101.372 1.00 15.05 26 LEU B C 1
ATOM 2957 O O . LEU B 1 44 ? 7.138 46.330 101.360 1.00 16.82 26 LEU B O 1
ATOM 2962 N N . GLU B 1 45 ? 6.720 44.275 102.189 1.00 15.37 27 GLU B N 1
ATOM 2963 C CA . GLU B 1 45 ? 7.773 44.385 103.199 1.00 16.11 27 GLU B CA 1
ATOM 2964 C C . GLU B 1 45 ? 9.169 44.399 102.584 1.00 17.61 27 GLU B C 1
ATOM 2965 O O . GLU B 1 45 ? 10.092 44.963 103.185 1.00 16.42 27 GLU B O 1
ATOM 2971 N N . LYS B 1 46 ? 9.342 43.776 101.414 1.00 15.64 28 LYS B N 1
ATOM 2972 C CA . LYS B 1 46 ? 10.639 43.757 100.732 1.00 18.20 28 LYS B CA 1
ATOM 2973 C C . LYS B 1 46 ? 10.910 45.005 99.908 1.00 19.53 28 LYS B C 1
ATOM 2974 O O . LYS B 1 46 ? 12.068 45.254 99.546 1.00 20.20 28 LYS B O 1
ATOM 2980 N N . ALA B 1 47 ? 9.881 45.794 99.604 1.00 18.35 29 ALA B N 1
ATOM 2981 C CA . ALA B 1 47 ? 10.039 46.904 98.669 1.00 17.09 29 ALA B CA 1
ATOM 2982 C C . ALA B 1 47 ? 11.029 47.952 99.170 1.00 22.68 29 ALA B C 1
ATOM 2983 O O . ALA B 1 47 ? 11.767 48.547 98.377 1.00 26.67 29 ALA B O 1
ATOM 2985 N N . HIS B 1 48 ? 11.045 48.207 100.475 1.00 19.86 30 HIS B N 1
ATOM 2986 C CA . HIS B 1 48 ? 11.812 49.276 101.092 1.00 17.94 30 HIS B CA 1
ATOM 2987 C C . HIS B 1 48 ? 12.457 48.722 102.360 1.00 17.90 30 HIS B C 1
ATOM 2988 O O . HIS B 1 48 ? 11.839 47.904 103.060 1.00 16.91 30 HIS B O 1
ATOM 2995 N N . PRO B 1 49 ? 13.672 49.155 102.708 1.00 18.92 31 PRO B N 1
ATOM 2996 C CA . PRO B 1 49 ? 14.347 48.570 103.885 1.00 17.88 31 PRO B CA 1
ATOM 2997 C C . PRO B 1 49 ? 13.600 48.772 105.194 1.00 18.76 31 PRO B C 1
ATOM 2998 O O . PRO B 1 49 ? 13.849 48.027 106.151 1.00 19.68 31 PRO B O 1
ATOM 3002 N N . SER B 1 50 ? 12.692 49.754 105.271 1.00 18.65 32 SER B N 1
ATOM 3003 C CA . SER B 1 50 ? 11.926 49.966 106.496 1.00 18.61 32 SER B CA 1
ATOM 3004 C C . SER B 1 50 ? 10.942 48.840 106.772 1.00 17.90 32 SER B C 1
ATOM 3005 O O . SER B 1 50 ? 10.437 48.751 107.899 1.00 18.64 32 SER B O 1
ATOM 3008 N N . SER B 1 51 ? 10.631 48.026 105.759 1.00 17.18 33 SER B N 1
ATOM 3009 C CA . SER B 1 51 ? 9.576 47.012 105.713 1.00 16.16 33 SER B CA 1
ATOM 3010 C C . SER B 1 51 ? 8.170 47.609 105.685 1.00 16.10 33 SER B C 1
ATOM 3011 O O . SER B 1 51 ? 7.196 46.834 105.711 1.00 16.36 33 SER B O 1
ATOM 3014 N N . LEU B 1 52 ? 8.026 48.940 105.601 1.00 15.05 34 LEU B N 1
ATOM 3015 C CA . LEU B 1 52 ? 6.720 49.597 105.644 1.00 15.26 34 LEU B CA 1
ATOM 3016 C C . LEU B 1 52 ? 6.241 50.051 104.269 1.00 17.92 34 LEU B C 1
ATOM 3017 O O . LEU B 1 52 ? 5.225 50.743 104.177 1.00 15.63 34 LEU B O 1
ATOM 3022 N N . GLY B 1 53 ? 6.958 49.701 103.204 1.00 15.84 35 GLY B N 1
ATOM 3023 C CA . GLY B 1 53 ? 6.735 50.355 101.928 1.00 15.20 35 GLY B CA 1
ATOM 3024 C C . GLY B 1 53 ? 7.475 51.683 101.911 1.00 15.53 35 GLY B C 1
ATOM 3025 O O . GLY B 1 53 ? 8.337 51.942 102.762 1.00 16.97 35 GLY B O 1
ATOM 3026 N N . PRO B 1 54 ? 7.163 52.550 100.951 1.00 15.74 36 PRO B N 1
ATOM 3027 C CA . PRO B 1 54 ? 6.079 52.396 99.967 1.00 14.91 36 PRO B CA 1
ATOM 3028 C C . PRO B 1 54 ? 6.404 51.451 98.839 1.00 16.53 36 PRO B C 1
ATOM 3029 O O . PRO B 1 54 ? 7.588 51.207 98.561 1.00 17.52 36 PRO B O 1
ATOM 3033 N N . LEU B 1 55 ? 5.352 50.937 98.197 1.00 15.23 37 LEU B N 1
ATOM 3034 C CA . LEU B 1 55 ? 5.482 50.089 97.013 1.00 15.50 37 LEU B CA 1
ATOM 3035 C C . LEU B 1 55 ? 4.551 50.616 95.931 1.00 16.46 37 LEU B C 1
ATOM 3036 O O . LEU B 1 55 ? 3.358 50.826 96.181 1.00 16.76 37 LEU B O 1
ATOM 3041 N N . ALA B 1 56 ? 5.088 50.820 94.730 1.00 14.25 38 ALA B N 1
ATOM 3042 C CA . ALA B 1 56 ? 4.245 51.151 93.587 1.00 13.79 38 ALA B CA 1
ATOM 3043 C C . ALA B 1 56 ? 3.537 49.904 93.066 1.00 14.98 38 ALA B C 1
ATOM 3044 O O . ALA B 1 56 ? 4.167 48.861 92.829 1.00 16.83 38 ALA B O 1
ATOM 3046 N N . VAL B 1 57 ? 2.228 50.029 92.832 1.00 15.69 39 VAL B N 1
ATOM 3047 C CA . VAL B 1 57 ? 1.463 48.964 92.189 1.00 15.97 39 VAL B CA 1
ATOM 3048 C C . VAL B 1 57 ? 0.593 49.583 91.110 1.00 16.41 39 VAL B C 1
ATOM 3049 O O . VAL B 1 57 ? 0.375 50.796 91.079 1.00 16.26 39 VAL B O 1
ATOM 3053 N N . LYS B 1 58 ? 0.104 48.734 90.205 1.00 16.69 40 LYS B N 1
ATOM 3054 C CA . LYS B 1 58 ? -0.799 49.178 89.146 1.00 15.64 40 LYS B CA 1
ATOM 3055 C C . LYS B 1 58 ? -2.007 48.254 89.102 1.00 18.58 40 LYS B C 1
ATOM 3056 O O . LYS B 1 58 ? -1.862 47.027 89.116 1.00 20.25 40 LYS B O 1
ATOM 3062 N N . LEU B 1 59 ? -3.194 48.853 89.047 1.00 17.11 41 LEU B N 1
ATOM 3063 C CA . LEU B 1 59 ? -4.451 48.121 89.051 1.00 14.35 41 LEU B CA 1
ATOM 3064 C C . LEU B 1 59 ? -5.394 48.803 88.075 1.00 15.29 41 LEU B C 1
ATOM 3065 O O . LEU B 1 59 ? -5.669 49.998 88.222 1.00 16.08 41 LEU B O 1
ATOM 3070 N N . LEU B 1 60 ? -5.915 48.041 87.108 1.00 15.28 42 LEU B N 1
ATOM 3071 C CA . LEU B 1 60 ? -6.830 48.580 86.093 1.00 17.55 42 LEU B CA 1
ATOM 3072 C C . LEU B 1 60 ? -6.289 49.879 85.508 1.00 20.08 42 LEU B C 1
ATOM 3073 O O . LEU B 1 60 ? -7.010 50.869 85.346 1.00 20.48 42 LEU B O 1
ATOM 3078 N N . ASN B 1 61 ? -4.990 49.865 85.213 1.00 17.60 43 ASN B N 1
ATOM 3079 C CA . ASN B 1 61 ? -4.208 50.960 84.637 1.00 20.54 43 ASN B CA 1
ATOM 3080 C C . ASN B 1 61 ? -4.083 52.187 85.537 1.00 19.28 43 ASN B C 1
ATOM 3081 O O . ASN B 1 61 ? -3.597 53.228 85.071 1.00 22.84 43 ASN B O 1
ATOM 3086 N N . GLU B 1 62 ? -4.500 52.108 86.802 1.00 16.56 44 GLU B N 1
ATOM 3087 C CA . GLU B 1 62 ? -4.254 53.165 87.779 1.00 17.88 44 GLU B CA 1
ATOM 3088 C C . GLU B 1 62 ? -2.894 52.960 88.442 1.00 15.60 44 GLU B C 1
ATOM 3089 O O . GLU B 1 62 ? -2.572 51.852 88.898 1.00 18.01 44 GLU B O 1
ATOM 3095 N N . GLN B 1 63 ? -2.119 54.036 88.549 1.00 15.91 45 GLN B N 1
ATOM 3096 C CA . GLN B 1 63 ? -0.835 53.996 89.256 1.00 15.66 45 GLN B CA 1
ATOM 3097 C C . GLN B 1 63 ? -1.059 54.335 90.727 1.00 16.01 45 GLN B C 1
ATOM 3098 O O . GLN B 1 63 ? -1.446 55.459 91.051 1.00 15.89 45 GLN B O 1
ATOM 3104 N N . LEU B 1 64 ? -0.814 53.366 91.607 1.00 15.39 46 LEU B N 1
ATOM 3105 C CA . LEU B 1 64 ? -1.125 53.497 93.025 1.00 14.58 46 LEU B CA 1
ATOM 3106 C C . LEU B 1 64 ? 0.134 53.282 93.849 1.00 14.64 46 LEU B C 1
ATOM 3107 O O . LEU B 1 64 ? 1.129 52.723 93.370 1.00 15.44 46 LEU B O 1
ATOM 3112 N N . VAL B 1 65 ? 0.086 53.720 95.097 1.00 13.73 47 VAL B N 1
ATOM 3113 C CA . VAL B 1 65 ? 1.155 53.442 96.054 1.00 14.61 47 VAL B CA 1
ATOM 3114 C C . VAL B 1 65 ? 0.539 52.803 97.295 1.00 16.55 47 VAL B C 1
ATOM 3115 O O . VAL B 1 65 ? -0.516 53.242 97.773 1.00 16.66 47 VAL B O 1
ATOM 3119 N N . VAL B 1 66 ? 1.210 51.777 97.830 1.00 14.07 48 VAL B N 1
ATOM 3120 C CA . VAL B 1 66 ? 0.784 51.074 99.038 1.00 14.29 48 VAL B CA 1
ATOM 3121 C C . VAL B 1 66 ? 1.841 51.290 100.115 1.00 15.61 48 VAL B C 1
ATOM 3122 O O . VAL B 1 66 ? 3.042 51.271 99.818 1.00 14.76 48 VAL B O 1
ATOM 3126 N N . ALA B 1 67 ? 1.401 51.527 101.358 1.00 15.50 49 ALA B N 1
ATOM 3127 C CA . ALA B 1 67 ? 2.326 51.724 102.475 1.00 14.79 49 ALA B CA 1
ATOM 3128 C C . ALA B 1 67 ? 1.627 51.286 103.751 1.00 17.08 49 ALA B C 1
ATOM 3129 O O . ALA B 1 67 ? 0.402 51.250 103.818 1.00 18.62 49 ALA B O 1
ATOM 3131 N N . LYS B 1 68 ? 2.411 50.910 104.762 1.00 15.72 50 LYS B N 1
ATOM 3132 C CA . LYS B 1 68 ? 1.858 50.604 106.078 1.00 15.93 50 LYS B CA 1
ATOM 3133 C C . LYS B 1 68 ? 2.114 51.804 106.982 1.00 17.89 50 LYS B C 1
ATOM 3134 O O . LYS B 1 68 ? 3.271 52.109 107.321 1.00 16.51 50 LYS B O 1
ATOM 3140 N N . LEU B 1 69 ? 1.035 52.497 107.351 1.00 15.89 51 LEU B N 1
ATOM 3141 C CA . LEU B 1 69 ? 1.093 53.662 108.233 1.00 17.57 51 LEU B CA 1
ATOM 3142 C C . LEU B 1 69 ? 0.499 53.248 109.569 1.00 21.33 51 LEU B C 1
ATOM 3143 O O . LEU B 1 69 ? -0.719 53.063 109.683 1.00 20.25 51 LEU B O 1
ATOM 3148 N N . GLY B 1 70 ? 1.357 53.097 110.570 1.00 22.52 52 GLY B N 1
ATOM 3149 C CA . GLY B 1 70 ? 0.881 52.565 111.837 1.00 23.23 52 GLY B CA 1
ATOM 3150 C C . GLY B 1 70 ? 0.392 51.151 111.645 1.00 23.46 52 GLY B C 1
ATOM 3151 O O . GLY B 1 70 ? 1.090 50.304 111.084 1.00 25.75 52 GLY B O 1
ATOM 3152 N N . ASP B 1 71 ? -0.835 50.880 112.088 1.00 22.52 53 ASP B N 1
ATOM 3153 C CA . ASP B 1 71 ? -1.422 49.554 111.952 1.00 24.85 53 ASP B CA 1
ATOM 3154 C C . ASP B 1 71 ? -2.205 49.378 110.664 1.00 22.66 53 ASP B C 1
ATOM 3155 O O . ASP B 1 71 ? -2.834 48.333 110.480 1.00 30.17 53 ASP B O 1
ATOM 3160 N N . GLU B 1 72 ? -2.219 50.369 109.783 1.00 21.11 54 GLU B N 1
ATOM 3161 C CA . GLU B 1 72 ? -3.127 50.362 108.644 1.00 22.53 54 GLU B CA 1
ATOM 3162 C C . GLU B 1 72 ? -2.360 50.249 107.329 1.00 20.97 54 GLU B C 1
ATOM 3163 O O . GLU B 1 72 ? -1.399 50.990 107.108 1.00 21.71 54 GLU B O 1
ATOM 3169 N N . TYR B 1 73 ? -2.805 49.357 106.450 1.00 21.37 55 TYR B N 1
ATOM 3170 C CA . TYR B 1 73 ? -2.362 49.397 105.059 1.00 17.62 55 TYR B CA 1
ATOM 3171 C C . TYR B 1 73 ? -3.165 50.456 104.314 1.00 17.69 55 TYR B C 1
ATOM 3172 O O . TYR B 1 73 ? -4.406 50.471 104.382 1.00 20.45 55 TYR B O 1
ATOM 3181 N N . VAL B 1 74 ? -2.469 51.346 103.602 1.00 15.68 56 VAL B N 1
ATOM 3182 C CA . VAL B 1 74 ? -3.110 52.435 102.872 1.00 16.25 56 VAL B CA 1
ATOM 3183 C C . VAL B 1 74 ? -2.758 52.335 101.395 1.00 17.57 56 VAL B C 1
ATOM 3184 O O . VAL B 1 74 ? -1.704 51.814 101.024 1.00 16.92 56 VAL B O 1
ATOM 3188 N N . ALA B 1 75 ? -3.658 52.824 100.548 1.00 17.04 57 ALA B N 1
ATOM 3189 C CA . ALA B 1 75 ? -3.400 52.887 99.110 1.00 13.92 57 ALA B CA 1
ATOM 3190 C C . ALA B 1 75 ? -3.840 54.258 98.627 1.00 15.27 57 ALA B C 1
ATOM 3191 O O . ALA B 1 75 ? -4.955 54.696 98.935 1.00 15.89 57 ALA B O 1
ATOM 3193 N N . MET B 1 76 ? -2.957 54.949 97.907 1.00 14.22 58 MET B N 1
ATOM 3194 C CA . MET B 1 76 ? -3.249 56.273 97.367 1.00 14.21 58 MET B CA 1
ATOM 3195 C C . MET B 1 76 ? -2.856 56.309 95.899 1.00 16.79 58 MET B C 1
ATOM 3196 O O . MET B 1 76 ? -2.091 55.464 95.426 1.00 16.96 58 MET B O 1
ATOM 3201 N N . ARG B 1 77 ? -3.393 57.287 95.173 1.00 14.41 59 ARG B N 1
ATOM 3202 C CA . ARG B 1 77 ? -2.836 57.552 93.855 1.00 15.34 59 ARG B CA 1
ATOM 3203 C C . ARG B 1 77 ? -1.359 57.903 93.995 1.00 15.47 59 ARG B C 1
ATOM 3204 O O . ARG B 1 77 ? -0.970 58.675 94.872 1.00 16.20 59 ARG B O 1
ATOM 3212 N N . ASP B 1 78 ? -0.535 57.349 93.107 1.00 15.34 60 ASP B N 1
ATOM 3213 C CA . ASP B 1 78 ? 0.916 57.517 93.219 1.00 15.08 60 ASP B CA 1
ATOM 3214 C C . ASP B 1 78 ? 1.337 58.815 92.532 1.00 16.79 60 ASP B C 1
ATOM 3215 O O . ASP B 1 78 ? 2.063 58.814 91.538 1.00 15.38 60 ASP B O 1
ATOM 3220 N N . ARG B 1 79 ? 0.895 59.947 93.106 1.00 15.15 61 ARG B N 1
ATOM 3221 C CA . ARG B 1 79 ? 1.080 61.251 92.470 1.00 12.32 61 ARG B CA 1
ATOM 3222 C C . ARG B 1 79 ? 0.819 62.341 93.498 1.00 16.04 61 ARG B C 1
ATOM 3223 O O . ARG B 1 79 ? -0.325 62.531 93.932 1.00 16.36 61 ARG B O 1
ATOM 3231 N N . CYS B 1 80 ? 1.874 63.030 93.896 1.00 14.57 62 CYS B N 1
ATOM 3232 C CA . CYS B 1 80 ? 1.754 64.096 94.878 1.00 14.92 62 CYS B CA 1
ATOM 3233 C C . CYS B 1 80 ? 0.940 65.260 94.326 1.00 17.16 62 CYS B C 1
ATOM 3234 O O . CYS B 1 80 ? 1.085 65.641 93.161 1.00 16.66 62 CYS B O 1
ATOM 3237 N N . ALA B 1 81 ? 0.093 65.850 95.187 1.00 15.78 63 ALA B N 1
ATOM 3238 C CA . ALA B 1 81 ? -0.747 66.970 94.768 1.00 17.56 63 ALA B CA 1
ATOM 3239 C C . ALA B 1 81 ? 0.051 68.227 94.437 1.00 16.76 63 ALA B C 1
ATOM 3240 O O . ALA B 1 81 ? -0.451 69.084 93.703 1.00 17.89 63 ALA B O 1
ATOM 3242 N N . HIS B 1 82 ? 1.274 68.351 94.944 1.00 15.77 64 HIS B N 1
ATOM 3243 C CA . HIS B 1 82 ? 2.065 69.565 94.793 1.00 16.52 64 HIS B CA 1
ATOM 3244 C C . HIS B 1 82 ? 2.630 69.702 93.382 1.00 15.60 64 HIS B C 1
ATOM 3245 O O . HIS B 1 82 ? 2.233 70.586 92.618 1.00 16.73 64 HIS B O 1
ATOM 3252 N N . ARG B 1 83 ? 3.587 68.835 93.039 1.00 15.57 65 ARG B N 1
ATOM 3253 C CA . ARG B 1 83 ? 4.224 68.904 91.727 1.00 15.73 65 ARG B CA 1
ATOM 3254 C C . ARG B 1 83 ? 4.282 67.529 91.072 1.00 15.91 65 ARG B C 1
ATOM 3255 O O . ARG B 1 83 ? 5.127 67.280 90.204 1.00 15.69 65 ARG B O 1
ATOM 3263 N N . SER B 1 84 ? 3.355 66.639 91.442 1.00 16.27 66 SER B N 1
ATOM 3264 C CA . SER B 1 84 ? 3.079 65.396 90.713 1.00 15.05 66 SER B CA 1
ATOM 3265 C C . SER B 1 84 ? 4.213 64.369 90.778 1.00 16.92 66 SER B C 1
ATOM 3266 O O . SER B 1 84 ? 4.241 63.443 89.951 1.00 15.77 66 SER B O 1
ATOM 3269 N N . ALA B 1 85 ? 5.144 64.485 91.735 1.00 14.25 67 ALA B N 1
ATOM 3270 C CA . ALA B 1 85 ? 6.142 63.431 91.941 1.00 13.51 67 ALA B CA 1
ATOM 3271 C C . ALA B 1 85 ? 5.489 62.127 92.414 1.00 14.90 67 ALA B C 1
ATOM 3272 O O . ALA B 1 85 ? 4.389 62.107 92.991 1.00 15.36 67 ALA B O 1
ATOM 3274 N N . LYS B 1 86 ? 6.170 60.998 92.173 1.00 14.78 68 LYS B N 1
ATOM 3275 C CA . LYS B 1 86 ? 5.636 59.722 92.657 1.00 15.05 68 LYS B CA 1
ATOM 3276 C C . LYS B 1 86 ? 5.901 59.544 94.151 1.00 14.28 68 LYS B C 1
ATOM 3277 O O . LYS B 1 86 ? 7.051 59.569 94.617 1.00 15.36 68 LYS B O 1
ATOM 3283 N N . LEU B 1 87 ? 4.814 59.383 94.912 1.00 15.07 69 LEU B N 1
ATOM 3284 C CA . LEU B 1 87 ? 4.938 59.087 96.333 1.00 13.89 69 LEU B CA 1
ATOM 3285 C C . LEU B 1 87 ? 5.624 57.755 96.600 1.00 15.08 69 LEU B C 1
ATOM 3286 O O . LEU B 1 87 ? 6.202 57.571 97.679 1.00 16.25 69 LEU B O 1
ATOM 3291 N N . SER B 1 88 ? 5.590 56.820 95.643 1.00 14.51 70 SER B N 1
ATOM 3292 C CA . SER B 1 88 ? 6.270 55.544 95.797 1.00 15.19 70 SER B CA 1
ATOM 3293 C C . SER B 1 88 ? 7.786 55.686 95.856 1.00 15.19 70 SER B C 1
ATOM 3294 O O . SER B 1 88 ? 8.462 54.714 96.214 1.00 16.71 70 SER B O 1
ATOM 3297 N N . LEU B 1 89 ? 8.328 56.855 95.513 1.00 15.27 71 LEU B N 1
ATOM 3298 C CA . LEU B 1 89 ? 9.750 57.124 95.712 1.00 15.49 71 LEU B CA 1
ATOM 3299 C C . LEU B 1 89 ? 10.030 57.792 97.059 1.00 15.92 71 LEU B C 1
ATOM 3300 O O . LEU B 1 89 ? 11.189 58.135 97.353 1.00 18.31 71 LEU B O 1
ATOM 3305 N N . GLY B 1 90 ? 9.005 57.929 97.899 1.00 15.14 72 GLY B N 1
ATOM 3306 C CA . GLY B 1 90 ? 9.119 58.584 99.192 1.00 15.53 72 GLY B CA 1
ATOM 3307 C C . GLY B 1 90 ? 9.362 57.624 100.345 1.00 17.13 72 GLY B C 1
ATOM 3308 O O . GLY B 1 90 ? 9.906 56.530 100.179 1.00 17.23 72 GLY B O 1
ATOM 3309 N N . THR B 1 91 ? 8.954 58.056 101.541 1.00 15.56 73 THR B N 1
ATOM 3310 C CA . THR B 1 91 ? 9.313 57.385 102.788 1.00 15.56 73 THR B CA 1
ATOM 3311 C C . THR B 1 91 ? 8.131 57.409 103.746 1.00 16.94 73 THR B C 1
ATOM 3312 O O . THR B 1 91 ? 7.444 58.429 103.868 1.00 19.11 73 THR B O 1
ATOM 3316 N N . VAL B 1 92 ? 7.920 56.300 104.445 1.00 15.41 74 VAL B N 1
ATOM 3317 C CA . VAL B 1 92 ? 6.967 56.283 105.555 1.00 14.64 74 VAL B CA 1
ATOM 3318 C C . VAL B 1 92 ? 7.633 56.907 106.767 1.00 17.71 74 VAL B C 1
ATOM 3319 O O . VAL B 1 92 ? 8.737 56.506 107.159 1.00 18.63 74 VAL B O 1
ATOM 3323 N N . SER B 1 93 ? 6.948 57.856 107.400 1.00 18.51 75 SER B N 1
ATOM 3324 C CA . SER B 1 93 ? 7.453 58.499 108.614 1.00 24.54 75 SER B CA 1
ATOM 3325 C C . SER B 1 93 ? 6.316 58.422 109.633 1.00 26.25 75 SER B C 1
ATOM 3326 O O . SER B 1 93 ? 5.412 59.264 109.626 1.00 25.51 75 SER B O 1
ATOM 3329 N N . GLY B 1 94 ? 6.325 57.367 110.443 1.00 30.66 76 GLY B N 1
ATOM 3330 C CA . GLY B 1 94 ? 5.280 57.153 111.433 1.00 30.91 76 GLY B CA 1
ATOM 3331 C C . GLY B 1 94 ? 3.909 56.969 110.804 1.00 28.51 76 GLY B C 1
ATOM 3332 O O . GLY B 1 94 ? 3.656 56.024 110.048 1.00 30.67 76 GLY B O 1
ATOM 3333 N N . ASN B 1 95 ? 2.988 57.873 111.135 1.00 24.09 77 ASN B N 1
ATOM 3334 C CA . ASN B 1 95 ? 1.641 57.846 110.582 1.00 26.94 77 ASN B CA 1
ATOM 3335 C C . ASN B 1 95 ? 1.517 58.707 109.330 1.00 23.10 77 ASN B C 1
ATOM 3336 O O . ASN B 1 95 ? 0.440 59.270 109.067 1.00 24.69 77 ASN B O 1
ATOM 3341 N N . ARG B 1 96 ? 2.601 58.855 108.559 1.00 19.79 78 ARG B N 1
ATOM 3342 C CA . ARG B 1 96 ? 2.571 59.708 107.374 1.00 18.60 78 ARG B CA 1
ATOM 3343 C C . ARG B 1 96 ? 3.333 59.047 106.231 1.00 18.33 78 ARG B C 1
ATOM 3344 O O . ARG B 1 96 ? 4.296 58.305 106.450 1.00 20.18 78 ARG B O 1
ATOM 3352 N N . LEU B 1 97 ? 2.904 59.344 105.004 1.00 15.90 79 LEU B N 1
ATOM 3353 C CA . LEU B 1 97 ? 3.683 59.041 103.803 1.00 16.82 79 LEU B CA 1
ATOM 3354 C C . LEU B 1 97 ? 4.269 60.358 103.298 1.00 16.78 79 LEU B C 1
ATOM 3355 O O . LEU B 1 97 ? 3.523 61.302 103.030 1.00 17.16 79 LEU B O 1
ATOM 3360 N N . GLN B 1 98 ? 5.600 60.416 103.165 1.00 16.69 80 GLN B N 1
ATOM 3361 C CA . GLN B 1 98 ? 6.308 61.654 102.851 1.00 14.73 80 GLN B CA 1
ATOM 3362 C C . GLN B 1 98 ? 6.763 61.642 101.394 1.00 15.43 80 GLN B C 1
ATOM 3363 O O . GLN B 1 98 ? 7.454 60.712 100.972 1.00 16.55 80 GLN B O 1
ATOM 3369 N N . CYS B 1 99 ? 6.374 62.677 100.637 1.00 15.22 81 CYS B N 1
ATOM 3370 C CA . CYS B 1 99 ? 6.802 62.808 99.249 1.00 14.87 81 CYS B CA 1
ATOM 3371 C C . CYS B 1 99 ? 8.307 63.056 99.184 1.00 16.54 81 CYS B C 1
ATOM 3372 O O . CYS B 1 99 ? 8.834 63.837 99.975 1.00 17.29 81 CYS B O 1
ATOM 3375 N N . PRO B 1 100 ? 9.013 62.454 98.220 1.00 14.92 82 PRO B N 1
ATOM 3376 C CA . PRO B 1 100 ? 10.468 62.679 98.134 1.00 16.54 82 PRO B CA 1
ATOM 3377 C C . PRO B 1 100 ? 10.878 64.075 97.668 1.00 17.76 82 PRO B C 1
ATOM 3378 O O . PRO B 1 100 ? 12.025 64.468 97.926 1.00 20.27 82 PRO B O 1
ATOM 3382 N N . TYR B 1 101 ? 10.008 64.833 96.995 1.00 14.92 83 TYR B N 1
ATOM 3383 C CA . TYR B 1 101 ? 10.468 66.044 96.319 1.00 15.15 83 TYR B CA 1
ATOM 3384 C C . TYR B 1 101 ? 10.584 67.213 97.296 1.00 16.03 83 TYR B C 1
ATOM 3385 O O . TYR B 1 101 ? 11.686 67.717 97.545 1.00 19.46 83 TYR B O 1
ATOM 3394 N N . HIS B 1 102 ? 9.464 67.620 97.917 1.00 16.44 84 HIS B N 1
ATOM 3395 C CA . HIS B 1 102 ? 9.490 68.733 98.873 1.00 15.82 84 HIS B CA 1
ATOM 3396 C C . HIS B 1 102 ? 8.938 68.320 100.232 1.00 17.86 84 HIS B C 1
ATOM 3397 O O . HIS B 1 102 ? 8.620 69.188 101.056 1.00 19.33 84 HIS B O 1
ATOM 3404 N N . GLY B 1 103 ? 8.848 67.019 100.488 1.00 16.32 85 GLY B N 1
ATOM 3405 C CA . GLY B 1 103 ? 8.556 66.510 101.823 1.00 14.59 85 GLY B CA 1
ATOM 3406 C C . GLY B 1 103 ? 7.141 66.696 102.330 1.00 19.13 85 GLY B C 1
ATOM 3407 O O . GLY B 1 103 ? 6.925 66.592 103.546 1.00 19.26 85 GLY B O 1
ATOM 3408 N N . TRP B 1 104 ? 6.164 66.963 101.455 1.00 17.61 86 TRP B N 1
ATOM 3409 C CA . TRP B 1 104 ? 4.788 67.006 101.943 1.00 15.87 86 TRP B CA 1
ATOM 3410 C C . TRP B 1 104 ? 4.431 65.669 102.584 1.00 17.41 86 TRP B C 1
ATOM 3411 O O . TRP B 1 104 ? 4.798 64.602 102.078 1.00 18.66 86 TRP B O 1
ATOM 3422 N N . GLN B 1 105 ? 3.719 65.720 103.708 1.00 15.64 87 GLN B N 1
ATOM 3423 C CA . GLN B 1 105 ? 3.377 64.510 104.448 1.00 15.36 87 GLN B CA 1
ATOM 3424 C C . GLN B 1 105 ? 1.878 64.258 104.389 1.00 17.74 87 GLN B C 1
ATOM 3425 O O . GLN B 1 105 ? 1.086 65.143 104.725 1.00 19.41 87 GLN B O 1
ATOM 3431 N N . TYR B 1 106 ? 1.501 63.059 103.963 1.00 16.28 88 TYR B N 1
ATOM 3432 C CA . TYR B 1 106 ? 0.106 62.679 103.786 1.00 15.39 88 TYR B CA 1
ATOM 3433 C C . TYR B 1 106 ? -0.328 61.713 104.876 1.00 17.23 88 TYR B C 1
ATOM 3434 O O . TYR B 1 106 ? 0.390 60.758 105.191 1.00 17.29 88 TYR B O 1
ATOM 3443 N N . ASP B 1 107 ? -1.521 61.946 105.431 1.00 15.72 89 ASP B N 1
ATOM 3444 C CA . ASP B 1 107 ? -2.040 61.050 106.462 1.00 16.11 89 ASP B CA 1
ATOM 3445 C C . ASP B 1 107 ? -2.766 59.865 105.821 1.00 15.91 89 ASP B C 1
ATOM 3446 O O . ASP B 1 107 ? -2.819 59.723 104.598 1.00 16.62 89 ASP B O 1
ATOM 3451 N N . THR B 1 108 ? -3.340 58.983 106.656 1.00 15.20 90 THR B N 1
ATOM 3452 C CA . THR B 1 108 ? -3.996 57.795 106.118 1.00 15.90 90 THR B CA 1
ATOM 3453 C C . THR B 1 108 ? -5.211 58.114 105.257 1.00 15.76 90 THR B C 1
ATOM 3454 O O . THR B 1 108 ? -5.711 57.214 104.571 1.00 17.04 90 THR B O 1
ATOM 3458 N N . HIS B 1 109 ? -5.724 59.339 105.290 1.00 16.33 91 HIS B N 1
ATOM 3459 C CA . HIS B 1 109 ? -6.881 59.706 104.486 1.00 15.01 91 HIS B CA 1
ATOM 3460 C C . HIS B 1 109 ? -6.475 60.385 103.197 1.00 15.23 91 HIS B C 1
ATOM 3461 O O . HIS B 1 109 ? -7.340 60.856 102.448 1.00 15.97 91 HIS B O 1
ATOM 3468 N N . GLY B 1 110 ? -5.181 60.406 102.909 1.00 13.89 92 GLY B N 1
ATOM 3469 C CA . GLY B 1 110 ? -4.682 61.079 101.730 1.00 15.46 92 GLY B CA 1
ATOM 3470 C C . GLY B 1 110 ? -4.600 62.583 101.844 1.00 16.59 92 GLY B C 1
ATOM 3471 O O . GLY B 1 110 ? -4.379 63.253 100.830 1.00 16.16 92 GLY B O 1
ATOM 3472 N N . ALA B 1 111 ? -4.745 63.148 103.046 1.00 15.65 93 ALA B N 1
ATOM 3473 C CA . ALA B 1 111 ? -4.707 64.595 103.228 1.00 17.35 93 ALA B CA 1
ATOM 3474 C C . ALA B 1 111 ? -3.315 65.046 103.646 1.00 16.06 93 ALA B C 1
ATOM 3475 O O . ALA B 1 111 ? -2.714 64.465 104.555 1.00 15.68 93 ALA B O 1
ATOM 3477 N N . CYS B 1 112 ? -2.814 66.101 103.004 1.00 15.25 94 CYS B N 1
ATOM 3478 C CA . CYS B 1 112 ? -1.533 66.652 103.418 1.00 17.22 94 CYS B CA 1
ATOM 3479 C C . CYS B 1 112 ? -1.691 67.338 104.772 1.00 19.91 94 CYS B C 1
ATOM 3480 O O . CYS B 1 112 ? -2.587 68.168 104.960 1.00 19.59 94 CYS B O 1
ATOM 3483 N N . GLN B 1 113 ? -0.815 66.993 105.710 1.00 17.06 95 GLN B N 1
ATOM 3484 C CA . GLN B 1 113 ? -0.833 67.587 107.041 1.00 20.57 95 GLN B CA 1
ATOM 3485 C C . GLN B 1 113 ? 0.458 68.314 107.377 1.00 23.04 95 GLN B C 1
ATOM 3486 O O . GLN B 1 113 ? 0.574 68.856 108.480 1.00 22.93 95 GLN B O 1
ATOM 3492 N N . LEU B 1 114 ? 1.421 68.371 106.457 1.00 18.91 96 LEU B N 1
ATOM 3493 C CA . LEU B 1 114 ? 2.633 69.147 106.702 1.00 19.49 96 LEU B CA 1
ATOM 3494 C C . LEU B 1 114 ? 3.198 69.605 105.368 1.00 18.67 96 LEU B C 1
ATOM 3495 O O . LEU B 1 114 ? 3.447 68.777 104.483 1.00 19.54 96 LEU B O 1
ATOM 3500 N N . VAL B 1 115 ? 3.389 70.913 105.225 1.00 18.78 97 VAL B N 1
ATOM 3501 C CA . VAL B 1 115 ? 4.095 71.491 104.079 1.00 18.35 97 VAL B CA 1
ATOM 3502 C C . VAL B 1 115 ? 5.379 72.093 104.631 1.00 20.85 97 VAL B C 1
ATOM 3503 O O . VAL B 1 115 ? 5.333 73.195 105.190 1.00 20.53 97 VAL B O 1
ATOM 3507 N N . PRO B 1 116 ? 6.521 71.409 104.542 1.00 18.47 98 PRO B N 1
ATOM 3508 C CA . PRO B 1 116 ? 7.713 71.888 105.271 1.00 20.79 98 PRO B CA 1
ATOM 3509 C C . PRO B 1 116 ? 8.170 73.290 104.880 1.00 21.27 98 PRO B C 1
ATOM 3510 O O . PRO B 1 116 ? 8.756 73.992 105.715 1.00 24.74 98 PRO B O 1
ATOM 3514 N N . ALA B 1 117 ? 7.892 73.732 103.653 1.00 21.40 99 ALA B N 1
ATOM 3515 C CA . ALA B 1 117 ? 8.369 75.038 103.202 1.00 24.17 99 ALA B CA 1
ATOM 3516 C C . ALA B 1 117 ? 7.609 76.190 103.841 1.00 28.91 99 ALA B C 1
ATOM 3517 O O . ALA B 1 117 ? 8.145 77.302 103.903 1.00 29.12 99 ALA B O 1
ATOM 3519 N N . CYS B 1 118 ? 6.379 75.945 104.307 1.00 26.07 100 CYS B N 1
ATOM 3520 C CA . CYS B 1 118 ? 5.447 76.956 104.812 1.00 30.48 100 CYS B CA 1
ATOM 3521 C C . CYS B 1 118 ? 4.808 76.465 106.099 1.00 30.20 100 CYS B C 1
ATOM 3522 O O . CYS B 1 118 ? 3.575 76.436 106.190 1.00 33.84 100 CYS B O 1
ATOM 3525 N N . PRO B 1 119 ? 5.588 76.067 107.102 1.00 31.58 101 PRO B N 1
ATOM 3526 C CA . PRO B 1 119 ? 5.015 75.282 108.208 1.00 36.52 101 PRO B CA 1
ATOM 3527 C C . PRO B 1 119 ? 4.018 76.058 109.060 1.00 43.81 101 PRO B C 1
ATOM 3528 O O . PRO B 1 119 ? 3.332 75.443 109.885 1.00 49.57 101 PRO B O 1
ATOM 3532 N N . ASN B 1 120 ? 3.905 77.372 108.880 1.00 40.31 102 ASN B N 1
ATOM 3533 C CA . ASN B 1 120 ? 2.896 78.157 109.576 1.00 46.54 102 ASN B CA 1
ATOM 3534 C C . ASN B 1 120 ? 1.645 78.397 108.744 1.00 45.22 102 ASN B C 1
ATOM 3535 O O . ASN B 1 120 ? 0.549 78.488 109.309 1.00 53.20 102 ASN B O 1
ATOM 3540 N N . SER B 1 121 ? 1.783 78.489 107.422 1.00 40.93 103 SER B N 1
ATOM 3541 C CA . SER B 1 121 ? 0.666 78.847 106.567 1.00 37.54 103 SER B CA 1
ATOM 3542 C C . SER B 1 121 ? -0.426 77.777 106.619 1.00 38.13 103 SER B C 1
ATOM 3543 O O . SER B 1 121 ? -0.155 76.602 106.897 1.00 34.86 103 SER B O 1
ATOM 3546 N N . PRO B 1 122 ? -1.676 78.158 106.361 1.00 38.40 104 PRO B N 1
ATOM 3547 C CA . PRO B 1 122 ? -2.721 77.146 106.179 1.00 33.45 104 PRO B CA 1
ATOM 3548 C C . PRO B 1 122 ? -2.410 76.270 104.976 1.00 30.77 104 PRO B C 1
ATOM 3549 O O . PRO B 1 122 ? -1.953 76.749 103.933 1.00 31.99 104 PRO B O 1
ATOM 3553 N N . ILE B 1 123 ? -2.660 74.979 105.129 1.00 28.93 105 ILE B N 1
ATOM 3554 C CA . ILE B 1 123 ? -2.441 74.033 104.032 1.00 26.31 105 ILE B CA 1
ATOM 3555 C C . ILE B 1 123 ? -3.596 74.158 103.039 1.00 26.77 105 ILE B C 1
ATOM 3556 O O . ILE B 1 123 ? -4.761 74.180 103.464 1.00 26.41 105 ILE B O 1
ATOM 3561 N N . PRO B 1 124 ? -3.316 74.274 101.737 1.00 25.19 106 PRO B N 1
ATOM 3562 C CA . PRO B 1 124 ? -4.394 74.407 100.748 1.00 25.27 106 PRO B CA 1
ATOM 3563 C C . PRO B 1 124 ? -5.428 73.292 100.857 1.00 26.87 106 PRO B C 1
ATOM 3564 O O . PRO B 1 124 ? -5.101 72.137 101.142 1.00 25.49 106 PRO B O 1
ATOM 3568 N N . ASN B 1 125 ? -6.695 73.645 100.621 1.00 28.66 107 ASN B N 1
ATOM 3569 C CA . ASN B 1 125 ? -7.745 72.631 100.666 1.00 27.77 107 ASN B CA 1
ATOM 3570 C C . ASN B 1 125 ? -7.527 71.568 99.599 1.00 25.86 107 ASN B C 1
ATOM 3571 O O . ASN B 1 125 ? -7.919 70.411 99.785 1.00 27.68 107 ASN B O 1
ATOM 3576 N N . LYS B 1 126 ? -6.894 71.941 98.491 1.00 27.08 108 LYS B N 1
ATOM 3577 C CA . LYS B 1 126 ? -6.633 71.021 97.394 1.00 25.60 108 LYS B CA 1
ATOM 3578 C C . LYS B 1 126 ? -5.442 70.111 97.643 1.00 22.00 108 LYS B C 1
ATOM 3579 O O . LYS B 1 126 ? -5.176 69.236 96.808 1.00 20.74 108 LYS B O 1
ATOM 3585 N N . ALA B 1 127 ? -4.727 70.288 98.756 1.00 21.16 109 ALA B N 1
ATOM 3586 C CA . ALA B 1 127 ? -3.535 69.491 99.052 1.00 18.72 109 ALA B CA 1
ATOM 3587 C C . ALA B 1 127 ? -3.946 68.146 99.652 1.00 19.49 109 ALA B C 1
ATOM 3588 O O . ALA B 1 127 ? -3.759 67.869 100.836 1.00 21.30 109 ALA B O 1
ATOM 3590 N N . LYS B 1 128 ? -4.515 67.299 98.786 1.00 17.98 110 LYS B N 1
ATOM 3591 C CA . LYS B 1 128 ? -4.988 65.959 99.112 1.00 18.82 110 LYS B CA 1
ATOM 3592 C C . LYS B 1 128 ? -4.842 65.095 97.863 1.00 20.68 110 LYS B C 1
ATOM 3593 O O . LYS B 1 128 ? -4.925 65.598 96.736 1.00 22.49 110 LYS B O 1
ATOM 3599 N N . VAL B 1 129 ? -4.608 63.801 98.059 1.00 17.12 111 VAL B N 1
ATOM 3600 C CA . VAL B 1 129 ? -4.540 62.844 96.960 1.00 16.55 111 VAL B CA 1
ATOM 3601 C C . VAL B 1 129 ? -5.606 61.781 97.203 1.00 17.46 111 VAL B C 1
ATOM 3602 O O . VAL B 1 129 ? -6.052 61.572 98.339 1.00 19.32 111 VAL B O 1
ATOM 3606 N N . ASP B 1 130 ? -6.031 61.116 96.124 1.00 16.69 112 ASP B N 1
ATOM 3607 C CA . ASP B 1 130 ? -7.104 60.134 96.250 1.00 14.88 112 ASP B CA 1
ATOM 3608 C C . ASP B 1 130 ? -6.648 58.939 97.081 1.00 17.22 112 ASP B C 1
ATOM 3609 O O . ASP B 1 130 ? -5.572 58.373 96.853 1.00 16.72 112 ASP B O 1
ATOM 3614 N N . ARG B 1 131 ? -7.482 58.565 98.057 1.00 15.49 113 ARG B N 1
ATOM 3615 C CA . ARG B 1 131 ? -7.259 57.432 98.948 1.00 14.78 113 ARG B CA 1
ATOM 3616 C C . ARG B 1 131 ? -8.269 56.328 98.640 1.00 17.92 113 ARG B C 1
ATOM 3617 O O . ARG B 1 131 ? -9.461 56.596 98.452 1.00 16.44 113 ARG B O 1
ATOM 3625 N N . PHE B 1 132 ? -7.796 55.076 98.582 1.00 14.20 114 PHE B N 1
ATOM 3626 C CA . PHE B 1 132 ? -8.617 53.946 98.175 1.00 13.49 114 PHE B CA 1
ATOM 3627 C C . PHE B 1 132 ? -8.646 52.876 99.257 1.00 14.06 114 PHE B C 1
ATOM 3628 O O . PHE B 1 132 ? -7.674 52.696 99.988 1.00 15.21 114 PHE B O 1
ATOM 3636 N N . ASP B 1 133 ? -9.751 52.121 99.289 1.00 16.08 115 ASP B N 1
ATOM 3637 C CA . ASP B 1 133 ? -9.868 50.935 100.143 1.00 16.70 115 ASP B CA 1
ATOM 3638 C C . ASP B 1 133 ? -8.658 50.015 99.987 1.00 16.17 115 ASP B C 1
ATOM 3639 O O . ASP B 1 133 ? -8.262 49.674 98.866 1.00 18.35 115 ASP B O 1
ATOM 3644 N N . CYS B 1 134 ? -8.089 49.593 101.113 1.00 14.99 116 CYS B N 1
ATOM 3645 C CA . CYS B 1 134 ? -6.891 48.761 101.093 1.00 15.86 116 CYS B CA 1
ATOM 3646 C C . CYS B 1 134 ? -6.880 47.894 102.346 1.00 18.03 116 CYS B C 1
ATOM 3647 O O . CYS B 1 134 ? -6.939 48.419 103.463 1.00 18.41 116 CYS B O 1
ATOM 3650 N N . GLU B 1 135 ? -6.810 46.573 102.171 1.00 15.31 117 GLU B N 1
ATOM 3651 C CA . GLU B 1 135 ? -6.887 45.654 103.304 1.00 18.34 117 GLU B CA 1
ATOM 3652 C C . GLU B 1 135 ? -6.002 44.449 103.046 1.00 19.78 117 GLU B C 1
ATOM 3653 O O . GLU B 1 135 ? -5.940 43.954 101.920 1.00 18.48 117 GLU B O 1
ATOM 3659 N N . GLU B 1 136 ? -5.347 43.966 104.101 1.00 17.76 118 GLU B N 1
ATOM 3660 C CA . GLU B 1 136 ? -4.662 42.681 104.045 1.00 16.75 118 GLU B CA 1
ATOM 3661 C C . GLU B 1 136 ? -5.642 41.544 104.317 1.00 19.65 118 GLU B C 1
ATOM 3662 O O . GLU B 1 136 ? -6.491 41.632 105.212 1.00 18.94 118 GLU B O 1
ATOM 3668 N N . ARG B 1 137 ? -5.514 40.463 103.544 1.00 17.80 119 ARG B N 1
ATOM 3669 C CA . ARG B 1 137 ? -6.208 39.219 103.855 1.00 18.18 119 ARG B CA 1
ATOM 3670 C C . ARG B 1 137 ? -5.472 38.069 103.173 1.00 18.77 119 ARG B C 1
ATOM 3671 O O . ARG B 1 137 ? -5.059 38.186 102.015 1.00 17.27 119 ARG B O 1
ATOM 3679 N N . TYR B 1 138 ? -5.306 36.969 103.910 1.00 17.67 120 TYR B N 1
ATOM 3680 C CA . TYR B 1 138 ? -4.638 35.757 103.422 1.00 17.12 120 TYR B CA 1
ATOM 3681 C C . TYR B 1 138 ? -3.177 35.997 103.056 1.00 18.19 120 TYR B C 1
ATOM 3682 O O . TYR B 1 138 ? -2.576 35.186 102.336 1.00 18.21 120 TYR B O 1
ATOM 3691 N N . GLY B 1 139 ? -2.564 37.079 103.522 1.00 15.67 121 GLY B N 1
ATOM 3692 C CA . GLY B 1 139 ? -1.203 37.357 103.106 1.00 15.74 121 GLY B CA 1
ATOM 3693 C C . GLY B 1 139 ? -1.071 38.138 101.822 1.00 16.13 121 GLY B C 1
ATOM 3694 O O . GLY B 1 139 ? 0.059 38.320 101.343 1.00 18.05 121 GLY B O 1
ATOM 3695 N N . LEU B 1 140 ? -2.184 38.575 101.234 1.00 14.92 122 LEU B N 1
ATOM 3696 C CA . LEU B 1 140 ? -2.189 39.467 100.079 1.00 14.52 122 LEU B CA 1
ATOM 3697 C C . LEU B 1 140 ? -2.722 40.827 100.504 1.00 16.02 122 LEU B C 1
ATOM 3698 O O . LEU B 1 140 ? -3.468 40.940 101.475 1.00 16.09 122 LEU B O 1
ATOM 3703 N N . ILE B 1 141 ? -2.331 41.860 99.758 1.00 15.90 123 ILE B N 1
ATOM 3704 C CA . ILE B 1 141 ? -2.897 43.202 99.905 1.00 14.69 123 ILE B CA 1
ATOM 3705 C C . ILE B 1 141 ? -3.935 43.404 98.809 1.00 15.19 123 ILE B C 1
ATOM 3706 O O . ILE B 1 141 ? -3.650 43.179 97.623 1.00 16.39 123 ILE B O 1
ATOM 3711 N N . TRP B 1 142 ? -5.136 43.832 99.203 1.00 14.38 124 TRP B N 1
ATOM 3712 C CA . TRP B 1 142 ? -6.291 43.970 98.322 1.00 14.47 124 TRP B CA 1
ATOM 3713 C C . TRP B 1 142 ? -6.696 45.432 98.235 1.00 15.89 124 TRP B C 1
ATOM 3714 O O . TRP B 1 142 ? -6.727 46.128 99.256 1.00 15.86 124 TRP B O 1
ATOM 3725 N N . ILE B 1 143 ? -7.044 45.887 97.034 1.00 13.90 125 ILE B N 1
ATOM 3726 C CA . ILE B 1 143 ? -7.497 47.261 96.825 1.00 15.39 125 ILE B CA 1
ATOM 3727 C C . ILE B 1 143 ? -8.854 47.249 96.132 1.00 15.91 125 ILE B C 1
ATOM 3728 O O . ILE B 1 143 ? -9.079 46.477 95.195 1.00 15.16 125 ILE B O 1
ATOM 3733 N N . ARG B 1 144 ? -9.770 48.110 96.591 1.00 15.54 126 ARG B N 1
ATOM 3734 C CA . ARG B 1 144 ? -11.027 48.339 95.883 1.00 15.54 126 ARG B CA 1
ATOM 3735 C C . ARG B 1 144 ? -11.081 49.803 95.471 1.00 17.15 126 ARG B C 1
ATOM 3736 O O . ARG B 1 144 ? -11.108 50.691 96.340 1.00 17.06 126 ARG B O 1
ATOM 3744 N N . LEU B 1 145 ? -11.086 50.056 94.156 1.00 14.88 127 LEU B N 1
ATOM 3745 C CA . LEU B 1 145 ? -10.991 51.430 93.663 1.00 15.19 127 LEU B CA 1
ATOM 3746 C C . LEU B 1 145 ? -12.283 52.203 93.856 1.00 16.65 127 LEU B C 1
ATOM 3747 O O . LEU B 1 145 ? -12.243 53.424 94.036 1.00 17.42 127 LEU B O 1
ATOM 3752 N N . ASP B 1 146 ? -13.428 51.538 93.744 1.00 16.70 128 ASP B N 1
ATOM 3753 C CA . ASP B 1 146 ? -14.718 52.211 93.860 1.00 17.24 128 ASP B CA 1
ATOM 3754 C C . ASP B 1 146 ? -15.554 51.448 94.872 1.00 18.14 128 ASP B C 1
ATOM 3755 O O . ASP B 1 146 ? -15.922 50.292 94.632 1.00 17.60 128 ASP B O 1
ATOM 3760 N N . SER B 1 147 ? -15.862 52.096 96.004 1.00 17.97 129 SER B N 1
ATOM 3761 C CA . SER B 1 147 ? -16.674 51.488 97.050 1.00 16.85 129 SER B CA 1
ATOM 3762 C C . SER B 1 147 ? -18.117 51.988 97.051 1.00 17.89 129 SER B C 1
ATOM 3763 O O . SER B 1 147 ? -18.854 51.710 97.996 1.00 21.18 129 SER B O 1
ATOM 3766 N N . SER B 1 148 ? -18.541 52.679 95.996 1.00 19.51 130 SER B N 1
ATOM 3767 C CA . SER B 1 148 ? -19.832 53.374 96.024 1.00 21.94 130 SER B CA 1
ATOM 3768 C C . SER B 1 148 ? -21.022 52.421 96.067 1.00 24.59 130 SER B C 1
ATOM 3769 O O . SER B 1 148 ? -22.092 52.795 96.568 1.00 23.66 130 SER B O 1
ATOM 3772 N N . PHE B 1 149 ? -20.885 51.204 95.532 1.00 22.78 131 PHE B N 1
ATOM 3773 C CA . PHE B 1 149 ? -22.011 50.280 95.560 1.00 24.47 131 PHE B CA 1
ATOM 3774 C C . PHE B 1 149 ? -22.092 49.495 96.860 1.00 23.37 131 PHE B C 1
ATOM 3775 O O . PHE B 1 149 ? -23.144 48.906 97.146 1.00 24.71 131 PHE B O 1
ATOM 3783 N N . ASP B 1 150 ? -21.004 49.465 97.633 1.00 20.66 132 ASP B N 1
ATOM 3784 C CA . ASP B 1 150 ? -20.941 48.858 98.958 1.00 24.09 132 ASP B CA 1
ATOM 3785 C C . ASP B 1 150 ? -21.581 47.469 99.004 1.00 25.82 132 ASP B C 1
ATOM 3786 O O . ASP B 1 150 ? -22.387 47.154 99.883 1.00 26.32 132 ASP B O 1
ATOM 3791 N N . CYS B 1 151 ? -21.206 46.611 98.045 1.00 21.82 133 CYS B N 1
ATOM 3792 C CA . CYS B 1 151 ? -21.773 45.268 98.017 1.00 24.49 133 CYS B CA 1
ATOM 3793 C C . CYS B 1 151 ? -20.755 44.208 97.611 1.00 22.66 133 CYS B C 1
ATOM 3794 O O . CYS B 1 151 ? -21.152 43.074 97.318 1.00 25.37 133 CYS B O 1
ATOM 3797 N N . THR B 1 152 ? -19.470 44.527 97.572 1.00 19.79 134 THR B N 1
ATOM 3798 C CA . THR B 1 152 ? -18.462 43.538 97.210 1.00 18.73 134 THR B CA 1
ATOM 3799 C C . THR B 1 152 ? -17.546 43.262 98.396 1.00 21.25 134 THR B C 1
ATOM 3800 O O . THR B 1 152 ? -17.374 44.099 99.285 1.00 20.53 134 THR B O 1
ATOM 3804 N N . GLU B 1 153 ? -16.978 42.060 98.415 1.00 19.05 135 GLU B N 1
ATOM 3805 C CA . GLU B 1 153 ? -16.158 41.600 99.523 1.00 18.72 135 GLU B CA 1
ATOM 3806 C C . GLU B 1 153 ? -14.886 40.979 98.973 1.00 19.73 135 GLU B C 1
ATOM 3807 O O . GLU B 1 153 ? -14.829 40.562 97.815 1.00 19.11 135 GLU B O 1
ATOM 3813 N N . ILE B 1 154 ? -13.873 40.908 99.830 1.00 20.22 136 ILE B N 1
ATOM 3814 C CA . ILE B 1 154 ? -12.661 40.182 99.431 1.00 16.97 136 ILE B CA 1
ATOM 3815 C C . ILE B 1 154 ? -13.011 38.715 99.177 1.00 18.56 136 ILE B C 1
ATOM 3816 O O . ILE B 1 154 ? -13.762 38.104 99.969 1.00 21.63 136 ILE B O 1
ATOM 3821 N N . PRO B 1 155 ? -12.519 38.124 98.088 1.00 18.78 137 PRO B N 1
ATOM 3822 C CA . PRO B 1 155 ? -12.827 36.726 97.761 1.00 19.12 137 PRO B CA 1
ATOM 3823 C C . PRO B 1 155 ? -12.605 35.734 98.895 1.00 20.90 137 PRO B C 1
ATOM 3824 O O . PRO B 1 155 ? -11.783 35.939 99.793 1.00 20.29 137 PRO B O 1
ATOM 3828 N N . TYR B 1 156 ? -13.329 34.622 98.799 1.00 20.50 138 TYR B N 1
ATOM 3829 C CA . TYR B 1 156 ? -13.323 33.549 99.787 1.00 23.00 138 TYR B CA 1
ATOM 3830 C C . TYR B 1 156 ? -12.188 32.553 99.532 1.00 20.47 138 TYR B C 1
ATOM 3831 O O . TYR B 1 156 ? -12.071 32.007 98.431 1.00 19.33 138 TYR B O 1
ATOM 3840 N N . PHE B 1 157 ? -11.361 32.325 100.563 1.00 19.08 139 PHE B N 1
ATOM 3841 C CA . PHE B 1 157 ? -10.324 31.289 100.602 1.00 19.70 139 PHE B CA 1
ATOM 3842 C C . PHE B 1 157 ? -10.712 30.308 101.710 1.00 20.67 139 PHE B C 1
ATOM 3843 O O . PHE B 1 157 ? -10.662 30.656 102.896 1.00 20.95 139 PHE B O 1
ATOM 3851 N N . SER B 1 158 ? -11.072 29.074 101.330 1.00 19.02 140 SER B N 1
ATOM 3852 C CA . SER B 1 158 ? -11.640 28.123 102.291 1.00 21.77 140 SER B CA 1
ATOM 3853 C C . SER B 1 158 ? -10.641 27.642 103.333 1.00 24.75 140 SER B C 1
ATOM 3854 O O . SER B 1 158 ? -11.054 27.229 104.422 1.00 23.71 140 SER B O 1
ATOM 3857 N N . ALA B 1 159 ? -9.341 27.677 103.048 1.00 20.26 141 ALA B N 1
ATOM 3858 C CA . ALA B 1 159 ? -8.379 27.109 103.981 1.00 21.89 141 ALA B CA 1
ATOM 3859 C C . ALA B 1 159 ? -7.973 28.074 105.083 1.00 25.81 141 ALA B C 1
ATOM 3860 O O . ALA B 1 159 ? -7.265 27.665 106.013 1.00 27.45 141 ALA B O 1
ATOM 3862 N N . ALA B 1 160 ? -8.385 29.336 104.990 1.00 25.18 142 ALA B N 1
ATOM 3863 C CA . ALA B 1 160 ? -7.996 30.326 105.980 1.00 28.63 142 ALA B CA 1
ATOM 3864 C C . ALA B 1 160 ? -8.487 29.899 107.357 1.00 36.09 142 ALA B C 1
ATOM 3865 O O . ALA B 1 160 ? -9.648 29.515 107.532 1.00 35.63 142 ALA B O 1
ATOM 3867 N N . ASN B 1 161 ? -7.570 29.919 108.320 1.00 38.43 143 ASN B N 1
ATOM 3868 C CA . ASN B 1 161 ? -7.859 29.523 109.696 1.00 42.22 143 ASN B CA 1
ATOM 3869 C C . ASN B 1 161 ? -8.457 28.119 109.781 1.00 42.78 143 ASN B C 1
ATOM 3870 O O . ASN B 1 161 ? -9.342 27.842 110.594 1.00 46.04 143 ASN B O 1
ATOM 3875 N N . ASP B 1 162 ? -7.966 27.218 108.932 1.00 39.29 144 ASP B N 1
ATOM 3876 C CA . ASP B 1 162 ? -8.212 25.796 109.125 1.00 33.55 144 ASP B CA 1
ATOM 3877 C C . ASP B 1 162 ? -6.927 25.201 109.684 1.00 38.30 144 ASP B C 1
ATOM 3878 O O . ASP B 1 162 ? -5.949 25.023 108.936 1.00 34.64 144 ASP B O 1
ATOM 3883 N N . PRO B 1 163 ? -6.867 24.882 110.978 1.00 37.29 145 PRO B N 1
ATOM 3884 C CA . PRO B 1 163 ? -5.594 24.436 111.566 1.00 37.44 145 PRO B CA 1
ATOM 3885 C C . PRO B 1 163 ? -5.094 23.117 111.017 1.00 30.58 145 PRO B C 1
ATOM 3886 O O . PRO B 1 163 ? -3.919 22.793 111.210 1.00 35.99 145 PRO B O 1
ATOM 3890 N N . ARG B 1 164 ? -5.940 22.337 110.349 1.00 30.52 146 ARG B N 1
ATOM 3891 C CA . ARG B 1 164 ? -5.476 21.083 109.766 1.00 31.74 146 ARG B CA 1
ATOM 3892 C C . ARG B 1 164 ? -4.565 21.289 108.560 1.00 31.94 146 ARG B C 1
ATOM 3893 O O . ARG B 1 164 ? -3.986 20.309 108.077 1.00 29.72 146 ARG B O 1
ATOM 3901 N N . LEU B 1 165 ? -4.459 22.509 108.035 1.00 26.60 147 LEU B N 1
ATOM 3902 C CA . LEU B 1 165 ? -3.863 22.726 106.721 1.00 24.96 147 LEU B CA 1
ATOM 3903 C C . LEU B 1 165 ? -2.631 23.619 106.816 1.00 26.08 147 LEU B C 1
ATOM 3904 O O . LEU B 1 165 ? -2.641 24.641 107.508 1.00 31.02 147 LEU B O 1
ATOM 3909 N N . ARG B 1 166 ? -1.563 23.219 106.121 1.00 22.22 148 ARG B N 1
ATOM 3910 C CA . ARG B 1 166 ? -0.384 24.057 105.947 1.00 21.00 148 ARG B CA 1
ATOM 3911 C C . ARG B 1 166 ? -0.583 24.909 104.694 1.00 19.31 148 ARG B C 1
ATOM 3912 O O . ARG B 1 166 ? -0.971 24.383 103.644 1.00 19.46 148 ARG B O 1
ATOM 3920 N N . ILE B 1 167 ? -0.325 26.211 104.808 1.00 20.89 149 ILE B N 1
ATOM 3921 C CA . ILE B 1 167 ? -0.579 27.169 103.732 1.00 19.59 149 ILE B CA 1
ATOM 3922 C C . ILE B 1 167 ? 0.743 27.703 103.189 1.00 19.69 149 ILE B C 1
ATOM 3923 O O . ILE B 1 167 ? 1.631 28.084 103.956 1.00 22.70 149 ILE B O 1
ATOM 3928 N N . VAL B 1 168 ? 0.860 27.754 101.858 1.00 17.49 150 VAL B N 1
ATOM 3929 C CA . VAL B 1 168 ? 2.028 28.290 101.164 1.00 17.12 150 VAL B CA 1
ATOM 3930 C C . VAL B 1 168 ? 1.540 29.352 100.186 1.00 16.07 150 VAL B C 1
ATOM 3931 O O . VAL B 1 168 ?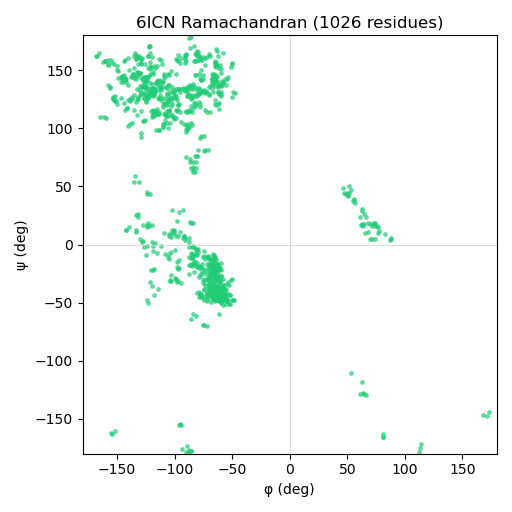 0.663 29.075 99.358 1.00 16.48 150 VAL B O 1
ATOM 3935 N N . ILE B 1 169 ? 2.106 30.560 100.285 1.00 16.28 151 ILE B N 1
ATOM 3936 C CA . ILE B 1 169 ? 1.838 31.654 99.351 1.00 17.53 151 ILE B CA 1
ATOM 3937 C C . ILE B 1 169 ? 2.961 31.675 98.322 1.00 18.17 151 ILE B C 1
ATOM 3938 O O . ILE B 1 169 ? 4.124 31.927 98.670 1.00 19.47 151 ILE B O 1
ATOM 3943 N N . GLN B 1 170 ? 2.638 31.409 97.062 1.00 16.54 152 GLN B N 1
ATOM 3944 C CA . GLN B 1 170 ? 3.701 31.445 96.065 1.00 18.39 152 GLN B CA 1
ATOM 3945 C C . GLN B 1 170 ? 4.034 32.880 95.667 1.00 19.26 152 GLN B C 1
ATOM 3946 O O . GLN B 1 170 ? 3.263 33.817 95.900 1.00 20.40 152 GLN B O 1
ATOM 3952 N N . GLU B 1 171 ? 5.208 33.047 95.057 1.00 19.37 153 GLU B N 1
ATOM 3953 C CA . GLU B 1 171 ? 5.523 34.331 94.455 1.00 20.36 153 GLU B CA 1
ATOM 3954 C C . GLU B 1 171 ? 4.565 34.597 93.292 1.00 19.82 153 GLU B C 1
ATOM 3955 O O . GLU B 1 171 ? 4.137 33.665 92.609 1.00 19.83 153 GLU B O 1
ATOM 3961 N N . PRO B 1 172 ? 4.196 35.860 93.066 1.00 19.28 154 PRO B N 1
ATOM 3962 C CA . PRO B 1 172 ? 3.296 36.169 91.948 1.00 16.66 154 PRO B CA 1
ATOM 3963 C C . PRO B 1 172 ? 3.910 35.781 90.611 1.00 19.59 154 PRO B C 1
ATOM 3964 O O . PRO B 1 172 ? 5.132 35.755 90.446 1.00 19.48 154 PRO B O 1
ATOM 3968 N N . TYR B 1 173 ? 3.052 35.462 89.644 1.00 18.51 155 TYR B N 1
ATOM 3969 C CA . TYR B 1 173 ? 3.514 35.200 88.281 1.00 18.52 155 TYR B CA 1
ATOM 3970 C C . TYR B 1 173 ? 2.762 36.108 87.314 1.00 17.58 155 TYR B C 1
ATOM 3971 O O . TYR B 1 173 ? 1.542 36.273 87.424 1.00 17.81 155 TYR B O 1
ATOM 3980 N N . TRP B 1 174 ? 3.506 36.717 86.386 1.00 15.18 156 TRP B N 1
ATOM 3981 C CA . TRP B 1 174 ? 2.970 37.690 85.441 1.00 16.96 156 TRP B CA 1
ATOM 3982 C C . TRP B 1 174 ? 2.726 37.030 84.095 1.00 16.34 156 TRP B C 1
ATOM 3983 O O . TRP B 1 174 ? 3.626 36.381 83.554 1.00 18.35 156 TRP B O 1
ATOM 3994 N N . TRP B 1 175 ? 1.535 37.247 83.532 1.00 15.08 157 TRP B N 1
ATOM 3995 C CA . TRP B 1 175 ? 1.213 36.753 82.200 1.00 14.08 157 TRP B CA 1
ATOM 3996 C C . TRP B 1 175 ? 0.756 37.905 81.316 1.00 16.30 157 TRP B C 1
ATOM 3997 O O . TRP B 1 175 ? 0.060 38.815 81.778 1.00 15.95 157 TRP B O 1
ATOM 4008 N N . ASP B 1 176 ? 1.127 37.841 80.034 1.00 14.30 158 ASP B N 1
ATOM 4009 C CA . ASP B 1 176 ? 0.595 38.732 79.007 1.00 14.12 158 ASP B CA 1
ATOM 4010 C C . ASP B 1 176 ? -0.765 38.190 78.551 1.00 15.81 158 ASP B C 1
ATOM 4011 O O . ASP B 1 176 ? -0.955 37.737 77.414 1.00 16.78 158 ASP B O 1
ATOM 4016 N N . ALA B 1 177 ? -1.718 38.209 79.485 1.00 15.23 159 ALA B N 1
ATOM 4017 C CA . ALA B 1 177 ? -3.072 37.737 79.203 1.00 16.11 159 ALA B CA 1
ATOM 4018 C C . ALA B 1 177 ? -4.009 38.368 80.219 1.00 16.91 159 ALA B C 1
ATOM 4019 O O . ALA B 1 177 ? -3.586 38.735 81.321 1.00 16.62 159 ALA B O 1
ATOM 4021 N N . THR B 1 178 ? -5.280 38.484 79.842 1.00 15.19 160 THR B N 1
ATOM 4022 C CA . THR B 1 178 ? -6.223 39.196 80.698 1.00 15.82 160 THR B CA 1
ATOM 4023 C C . THR B 1 178 ? -6.739 38.306 81.825 1.00 15.71 160 THR B C 1
ATOM 4024 O O . THR B 1 178 ? -6.617 37.078 81.803 1.00 16.37 160 THR B O 1
ATOM 4028 N N . ALA B 1 179 ? -7.347 38.955 82.826 1.00 14.97 161 ALA B N 1
ATOM 4029 C CA . ALA B 1 179 ? -7.869 38.229 83.979 1.00 15.09 161 ALA B CA 1
ATOM 4030 C C . ALA B 1 179 ? -9.012 37.305 83.581 1.00 16.45 161 ALA B C 1
ATOM 4031 O O . ALA B 1 179 ? -9.141 36.198 84.126 1.00 16.55 161 ALA B O 1
ATOM 4033 N N . GLU B 1 180 ? -9.845 37.738 82.623 1.00 16.63 162 GLU B N 1
ATOM 4034 C CA . GLU B 1 180 ? -10.922 36.881 82.129 1.00 17.95 162 GLU B CA 1
ATOM 4035 C C . GLU B 1 180 ? -10.370 35.626 81.465 1.00 17.17 162 GLU B C 1
ATOM 4036 O O . GLU B 1 180 ? -10.824 34.510 81.749 1.00 17.60 162 GLU B O 1
ATOM 4042 N N . ARG B 1 181 ? -9.385 35.789 80.576 1.00 17.05 163 ARG B N 1
ATOM 4043 C CA . ARG B 1 181 ? -8.814 34.625 79.908 1.00 16.68 163 ARG B CA 1
ATOM 4044 C C . ARG B 1 181 ? -8.094 33.713 80.899 1.00 17.00 163 ARG B C 1
ATOM 4045 O O . ARG B 1 181 ? -8.126 32.487 80.752 1.00 17.42 163 ARG B O 1
ATOM 4053 N N . ARG B 1 182 ? -7.469 34.289 81.934 1.00 15.54 164 ARG B N 1
ATOM 4054 C CA . ARG B 1 182 ? -6.799 33.462 82.926 1.00 17.25 164 ARG B CA 1
ATOM 4055 C C . ARG B 1 182 ? -7.809 32.652 83.732 1.00 17.46 164 ARG B C 1
ATOM 4056 O O . ARG B 1 182 ? -7.599 31.459 83.985 1.00 16.64 164 ARG B O 1
ATOM 4064 N N . TRP B 1 183 ? -8.928 33.274 84.099 1.00 16.46 165 TRP B N 1
ATOM 4065 C CA . TRP B 1 183 ? -9.966 32.576 84.850 1.00 16.41 165 TRP B CA 1
ATOM 4066 C C . TRP B 1 183 ? -10.494 31.400 84.048 1.00 16.41 165 TRP B C 1
ATOM 4067 O O . TRP B 1 183 ? -10.601 30.276 84.556 1.00 16.93 165 TRP B O 1
ATOM 4078 N N . GLU B 1 184 ? -10.823 31.644 82.779 1.00 16.03 166 GLU B N 1
ATOM 4079 C CA . GLU B 1 184 ? -11.353 30.571 81.951 1.00 17.20 166 GLU B CA 1
ATOM 4080 C C . GLU B 1 184 ? -10.332 29.455 81.771 1.00 18.27 166 GLU B C 1
ATOM 4081 O O . GLU B 1 184 ? -10.690 28.270 81.787 1.00 19.79 166 GLU B O 1
ATOM 4087 N N . ASN B 1 185 ? -9.045 29.803 81.622 1.00 17.66 167 ASN B N 1
ATOM 4088 C CA . ASN B 1 185 ? -8.017 28.770 81.552 1.00 17.76 167 ASN B CA 1
ATOM 4089 C C . ASN B 1 185 ? -8.005 27.903 82.813 1.00 19.34 167 ASN B C 1
ATOM 4090 O O . ASN B 1 185 ? -7.865 26.678 82.730 1.00 19.62 167 ASN B O 1
ATOM 4095 N N . PHE B 1 186 ? -8.172 28.514 83.988 1.00 17.19 168 PHE B N 1
ATOM 4096 C CA . PHE B 1 186 ? -8.076 27.754 85.235 1.00 17.38 168 PHE B CA 1
ATOM 4097 C C . PHE B 1 186 ? -9.231 26.766 85.395 1.00 20.19 168 PHE B C 1
ATOM 4098 O O . PHE B 1 186 ? -9.041 25.678 85.948 1.00 22.20 168 PHE B O 1
ATOM 4106 N N . THR B 1 187 ? -10.435 27.126 84.939 1.00 16.96 169 THR B N 1
ATOM 4107 C CA . THR B 1 187 ? -11.624 26.305 85.146 1.00 19.66 169 THR B CA 1
ATOM 4108 C C . THR B 1 187 ? -12.000 25.480 83.923 1.00 21.37 169 THR B C 1
ATOM 4109 O O . THR B 1 187 ? -13.113 24.942 83.874 1.00 22.82 169 THR B O 1
ATOM 4113 N N . ASP B 1 188 ? -11.106 25.385 82.936 1.00 19.36 170 ASP B N 1
ATOM 4114 C CA . ASP B 1 188 ? -11.404 24.778 81.641 1.00 22.01 170 ASP B CA 1
ATOM 4115 C C . ASP B 1 188 ? -11.122 23.289 81.759 1.00 25.97 170 ASP B C 1
ATOM 4116 O O . ASP B 1 188 ? -9.975 22.883 81.983 1.00 25.09 170 ASP B O 1
ATOM 4121 N N . PHE B 1 189 ? -12.182 22.481 81.652 1.00 27.95 171 PHE B N 1
ATOM 4122 C CA . PHE B 1 189 ? -12.047 21.037 81.793 1.00 28.84 171 PHE B CA 1
ATOM 4123 C C . PHE B 1 189 ? -11.419 20.398 80.551 1.00 29.57 171 PHE B C 1
ATOM 4124 O O . PHE B 1 189 ? -10.702 19.397 80.667 1.00 33.68 171 PHE B O 1
ATOM 4132 N N . SER B 1 190 ? -11.635 20.997 79.372 1.00 25.43 172 SER B N 1
ATOM 4133 C CA . SER B 1 190 ? -11.304 20.411 78.074 1.00 25.75 172 SER B CA 1
ATOM 4134 C C . SER B 1 190 ? -9.822 20.460 77.717 1.00 24.61 172 SER B C 1
ATOM 4135 O O . SER B 1 190 ? -9.367 19.663 76.881 1.00 23.69 172 SER B O 1
ATOM 4138 N N . HIS B 1 191 ? -9.064 21.405 78.273 1.00 22.54 173 HIS B N 1
ATOM 4139 C CA . HIS B 1 191 ? -7.703 21.586 77.799 1.00 23.15 173 HIS B CA 1
ATOM 4140 C C . HIS B 1 191 ? -6.714 20.684 78.503 1.00 24.29 173 HIS B C 1
ATOM 4141 O O . HIS B 1 191 ? -5.609 20.495 77.978 1.00 24.19 173 HIS B O 1
ATOM 4148 N N . PHE B 1 192 ? -7.095 20.121 79.665 1.00 25.78 174 PHE B N 1
ATOM 4149 C CA . PHE B 1 192 ? -6.144 19.353 80.467 1.00 27.41 174 PHE B CA 1
ATOM 4150 C C . PHE B 1 192 ? -5.460 18.293 79.617 1.00 25.65 174 PHE B C 1
ATOM 4151 O O . PHE B 1 192 ? -4.238 18.123 79.676 1.00 30.76 174 PHE B O 1
ATOM 4159 N N . ALA B 1 193 ? -6.230 17.593 78.780 1.00 31.44 175 ALA B N 1
ATOM 4160 C CA . ALA B 1 193 ? -5.670 16.511 77.982 1.00 26.43 175 ALA B CA 1
ATOM 4161 C C . ALA B 1 193 ? -4.672 16.989 76.938 1.00 28.41 175 ALA B C 1
ATOM 4162 O O . ALA B 1 193 ? -3.822 16.205 76.516 1.00 29.57 175 ALA B O 1
ATOM 4164 N N . PHE B 1 194 ? -4.737 18.253 76.516 1.00 26.77 176 PHE B N 1
ATOM 4165 C CA . PHE B 1 194 ? -3.858 18.741 75.456 1.00 22.80 176 PHE B CA 1
ATOM 4166 C C . PHE B 1 194 ? -2.707 19.602 75.956 1.00 25.07 176 PHE B C 1
ATOM 4167 O O . PHE B 1 194 ? -1.640 19.627 75.329 1.00 25.48 176 PHE B O 1
ATOM 4175 N N . ILE B 1 195 ? -2.921 20.323 77.050 1.00 25.00 177 ILE B N 1
ATOM 4176 C CA . ILE B 1 195 ? -1.932 21.252 77.593 1.00 23.46 177 ILE B CA 1
ATOM 4177 C C . ILE B 1 195 ? -1.160 20.578 78.723 1.00 23.43 177 ILE B C 1
ATOM 4178 O O . ILE B 1 195 ? 0.040 20.841 78.920 1.00 22.72 177 ILE B O 1
ATOM 4183 N N . HIS B 1 196 ? -1.830 19.678 79.455 1.00 23.52 178 HIS B N 1
ATOM 4184 C CA . HIS B 1 196 ? -1.202 19.061 80.624 1.00 21.79 178 HIS B CA 1
ATOM 4185 C C . HIS B 1 196 ? -1.191 17.533 80.565 1.00 24.73 178 HIS B C 1
ATOM 4186 O O . HIS B 1 196 ? -1.491 16.886 81.580 1.00 25.59 178 HIS B O 1
ATOM 4193 N N . PRO B 1 197 ? -0.830 16.912 79.435 1.00 24.73 179 PRO B N 1
ATOM 4194 C CA . PRO B 1 197 ? -0.949 15.441 79.363 1.00 28.41 179 PRO B CA 1
ATOM 4195 C C . PRO B 1 197 ? -0.033 14.707 80.329 1.00 31.81 179 PRO B C 1
ATOM 4196 O O . PRO B 1 197 ? -0.472 13.756 80.986 1.00 35.47 179 PRO B O 1
ATOM 4200 N N . GLY B 1 198 ? 1.225 15.113 80.470 1.00 28.45 180 GLY B N 1
ATOM 4201 C CA . GLY B 1 198 ? 2.025 14.381 81.448 1.00 38.40 180 GLY B CA 1
ATOM 4202 C C . GLY B 1 198 ? 1.605 14.622 82.888 1.00 38.75 180 GLY B C 1
ATOM 4203 O O . GLY B 1 198 ? 1.900 13.807 83.772 1.00 39.68 180 GLY B O 1
ATOM 4204 N N . THR B 1 199 ? 0.877 15.689 83.131 1.00 30.66 181 THR B N 1
ATOM 4205 C CA . THR B 1 199 ? 0.958 16.398 84.392 1.00 25.83 181 THR B CA 1
ATOM 4206 C C . THR B 1 199 ? -0.347 16.410 85.170 1.00 29.81 181 THR B C 1
ATOM 4207 O O . THR B 1 199 ? -0.337 16.174 86.382 1.00 29.88 181 THR B O 1
ATOM 4211 N N . LEU B 1 200 ? -1.480 16.653 84.513 1.00 23.81 182 LEU B N 1
ATOM 4212 C CA . LEU B 1 200 ? -2.752 16.669 85.220 1.00 24.07 182 LEU B CA 1
ATOM 4213 C C . LEU B 1 200 ? -3.764 15.664 84.701 1.00 30.77 182 LEU B C 1
ATOM 4214 O O . LEU B 1 200 ? -4.550 15.143 85.499 1.00 30.75 182 LEU B O 1
ATOM 4219 N N . PHE B 1 201 ? -3.763 15.358 83.407 1.00 27.99 183 PHE B N 1
ATOM 4220 C CA . PHE B 1 201 ? -4.748 14.437 82.855 1.00 30.27 183 PHE B CA 1
ATOM 4221 C C . PHE B 1 201 ? -4.076 13.442 81.924 1.00 36.99 183 PHE B C 1
ATOM 4222 O O . PHE B 1 201 ? -3.054 13.743 81.308 1.00 35.13 183 PHE B O 1
ATOM 4230 N N . ASP B 1 202 ? -4.671 12.257 81.820 1.00 32.36 184 ASP B N 1
ATOM 4231 C CA . ASP B 1 202 ? -4.387 11.383 80.690 1.00 41.13 184 ASP B CA 1
ATOM 4232 C C . ASP B 1 202 ? -4.708 12.114 79.389 1.00 39.63 184 ASP B C 1
ATOM 4233 O O . ASP B 1 202 ? -5.721 12.819 79.307 1.00 40.12 184 ASP B O 1
ATOM 4238 N N . PRO B 1 203 ? -3.885 11.961 78.349 1.00 38.79 185 PRO B N 1
ATOM 4239 C CA . PRO B 1 203 ? -4.238 12.571 77.056 1.00 40.44 185 PRO B CA 1
ATOM 4240 C C . PRO B 1 203 ? -5.514 12.004 76.443 1.00 44.07 185 PRO B C 1
ATOM 4241 O O . PRO B 1 203 ? -6.094 12.649 75.557 1.00 44.14 185 PRO B O 1
ATOM 4245 N N . ASN B 1 204 ? -5.989 10.840 76.901 1.00 43.23 186 ASN B N 1
ATOM 4246 C CA . ASN B 1 204 ? -7.211 10.258 76.355 1.00 47.38 186 ASN B CA 1
ATOM 4247 C C . ASN B 1 204 ? -8.479 10.806 77.004 1.00 48.24 186 ASN B C 1
ATOM 4248 O O . ASN B 1 204 ? -9.560 10.680 76.415 1.00 49.20 186 ASN B O 1
ATOM 4253 N N . ASN B 1 205 ? -8.378 11.412 78.191 1.00 44.80 187 ASN B N 1
ATOM 4254 C CA . ASN B 1 205 ? -9.549 11.952 78.893 1.00 42.28 187 ASN B CA 1
ATOM 4255 C C . ASN B 1 205 ? -9.825 13.379 78.417 1.00 43.28 187 ASN B C 1
ATOM 4256 O O . ASN B 1 205 ? -9.629 14.364 79.134 1.00 40.42 187 ASN B O 1
ATOM 4261 N N . ALA B 1 206 ? -10.307 13.475 77.178 1.00 39.55 188 ALA B N 1
ATOM 4262 C CA . ALA B 1 206 ? -10.595 14.768 76.573 1.00 36.89 188 ALA B CA 1
ATOM 4263 C C . ALA B 1 206 ? -12.058 15.182 76.687 1.00 33.19 188 ALA B C 1
ATOM 4264 O O . ALA B 1 206 ? -12.369 16.357 76.448 1.00 34.01 188 ALA B O 1
ATOM 4266 N N . GLU B 1 207 ? -12.964 14.263 77.051 1.00 37.29 189 GLU B N 1
ATOM 4267 C CA . GLU B 1 207 ? -14.389 14.574 77.070 1.00 35.35 189 GLU B CA 1
ATOM 4268 C C . GLU B 1 207 ? -14.837 14.861 78.494 1.00 36.97 189 GLU B C 1
ATOM 4269 O O . GLU B 1 207 ? -14.894 13.934 79.317 1.00 36.60 189 GLU B O 1
ATOM 4275 N N . PRO B 1 208 ? -15.163 16.104 78.833 1.00 31.62 190 PRO B N 1
ATOM 4276 C CA . PRO B 1 208 ? -15.529 16.429 80.213 1.00 32.23 190 PRO B CA 1
ATOM 4277 C C . PRO B 1 208 ? -17.024 16.299 80.424 1.00 34.32 190 PRO B C 1
ATOM 4278 O O . PRO B 1 208 ? -17.804 16.329 79.457 1.00 36.58 190 PRO B O 1
ATOM 4282 N N . PRO B 1 209 ? -17.468 16.159 81.668 1.00 32.09 191 PRO B N 1
ATOM 4283 C CA . PRO B 1 209 ? -18.905 16.196 81.949 1.00 33.47 191 PRO B CA 1
ATOM 4284 C C . PRO B 1 209 ? -19.431 17.622 81.910 1.00 32.82 191 PRO B C 1
ATOM 4285 O O . PRO B 1 209 ? -18.687 18.596 82.034 1.00 34.92 191 PRO B O 1
ATOM 4289 N N . ILE B 1 210 ? -20.739 17.729 81.712 1.00 30.32 192 ILE B N 1
ATOM 4290 C CA . ILE B 1 210 ? -21.450 19.000 81.814 1.00 32.08 192 ILE B CA 1
ATOM 4291 C C . ILE B 1 210 ? -22.006 19.070 83.236 1.00 36.44 192 ILE B C 1
ATOM 4292 O O . ILE B 1 210 ? -22.856 18.262 83.616 1.00 36.07 192 ILE B O 1
ATOM 4297 N N . VAL B 1 211 ? -21.512 20.011 84.041 1.00 30.97 193 VAL B N 1
ATOM 4298 C CA . VAL B 1 211 ? -21.846 20.028 85.465 1.00 27.47 193 VAL B CA 1
ATOM 4299 C C . VAL B 1 211 ? -22.834 21.142 85.807 1.00 27.28 193 VAL B C 1
ATOM 4300 O O . VAL B 1 211 ? -22.818 22.208 85.179 1.00 26.80 193 VAL B O 1
ATOM 4304 N N . PRO B 1 212 ? -23.719 20.936 86.778 1.00 28.00 194 PRO B N 1
ATOM 4305 C CA . PRO B 1 212 ? -24.569 22.041 87.243 1.00 26.81 194 PRO B CA 1
ATOM 4306 C C . PRO B 1 212 ? -23.737 23.128 87.914 1.00 24.72 194 PRO B C 1
ATOM 4307 O O . PRO B 1 212 ? -22.735 22.851 88.576 1.00 24.22 194 PRO B O 1
ATOM 4311 N N . MET B 1 213 ? -24.158 24.379 87.719 1.00 23.08 195 MET B N 1
ATOM 4312 C CA . MET B 1 213 ? -23.460 25.535 88.271 1.00 23.11 195 MET B CA 1
ATOM 4313 C C . MET B 1 213 ? -24.442 26.391 89.054 1.00 25.13 195 MET B C 1
ATOM 4314 O O . MET B 1 213 ? -25.507 26.742 88.534 1.00 25.55 195 MET B O 1
ATOM 4319 N N . ASP B 1 214 ? -24.069 26.747 90.284 1.00 22.35 196 ASP B N 1
ATOM 4320 C CA . ASP B 1 214 ? -24.902 27.566 91.157 1.00 21.57 196 ASP B CA 1
ATOM 4321 C C . ASP B 1 214 ? -24.285 28.948 91.356 1.00 24.21 196 ASP B C 1
ATOM 4322 O O . ASP B 1 214 ? -23.071 29.068 91.536 1.00 25.56 196 ASP B O 1
ATOM 4327 N N . ARG B 1 215 ? -25.121 29.989 91.343 1.00 21.93 197 ARG B N 1
ATOM 4328 C CA . ARG B 1 215 ? -24.715 31.320 91.793 1.00 22.20 197 ARG B CA 1
ATOM 4329 C C . ARG B 1 215 ? -25.200 31.494 93.223 1.00 26.69 197 ARG B C 1
ATOM 4330 O O . ARG B 1 215 ? -26.396 31.348 93.491 1.00 25.32 197 ARG B O 1
ATOM 4338 N N . PHE B 1 216 ? -24.286 31.815 94.136 1.00 24.46 198 PHE B N 1
ATOM 4339 C CA . PHE B 1 216 ? -24.663 32.015 95.529 1.00 27.02 198 PHE B CA 1
ATOM 4340 C C . PHE B 1 216 ? -23.694 33.003 96.154 1.00 27.01 198 PHE B C 1
ATOM 4341 O O . PHE B 1 216 ? -22.483 32.780 96.114 1.00 25.96 198 PHE B O 1
ATOM 4349 N N . ASN B 1 217 ? -24.229 34.088 96.709 1.00 25.13 199 ASN B N 1
ATOM 4350 C CA . ASN B 1 217 ? -23.435 35.085 97.432 1.00 27.47 199 ASN B CA 1
ATOM 4351 C C . ASN B 1 217 ? -22.297 35.630 96.569 1.00 24.56 199 ASN B C 1
ATOM 4352 O O . ASN B 1 217 ? -21.192 35.878 97.056 1.00 25.57 199 ASN B O 1
ATOM 4357 N N . GLY B 1 218 ? -22.578 35.846 95.285 1.00 24.26 200 GLY B N 1
ATOM 4358 C CA . GLY B 1 218 ? -21.570 36.400 94.397 1.00 22.48 200 GLY B CA 1
ATOM 4359 C C . GLY B 1 218 ? -20.475 35.427 94.027 1.00 22.58 200 GLY B C 1
ATOM 4360 O O . GLY B 1 218 ? -19.399 35.854 93.584 1.00 21.30 200 GLY B O 1
ATOM 4361 N N . GLN B 1 219 ? -20.722 34.133 94.199 1.00 21.90 201 GLN B N 1
ATOM 4362 C CA . GLN B 1 219 ? -19.793 33.068 93.844 1.00 20.64 201 GLN B CA 1
ATOM 4363 C C . GLN B 1 219 ? -20.433 32.109 92.849 1.00 22.70 201 GLN B C 1
ATOM 4364 O O . GLN B 1 219 ? -21.633 31.824 92.917 1.00 23.72 201 GLN B O 1
ATOM 4370 N N . PHE B 1 220 ? -19.615 31.583 91.935 1.00 19.22 202 PHE B N 1
ATOM 4371 C CA . PHE B 1 220 ? -19.989 30.399 91.171 1.00 20.13 202 PHE B CA 1
ATOM 4372 C C . PHE B 1 220 ? -19.560 29.175 91.966 1.00 21.84 202 PHE B C 1
ATOM 4373 O O . PHE B 1 220 ? -18.405 29.082 92.396 1.00 24.08 202 PHE B O 1
ATOM 4381 N N . ARG B 1 221 ? -20.485 28.242 92.182 1.00 19.57 203 ARG B N 1
ATOM 4382 C CA . ARG B 1 221 ? -20.162 26.993 92.856 1.00 22.12 203 ARG B CA 1
ATOM 4383 C C . ARG B 1 221 ? -20.486 25.835 91.930 1.00 25.74 203 ARG B C 1
ATOM 4384 O O . ARG B 1 221 ? -21.570 25.798 91.333 1.00 24.63 203 ARG B O 1
ATOM 4392 N N . PHE B 1 222 ? -19.542 24.907 91.791 1.00 23.25 204 PHE B N 1
ATOM 4393 C CA . PHE B 1 222 ? -19.778 23.717 90.982 1.00 24.28 204 PHE B CA 1
ATOM 4394 C C . PHE B 1 222 ? -18.769 22.651 91.381 1.00 28.26 204 PHE B C 1
ATOM 4395 O O . PHE B 1 222 ? -17.713 22.952 91.949 1.00 23.19 204 PHE B O 1
ATOM 4403 N N . VAL B 1 223 ? -19.122 21.394 91.096 1.00 24.51 205 VAL B N 1
ATOM 4404 C CA . VAL B 1 223 ? -18.343 20.232 91.518 1.00 27.50 205 VAL B CA 1
ATOM 4405 C C . VAL B 1 223 ? -18.049 19.351 90.304 1.00 31.61 205 VAL B C 1
ATOM 4406 O O . VAL B 1 223 ? -18.878 19.230 89.395 1.00 37.34 205 VAL B O 1
ATOM 4410 N N . TYR B 1 224 ? -16.850 18.763 90.271 1.00 29.12 206 TYR B N 1
ATOM 4411 C CA . TYR B 1 224 ? -16.383 17.976 89.125 1.00 32.72 206 TYR B CA 1
ATOM 4412 C C . TYR B 1 224 ? -15.572 16.798 89.645 1.00 36.02 206 TYR B C 1
ATOM 4413 O O . TYR B 1 224 ? -14.512 16.988 90.245 1.00 33.86 206 TYR B O 1
ATOM 4422 N N . ASP B 1 225 ? -16.062 15.580 89.411 1.00 32.71 207 ASP B N 1
ATOM 4423 C CA . ASP B 1 225 ? -15.311 14.374 89.762 1.00 36.77 207 ASP B CA 1
ATOM 4424 C C . ASP B 1 225 ? -14.429 14.010 88.576 1.00 37.58 207 ASP B C 1
ATOM 4425 O O . ASP B 1 225 ? -14.911 13.490 87.566 1.00 40.60 207 ASP B O 1
ATOM 4430 N N . THR B 1 226 ? -13.132 14.300 88.691 1.00 36.89 208 THR B N 1
ATOM 4431 C CA . THR B 1 226 ? -12.208 14.027 87.601 1.00 40.34 208 THR B CA 1
ATOM 4432 C C . THR B 1 226 ? -12.015 12.515 87.439 1.00 40.54 208 THR B C 1
ATOM 4433 O O . THR B 1 226 ? -12.376 11.735 88.327 1.00 35.68 208 THR B O 1
ATOM 4437 N N . PRO B 1 227 ? -11.478 12.070 86.298 1.00 39.18 209 PRO B N 1
ATOM 4438 C CA . PRO B 1 227 ? -11.264 10.629 86.113 1.00 41.44 209 PRO B CA 1
ATOM 4439 C C . PRO B 1 227 ? -10.230 10.084 87.091 1.00 44.54 209 PRO B C 1
ATOM 4440 O O . PRO B 1 227 ? -9.240 10.747 87.416 1.00 36.84 209 PRO B O 1
ATOM 4444 N N . GLU B 1 228 ? -10.471 8.860 87.554 1.00 42.08 210 GLU B N 1
ATOM 4445 C CA . GLU B 1 228 ? -9.559 8.165 88.447 1.00 39.18 210 GLU B CA 1
ATOM 4446 C C . GLU B 1 228 ? -8.568 7.326 87.649 1.00 41.62 210 GLU B C 1
ATOM 4447 O O . GLU B 1 228 ? -8.773 7.042 86.466 1.00 40.59 210 GLU B O 1
ATOM 4453 N N . ASP B 1 229 ? -7.481 6.935 88.322 1.00 40.18 211 ASP B N 1
ATOM 4454 C CA . ASP B 1 229 ? -6.454 6.031 87.800 1.00 43.95 211 ASP B CA 1
ATOM 4455 C C . ASP B 1 229 ? -5.670 6.613 86.627 1.00 43.79 211 ASP B C 1
ATOM 4456 O O . ASP B 1 229 ? -5.103 5.859 85.828 1.00 40.97 211 ASP B O 1
ATOM 4461 N N . MET B 1 230 ? -5.607 7.936 86.501 1.00 39.57 212 MET B N 1
ATOM 4462 C CA . MET B 1 230 ? -4.799 8.541 85.454 1.00 40.29 212 MET B CA 1
ATOM 4463 C C . MET B 1 230 ? -3.324 8.501 85.837 1.00 40.00 212 MET B C 1
ATOM 4464 O O . MET B 1 230 ? -2.967 8.534 87.020 1.00 36.02 212 MET B O 1
ATOM 4469 N N . ALA B 1 231 ? -2.464 8.420 84.817 1.00 37.09 213 ALA B N 1
ATOM 4470 C CA . ALA B 1 231 ? -1.019 8.317 85.021 1.00 38.46 213 ALA B CA 1
ATOM 4471 C C . ALA B 1 231 ? -0.458 9.717 85.258 1.00 38.71 213 ALA B C 1
ATOM 4472 O O . ALA B 1 231 ? 0.155 10.340 84.388 1.00 38.36 213 ALA B O 1
ATOM 4474 N N . VAL B 1 232 ? -0.683 10.222 86.467 1.00 39.03 214 VAL B N 1
ATOM 4475 C CA . VAL B 1 232 ? -0.245 11.570 86.825 1.00 39.49 214 VAL B CA 1
ATOM 4476 C C . VAL B 1 232 ? 0.533 11.492 88.134 1.00 37.07 214 VAL B C 1
ATOM 4477 O O . VAL B 1 232 ? 0.329 10.549 88.913 1.00 35.49 214 VAL B O 1
ATOM 4481 N N . PRO B 1 233 ? 1.430 12.442 88.411 1.00 35.77 215 PRO B N 1
ATOM 4482 C CA . PRO B 1 233 ? 2.245 12.357 89.628 1.00 35.67 215 PRO B CA 1
ATOM 4483 C C . PRO B 1 233 ? 1.408 12.412 90.898 1.00 35.81 215 PRO B C 1
ATOM 4484 O O . PRO B 1 233 ? 0.303 12.960 90.941 1.00 33.94 215 PRO B O 1
ATOM 4488 N N . ASN B 1 234 ? 1.976 11.832 91.957 1.00 37.03 216 ASN B N 1
ATOM 4489 C CA . ASN B 1 234 ? 1.293 11.761 93.244 1.00 35.58 216 ASN B CA 1
ATOM 4490 C C . ASN B 1 234 ? 0.974 13.146 93.806 1.00 35.78 216 ASN B C 1
ATOM 4491 O O . ASN B 1 234 ? -0.047 13.318 94.486 1.00 35.06 216 ASN B O 1
ATOM 4496 N N . GLN B 1 235 ? 1.823 14.144 93.534 1.00 31.97 217 GLN B N 1
ATOM 4497 C CA . GLN B 1 235 ? 1.577 15.505 94.012 1.00 30.42 217 GLN B CA 1
ATOM 4498 C C . GLN B 1 235 ? 0.596 16.279 93.133 1.00 30.36 217 GLN B C 1
ATOM 4499 O O . GLN B 1 235 ? 0.234 17.408 93.487 1.00 28.34 217 GLN B O 1
ATOM 4505 N N . ALA B 1 236 ? 0.139 15.702 92.026 1.00 28.60 218 ALA B N 1
ATOM 4506 C CA . ALA B 1 236 ? -0.900 16.346 91.215 1.00 29.45 218 ALA B CA 1
ATOM 4507 C C . ALA B 1 236 ? -2.204 16.433 92.003 1.00 34.08 218 ALA B C 1
ATOM 4508 O O . ALA B 1 236 ? -2.718 15.394 92.446 1.00 31.61 218 ALA B O 1
ATOM 4510 N N . PRO B 1 237 ? -2.767 17.642 92.235 1.00 30.57 219 PRO B N 1
ATOM 4511 C CA . PRO B 1 237 ? -4.063 17.709 92.933 1.00 30.97 219 PRO B CA 1
ATOM 4512 C C . PRO B 1 237 ? -5.196 17.206 92.049 1.00 33.21 219 PRO B C 1
ATOM 4513 O O . PRO B 1 237 ? -5.908 17.997 91.420 1.00 29.45 219 PRO B O 1
ATOM 4517 N N . ILE B 1 238 ? -5.361 15.888 91.989 1.00 29.21 220 ILE B N 1
ATOM 4518 C CA . ILE B 1 238 ? -6.368 15.250 91.150 1.00 31.42 220 ILE B CA 1
ATOM 4519 C C . ILE B 1 238 ? -7.290 14.448 92.061 1.00 32.82 220 ILE B C 1
ATOM 4520 O O . ILE B 1 238 ? -6.820 13.713 92.938 1.00 34.88 220 ILE B O 1
ATOM 4525 N N . GLY B 1 239 ? -8.595 14.624 91.877 1.00 33.01 221 GLY B N 1
ATOM 4526 C CA . GLY B 1 239 ? -9.571 14.004 92.762 1.00 34.00 221 GLY B CA 1
ATOM 4527 C C . GLY B 1 239 ? -10.947 14.594 92.529 1.00 34.55 221 GLY B C 1
ATOM 4528 O O . GLY B 1 239 ? -11.298 14.963 91.401 1.00 31.01 221 GLY B O 1
ATOM 4529 N N . SER B 1 240 ? -11.723 14.676 93.611 1.00 34.29 222 SER B N 1
ATOM 4530 C CA . SER B 1 240 ? -13.019 15.346 93.569 1.00 33.08 222 SER B CA 1
ATOM 4531 C C . SER B 1 240 ? -12.814 16.847 93.738 1.00 29.95 222 SER B C 1
ATOM 4532 O O . SER B 1 240 ? -12.250 17.282 94.749 1.00 28.74 222 SER B O 1
ATOM 4535 N N . PHE B 1 241 ? -13.278 17.626 92.750 1.00 31.27 223 PHE B N 1
ATOM 4536 C CA . PHE B 1 241 ? -13.034 19.066 92.645 1.00 26.49 223 PHE B CA 1
ATOM 4537 C C . PHE B 1 241 ? -14.265 19.844 93.102 1.00 27.13 223 PHE B C 1
ATOM 4538 O O . PHE B 1 241 ? -15.329 19.727 92.489 1.00 26.21 223 PHE B O 1
ATOM 4546 N N . SER B 1 242 ? -14.120 20.687 94.120 1.00 22.66 224 SER B N 1
ATOM 4547 C CA . SER B 1 242 ? -15.225 21.553 94.529 1.00 24.27 224 SER B CA 1
ATOM 4548 C C . SER B 1 242 ? -14.801 23.012 94.376 1.00 20.28 224 SER B C 1
ATOM 4549 O O . SER B 1 242 ? -13.939 23.486 95.124 1.00 21.65 224 SER B O 1
ATOM 4552 N N . TYR B 1 243 ? -15.419 23.725 93.430 1.00 21.87 225 TYR B N 1
ATOM 4553 C CA . TYR B 1 243 ? -15.057 25.107 93.118 1.00 20.93 225 TYR B CA 1
ATOM 4554 C C . TYR B 1 243 ? -15.975 26.084 93.839 1.00 21.04 225 TYR B C 1
ATOM 4555 O O . TYR B 1 243 ? -17.202 25.927 93.812 1.00 22.72 225 TYR B O 1
ATOM 4564 N N . THR B 1 244 ? -15.376 27.106 94.448 1.00 17.27 226 THR B N 1
ATOM 4565 C CA . THR B 1 244 ? -16.090 28.285 94.932 1.00 18.68 226 THR B CA 1
ATOM 4566 C C . THR B 1 244 ? -15.387 29.488 94.327 1.00 18.38 226 THR B C 1
ATOM 4567 O O . THR B 1 244 ? -14.271 29.823 94.738 1.00 20.44 226 THR B O 1
ATOM 4571 N N . CYS B 1 245 ? -16.012 30.114 93.342 1.00 17.72 227 CYS B N 1
ATOM 4572 C CA . CYS B 1 245 ? -15.364 31.126 92.510 1.00 19.36 227 CYS B CA 1
ATOM 4573 C C . CYS B 1 245 ? -15.973 32.476 92.856 1.00 19.46 227 CYS B C 1
ATOM 4574 O O . CYS B 1 245 ? -17.068 32.793 92.393 1.00 21.61 227 CYS B O 1
ATOM 4577 N N . SER B 1 246 ? -15.259 33.273 93.657 1.00 17.22 228 SER B N 1
ATOM 4578 C CA . SER B 1 246 ? -15.731 34.623 93.991 1.00 19.73 228 SER B CA 1
ATOM 4579 C C . SER B 1 246 ? -15.599 35.527 92.770 1.00 20.41 228 SER B C 1
ATOM 4580 O O . SER B 1 246 ? -14.485 35.801 92.313 1.00 19.76 228 SER B O 1
ATOM 4583 N N . MET B 1 247 ? -16.725 35.989 92.221 1.00 17.75 229 MET B N 1
ATOM 4584 C CA . MET B 1 247 ? -16.677 36.791 91.000 1.00 17.37 229 MET B CA 1
ATOM 4585 C C . MET B 1 247 ? -15.962 38.120 91.257 1.00 17.73 229 MET B C 1
ATOM 4586 O O . MET B 1 247 ? -16.137 38.710 92.313 1.00 19.93 229 MET B O 1
ATOM 4591 N N . PRO B 1 248 ? -15.161 38.598 90.286 1.00 19.04 230 PRO B N 1
ATOM 4592 C CA . PRO B 1 248 ? -14.979 38.044 88.940 1.00 16.73 230 PRO B CA 1
ATOM 4593 C C . PRO B 1 248 ? -13.751 37.144 88.718 1.00 18.50 230 PRO B C 1
ATOM 4594 O O . PRO B 1 248 ? -13.742 36.425 87.724 1.00 17.49 230 PRO B O 1
ATOM 4598 N N . PHE B 1 249 ? -12.718 37.201 89.567 1.00 16.49 231 PHE B N 1
ATOM 4599 C CA . PHE B 1 249 ? -11.440 36.617 89.164 1.00 17.56 231 PHE B CA 1
ATOM 4600 C C . PHE B 1 249 ? -10.802 35.629 90.134 1.00 21.99 231 PHE B C 1
ATOM 4601 O O . PHE B 1 249 ? -9.696 35.163 89.849 1.00 23.82 231 PHE B O 1
ATOM 4609 N N . ALA B 1 250 ? -11.423 35.307 91.260 1.00 19.30 232 ALA B N 1
ATOM 4610 C CA . ALA B 1 250 ? -10.792 34.434 92.243 1.00 19.88 232 ALA B CA 1
ATOM 4611 C C . ALA B 1 250 ? -11.429 33.055 92.210 1.00 23.43 232 ALA B C 1
ATOM 4612 O O . ALA B 1 250 ? -12.658 32.929 92.156 1.00 27.77 232 ALA B O 1
ATOM 4614 N N . ILE B 1 251 ? -10.593 32.020 92.272 1.00 17.07 233 ILE B N 1
ATOM 4615 C CA . ILE B 1 251 ? -11.052 30.636 92.237 1.00 18.48 233 ILE B CA 1
ATOM 4616 C C . ILE B 1 251 ? -10.519 29.917 93.468 1.00 20.00 233 ILE B C 1
ATOM 4617 O O . ILE B 1 251 ? -9.304 29.881 93.691 1.00 18.34 233 ILE B O 1
ATOM 4622 N N . ASN B 1 252 ? -11.425 29.343 94.267 1.00 17.58 234 ASN B N 1
ATOM 4623 C CA . ASN B 1 252 ? -11.062 28.475 95.387 1.00 17.47 234 ASN B CA 1
ATOM 4624 C C . ASN B 1 252 ? -11.419 27.047 94.990 1.00 20.71 234 ASN B C 1
ATOM 4625 O O . ASN B 1 252 ? -12.602 26.726 94.830 1.00 19.28 234 ASN B O 1
ATOM 4630 N N . LEU B 1 253 ? -10.403 26.198 94.789 1.00 18.76 235 LEU B N 1
ATOM 4631 C CA . LEU B 1 253 ? -10.609 24.823 94.330 1.00 19.60 235 LEU B CA 1
ATOM 4632 C C . LEU B 1 253 ? -10.192 23.884 95.452 1.00 20.61 235 LEU B C 1
ATOM 4633 O O . LEU B 1 253 ? -9.013 23.820 95.807 1.00 19.74 235 LEU B O 1
ATOM 4638 N N . GLU B 1 254 ? -11.166 23.176 96.028 1.00 21.33 236 GLU B N 1
ATOM 4639 C CA . GLU B 1 254 ? -10.908 22.185 97.066 1.00 22.01 236 GLU B CA 1
ATOM 4640 C C . GLU B 1 254 ? -10.857 20.812 96.417 1.00 21.57 236 GLU B C 1
ATOM 4641 O O . GLU B 1 254 ? -11.832 20.391 95.782 1.00 23.93 236 GLU B O 1
ATOM 4647 N N . VAL B 1 255 ? -9.724 20.132 96.549 1.00 20.30 237 VAL B N 1
ATOM 4648 C CA . VAL B 1 255 ? -9.522 18.833 95.918 1.00 23.62 237 VAL B CA 1
ATOM 4649 C C . VAL B 1 255 ? -9.487 17.783 97.011 1.00 23.34 237 VAL B C 1
ATOM 4650 O O . VAL B 1 255 ? -8.637 17.834 97.907 1.00 23.66 237 VAL B O 1
ATOM 4654 N N . SER B 1 256 ? -10.412 16.831 96.948 1.00 26.61 238 SER B N 1
ATOM 4655 C CA . SER B 1 256 ? -10.275 15.610 97.737 1.00 31.23 238 SER B CA 1
ATOM 4656 C C . SER B 1 256 ? -9.515 14.622 96.856 1.00 32.02 238 SER B C 1
ATOM 4657 O O . SER B 1 256 ? -10.085 14.020 95.939 1.00 31.99 238 SER B O 1
ATOM 4660 N N . LYS B 1 257 ? -8.206 14.501 97.101 1.00 34.14 239 LYS B N 1
ATOM 4661 C CA . LYS B 1 257 ? -7.330 13.773 96.188 1.00 33.24 239 LYS B CA 1
ATOM 4662 C C . LYS B 1 257 ? -7.627 12.281 96.216 1.00 34.70 239 LYS B C 1
ATOM 4663 O O . LYS B 1 257 ? -7.814 11.688 97.283 1.00 37.70 239 LYS B O 1
ATOM 4669 N N . TYR B 1 258 ? -7.660 11.678 95.023 1.00 31.12 240 TYR B N 1
ATOM 4670 C CA . TYR B 1 258 ? -7.788 10.227 94.918 1.00 37.14 240 TYR B CA 1
ATOM 4671 C C . TYR B 1 258 ? -6.553 9.519 95.461 1.00 38.86 240 TYR B C 1
ATOM 4672 O O . TYR B 1 258 ? -6.667 8.505 96.160 1.00 38.48 240 TYR B O 1
ATOM 4681 N N . SER B 1 259 ? -5.362 10.035 95.141 1.00 37.37 241 SER B N 1
ATOM 4682 C CA . SER B 1 259 ? -4.138 9.280 95.397 1.00 39.40 241 SER B CA 1
ATOM 4683 C C . SER B 1 259 ? -3.772 9.248 96.877 1.00 42.31 241 SER B C 1
ATOM 4684 O O . SER B 1 259 ? -3.171 8.271 97.338 1.00 45.73 241 SER B O 1
ATOM 4687 N N . SER B 1 260 ? -4.119 10.286 97.638 1.00 40.79 242 SER B N 1
ATOM 4688 C CA . SER B 1 260 ? -3.736 10.357 99.043 1.00 41.56 242 SER B CA 1
ATOM 4689 C C . SER B 1 260 ? -4.918 10.403 100.001 1.00 42.83 242 SER B C 1
ATOM 4690 O O . SER B 1 260 ? -4.699 10.369 101.218 1.00 42.77 242 SER B O 1
ATOM 4693 N N . SER B 1 261 ? -6.154 10.487 99.496 1.00 37.90 243 SER B N 1
ATOM 4694 C CA . SER B 1 261 ? -7.348 10.635 100.338 1.00 40.57 243 SER B CA 1
ATOM 4695 C C . SER B 1 261 ? -7.187 11.786 101.332 1.00 44.92 243 SER B C 1
ATOM 4696 O O . SER B 1 261 ? -7.513 11.661 102.518 1.00 42.59 243 SER B O 1
ATOM 4699 N N . SER B 1 262 ? -6.676 12.920 100.843 1.00 32.20 244 SER B N 1
ATOM 4700 C CA . SER B 1 262 ? -6.382 14.068 101.693 1.00 33.16 244 SER B CA 1
ATOM 4701 C C . SER B 1 262 ? -6.760 15.351 100.963 1.00 30.97 244 SER B C 1
ATOM 4702 O O . SER B 1 262 ? -6.898 15.366 99.738 1.00 32.44 244 SER B O 1
ATOM 4705 N N . LEU B 1 263 ? -6.931 16.432 101.730 1.00 27.89 245 LEU B N 1
ATOM 4706 C CA . LEU B 1 263 ? -7.442 17.691 101.191 1.00 27.58 245 LEU B CA 1
ATOM 4707 C C . LEU B 1 263 ? -6.304 18.561 100.672 1.00 26.05 245 LEU B C 1
ATOM 4708 O O . LEU B 1 263 ? -5.289 18.737 101.347 1.00 24.18 245 LEU B O 1
ATOM 4713 N N . HIS B 1 264 ? -6.492 19.123 99.483 1.00 23.96 246 HIS B N 1
ATOM 4714 C CA . HIS B 1 264 ? -5.533 20.050 98.895 1.00 22.10 246 HIS B CA 1
ATOM 4715 C C . HIS B 1 264 ? -6.339 21.195 98.300 1.00 22.61 246 HIS B C 1
ATOM 4716 O O . HIS B 1 264 ? -7.275 20.945 97.537 1.00 25.14 246 HIS B O 1
ATOM 4723 N N . VAL B 1 265 ? -6.016 22.436 98.665 1.00 19.87 247 VAL B N 1
ATOM 4724 C CA . VAL B 1 265 ? -6.794 23.599 98.241 1.00 18.56 247 VAL B CA 1
ATOM 4725 C C . VAL B 1 265 ? -5.911 24.499 97.379 1.00 20.50 247 VAL B C 1
ATOM 4726 O O . VAL B 1 265 ? -4.781 24.808 97.761 1.00 20.32 247 VAL B O 1
ATOM 4730 N N . LEU B 1 266 ? -6.429 24.919 96.231 1.00 18.89 248 LEU B N 1
ATOM 4731 C CA . LEU B 1 266 ? -5.772 25.899 95.377 1.00 17.42 248 LEU B CA 1
ATOM 4732 C C . LEU B 1 266 ? -6.622 27.158 95.348 1.00 19.51 248 LEU B C 1
ATOM 4733 O O . LEU B 1 266 ? -7.815 27.105 95.025 1.00 20.87 248 LEU B O 1
ATOM 4738 N N . PHE B 1 267 ? -6.007 28.286 95.665 1.00 18.30 249 PHE B N 1
ATOM 4739 C CA . PHE B 1 267 ? -6.674 29.583 95.604 1.00 18.89 249 PHE B CA 1
ATOM 4740 C C . PHE B 1 267 ? -5.909 30.422 94.586 1.00 17.97 249 PHE B C 1
ATOM 4741 O O . PHE B 1 267 ? -4.754 30.788 94.826 1.00 18.68 249 PHE B O 1
ATOM 4749 N N . ASN B 1 268 ? -6.533 30.711 93.443 1.00 15.10 250 ASN B N 1
ATOM 4750 C CA . ASN B 1 268 ? -5.862 31.436 92.375 1.00 15.34 250 ASN B CA 1
ATOM 4751 C C . ASN B 1 268 ? -6.652 32.698 92.082 1.00 17.47 250 ASN B C 1
ATOM 4752 O O . ASN B 1 268 ? -7.881 32.652 91.963 1.00 19.25 250 ASN B O 1
ATOM 4757 N N . VAL B 1 269 ? -5.964 33.827 91.995 1.00 15.49 251 VAL B N 1
ATOM 4758 C CA . VAL B 1 269 ? -6.650 35.082 91.720 1.00 15.93 251 VAL B CA 1
ATOM 4759 C C . VAL B 1 269 ? -5.750 35.947 90.853 1.00 17.50 251 VAL B C 1
ATOM 4760 O O . VAL B 1 269 ? -4.530 36.004 91.064 1.00 17.49 251 VAL B O 1
ATOM 4764 N N . SER B 1 270 ? -6.358 36.624 89.879 1.00 16.94 252 SER B N 1
ATOM 4765 C CA . SER B 1 270 ? -5.638 37.472 88.931 1.00 18.92 252 SER B CA 1
ATOM 4766 C C . SER B 1 270 ? -5.845 38.944 89.250 1.00 24.15 252 SER B C 1
ATOM 4767 O O . SER B 1 270 ? -6.988 39.401 89.402 1.00 24.31 252 SER B O 1
ATOM 4770 N N . CYS B 1 271 ? -4.748 39.690 89.316 1.00 18.60 253 CYS B N 1
ATOM 4771 C CA . CYS B 1 271 ? -4.827 41.148 89.348 1.00 19.56 253 CYS B CA 1
ATOM 4772 C C . CYS B 1 271 ? -4.896 41.679 87.925 1.00 18.54 253 CYS B C 1
ATOM 4773 O O . CYS B 1 271 ? -3.954 41.445 87.140 1.00 17.88 253 CYS B O 1
ATOM 4776 N N . PRO B 1 272 ? -5.963 42.387 87.544 1.00 17.28 254 PRO B N 1
ATOM 4777 C CA . PRO B 1 272 ? -6.013 42.981 86.209 1.00 17.55 254 PRO B CA 1
ATOM 4778 C C . PRO B 1 272 ? -5.173 44.240 86.194 1.00 18.05 254 PRO B C 1
ATOM 4779 O O . PRO B 1 272 ? -5.654 45.320 86.530 1.00 19.41 254 PRO B O 1
ATOM 4783 N N . VAL B 1 273 ? -3.900 44.098 85.841 1.00 18.09 255 VAL B N 1
ATOM 4784 C CA . VAL B 1 273 ? -2.971 45.224 85.913 1.00 16.95 255 VAL B CA 1
ATOM 4785 C C . VAL B 1 273 ? -3.314 46.278 84.874 1.00 19.50 255 VAL B C 1
ATOM 4786 O O . VAL B 1 273 ? -3.363 47.476 85.175 1.00 19.89 255 VAL B O 1
ATOM 4790 N N . ASP B 1 274 ? -3.503 45.858 83.630 1.00 20.27 256 ASP B N 1
ATOM 4791 C CA . ASP B 1 274 ? -3.949 46.779 82.594 1.00 21.44 256 ASP B CA 1
ATOM 4792 C C . ASP B 1 274 ? -4.725 45.951 81.577 1.00 24.15 256 ASP B C 1
ATOM 4793 O O . ASP B 1 274 ? -5.146 44.828 81.873 1.00 24.72 256 ASP B O 1
ATOM 4798 N N . SER B 1 275 ? -4.888 46.485 80.368 1.00 26.24 257 SER B N 1
ATOM 4799 C CA . SER B 1 275 ? -5.742 45.812 79.398 1.00 28.71 257 SER B CA 1
ATOM 4800 C C . SER B 1 275 ? -5.121 44.549 78.811 1.00 25.87 257 SER B C 1
ATOM 4801 O O . SER B 1 275 ? -5.841 43.787 78.159 1.00 26.47 257 SER B O 1
ATOM 4804 N N . HIS B 1 276 ? -3.818 44.308 79.013 1.00 22.71 258 HIS B N 1
ATOM 4805 C CA . HIS B 1 276 ? -3.127 43.184 78.391 1.00 24.03 258 HIS B CA 1
ATOM 4806 C C . HIS B 1 276 ? -2.390 42.287 79.378 1.00 22.47 258 HIS B C 1
ATOM 4807 O O . HIS B 1 276 ? -1.782 41.303 78.949 1.00 23.56 258 HIS B O 1
ATOM 4814 N N . THR B 1 277 ? -2.387 42.610 80.666 1.00 18.97 259 THR B N 1
ATOM 4815 C CA . THR B 1 277 ? -1.458 42.009 81.614 1.00 16.08 259 THR B CA 1
ATOM 4816 C C . THR B 1 277 ? -2.190 41.574 82.870 1.00 17.15 259 THR B C 1
ATOM 4817 O O . THR B 1 277 ? -3.126 42.247 83.314 1.00 19.23 259 THR B O 1
ATOM 4821 N N . THR B 1 278 ? -1.760 40.447 83.449 1.00 15.54 260 THR B N 1
ATOM 4822 C CA . THR B 1 278 ? -2.207 40.027 84.770 1.00 16.44 260 THR B CA 1
ATOM 4823 C C . THR B 1 278 ? -1.005 39.753 85.656 1.00 17.40 260 THR B C 1
ATOM 4824 O O . THR B 1 278 ? 0.018 39.233 85.199 1.00 16.32 260 THR B O 1
ATOM 4828 N N . LYS B 1 279 ? -1.143 40.117 86.928 1.00 14.89 261 LYS B N 1
ATOM 4829 C CA . LYS B 1 279 ? -0.239 39.675 87.984 1.00 13.97 261 LYS B CA 1
ATOM 4830 C C . LYS B 1 279 ? -1.041 38.663 88.783 1.00 14.91 261 LYS B C 1
ATOM 4831 O O . LYS B 1 279 ? -2.073 39.007 89.373 1.00 17.88 261 LYS B O 1
ATOM 4837 N N . ASN B 1 280 ? -0.608 37.407 88.754 1.00 15.39 262 ASN B N 1
ATOM 4838 C CA . ASN B 1 280 ? -1.417 36.316 89.272 1.00 16.36 262 ASN B CA 1
ATOM 4839 C C . ASN B 1 280 ? -0.841 35.769 90.566 1.00 16.62 262 ASN B C 1
ATOM 4840 O O . ASN B 1 280 ? 0.375 35.741 90.769 1.00 16.84 262 ASN B O 1
ATOM 4845 N N . PHE B 1 281 ? -1.743 35.333 91.444 1.00 15.79 263 PHE B N 1
ATOM 4846 C CA . PHE B 1 281 ? -1.392 34.875 92.781 1.00 16.49 263 PHE B CA 1
ATOM 4847 C C . PHE B 1 281 ? -1.928 33.470 92.967 1.00 16.75 263 PHE B C 1
ATOM 4848 O O . PHE B 1 281 ? -3.091 33.204 92.634 1.00 19.24 263 PHE B O 1
ATOM 4856 N N . LEU B 1 282 ? -1.089 32.570 93.483 1.00 16.63 264 LEU B N 1
ATOM 4857 C CA . LEU B 1 282 ? -1.539 31.249 93.903 1.00 16.17 264 LEU B CA 1
ATOM 4858 C C . LEU B 1 282 ? -1.192 31.042 95.369 1.00 17.87 264 LEU B C 1
ATOM 4859 O O . LEU B 1 282 ? -0.044 31.229 95.776 1.00 17.93 264 LEU B O 1
ATOM 4864 N N . ILE B 1 283 ? -2.193 30.673 96.163 1.00 16.16 265 ILE B N 1
ATOM 4865 C CA . ILE B 1 283 ? -1.993 30.209 97.527 1.00 16.03 265 ILE B CA 1
ATOM 4866 C C . ILE B 1 283 ? -2.508 28.781 97.562 1.00 16.69 265 ILE B C 1
ATOM 4867 O O . ILE B 1 283 ? -3.592 28.509 97.031 1.00 18.40 265 ILE B O 1
ATOM 4872 N N . PHE B 1 284 ? -1.727 27.857 98.129 1.00 16.65 266 PHE B N 1
ATOM 4873 C CA . PHE B 1 284 ? -2.226 26.489 98.235 1.00 16.64 266 PHE B CA 1
ATOM 4874 C C . PHE B 1 284 ? -2.068 25.960 99.650 1.00 18.59 266 PHE B C 1
ATOM 4875 O O . PHE B 1 284 ? -1.152 26.341 100.390 1.00 18.18 266 PHE B O 1
ATOM 4883 N N . ALA B 1 285 ? -3.013 25.103 100.027 1.00 18.04 267 ALA B N 1
ATOM 4884 C CA . ALA B 1 285 ? -3.057 24.540 101.365 1.00 18.21 267 ALA B CA 1
ATOM 4885 C C . ALA B 1 285 ? -3.195 23.034 101.253 1.00 17.73 267 ALA B C 1
ATOM 4886 O O . ALA B 1 285 ? -3.815 22.528 100.315 1.00 21.54 267 ALA B O 1
ATOM 4888 N N . ARG B 1 286 ? -2.608 22.324 102.216 1.00 20.02 268 ARG B N 1
ATOM 4889 C CA . ARG B 1 286 ? -2.658 20.871 102.154 1.00 18.88 268 ARG B CA 1
ATOM 4890 C C . ARG B 1 286 ? -2.730 20.259 103.545 1.00 21.06 268 ARG B C 1
ATOM 4891 O O . ARG B 1 286 ? -2.123 20.754 104.502 1.00 20.99 268 ARG B O 1
ATOM 4899 N N . GLU B 1 287 ? -3.483 19.162 103.622 1.00 23.21 269 GLU B N 1
ATOM 4900 C CA . GLU B 1 287 ? -3.709 18.431 104.863 1.00 26.86 269 GLU B CA 1
ATOM 4901 C C . GLU B 1 287 ? -2.521 17.539 105.205 1.00 27.10 269 GLU B C 1
ATOM 4902 O O . GLU B 1 287 ? -2.063 17.511 106.353 1.00 26.78 269 GLU B O 1
ATOM 4908 N N . GLN B 1 288 ? -2.004 16.815 104.215 1.00 26.80 270 GLN B N 1
ATOM 4909 C CA . GLN B 1 288 ? -0.778 16.041 104.374 1.00 26.20 270 GLN B CA 1
ATOM 4910 C C . GLN B 1 288 ? 0.373 16.999 104.103 1.00 25.49 270 GLN B C 1
ATOM 4911 O O . GLN B 1 288 ? 0.647 17.347 102.949 1.00 24.89 270 GLN B O 1
ATOM 4917 N N . SER B 1 289 ? 1.031 17.455 105.170 1.00 25.41 271 SER B N 1
ATOM 4918 C CA . SER B 1 289 ? 2.017 18.525 105.064 1.00 26.90 271 SER B CA 1
ATOM 4919 C C . SER B 1 289 ? 3.399 18.133 105.568 1.00 28.19 271 SER B C 1
ATOM 4920 O O . SER B 1 289 ? 4.229 19.016 105.794 1.00 28.79 271 SER B O 1
ATOM 4923 N N . ASP B 1 290 ? 3.675 16.844 105.746 1.00 28.82 272 ASP B N 1
ATOM 4924 C CA . ASP B 1 290 ? 5.005 16.433 106.170 1.00 29.95 272 ASP B CA 1
ATOM 4925 C C . ASP B 1 290 ? 6.008 16.413 105.024 1.00 30.76 272 ASP B C 1
ATOM 4926 O O . ASP B 1 290 ? 7.204 16.230 105.276 1.00 32.29 272 ASP B O 1
ATOM 4931 N N . ASP B 1 291 ? 5.554 16.628 103.791 1.00 25.12 273 ASP B N 1
ATOM 4932 C CA . ASP B 1 291 ? 6.410 16.616 102.616 1.00 21.15 273 ASP B CA 1
ATOM 4933 C C . ASP B 1 291 ? 6.951 18.029 102.361 1.00 18.99 273 ASP B C 1
ATOM 4934 O O . ASP B 1 291 ? 6.690 18.969 103.114 1.00 19.44 273 ASP B O 1
ATOM 4939 N N . SER B 1 292 ? 7.734 18.180 101.296 1.00 18.91 274 SER B N 1
ATOM 4940 C CA . SER B 1 292 ? 8.352 19.462 100.986 1.00 17.54 274 SER B CA 1
ATOM 4941 C C . SER B 1 292 ? 7.370 20.423 100.318 1.00 16.88 274 SER B C 1
ATOM 4942 O O . SER B 1 292 ? 6.660 20.052 99.377 1.00 17.80 274 SER B O 1
ATOM 4945 N N . ASP B 1 293 ? 7.374 21.677 100.782 1.00 16.12 275 ASP B N 1
ATOM 4946 C CA . ASP B 1 293 ? 6.639 22.726 100.062 1.00 17.63 275 ASP B CA 1
ATOM 4947 C C . ASP B 1 293 ? 7.041 22.797 98.593 1.00 19.44 275 ASP B C 1
ATOM 4948 O O . ASP B 1 293 ? 6.213 23.136 97.733 1.00 17.38 275 ASP B O 1
ATOM 4953 N N . TYR B 1 294 ? 8.303 22.492 98.283 1.00 18.33 276 TYR B N 1
ATOM 4954 C CA . TYR B 1 294 ? 8.824 22.696 96.939 1.00 18.15 276 TYR B CA 1
ATOM 4955 C C . TYR B 1 294 ? 8.453 21.577 95.982 1.00 19.04 276 TYR B C 1
ATOM 4956 O O . TYR B 1 294 ? 8.524 21.779 94.766 1.00 19.76 276 TYR B O 1
ATOM 4965 N N . LEU B 1 295 ? 8.057 20.411 96.496 1.00 18.07 277 LEU B N 1
ATOM 4966 C CA . LEU B 1 295 ? 7.417 19.412 95.646 1.00 17.73 277 LEU B CA 1
ATOM 4967 C C . LEU B 1 295 ? 6.194 20.017 94.969 1.00 17.50 277 LEU B C 1
ATOM 4968 O O . LEU B 1 295 ? 6.001 19.895 93.750 1.00 18.61 277 LEU B O 1
ATOM 4973 N N . HIS B 1 296 ? 5.383 20.724 95.758 1.00 16.81 278 HIS B N 1
ATOM 4974 C CA . HIS B 1 296 ? 4.155 21.321 95.257 1.00 16.45 278 HIS B CA 1
ATOM 4975 C C . HIS B 1 296 ? 4.426 22.580 94.450 1.00 16.84 278 HIS B C 1
ATOM 4976 O O . HIS B 1 296 ? 3.827 22.768 93.386 1.00 17.28 278 HIS B O 1
ATOM 4983 N N . ILE B 1 297 ? 5.325 23.440 94.932 1.00 15.57 279 ILE B N 1
ATOM 4984 C CA . ILE B 1 297 ? 5.655 24.653 94.189 1.00 17.12 279 ILE B CA 1
ATOM 4985 C C . ILE B 1 297 ? 6.173 24.304 92.796 1.00 18.92 279 ILE B C 1
ATOM 4986 O O . ILE B 1 297 ? 5.741 24.889 91.799 1.00 17.95 279 ILE B O 1
ATOM 4991 N N . ALA B 1 298 ? 7.094 23.332 92.704 1.00 16.87 280 ALA B N 1
ATOM 4992 C CA . ALA B 1 298 ? 7.632 22.944 91.403 1.00 18.11 280 ALA B CA 1
ATOM 4993 C C . ALA B 1 298 ? 6.529 22.417 90.489 1.00 17.54 280 ALA B C 1
ATOM 4994 O O . ALA B 1 298 ? 6.512 22.717 89.287 1.00 18.86 280 ALA B O 1
ATOM 4996 N N . PHE B 1 299 ? 5.593 21.640 91.048 1.00 16.88 281 PHE B N 1
ATOM 4997 C CA . PHE B 1 299 ? 4.504 21.109 90.239 1.00 15.27 281 PHE B CA 1
ATOM 4998 C C . PHE B 1 299 ? 3.590 22.226 89.757 1.00 16.73 281 PHE B C 1
ATOM 4999 O O . PHE B 1 299 ? 3.193 22.241 88.587 1.00 16.77 281 PHE B O 1
ATOM 5007 N N . ASN B 1 300 ? 3.242 23.165 90.643 1.00 17.76 282 ASN B N 1
ATOM 5008 C CA . ASN B 1 300 ? 2.415 24.299 90.231 1.00 17.09 282 ASN B CA 1
ATOM 5009 C C . ASN B 1 300 ? 3.099 25.100 89.136 1.00 17.50 282 ASN B C 1
ATOM 5010 O O . ASN B 1 300 ? 2.464 25.476 88.143 1.00 17.02 282 ASN B O 1
ATOM 5015 N N . ASP B 1 301 ? 4.403 25.352 89.289 1.00 16.41 283 ASP B N 1
ATOM 5016 C CA . ASP B 1 301 ? 5.134 26.107 88.275 1.00 17.37 283 ASP B CA 1
ATOM 5017 C C . ASP B 1 301 ? 5.156 25.373 86.939 1.00 16.47 283 ASP B C 1
ATOM 5018 O O . ASP B 1 301 ? 5.123 26.010 85.879 1.00 16.76 283 ASP B O 1
ATOM 5023 N N . LEU B 1 302 ? 5.232 24.038 86.967 1.00 15.94 284 LEU B N 1
ATOM 5024 C CA . LEU B 1 302 ? 5.192 23.255 85.728 1.00 15.52 284 LEU B CA 1
ATOM 5025 C C . LEU B 1 302 ? 3.846 23.402 85.027 1.00 19.69 284 LEU B C 1
ATOM 5026 O O . LEU B 1 302 ? 3.793 23.605 83.807 1.00 18.32 284 LEU B O 1
ATOM 5031 N N . VAL B 1 303 ? 2.750 23.266 85.782 1.00 17.78 285 VAL B N 1
ATOM 5032 C CA . VAL B 1 303 ? 1.413 23.489 85.227 1.00 18.12 285 VAL B CA 1
ATOM 5033 C C . VAL B 1 303 ? 1.335 24.869 84.590 1.00 17.17 285 VAL B C 1
ATOM 5034 O O . VAL B 1 303 ? 0.869 25.025 83.455 1.00 17.46 285 VAL B O 1
ATOM 5038 N N . PHE B 1 304 ? 1.794 25.899 85.313 1.00 15.66 286 PHE B N 1
ATOM 5039 C CA . PHE B 1 304 ? 1.678 27.251 84.777 1.00 17.37 286 PHE B CA 1
ATOM 5040 C C . PHE B 1 304 ? 2.541 27.421 83.531 1.00 19.05 286 PHE B C 1
ATOM 5041 O O . PHE B 1 304 ? 2.130 28.086 82.576 1.00 17.81 286 PHE B O 1
ATOM 5049 N N . ALA B 1 305 ? 3.740 26.820 83.515 1.00 16.63 287 ALA B N 1
ATOM 5050 C CA . ALA B 1 305 ? 4.584 26.923 82.328 1.00 16.71 287 ALA B CA 1
ATOM 5051 C C . ALA B 1 305 ? 3.940 26.243 81.122 1.00 18.24 287 ALA B C 1
ATOM 5052 O O . ALA B 1 305 ? 4.176 26.654 79.978 1.00 17.88 287 ALA B O 1
ATOM 5054 N N . GLU B 1 306 ? 3.129 25.208 81.367 1.00 16.29 288 GLU B N 1
ATOM 5055 C CA . GLU B 1 306 ? 2.423 24.522 80.287 1.00 17.37 288 GLU B CA 1
ATOM 5056 C C . GLU B 1 306 ? 1.313 25.397 79.716 1.00 17.11 288 GLU B C 1
ATOM 5057 O O . GLU B 1 306 ? 1.128 25.459 78.492 1.00 19.43 288 GLU B O 1
ATOM 5063 N N . ASP B 1 307 ? 0.600 26.125 80.583 1.00 15.90 289 ASP B N 1
ATOM 5064 C CA . ASP B 1 307 ? -0.489 26.999 80.135 1.00 17.10 289 ASP B CA 1
ATOM 5065 C C . ASP B 1 307 ? 0.015 28.277 79.467 1.00 16.62 289 ASP B C 1
ATOM 5066 O O . ASP B 1 307 ? -0.572 28.738 78.481 1.00 16.93 289 ASP B O 1
ATOM 5071 N N . LYS B 1 308 ? 1.099 28.862 79.985 1.00 15.82 290 LYS B N 1
ATOM 5072 C CA . LYS B 1 308 ? 1.461 30.243 79.652 1.00 15.05 290 LYS B CA 1
ATOM 5073 C C . LYS B 1 308 ? 1.551 30.536 78.156 1.00 15.43 290 LYS B C 1
ATOM 5074 O O . LYS B 1 308 ? 0.944 31.522 77.709 1.00 15.66 290 LYS B O 1
ATOM 5080 N N . PRO B 1 309 ? 2.274 29.769 77.340 1.00 16.81 291 PRO B N 1
ATOM 5081 C CA . PRO B 1 309 ? 2.419 30.184 75.933 1.00 16.57 291 PRO B CA 1
ATOM 5082 C C . PRO B 1 309 ? 1.098 30.199 75.190 1.00 15.56 291 PRO B C 1
ATOM 5083 O O . PRO B 1 309 ? 0.865 31.090 74.359 1.00 16.16 291 PRO B O 1
ATOM 5087 N N . VAL B 1 310 ? 0.233 29.223 75.456 1.00 15.44 292 VAL B N 1
ATOM 5088 C CA . VAL B 1 310 ? -1.024 29.149 74.713 1.00 15.94 292 VAL B CA 1
ATOM 5089 C C . VAL B 1 310 ? -1.955 30.284 75.128 1.00 15.57 292 VAL B C 1
ATOM 5090 O O . VAL B 1 310 ? -2.562 30.953 74.274 1.00 14.85 292 VAL B O 1
ATOM 5094 N N . ILE B 1 311 ? -2.056 30.559 76.434 1.00 13.73 293 ILE B N 1
ATOM 5095 C CA . ILE B 1 311 ? -2.965 31.621 76.867 1.00 15.32 293 ILE B CA 1
ATOM 5096 C C . ILE B 1 311 ? -2.449 32.988 76.416 1.00 14.34 293 ILE B C 1
ATOM 5097 O O . ILE B 1 311 ? -3.226 33.835 75.971 1.00 15.25 293 ILE B O 1
ATOM 5102 N N . GLU B 1 312 ? -1.130 33.219 76.487 1.00 15.54 294 GLU B N 1
ATOM 5103 C CA . GLU B 1 312 ? -0.578 34.479 75.985 1.00 15.58 294 GLU B CA 1
ATOM 5104 C C . GLU B 1 312 ? -0.759 34.637 74.475 1.00 17.65 294 GLU B C 1
ATOM 5105 O O . GLU B 1 312 ? -0.774 35.771 73.980 1.00 16.83 294 GLU B O 1
ATOM 5111 N N . SER B 1 313 ? -0.924 33.532 73.737 1.00 15.46 295 SER B N 1
ATOM 5112 C CA . SER B 1 313 ? -1.134 33.632 72.299 1.00 15.66 295 SER B CA 1
ATOM 5113 C C . SER B 1 313 ? -2.546 34.054 71.924 1.00 16.64 295 SER B C 1
ATOM 5114 O O . SER B 1 313 ? -2.746 34.490 70.782 1.00 15.06 295 SER B O 1
ATOM 5117 N N . GLN B 1 314 ? -3.523 33.916 72.825 1.00 15.12 296 GLN B N 1
ATOM 5118 C CA . GLN B 1 314 ? -4.906 34.206 72.452 1.00 15.62 296 GLN B CA 1
ATOM 5119 C C . GLN B 1 314 ? -5.045 35.675 72.057 1.00 15.72 296 GLN B C 1
ATOM 5120 O O . GLN B 1 314 ? -4.571 36.576 72.762 1.00 16.36 296 GLN B O 1
ATOM 5126 N N . TRP B 1 315 ? -5.683 35.917 70.918 1.00 14.07 297 TRP B N 1
ATOM 5127 C CA . TRP B 1 315 ? -5.805 37.280 70.420 1.00 15.45 297 TRP B CA 1
ATOM 5128 C C . TRP B 1 315 ? -7.100 37.440 69.622 1.00 17.87 297 TRP B C 1
ATOM 5129 O O . TRP B 1 315 ? -7.511 36.530 68.911 1.00 18.03 297 TRP B O 1
ATOM 5140 N N . PRO B 1 316 ? -7.747 38.607 69.734 1.00 18.61 298 PRO B N 1
ATOM 5141 C CA . PRO B 1 316 ? -7.379 39.718 70.628 1.00 20.19 298 PRO B CA 1
ATOM 5142 C C . PRO B 1 316 ? -7.451 39.355 72.109 1.00 19.88 298 PRO B C 1
ATOM 5143 O O . PRO B 1 316 ? -8.016 38.319 72.470 1.00 19.66 298 PRO B O 1
ATOM 5147 N N . LYS B 1 317 ? -6.868 40.201 72.960 1.00 23.18 299 LYS B N 1
ATOM 5148 C CA . LYS B 1 317 ? -6.723 39.838 74.368 1.00 20.01 299 LYS B CA 1
ATOM 5149 C C . LYS B 1 317 ? -8.079 39.621 75.034 1.00 19.71 299 LYS B C 1
ATOM 5150 O O . LYS B 1 317 ? -8.228 38.708 75.858 1.00 18.82 299 LYS B O 1
ATOM 5156 N N . ASP B 1 318 ? -9.071 40.455 74.709 1.00 20.37 300 ASP B N 1
ATOM 5157 C CA . ASP B 1 318 ? -10.440 40.283 75.194 1.00 21.32 300 ASP B CA 1
ATOM 5158 C C . ASP B 1 318 ? -11.224 39.426 74.202 1.00 21.26 300 ASP B C 1
ATOM 5159 O O . ASP B 1 318 ? -11.181 39.678 72.997 1.00 22.71 300 ASP B O 1
ATOM 5164 N N . ALA B 1 319 ? -11.957 38.442 74.714 1.00 21.10 301 ALA B N 1
ATOM 5165 C CA . ALA B 1 319 ? -12.681 37.505 73.847 1.00 22.37 301 ALA B CA 1
ATOM 5166 C C . ALA B 1 319 ? -13.727 38.242 73.025 1.00 27.29 301 ALA B C 1
ATOM 5167 O O . ALA B 1 319 ? -14.619 38.890 73.604 1.00 25.99 301 ALA B O 1
ATOM 5169 N N . PRO B 1 320 ? -13.662 38.181 71.702 1.00 24.77 302 PRO B N 1
ATOM 5170 C CA . PRO B 1 320 ? -14.678 38.833 70.874 1.00 26.79 302 PRO B CA 1
ATOM 5171 C C . PRO B 1 320 ? -15.936 37.983 70.765 1.00 27.22 302 PRO B C 1
ATOM 5172 O O . PRO B 1 320 ? -15.966 36.796 71.097 1.00 25.84 302 PRO B O 1
ATOM 5176 N N . ALA B 1 321 ? -16.991 38.635 70.264 1.00 26.95 303 ALA B N 1
ATOM 5177 C CA . ALA B 1 321 ? -18.277 37.980 70.080 1.00 30.33 303 ALA B CA 1
ATOM 5178 C C . ALA B 1 321 ? -18.208 36.839 69.076 1.00 27.40 303 ALA B C 1
ATOM 5179 O O . ALA B 1 321 ? -19.114 35.998 69.056 1.00 32.69 303 ALA B O 1
ATOM 5181 N N . ASP B 1 322 ? -17.162 36.784 68.245 1.00 26.83 304 ASP B N 1
ATOM 5182 C CA . ASP B 1 322 ? -17.092 35.761 67.210 1.00 26.06 304 ASP B CA 1
ATOM 5183 C C . ASP B 1 322 ? -16.560 34.410 67.696 1.00 27.10 304 ASP B C 1
ATOM 5184 O O . ASP B 1 322 ? -16.537 33.467 66.894 1.00 24.48 304 ASP B O 1
ATOM 5189 N N . GLU B 1 323 ? -16.169 34.258 68.966 1.00 21.96 305 GLU B N 1
ATOM 5190 C CA . GLU B 1 323 ? -15.658 32.959 69.402 1.00 20.66 305 GLU B CA 1
ATOM 5191 C C . GLU B 1 323 ? -16.771 31.915 69.401 1.00 21.01 305 GLU B C 1
ATOM 5192 O O . GLU B 1 323 ? -17.932 32.207 69.712 1.00 22.05 305 GLU B O 1
ATOM 5198 N N . VAL B 1 324 ? -16.411 30.697 69.015 1.00 17.09 306 VAL B N 1
ATOM 5199 C CA . VAL B 1 324 ? -17.364 29.622 68.753 1.00 16.80 306 VAL B CA 1
ATOM 5200 C C . VAL B 1 324 ? -17.326 28.637 69.907 1.00 18.25 306 VAL B C 1
ATOM 5201 O O . VAL B 1 324 ? -16.315 27.958 70.116 1.00 21.65 306 VAL B O 1
ATOM 5205 N N . SER B 1 325 ? -18.422 28.520 70.649 1.00 18.36 307 SER B N 1
ATOM 5206 C CA . SER B 1 325 ? -18.436 27.620 71.793 1.00 17.98 307 SER B CA 1
ATOM 5207 C C . SER B 1 325 ? -19.052 26.271 71.442 1.00 18.99 307 SER B C 1
ATOM 5208 O O . SER B 1 325 ? -19.834 26.131 70.487 1.00 21.69 307 SER B O 1
ATOM 5211 N N . VAL B 1 326 ? -18.689 25.276 72.247 1.00 18.81 308 VAL B N 1
ATOM 5212 C CA . VAL B 1 326 ? -19.297 23.953 72.193 1.00 19.97 308 VAL B CA 1
ATOM 5213 C C . VAL B 1 326 ? -19.890 23.642 73.565 1.00 23.97 308 VAL B C 1
ATOM 5214 O O . VAL B 1 326 ? -19.684 24.370 74.537 1.00 21.48 308 VAL B O 1
ATOM 5218 N N . VAL B 1 327 ? -20.656 22.544 73.633 1.00 23.00 309 VAL B N 1
ATOM 5219 C CA . VAL B 1 327 ? -21.386 22.268 74.870 1.00 23.89 309 VAL B CA 1
ATOM 5220 C C . VAL B 1 327 ? -20.431 22.064 76.043 1.00 21.85 309 VAL B C 1
ATOM 5221 O O . VAL B 1 327 ? -20.750 22.422 77.182 1.00 22.09 309 VAL B O 1
ATOM 5225 N N . ALA B 1 328 ? -19.236 21.532 75.784 1.00 21.99 310 ALA B N 1
ATOM 5226 C CA . ALA B 1 328 ? -18.254 21.316 76.840 1.00 22.40 310 ALA B CA 1
ATOM 5227 C C . ALA B 1 328 ? -17.754 22.617 77.452 1.00 19.22 310 ALA B C 1
ATOM 5228 O O . ALA B 1 328 ? -17.080 22.574 78.486 1.00 21.20 310 ALA B O 1
ATOM 5230 N N . ASP B 1 329 ? -18.059 23.754 76.841 1.00 19.18 311 ASP B N 1
ATOM 5231 C CA . ASP B 1 329 ? -17.630 25.050 77.352 1.00 18.32 311 ASP B CA 1
ATOM 5232 C C . ASP B 1 329 ? -18.587 25.630 78.387 1.00 18.24 311 ASP B C 1
ATOM 5233 O O . ASP B 1 329 ? -18.527 26.837 78.640 1.00 19.42 311 ASP B O 1
ATOM 5238 N N . LYS B 1 330 ? -19.452 24.810 79.005 1.00 18.76 312 LYS B N 1
ATOM 5239 C CA . LYS B 1 330 ? -20.480 25.355 79.894 1.00 18.70 312 LYS B CA 1
ATOM 5240 C C . LYS B 1 330 ? -19.916 26.355 80.913 1.00 17.51 312 LYS B C 1
ATOM 5241 O O . LYS B 1 330 ? -20.481 27.441 81.110 1.00 18.49 312 LYS B O 1
ATOM 5247 N N . VAL B 1 331 ? -18.814 26.006 81.585 1.00 18.67 313 VAL B N 1
ATOM 5248 C CA . VAL B 1 331 ? -18.294 26.907 82.616 1.00 17.62 313 VAL B CA 1
ATOM 5249 C C . VAL B 1 331 ? -17.951 28.270 82.015 1.00 17.71 313 VAL B C 1
ATOM 5250 O O . VAL B 1 331 ? -18.345 29.321 82.546 1.00 18.12 313 VAL B O 1
ATOM 5254 N N . SER B 1 332 ? -17.202 28.273 80.907 1.00 16.64 314 SER B N 1
ATOM 5255 C CA . SER B 1 332 ? -16.837 29.512 80.225 1.00 18.36 314 SER B CA 1
ATOM 5256 C C . SER B 1 332 ? -18.074 30.288 79.762 1.00 18.61 314 SER B C 1
ATOM 5257 O O . SER B 1 332 ? -18.150 31.521 79.914 1.00 17.40 314 SER B O 1
ATOM 5260 N N . ILE B 1 333 ? -19.047 29.584 79.168 1.00 15.88 315 ILE B N 1
ATOM 5261 C CA . ILE B 1 333 ? -20.250 30.244 78.664 1.00 17.54 315 ILE B CA 1
ATOM 5262 C C . ILE B 1 333 ? -20.995 30.928 79.806 1.00 15.69 315 ILE B C 1
ATOM 5263 O O . ILE B 1 333 ? -21.423 32.082 79.684 1.00 17.68 315 ILE B O 1
ATOM 5268 N N . GLN B 1 334 ? -21.153 30.224 80.925 1.00 17.84 316 GLN B N 1
ATOM 5269 C CA . GLN B 1 334 ? -21.885 30.777 82.058 1.00 19.27 316 GLN B CA 1
ATOM 5270 C C . GLN B 1 334 ? -21.109 31.908 82.720 1.00 17.93 316 GLN B C 1
ATOM 5271 O O . GLN B 1 334 ? -21.707 32.885 83.190 1.00 19.43 316 GLN B O 1
ATOM 5277 N N . TYR B 1 335 ? -19.782 31.809 82.744 1.00 17.07 317 TYR B N 1
ATOM 5278 C CA . TYR B 1 335 ? -18.960 32.903 83.256 1.00 18.53 317 TYR B CA 1
ATOM 5279 C C . TYR B 1 335 ? -19.145 34.173 82.429 1.00 18.15 317 TYR B C 1
ATOM 5280 O O . TYR B 1 335 ? -19.372 35.259 82.979 1.00 17.99 317 TYR B O 1
ATOM 5289 N N . ARG B 1 336 ? -19.067 34.055 81.100 1.00 15.57 318 ARG B N 1
ATOM 5290 C CA . ARG B 1 336 ? -19.197 35.219 80.236 1.00 17.50 318 ARG B CA 1
ATOM 5291 C C . ARG B 1 336 ? -20.581 35.835 80.369 1.00 21.38 318 ARG B C 1
ATOM 5292 O O . ARG B 1 336 ? -20.731 37.064 80.325 1.00 20.64 318 ARG B O 1
ATOM 5300 N N . LYS B 1 337 ? -21.598 34.985 80.541 1.00 21.13 319 LYS B N 1
ATOM 5301 C CA . LYS B 1 337 ? -22.964 35.465 80.725 1.00 20.91 319 LYS B CA 1
ATOM 5302 C C . LYS B 1 337 ? -23.082 36.292 81.997 1.00 21.34 319 LYS B C 1
ATOM 5303 O O . LYS B 1 337 ? -23.653 37.391 81.985 1.00 23.00 319 LYS B O 1
ATOM 5309 N N . TRP B 1 338 ? -22.526 35.792 83.104 1.00 20.69 320 TRP B N 1
ATOM 5310 C CA . TRP B 1 338 ? -22.629 36.551 84.351 1.00 20.20 320 TRP B CA 1
ATOM 5311 C C . TRP B 1 338 ? -21.849 37.860 84.261 1.00 20.77 320 TRP B C 1
ATOM 5312 O O . TRP B 1 338 ? -22.336 38.909 84.700 1.00 19.30 320 TRP B O 1
ATOM 5323 N N . LEU B 1 339 ? -20.637 37.832 83.685 1.00 19.09 321 LEU B N 1
ATOM 5324 C CA . LEU B 1 339 ? -19.891 39.078 83.543 1.00 18.85 321 LEU B CA 1
ATOM 5325 C C . LEU B 1 339 ? -20.675 40.109 82.735 1.00 21.41 321 LEU B C 1
ATOM 5326 O O . LEU B 1 339 ? -20.708 41.291 83.095 1.00 21.09 321 LEU B O 1
ATOM 5331 N N . ARG B 1 340 ? -21.313 39.681 81.639 1.00 20.51 322 ARG B N 1
ATOM 5332 C CA . ARG B 1 340 ? -22.113 40.608 80.843 1.00 23.84 322 ARG B CA 1
ATOM 5333 C C . ARG B 1 340 ? -23.248 41.197 81.682 1.00 22.43 322 ARG B C 1
ATOM 5334 O O . ARG B 1 340 ? -23.504 42.408 81.640 1.00 23.42 322 ARG B O 1
ATOM 5342 N N . GLU B 1 341 ? -23.923 40.353 82.469 1.00 22.38 323 GLU B N 1
ATOM 5343 C CA . GLU B 1 341 ? -24.996 40.828 83.350 1.00 21.83 323 GLU B CA 1
ATOM 5344 C C . GLU B 1 341 ? -24.477 41.859 84.339 1.00 23.40 323 GLU B C 1
ATOM 5345 O O . GLU B 1 341 ? -25.150 42.857 84.615 1.00 25.12 323 GLU B O 1
ATOM 5351 N N . LEU B 1 342 ? -23.295 41.615 84.912 1.00 21.64 324 LEU B N 1
ATOM 5352 C CA . LEU B 1 342 ? -22.734 42.570 85.865 1.00 22.30 324 LEU B CA 1
ATOM 5353 C C . LEU B 1 342 ? -22.376 43.890 85.193 1.00 23.34 324 LEU B C 1
ATOM 5354 O O . LEU B 1 342 ? -22.579 44.964 85.780 1.00 21.98 324 LEU B O 1
ATOM 5359 N N . LYS B 1 343 ? -21.813 43.833 83.982 1.00 20.90 325 LYS B N 1
ATOM 5360 C CA . LYS B 1 343 ? -21.503 45.055 83.250 1.00 22.10 325 LYS B CA 1
ATOM 5361 C C . LYS B 1 343 ? -22.786 45.831 82.939 1.00 27.96 325 LYS B C 1
ATOM 5362 O O . LYS B 1 343 ? -22.842 47.056 83.097 1.00 23.99 325 LYS B O 1
ATOM 5368 N N . GLU B 1 344 ? -23.843 45.127 82.535 1.00 26.00 326 GLU B N 1
ATOM 5369 C CA . GLU B 1 344 ? -25.116 45.790 82.260 1.00 26.73 326 GLU B CA 1
ATOM 5370 C C . GLU B 1 344 ? -25.727 46.370 83.529 1.00 27.17 326 GLU B C 1
ATOM 5371 O O . GLU B 1 344 ? -26.213 47.510 83.521 1.00 29.44 326 GLU B O 1
ATOM 5377 N N . ALA B 1 345 ? -25.706 45.606 84.628 1.00 25.72 327 ALA B N 1
ATOM 5378 C CA . ALA B 1 345 ? -26.278 46.075 85.884 1.00 23.46 327 ALA B CA 1
ATOM 5379 C C . ALA B 1 345 ? -25.534 47.296 86.405 1.00 28.55 327 ALA B C 1
ATOM 5380 O O . ALA B 1 345 ? -26.143 48.216 86.967 1.00 27.89 327 ALA B O 1
ATOM 5382 N N . HIS B 1 346 ? -24.210 47.327 86.224 1.00 23.37 328 HIS B N 1
ATOM 5383 C CA . HIS B 1 346 ? -23.438 48.478 86.679 1.00 24.49 328 HIS B CA 1
ATOM 5384 C C . HIS B 1 346 ? -23.951 49.770 86.045 1.00 28.18 328 HIS B C 1
ATOM 5385 O O . HIS B 1 346 ? -24.033 50.810 86.714 1.00 27.96 328 HIS B O 1
ATOM 5392 N N . LYS B 1 347 ? -24.320 49.725 84.762 1.00 27.75 329 LYS B N 1
ATOM 5393 C CA . LYS B 1 347 ? -24.842 50.925 84.112 1.00 28.61 329 LYS B CA 1
ATOM 5394 C C . LYS B 1 347 ? -26.153 51.372 84.739 1.00 32.33 329 LYS B C 1
ATOM 5395 O O . LYS B 1 347 ? -26.455 52.571 84.749 1.00 33.03 329 LYS B O 1
ATOM 5401 N N . GLU B 1 348 ? -26.937 50.433 85.267 1.00 31.63 330 GLU B N 1
ATOM 5402 C CA . GLU B 1 348 ? -28.226 50.762 85.866 1.00 33.30 330 GLU B CA 1
ATOM 5403 C C . GLU B 1 348 ? -28.105 51.224 87.308 1.00 36.54 330 GLU B C 1
ATOM 5404 O O . GLU B 1 348 ? -29.075 51.766 87.854 1.00 37.11 330 GLU B O 1
ATOM 5410 N N . GLY B 1 349 ? -26.965 51.013 87.944 1.00 32.52 331 GLY B N 1
ATOM 5411 C CA . GLY B 1 349 ? -26.705 51.592 89.242 1.00 31.10 331 GLY B CA 1
ATOM 5412 C C . GLY B 1 349 ? -26.584 50.555 90.341 1.00 30.27 331 GLY B C 1
ATOM 5413 O O . GLY B 1 349 ? -26.580 49.338 90.114 1.00 27.39 331 GLY B O 1
ATOM 5414 N N . SER B 1 350 ? -26.518 51.080 91.565 1.00 27.92 332 SER B N 1
ATOM 5415 C CA . SER B 1 350 ? -26.085 50.301 92.718 1.00 25.99 332 SER B CA 1
ATOM 5416 C C . SER B 1 350 ? -27.018 49.131 93.005 1.00 31.03 332 SER B C 1
ATOM 5417 O O . SER B 1 350 ? -26.564 48.004 93.225 1.00 27.25 332 SER B O 1
ATOM 5420 N N . GLN B 1 351 ? -28.333 49.366 93.026 1.00 29.05 333 GLN B N 1
ATOM 5421 C CA . GLN B 1 351 ? -29.196 48.269 93.445 1.00 30.07 333 GLN B CA 1
ATOM 5422 C C . GLN B 1 351 ? -29.282 47.189 92.363 1.00 25.57 333 GLN B C 1
ATOM 5423 O O . GLN B 1 351 ? -29.317 45.992 92.679 1.00 27.05 333 GLN B O 1
ATOM 5429 N N . ALA B 1 352 ? -29.275 47.590 91.089 1.00 25.42 334 ALA B N 1
ATOM 5430 C CA . ALA B 1 352 ? -29.231 46.620 89.996 1.00 24.98 334 ALA B CA 1
ATOM 5431 C C . ALA B 1 352 ? -27.977 45.761 90.084 1.00 26.65 334 ALA B C 1
ATOM 5432 O O . ALA B 1 352 ? -28.041 44.537 89.915 1.00 25.50 334 ALA B O 1
ATOM 5434 N N . PHE B 1 353 ? -26.832 46.388 90.369 1.00 26.63 335 PHE B N 1
ATOM 5435 C CA . PHE B 1 353 ? -25.573 45.647 90.480 1.00 24.68 335 PHE B CA 1
ATOM 5436 C C . PHE B 1 353 ? -25.606 44.679 91.650 1.00 24.44 335 PHE B C 1
ATOM 5437 O O . PHE B 1 353 ? -25.195 43.520 91.523 1.00 23.47 335 PHE B O 1
ATOM 5445 N N . ARG B 1 354 ? -26.069 45.147 92.815 1.00 23.15 336 ARG B N 1
ATOM 5446 C CA . ARG B 1 354 ? -26.182 44.273 93.974 1.00 21.22 336 ARG B CA 1
ATOM 5447 C C . ARG B 1 354 ? -27.014 43.036 93.652 1.00 24.86 336 ARG B C 1
ATOM 5448 O O . ARG B 1 354 ? -26.652 41.913 94.033 1.00 24.09 336 ARG B O 1
ATOM 5456 N N . SER B 1 355 ? -28.130 43.223 92.940 1.00 24.58 337 SER B N 1
ATOM 5457 C CA . SER B 1 355 ? -28.997 42.101 92.598 1.00 24.64 337 SER B CA 1
ATOM 5458 C C . SER B 1 355 ? -28.291 41.126 91.664 1.00 21.85 337 SER B C 1
ATOM 5459 O O . SER B 1 355 ? -28.320 39.911 91.885 1.00 25.75 337 SER B O 1
ATOM 5462 N N . ALA B 1 356 ? -27.681 41.646 90.600 1.00 24.80 338 ALA B N 1
ATOM 5463 C CA . ALA B 1 356 ? -26.995 40.783 89.641 1.00 21.08 338 ALA B CA 1
ATOM 5464 C C . ALA B 1 356 ? -25.889 39.982 90.313 1.00 23.54 338 ALA B C 1
ATOM 5465 O O . ALA B 1 356 ? -25.678 38.800 90.000 1.00 23.19 338 ALA B O 1
ATOM 5467 N N . LEU B 1 357 ? -25.176 40.608 91.247 1.00 21.07 339 LEU B N 1
ATOM 5468 C CA . LEU B 1 357 ? -24.065 39.940 91.910 1.00 21.56 339 LEU B CA 1
ATOM 5469 C C . LEU B 1 357 ? -24.542 38.930 92.943 1.00 22.28 339 LEU B C 1
ATOM 5470 O O . LEU B 1 357 ? -24.035 37.804 92.998 1.00 21.56 339 LEU B O 1
ATOM 5475 N N . LEU B 1 358 ? -25.512 39.310 93.786 1.00 23.43 340 LEU B N 1
ATOM 5476 C CA . LEU B 1 358 ? -25.783 38.547 94.992 1.00 23.82 340 LEU B CA 1
ATOM 5477 C C . LEU B 1 358 ? -27.050 37.699 94.959 1.00 23.04 340 LEU B C 1
ATOM 5478 O O . LEU B 1 358 ? -27.213 36.852 95.844 1.00 25.67 340 LEU B O 1
ATOM 5483 N N . ASP B 1 359 ? -27.922 37.864 93.971 1.00 25.76 341 ASP B N 1
ATOM 5484 C CA . ASP B 1 359 ? -29.104 37.010 93.905 1.00 24.61 341 ASP B CA 1
ATOM 5485 C C . ASP B 1 359 ? -28.698 35.564 93.631 1.00 27.87 341 ASP B C 1
ATOM 5486 O O . ASP B 1 359 ? -27.794 35.308 92.828 1.00 25.52 341 ASP B O 1
ATOM 5491 N N . PRO B 1 360 ? -29.343 34.598 94.272 1.00 26.15 342 PRO B N 1
ATOM 5492 C CA . PRO B 1 360 ? -28.986 33.197 94.046 1.00 27.12 342 PRO B CA 1
ATOM 5493 C C . PRO B 1 360 ? -29.650 32.675 92.784 1.00 30.34 342 PRO B C 1
ATOM 5494 O O . PRO B 1 360 ? -30.751 33.093 92.418 1.00 31.18 342 PRO B O 1
ATOM 5498 N N . VAL B 1 361 ? -28.942 31.782 92.091 1.00 24.49 343 VAL B N 1
ATOM 5499 C CA . VAL B 1 361 ? -29.457 31.100 90.906 1.00 28.71 343 VAL B CA 1
ATOM 5500 C C . VAL B 1 361 ? -28.964 29.662 91.000 1.00 32.20 343 VAL B C 1
ATOM 5501 O O . VAL B 1 361 ? -27.790 29.380 90.722 1.00 27.12 343 VAL B O 1
ATOM 5505 N N . ILE B 1 362 ? -29.839 28.745 91.407 1.00 27.68 344 ILE B N 1
ATOM 5506 C CA . ILE B 1 362 ? -29.433 27.397 91.797 1.00 27.08 344 ILE B CA 1
ATOM 5507 C C . ILE B 1 362 ? -29.846 26.407 90.716 1.00 32.87 344 ILE B C 1
ATOM 5508 O O . ILE B 1 362 ? -31.036 26.286 90.398 1.00 33.86 344 ILE B O 1
ATOM 5513 N N . GLU B 1 363 ? -28.862 25.689 90.165 1.00 31.47 345 GLU B N 1
ATOM 5514 C CA . GLU B 1 363 ? -29.093 24.580 89.244 1.00 32.78 345 GLU B CA 1
ATOM 5515 C C . GLU B 1 363 ? -29.018 23.214 89.915 1.00 34.36 345 GLU B C 1
ATOM 5516 O O . GLU B 1 363 ? -29.682 22.277 89.461 1.00 36.44 345 GLU B O 1
ATOM 5522 N N . SER B 1 364 ? -28.225 23.074 90.974 1.00 31.59 346 SER B N 1
ATOM 5523 C CA . SER B 1 364 ? -27.895 21.772 91.532 1.00 36.67 346 SER B CA 1
ATOM 5524 C C . SER B 1 364 ? -28.921 21.330 92.573 1.00 41.00 346 SER B C 1
ATOM 5525 O O . SER B 1 364 ? -29.898 22.023 92.866 1.00 40.54 346 SER B O 1
ATOM 5528 N N . ASP B 1 365 ? -28.669 20.154 93.151 1.00 45.65 347 ASP B N 1
ATOM 5529 C CA . ASP B 1 365 ? -29.438 19.578 94.246 1.00 49.33 347 ASP B CA 1
ATOM 5530 C C . ASP B 1 365 ? -29.017 20.090 95.618 1.00 52.97 347 ASP B C 1
ATOM 5531 O O . ASP B 1 365 ? -29.702 19.795 96.604 1.00 54.48 347 ASP B O 1
ATOM 5536 N N . ARG B 1 366 ? -27.907 20.821 95.713 1.00 50.33 348 ARG B N 1
ATOM 5537 C CA . ARG B 1 366 ? -27.363 21.204 97.008 1.00 48.95 348 ARG B CA 1
ATOM 5538 C C . ARG B 1 366 ? -28.217 22.300 97.645 1.00 49.36 348 ARG B C 1
ATOM 5539 O O . ARG B 1 366 ? -28.987 22.997 96.977 1.00 50.14 348 ARG B O 1
ATOM 5547 N N . SER B 1 367 ? -28.074 22.446 98.962 1.00 55.14 349 SER B N 1
ATOM 5548 C CA . SER B 1 367 ? -28.774 23.470 99.729 1.00 54.78 349 SER B CA 1
ATOM 5549 C C . SER B 1 367 ? -27.755 24.419 100.344 1.00 54.24 349 SER B C 1
ATOM 5550 O O . SER B 1 367 ? -26.752 23.975 100.914 1.00 55.62 349 SER B O 1
ATOM 5553 N N . TYR B 1 368 ? -28.006 25.720 100.220 1.00 57.36 350 TYR B N 1
ATOM 5554 C CA . TYR B 1 368 ? -27.118 26.721 100.808 1.00 53.48 350 TYR B CA 1
ATOM 5555 C C . TYR B 1 368 ? -27.867 27.567 101.841 1.00 55.56 350 TYR B C 1
ATOM 5556 O O . TYR B 1 368 ? -27.265 28.131 102.761 1.00 57.19 350 TYR B O 1
ATOM 5565 N N . ASN C 1 25 ? 2.198 70.299 69.520 1.00 54.61 7 ASN C N 1
ATOM 5566 C CA . ASN C 1 25 ? 2.525 71.133 68.366 1.00 56.23 7 ASN C CA 1
ATOM 5567 C C . ASN C 1 25 ? 2.077 72.572 68.572 1.00 53.30 7 ASN C C 1
ATOM 5568 O O . ASN C 1 25 ? 2.893 73.493 68.625 1.00 50.96 7 ASN C O 1
ATOM 5573 N N . ASP C 1 26 ? 0.758 72.743 68.674 1.00 55.19 8 ASP C N 1
ATOM 5574 C CA . ASP C 1 26 ? 0.171 74.070 68.812 1.00 52.33 8 ASP C CA 1
ATOM 5575 C C . ASP C 1 26 ? 0.679 74.770 70.068 1.00 51.68 8 ASP C C 1
ATOM 5576 O O . ASP C 1 26 ? 1.035 75.955 70.029 1.00 48.41 8 ASP C O 1
ATOM 5581 N N . GLU C 1 27 ? 0.742 74.043 71.183 1.00 47.99 9 GLU C N 1
ATOM 5582 C CA . GLU C 1 27 ? 1.168 74.596 72.461 1.00 48.95 9 GLU C CA 1
ATOM 5583 C C . GLU C 1 27 ? 2.652 74.935 72.505 1.00 43.87 9 GLU C C 1
ATOM 5584 O O . GLU C 1 27 ? 3.075 75.692 73.388 1.00 44.60 9 GLU C O 1
ATOM 5590 N N . ARG C 1 28 ? 3.446 74.405 71.579 1.00 37.85 10 ARG C N 1
ATOM 5591 C CA . ARG C 1 28 ? 4.896 74.536 71.623 1.00 38.45 10 ARG C CA 1
ATOM 5592 C C . ARG C 1 28 ? 5.437 75.417 70.511 1.00 31.93 10 ARG C C 1
ATOM 5593 O O . ARG C 1 28 ? 6.653 75.635 70.440 1.00 30.53 10 ARG C O 1
ATOM 5601 N 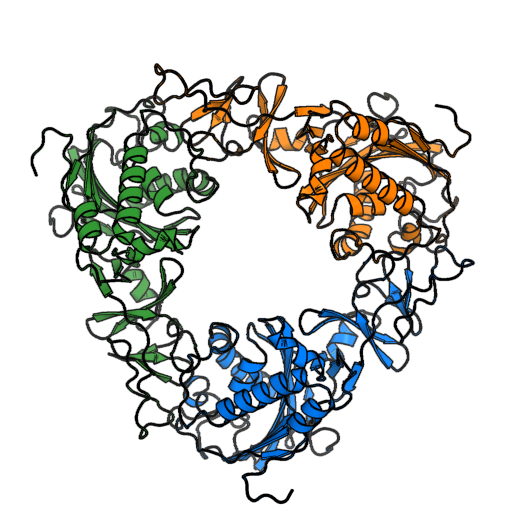N . GLU C 1 29 ? 4.562 75.931 69.643 1.00 30.76 11 GLU C N 1
ATOM 5602 C CA . GLU C 1 29 ? 5.026 76.656 68.471 1.00 30.15 11 GLU C CA 1
ATOM 5603 C C . GLU C 1 29 ? 5.847 77.876 68.867 1.00 23.57 11 GLU C C 1
ATOM 5604 O O . GLU C 1 29 ? 6.839 78.209 68.204 1.00 22.95 11 GLU C O 1
ATOM 5610 N N . TYR C 1 30 ? 5.457 78.555 69.952 1.00 24.21 12 TYR C N 1
ATOM 5611 C CA . TYR C 1 30 ? 6.172 79.766 70.345 1.00 24.63 12 TYR C CA 1
ATOM 5612 C C . TYR C 1 30 ? 7.627 79.470 70.695 1.00 22.11 12 TYR C C 1
ATOM 5613 O O . TYR C 1 30 ? 8.488 80.336 70.524 1.00 21.68 12 TYR C O 1
ATOM 5622 N N . LEU C 1 31 ? 7.942 78.237 71.107 1.00 22.48 13 LEU C N 1
ATOM 5623 C CA . LEU C 1 31 ? 9.331 77.942 71.442 1.00 19.25 13 LEU C CA 1
ATOM 5624 C C . LEU C 1 31 ? 10.243 77.914 70.220 1.00 18.96 13 LEU C C 1
ATOM 5625 O O . LEU C 1 31 ? 11.463 78.033 70.375 1.00 19.26 13 LEU C O 1
ATOM 5630 N N . ARG C 1 32 ? 9.683 77.794 69.006 1.00 21.68 14 ARG C N 1
ATOM 5631 C CA . ARG C 1 32 ? 10.521 77.791 67.808 1.00 21.24 14 ARG C CA 1
ATOM 5632 C C . ARG C 1 32 ? 11.234 79.120 67.608 1.00 19.60 14 ARG C C 1
ATOM 5633 O O . ARG C 1 32 ? 12.211 79.183 66.853 1.00 18.70 14 ARG C O 1
ATOM 5641 N N . HIS C 1 33 ? 10.771 80.183 68.273 1.00 21.27 15 HIS C N 1
ATOM 5642 C CA . HIS C 1 33 ? 11.337 81.508 68.068 1.00 19.06 15 HIS C CA 1
ATOM 5643 C C . HIS C 1 33 ? 12.584 81.771 68.905 1.00 18.98 15 HIS C C 1
ATOM 5644 O O . HIS C 1 33 ? 13.270 82.763 68.664 1.00 19.54 15 HIS C O 1
ATOM 5651 N N . PHE C 1 34 ? 12.917 80.895 69.854 1.00 19.06 16 PHE C N 1
ATOM 5652 C CA . PHE C 1 34 ? 14.088 81.068 70.700 1.00 17.87 16 PHE C CA 1
ATOM 5653 C C . PHE C 1 34 ? 15.273 80.274 70.165 1.00 17.10 16 PHE C C 1
ATOM 5654 O O . PHE C 1 34 ? 15.128 79.329 69.372 1.00 18.61 16 PHE C O 1
ATOM 5662 N N . TRP C 1 35 ? 16.452 80.646 70.652 1.00 17.67 17 TRP C N 1
ATOM 5663 C CA . TRP C 1 35 ? 17.664 79.874 70.414 1.00 17.16 17 TRP C CA 1
ATOM 5664 C C . TRP C 1 35 ? 17.752 78.754 71.447 1.00 17.26 17 TRP C C 1
ATOM 5665 O O . TRP C 1 35 ? 17.627 79.015 72.644 1.00 18.45 17 TRP C O 1
ATOM 5676 N N . HIS C 1 36 ? 17.954 77.514 70.981 1.00 16.24 18 HIS C N 1
ATOM 5677 C CA . HIS C 1 36 ? 18.116 76.371 71.879 1.00 16.24 18 HIS C CA 1
ATOM 5678 C C . HIS C 1 36 ? 19.434 75.669 71.592 1.00 15.92 18 HIS C C 1
ATOM 5679 O O . HIS C 1 36 ? 19.819 75.537 70.422 1.00 16.73 18 HIS C O 1
ATOM 5686 N N . PRO C 1 37 ? 20.148 75.204 72.616 1.00 15.54 19 PRO C N 1
ATOM 5687 C CA . PRO C 1 37 ? 21.382 74.451 72.364 1.00 13.50 19 PRO C CA 1
ATOM 5688 C C . PRO C 1 37 ? 21.017 73.041 71.942 1.00 16.53 19 PRO C C 1
ATOM 5689 O O . PRO C 1 37 ? 20.065 72.463 72.465 1.00 18.25 19 PRO C O 1
ATOM 5693 N N . VAL C 1 38 ? 21.758 72.491 70.984 1.00 14.87 20 VAL C N 1
ATOM 5694 C CA . VAL C 1 38 ? 21.471 71.136 70.519 1.00 13.88 20 VAL C CA 1
ATOM 5695 C C . VAL C 1 38 ? 22.629 70.173 70.733 1.00 15.96 20 VAL C C 1
ATOM 5696 O O . VAL C 1 38 ? 22.390 68.949 70.769 1.00 16.53 20 VAL C O 1
ATOM 5700 N N . CYS C 1 39 ? 23.858 70.661 70.878 1.00 15.00 21 CYS C N 1
ATOM 5701 C CA . CYS C 1 39 ? 25.013 69.803 71.123 1.00 16.71 21 CYS C CA 1
ATOM 5702 C C . CYS C 1 39 ? 26.157 70.687 71.592 1.00 16.14 21 CYS C C 1
ATOM 5703 O O . CYS C 1 39 ? 26.109 71.912 71.461 1.00 16.39 21 CYS C O 1
ATOM 5706 N N . THR C 1 40 ? 27.180 70.055 72.149 1.00 15.07 22 THR C N 1
ATOM 5707 C CA . THR C 1 40 ? 28.420 70.784 72.370 1.00 14.92 22 THR C CA 1
ATOM 5708 C C . THR C 1 40 ? 29.224 70.762 71.084 1.00 15.64 22 THR C C 1
ATOM 5709 O O . THR C 1 40 ? 29.023 69.901 70.226 1.00 16.90 22 THR C O 1
ATOM 5713 N N . VAL C 1 41 ? 30.139 71.726 70.950 1.00 16.02 23 VAL C N 1
ATOM 5714 C CA . VAL C 1 41 ? 31.083 71.694 69.829 1.00 15.36 23 VAL C CA 1
ATOM 5715 C C . VAL C 1 41 ? 31.863 70.384 69.839 1.00 17.35 23 VAL C C 1
ATOM 5716 O O . VAL C 1 41 ? 32.065 69.760 68.791 1.00 16.84 23 VAL C O 1
ATOM 5720 N N . THR C 1 42 ? 32.278 69.935 71.026 1.00 16.63 24 THR C N 1
ATOM 5721 C CA . THR C 1 42 ? 32.966 68.651 71.160 1.00 17.03 24 THR C CA 1
ATOM 5722 C C . THR C 1 42 ? 32.142 67.502 70.579 1.00 15.75 24 THR C C 1
ATOM 5723 O O . THR C 1 42 ? 32.673 66.659 69.846 1.00 14.73 24 THR C O 1
ATOM 5727 N N . GLU C 1 43 ? 30.847 67.430 70.912 1.00 15.95 25 GLU C N 1
ATOM 5728 C CA . GLU C 1 43 ? 29.991 66.398 70.316 1.00 16.07 25 GLU C CA 1
ATOM 5729 C C . GLU C 1 43 ? 30.003 66.451 68.789 1.00 16.47 25 GLU C C 1
ATOM 5730 O O . GLU C 1 43 ? 30.020 65.407 68.121 1.00 17.83 25 GLU C O 1
ATOM 5736 N N . LEU C 1 44 ? 29.922 67.654 68.217 1.00 15.31 26 LEU C N 1
ATOM 5737 C CA . LEU C 1 44 ? 29.917 67.774 66.766 1.00 17.32 26 LEU C CA 1
ATOM 5738 C C . LEU C 1 44 ? 31.218 67.236 66.189 1.00 16.16 26 LEU C C 1
ATOM 5739 O O . LEU C 1 44 ? 31.212 66.469 65.214 1.00 15.53 26 LEU C O 1
ATOM 5744 N N . GLU C 1 45 ? 32.348 67.596 66.816 1.00 16.02 27 GLU C N 1
ATOM 5745 C CA . GLU C 1 45 ? 33.649 67.188 66.301 1.00 14.99 27 GLU C CA 1
ATOM 5746 C C . GLU C 1 45 ? 33.872 65.690 66.444 1.00 17.43 27 GLU C C 1
ATOM 5747 O O . GLU C 1 45 ? 34.546 65.086 65.606 1.00 17.08 27 GLU C O 1
ATOM 5753 N N . LYS C 1 46 ? 33.299 65.076 67.483 1.00 15.14 28 LYS C N 1
ATOM 5754 C CA . LYS C 1 46 ? 33.463 63.646 67.722 1.00 17.05 28 LYS C CA 1
ATOM 5755 C C . LYS C 1 46 ? 32.513 62.785 66.898 1.00 17.74 28 LYS C C 1
ATOM 5756 O O . LYS C 1 46 ? 32.725 61.565 66.807 1.00 20.19 28 LYS C O 1
ATOM 5762 N N . ALA C 1 47 ? 31.473 63.381 66.309 1.00 17.35 29 ALA C N 1
ATOM 5763 C CA . ALA C 1 47 ? 30.429 62.587 65.663 1.00 17.57 29 ALA C CA 1
ATOM 5764 C C . ALA C 1 47 ? 30.972 61.756 64.508 1.00 19.13 29 ALA C C 1
ATOM 5765 O O . ALA C 1 47 ? 30.561 60.604 64.310 1.00 23.38 29 ALA C O 1
ATOM 5767 N N . HIS C 1 48 ? 31.882 62.320 63.733 1.00 17.62 30 HIS C N 1
ATOM 5768 C CA . HIS C 1 48 ? 32.391 61.732 62.509 1.00 18.47 30 HIS C CA 1
ATOM 5769 C C . HIS C 1 48 ? 33.899 61.923 62.493 1.00 16.99 30 HIS C C 1
ATOM 5770 O O . HIS C 1 48 ? 34.400 62.939 63.000 1.00 17.24 30 HIS C O 1
ATOM 5777 N N . PRO C 1 49 ? 34.649 60.969 61.938 1.00 19.65 31 PRO C N 1
ATOM 5778 C CA . PRO C 1 49 ? 36.122 61.081 61.955 1.00 19.51 31 PRO C CA 1
ATOM 5779 C C . PRO C 1 49 ? 36.658 62.295 61.219 1.00 20.40 31 PRO C C 1
ATOM 5780 O O . PRO C 1 49 ? 37.798 62.699 61.475 1.00 21.06 31 PRO C O 1
ATOM 5784 N N . SER C 1 50 ? 35.882 62.888 60.309 1.00 17.27 32 SER C N 1
ATOM 5785 C CA . SER C 1 50 ? 36.328 64.114 59.650 1.00 18.50 32 SER C CA 1
ATOM 5786 C C . SER C 1 50 ? 36.466 65.288 60.616 1.00 17.36 32 SER C C 1
ATOM 5787 O O . SER C 1 50 ? 37.127 66.274 60.277 1.00 17.69 32 SER C O 1
ATOM 5790 N N . SER C 1 51 ? 35.804 65.223 61.771 1.00 15.41 33 SER C N 1
ATOM 5791 C CA . SER C 1 51 ? 35.669 66.291 62.765 1.00 17.61 33 SER C CA 1
ATOM 5792 C C . SER C 1 51 ? 34.703 67.397 62.338 1.00 17.13 33 SER C C 1
ATOM 5793 O O . SER C 1 51 ? 34.546 68.388 63.074 1.00 16.60 33 SER C O 1
ATOM 5796 N N . LEU C 1 52 ? 34.024 67.252 61.200 1.00 15.57 34 LEU C N 1
ATOM 5797 C CA . LEU C 1 52 ? 33.166 68.295 60.638 1.00 14.90 34 LEU C CA 1
ATOM 5798 C C . LEU C 1 52 ? 31.689 67.942 60.742 1.00 14.95 34 LEU C C 1
ATOM 5799 O O . LEU C 1 52 ? 30.830 68.659 60.193 1.00 15.62 34 LEU C O 1
ATOM 5804 N N . GLY C 1 53 ? 31.355 66.883 61.480 1.00 14.69 35 GLY C N 1
ATOM 5805 C CA . GLY C 1 53 ? 30.014 66.326 61.350 1.00 15.58 35 GLY C CA 1
ATOM 5806 C C . GLY C 1 53 ? 29.918 65.415 60.136 1.00 13.87 35 GLY C C 1
ATOM 5807 O O . GLY C 1 53 ? 30.937 65.013 59.563 1.00 15.21 35 GLY C O 1
ATOM 5808 N N . PRO C 1 54 ? 28.686 65.106 59.693 1.00 13.97 36 PRO C N 1
ATOM 5809 C CA . PRO C 1 54 ? 27.436 65.591 60.282 1.00 14.79 36 PRO C CA 1
ATOM 5810 C C . PRO C 1 54 ? 27.034 64.916 61.599 1.00 14.18 36 PRO C C 1
ATOM 5811 O O . PRO C 1 54 ? 27.488 63.813 61.918 1.00 18.18 36 PRO C O 1
ATOM 5815 N N . LEU C 1 55 ? 26.150 65.589 62.325 1.00 13.21 37 LEU C N 1
ATOM 5816 C CA . LEU C 1 55 ? 25.563 65.078 63.561 1.00 15.32 37 LEU C CA 1
ATOM 5817 C C . LEU C 1 55 ? 24.054 65.267 63.513 1.00 16.21 37 LEU C C 1
ATOM 5818 O O . LEU C 1 55 ? 23.568 66.389 63.305 1.00 15.47 37 LEU C O 1
ATOM 5823 N N . ALA C 1 56 ? 23.310 64.177 63.715 1.00 16.19 38 ALA C N 1
ATOM 5824 C CA . ALA C 1 56 ? 21.862 64.256 63.867 1.00 15.67 38 ALA C CA 1
ATOM 5825 C C . ALA C 1 56 ? 21.508 64.807 65.244 1.00 15.44 38 ALA C C 1
ATOM 5826 O O . ALA C 1 56 ? 22.051 64.347 66.260 1.00 16.65 38 ALA C O 1
ATOM 5828 N N . VAL C 1 57 ? 20.608 65.790 65.277 1.00 16.71 39 VAL C N 1
ATOM 5829 C CA . VAL C 1 57 ? 20.051 66.303 66.524 1.00 16.80 39 VAL C CA 1
ATOM 5830 C C . VAL C 1 57 ? 18.542 66.403 66.371 1.00 19.52 39 VAL C C 1
ATOM 5831 O O . VAL C 1 57 ? 17.997 66.412 65.263 1.00 18.97 39 VAL C O 1
ATOM 5835 N N . LYS C 1 58 ? 17.855 66.476 67.513 1.00 17.22 40 LYS C N 1
ATOM 5836 C CA . LYS C 1 58 ? 16.408 66.646 67.521 1.00 17.90 40 LYS C CA 1
ATOM 5837 C C . LYS C 1 58 ? 16.043 67.807 68.436 1.00 18.53 40 LYS C C 1
ATOM 5838 O O . LYS C 1 58 ? 16.518 67.887 69.570 1.00 18.49 40 LYS C O 1
ATOM 5844 N N . LEU C 1 59 ? 15.207 68.712 67.935 1.00 16.05 41 LEU C N 1
ATOM 5845 C CA . LEU C 1 59 ? 14.810 69.909 68.671 1.00 15.01 41 LEU C CA 1
ATOM 5846 C C . LEU C 1 59 ? 13.321 70.123 68.441 1.00 17.47 41 LEU C C 1
ATOM 5847 O O . LEU C 1 59 ? 12.889 70.236 67.290 1.00 17.14 41 LEU C O 1
ATOM 5852 N N . LEU C 1 60 ? 12.538 70.184 69.522 1.00 15.61 42 LEU C N 1
ATOM 5853 C CA . LEU C 1 60 ? 11.080 70.355 69.425 1.00 16.92 42 LEU C CA 1
ATOM 5854 C C . LEU C 1 60 ? 10.472 69.338 68.454 1.00 19.98 42 LEU C C 1
ATOM 5855 O O . LEU C 1 60 ? 9.598 69.655 67.633 1.00 21.88 42 LEU C O 1
ATOM 5860 N N . ASN C 1 61 ? 10.966 68.104 68.551 1.00 19.09 43 ASN C N 1
ATOM 5861 C CA . ASN C 1 61 ? 10.552 66.969 67.720 1.00 23.40 43 ASN C CA 1
ATOM 5862 C C . ASN C 1 61 ? 10.865 67.149 66.224 1.00 23.15 43 ASN C C 1
ATOM 5863 O O . ASN C 1 61 ? 10.335 66.403 65.388 1.00 23.61 43 ASN C O 1
ATOM 5868 N N . GLU C 1 62 ? 11.728 68.096 65.855 1.00 19.33 44 GLU C N 1
ATOM 5869 C CA . GLU C 1 62 ? 12.215 68.246 64.483 1.00 18.63 44 GLU C CA 1
ATOM 5870 C C . GLU C 1 62 ? 13.543 67.526 64.330 1.00 16.60 44 GLU C C 1
ATOM 5871 O O . GLU C 1 62 ? 14.451 67.730 65.138 1.00 19.06 44 GLU C O 1
ATOM 5877 N N . GLN C 1 63 ? 13.673 66.714 63.283 1.00 16.16 45 GLN C N 1
ATOM 5878 C CA . GLN C 1 63 ? 14.923 66.014 63.008 1.00 16.61 45 GLN C CA 1
ATOM 5879 C C . GLN C 1 63 ? 15.829 66.901 62.165 1.00 15.82 45 GLN C C 1
ATOM 5880 O O . GLN C 1 63 ? 15.487 67.227 61.027 1.00 15.86 45 GLN C O 1
ATOM 5886 N N . LEU C 1 64 ? 16.972 67.286 62.725 1.00 15.60 46 LEU C N 1
ATOM 5887 C CA . LEU C 1 64 ? 17.900 68.222 62.110 1.00 14.69 46 LEU C CA 1
ATOM 5888 C C . LEU C 1 64 ? 19.280 67.597 61.961 1.00 17.00 46 LEU C C 1
ATOM 5889 O O . LEU C 1 64 ? 19.621 66.609 62.612 1.00 16.02 46 LEU C O 1
ATOM 5894 N N . VAL C 1 65 ? 20.090 68.197 61.109 1.00 14.58 47 VAL C N 1
ATOM 5895 C CA . VAL C 1 65 ? 21.478 67.788 60.950 1.00 14.08 47 VAL C CA 1
ATOM 5896 C C . VAL C 1 65 ? 22.355 69.023 61.097 1.00 16.45 47 VAL C C 1
ATOM 5897 O O . VAL C 1 65 ? 22.026 70.097 60.580 1.00 16.93 47 VAL C O 1
ATOM 5901 N N . VAL C 1 66 ? 23.450 68.876 61.839 1.00 12.48 48 VAL C N 1
ATOM 5902 C CA . VAL C 1 66 ? 24.416 69.944 62.069 1.00 14.59 48 VAL C CA 1
ATOM 5903 C C . VAL C 1 66 ? 25.735 69.533 61.435 1.00 15.49 48 VAL C C 1
ATOM 5904 O O . VAL C 1 66 ? 26.102 68.355 61.460 1.00 14.81 48 VAL C O 1
ATOM 5908 N N . ALA C 1 67 ? 26.435 70.496 60.821 1.00 14.11 49 ALA C N 1
ATOM 5909 C CA . ALA C 1 67 ? 27.720 70.197 60.212 1.00 16.43 49 ALA C CA 1
ATOM 5910 C C . ALA C 1 67 ? 28.518 71.485 60.175 1.00 18.41 49 ALA C C 1
ATOM 5911 O O . ALA C 1 67 ? 27.950 72.576 60.257 1.00 17.91 49 ALA C O 1
ATOM 5913 N N . LYS C 1 68 ? 29.841 71.356 60.069 1.00 14.88 50 LYS C N 1
ATOM 5914 C CA . LYS C 1 68 ? 30.700 72.528 59.909 1.00 16.72 50 LYS C CA 1
ATOM 5915 C C . LYS C 1 68 ? 31.162 72.567 58.459 1.00 16.62 50 LYS C C 1
ATOM 5916 O O . LYS C 1 68 ? 31.937 71.707 58.021 1.00 17.58 50 LYS C O 1
ATOM 5922 N N . LEU C 1 69 ? 30.662 73.556 57.707 1.00 19.15 51 LEU C N 1
ATOM 5923 C CA . LEU C 1 69 ? 31.028 73.731 56.302 1.00 17.30 51 LEU C CA 1
ATOM 5924 C C . LEU C 1 69 ? 31.950 74.945 56.231 1.00 20.24 51 LEU C C 1
ATOM 5925 O O . LEU C 1 69 ? 31.491 76.082 56.362 1.00 21.53 51 LEU C O 1
ATOM 5930 N N . GLY C 1 70 ? 33.241 74.697 56.052 1.00 24.33 52 GLY C N 1
ATOM 5931 C CA . GLY C 1 70 ? 34.186 75.805 56.092 1.00 29.17 52 GLY C CA 1
ATOM 5932 C C . GLY C 1 70 ? 34.215 76.388 57.490 1.00 24.74 52 GLY C C 1
ATOM 5933 O O . GLY C 1 70 ? 34.363 75.660 58.481 1.00 27.29 52 GLY C O 1
ATOM 5934 N N . ASP C 1 71 ? 34.065 77.713 57.583 1.00 25.39 53 ASP C N 1
ATOM 5935 C CA . ASP C 1 71 ? 34.078 78.404 58.866 1.00 31.29 53 ASP C CA 1
ATOM 5936 C C . ASP C 1 71 ? 32.710 78.473 59.523 1.00 28.19 53 ASP C C 1
ATOM 5937 O O . ASP C 1 71 ? 32.583 79.066 60.597 1.00 31.18 53 ASP C O 1
ATOM 5942 N N . GLU C 1 72 ? 31.689 77.887 58.915 1.00 21.94 54 GLU C N 1
ATOM 5943 C CA . GLU C 1 72 ? 30.314 78.103 59.324 1.00 20.76 54 GLU C CA 1
ATOM 5944 C C . GLU C 1 72 ? 29.706 76.838 59.923 1.00 20.78 54 GLU C C 1
ATOM 5945 O O . GLU C 1 72 ? 29.842 75.759 59.351 1.00 19.89 54 GLU C O 1
ATOM 5951 N N . TYR C 1 73 ? 29.002 76.978 61.044 1.00 18.01 55 TYR C N 1
ATOM 5952 C CA . TYR C 1 73 ? 28.138 75.901 61.535 1.00 18.29 55 TYR C CA 1
ATOM 5953 C C . TYR C 1 73 ? 26.773 76.016 60.869 1.00 18.65 55 TYR C C 1
ATOM 5954 O O . TYR C 1 73 ? 26.146 77.090 60.888 1.00 20.59 55 TYR C O 1
ATOM 5963 N N . VAL C 1 74 ? 26.317 74.918 60.262 1.00 16.75 56 VAL C N 1
ATOM 5964 C CA . VAL C 1 74 ? 25.052 74.916 59.531 1.00 15.42 56 VAL C CA 1
ATOM 5965 C C . VAL C 1 74 ? 24.097 73.920 60.174 1.00 17.28 56 VAL C C 1
ATOM 5966 O O . VAL C 1 74 ? 24.516 72.886 60.703 1.00 19.40 56 VAL C O 1
ATOM 5970 N N . ALA C 1 75 ? 22.805 74.231 60.097 1.00 14.59 57 ALA C N 1
ATOM 5971 C CA . ALA C 1 75 ? 21.740 73.341 60.552 1.00 15.00 57 ALA C CA 1
ATOM 5972 C C . ALA C 1 75 ? 20.667 73.254 59.476 1.00 18.18 57 ALA C C 1
ATOM 5973 O O . ALA C 1 75 ? 20.143 74.288 59.042 1.00 18.03 57 ALA C O 1
ATOM 5975 N N . MET C 1 76 ? 20.341 72.027 59.052 1.00 15.57 58 MET C N 1
ATOM 5976 C CA . MET C 1 76 ? 19.330 71.773 58.026 1.00 15.92 58 MET C CA 1
ATOM 5977 C C . MET C 1 76 ? 18.373 70.702 58.519 1.00 15.43 58 MET C C 1
ATOM 5978 O O . MET C 1 76 ? 18.686 69.947 59.443 1.00 16.34 58 MET C O 1
ATOM 5983 N N . ARG C 1 77 ? 17.208 70.609 57.884 1.00 15.51 59 ARG C N 1
ATOM 5984 C CA . ARG C 1 77 ? 16.371 69.439 58.128 1.00 15.75 59 ARG C CA 1
ATOM 5985 C C . ARG C 1 77 ? 17.123 68.181 57.694 1.00 15.81 59 ARG C C 1
ATOM 5986 O O . ARG C 1 77 ? 17.826 68.175 56.681 1.00 15.27 59 ARG C O 1
ATOM 5994 N N . ASP C 1 78 ? 17.047 67.124 58.515 1.00 14.53 60 ASP C N 1
ATOM 5995 C CA . ASP C 1 78 ? 17.801 65.902 58.250 1.00 13.90 60 ASP C CA 1
ATOM 5996 C C . ASP C 1 78 ? 17.047 64.994 57.273 1.00 14.58 60 ASP C C 1
ATOM 5997 O O . ASP C 1 78 ? 16.656 63.865 57.593 1.00 16.27 60 ASP C O 1
ATOM 6002 N N . ARG C 1 79 ? 16.836 65.506 56.063 1.00 13.65 61 ARG C N 1
ATOM 6003 C CA . ARG C 1 79 ? 15.976 64.817 55.102 1.00 14.58 61 ARG C CA 1
ATOM 6004 C C . ARG C 1 79 ? 16.318 65.336 53.714 1.00 15.46 61 ARG C C 1
ATOM 6005 O O . ARG C 1 79 ? 15.992 66.483 53.394 1.00 17.42 61 ARG C O 1
ATOM 6013 N N . CYS C 1 80 ? 16.956 64.505 52.901 1.00 16.40 62 CYS C N 1
ATOM 6014 C CA . CYS C 1 80 ? 17.314 64.920 51.546 1.00 14.21 62 CYS C CA 1
ATOM 6015 C C . CYS C 1 80 ? 16.070 65.188 50.703 1.00 15.86 62 CYS C C 1
ATOM 6016 O O . CYS C 1 80 ? 15.088 64.449 50.772 1.00 16.30 62 CYS C O 1
ATOM 6019 N N . ALA C 1 81 ? 16.131 66.226 49.862 1.00 14.65 63 ALA C N 1
ATOM 6020 C CA . ALA C 1 81 ? 14.960 66.570 49.046 1.00 17.72 63 ALA C CA 1
ATOM 6021 C C . ALA C 1 81 ? 14.643 65.516 47.981 1.00 16.42 63 ALA C C 1
ATOM 6022 O O . ALA C 1 81 ? 13.488 65.436 47.526 1.00 18.45 63 ALA C O 1
ATOM 6024 N N . HIS C 1 82 ? 15.638 64.721 47.577 1.00 14.79 64 HIS C N 1
ATOM 6025 C CA . HIS C 1 82 ? 15.509 63.776 46.479 1.00 14.72 64 HIS C CA 1
ATOM 6026 C C . HIS C 1 82 ? 14.628 62.581 46.844 1.00 17.83 64 HIS C C 1
ATOM 6027 O O . HIS C 1 82 ? 13.515 62.425 46.332 1.00 15.91 64 HIS C O 1
ATOM 6034 N N . ARG C 1 83 ? 15.135 61.714 47.727 1.00 15.08 65 ARG C N 1
ATOM 6035 C CA . ARG C 1 83 ? 14.415 60.518 48.144 1.00 15.87 65 ARG C CA 1
ATOM 6036 C C . ARG C 1 83 ? 14.399 60.360 49.669 1.00 16.53 65 ARG C C 1
ATOM 6037 O O . ARG C 1 83 ? 14.213 59.248 50.182 1.00 16.30 65 ARG C O 1
ATOM 6045 N N . SER C 1 84 ? 14.564 61.453 50.416 1.00 15.86 66 SER C N 1
ATOM 6046 C CA . SER C 1 84 ? 14.259 61.511 51.843 1.00 15.18 66 SER C CA 1
ATOM 6047 C C . SER C 1 84 ? 15.238 60.744 52.723 1.00 14.48 66 SER C C 1
ATOM 6048 O O . SER C 1 84 ? 14.907 60.468 53.882 1.00 15.11 66 SER C O 1
ATOM 6051 N N . ALA C 1 85 ? 16.410 60.389 52.211 1.00 14.52 67 ALA C N 1
ATOM 6052 C CA . ALA C 1 85 ? 17.453 59.794 53.048 1.00 13.72 67 ALA C CA 1
ATOM 6053 C C . ALA C 1 85 ? 17.931 60.807 54.093 1.00 14.83 67 ALA C C 1
ATOM 6054 O O . ALA C 1 85 ? 17.801 62.026 53.927 1.00 16.09 67 ALA C O 1
ATOM 6056 N N . LYS C 1 86 ? 18.521 60.307 55.179 1.00 13.34 68 LYS C N 1
ATOM 6057 C CA . LYS C 1 86 ? 19.040 61.208 56.211 1.00 12.50 68 LYS C CA 1
ATOM 6058 C C . LYS C 1 86 ? 20.416 61.738 55.818 1.00 13.93 68 LYS C C 1
ATOM 6059 O O . LYS C 1 86 ? 21.366 60.966 55.637 1.00 15.41 68 LYS C O 1
ATOM 6065 N N . LEU C 1 87 ? 20.523 63.071 55.701 1.00 13.2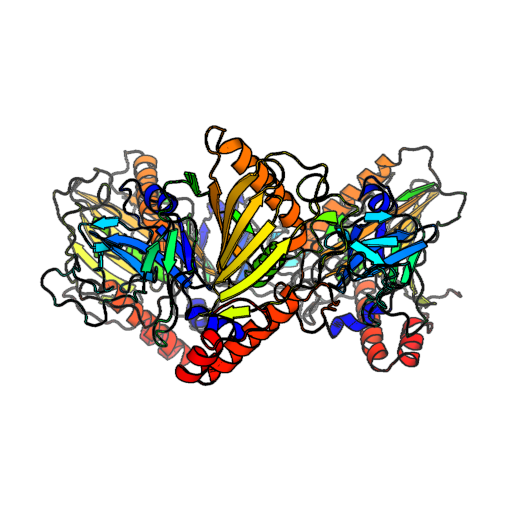7 69 LEU C N 1
ATOM 6066 C CA . LEU C 1 87 ? 21.797 63.719 55.453 1.00 14.10 69 LEU C CA 1
ATOM 6067 C C . LEU C 1 87 ? 22.795 63.478 56.578 1.00 14.54 69 LEU C C 1
ATOM 6068 O O . LEU C 1 87 ? 23.998 63.571 56.342 1.00 15.96 69 LEU C O 1
ATOM 6073 N N . SER C 1 88 ? 22.323 63.134 57.782 1.00 14.88 70 SER C N 1
ATOM 6074 C CA . SER C 1 88 ? 23.227 62.849 58.882 1.00 13.98 70 SER C CA 1
ATOM 6075 C C . SER C 1 88 ? 23.995 61.548 58.682 1.00 14.86 70 SER C C 1
ATOM 6076 O O . SER C 1 88 ? 24.965 61.306 59.413 1.00 15.26 70 SER C O 1
ATOM 6079 N N . LEU C 1 89 ? 23.597 60.713 57.718 1.00 14.39 71 LEU C N 1
ATOM 6080 C CA . LEU C 1 89 ? 24.386 59.554 57.332 1.00 15.82 71 LEU C CA 1
ATOM 6081 C C . LEU C 1 89 ? 25.353 59.872 56.204 1.00 16.11 71 LEU C C 1
ATOM 6082 O O . LEU C 1 89 ? 26.033 58.969 55.712 1.00 17.37 71 LEU C O 1
ATOM 6087 N N . GLY C 1 90 ? 25.437 61.140 55.799 1.00 15.39 72 GLY C N 1
ATOM 6088 C CA . GLY C 1 90 ? 26.302 61.558 54.715 1.00 16.67 72 GLY C CA 1
ATOM 6089 C C . GLY C 1 90 ? 27.661 62.055 55.166 1.00 18.15 72 GLY C C 1
ATOM 6090 O O . GLY C 1 90 ? 28.167 61.693 56.231 1.00 17.36 72 GLY C O 1
ATOM 6091 N N . THR C 1 91 ? 28.264 62.898 54.318 1.00 16.22 73 THR C N 1
ATOM 6092 C CA . THR C 1 91 ? 29.668 63.251 54.429 1.00 16.62 73 THR C CA 1
ATOM 6093 C C . THR C 1 91 ? 29.846 64.725 54.119 1.00 17.79 73 THR C C 1
ATOM 6094 O O . THR C 1 91 ? 29.283 65.232 53.146 1.00 19.71 73 THR C O 1
ATOM 6098 N N . VAL C 1 92 ? 30.670 65.391 54.916 1.00 17.83 74 VAL C N 1
ATOM 6099 C CA . VAL C 1 92 ? 31.072 66.760 54.609 1.00 18.01 74 VAL C CA 1
ATOM 6100 C C . VAL C 1 92 ? 32.239 66.726 53.635 1.00 21.51 74 VAL C C 1
ATOM 6101 O O . VAL C 1 92 ? 33.199 65.972 53.822 1.00 25.14 74 VAL C O 1
ATOM 6105 N N . SER C 1 93 ? 32.167 67.556 52.600 1.00 21.89 75 SER C N 1
ATOM 6106 C CA . SER C 1 93 ? 33.292 67.755 51.686 1.00 25.96 75 SER C CA 1
ATOM 6107 C C . SER C 1 93 ? 33.497 69.260 51.592 1.00 23.62 75 SER C C 1
ATOM 6108 O O . SER C 1 93 ? 32.808 69.918 50.809 1.00 26.97 75 SER C O 1
ATOM 6111 N N . GLY C 1 94 ? 34.420 69.791 52.396 1.00 24.86 76 GLY C N 1
ATOM 6112 C CA . GLY C 1 94 ? 34.633 71.227 52.462 1.00 29.46 76 GLY C CA 1
ATOM 6113 C C . GLY C 1 94 ? 33.365 72.014 52.746 1.00 24.61 76 GLY C C 1
ATOM 6114 O O . GLY C 1 94 ? 32.812 71.936 53.846 1.00 28.00 76 GLY C O 1
ATOM 6115 N N . ASN C 1 95 ? 32.885 72.769 51.756 1.00 23.54 77 ASN C N 1
ATOM 6116 C CA . ASN C 1 95 ? 31.711 73.620 51.907 1.00 22.62 77 ASN C CA 1
ATOM 6117 C C . ASN C 1 95 ? 30.435 72.943 51.403 1.00 20.07 77 ASN C C 1
ATOM 6118 O O . ASN C 1 95 ? 29.480 73.625 50.996 1.00 20.74 77 ASN C O 1
ATOM 6123 N N . ARG C 1 96 ? 30.385 71.608 51.452 1.00 19.17 78 ARG C N 1
ATOM 6124 C CA . ARG C 1 96 ? 29.200 70.871 51.038 1.00 17.30 78 ARG C CA 1
ATOM 6125 C C . ARG C 1 96 ? 28.891 69.771 52.044 1.00 16.04 78 ARG C C 1
ATOM 6126 O O . ARG C 1 96 ? 29.799 69.171 52.617 1.00 19.51 78 ARG C O 1
ATOM 6134 N N . LEU C 1 97 ? 27.603 69.496 52.227 1.00 16.45 79 LEU C N 1
ATOM 6135 C CA . LEU C 1 97 ? 27.133 68.278 52.894 1.00 15.15 79 LEU C CA 1
ATOM 6136 C C . LEU C 1 97 ? 26.556 67.349 51.824 1.00 14.46 79 LEU C C 1
ATOM 6137 O O . LEU C 1 97 ? 25.600 67.716 51.130 1.00 15.61 79 LEU C O 1
ATOM 6142 N N . GLN C 1 98 ? 27.132 66.150 51.692 1.00 16.79 80 GLN C N 1
ATOM 6143 C CA . GLN C 1 98 ? 26.785 65.218 50.618 1.00 14.36 80 GLN C CA 1
ATOM 6144 C C . GLN C 1 98 ? 25.844 64.145 51.150 1.00 17.29 80 GLN C C 1
ATOM 6145 O O . GLN C 1 98 ? 26.173 63.477 52.135 1.00 16.42 80 GLN C O 1
ATOM 6151 N N . CYS C 1 99 ? 24.697 63.968 50.479 1.00 14.51 81 CYS C N 1
ATOM 6152 C CA . CYS C 1 99 ? 23.756 62.903 50.850 1.00 15.76 81 CYS C CA 1
ATOM 6153 C C . CYS C 1 99 ? 24.360 61.529 50.558 1.00 15.54 81 CYS C C 1
ATOM 6154 O O . CYS C 1 99 ? 24.997 61.340 49.521 1.00 18.26 81 CYS C O 1
ATOM 6157 N N . PRO C 1 100 ? 24.166 60.549 51.446 1.00 15.41 82 PRO C N 1
ATOM 6158 C CA . PRO C 1 100 ? 24.782 59.229 51.232 1.00 18.56 82 PRO C CA 1
ATOM 6159 C C . PRO C 1 100 ? 24.150 58.412 50.115 1.00 18.25 82 PRO C C 1
ATOM 6160 O O . PRO C 1 100 ? 24.781 57.449 49.652 1.00 21.98 82 PRO C O 1
ATOM 6164 N N . TYR C 1 101 ? 22.945 58.755 49.661 1.00 17.71 83 TYR C N 1
ATOM 6165 C CA . TYR C 1 101 ? 22.222 57.844 48.779 1.00 16.23 83 TYR C CA 1
ATOM 6166 C C . TYR C 1 101 ? 22.632 58.052 47.319 1.00 19.07 83 TYR C C 1
ATOM 6167 O O . TYR C 1 101 ? 23.206 57.151 46.699 1.00 19.35 83 TYR C O 1
ATOM 6176 N N . HIS C 1 102 ? 22.358 59.239 46.756 1.00 17.36 84 HIS C N 1
ATOM 6177 C CA . HIS C 1 102 ? 22.755 59.535 45.380 1.00 17.30 84 HIS C CA 1
ATOM 6178 C C . HIS C 1 102 ? 23.698 60.737 45.302 1.00 18.53 84 HIS C C 1
ATOM 6179 O O . HIS C 1 102 ? 23.900 61.306 44.218 1.00 19.45 84 HIS C O 1
ATOM 6186 N N . GLY C 1 103 ? 24.296 61.136 46.422 1.00 17.21 85 GLY C N 1
ATOM 6187 C CA . GLY C 1 103 ? 25.393 62.086 46.371 1.00 15.78 85 GLY C CA 1
ATOM 6188 C C . GLY C 1 103 ? 25.020 63.528 46.080 1.00 17.57 85 GLY C C 1
ATOM 6189 O O . GLY C 1 103 ? 25.908 64.317 45.742 1.00 18.72 85 GLY C O 1
ATOM 6190 N N . TRP C 1 104 ? 23.746 63.909 46.200 1.00 17.57 86 TRP C N 1
ATOM 6191 C CA . TRP C 1 104 ? 23.413 65.330 46.080 1.00 17.17 86 TRP C CA 1
ATOM 6192 C C . TRP C 1 104 ? 24.230 66.136 47.082 1.00 19.00 86 TRP C C 1
ATOM 6193 O O . TRP C 1 104 ? 24.430 65.712 48.224 1.00 16.91 86 TRP C O 1
ATOM 6204 N N . GLN C 1 105 ? 24.756 67.284 46.640 1.00 16.15 87 GLN C N 1
ATOM 6205 C CA . GLN C 1 105 ? 25.612 68.110 47.488 1.00 17.62 87 GLN C CA 1
ATOM 6206 C C . GLN C 1 105 ? 24.883 69.391 47.847 1.00 19.91 87 GLN C C 1
ATOM 6207 O O . GLN C 1 105 ? 24.487 70.157 46.954 1.00 19.87 87 GLN C O 1
ATOM 6213 N N . TYR C 1 106 ? 24.745 69.640 49.146 1.00 16.54 88 TYR C N 1
ATOM 6214 C CA . TYR C 1 106 ? 24.063 70.825 49.645 1.00 16.79 88 TYR C CA 1
ATOM 6215 C C . TYR C 1 106 ? 25.070 71.837 50.171 1.00 17.30 88 TYR C C 1
ATOM 6216 O O . TYR C 1 106 ? 26.034 71.477 50.862 1.00 16.75 88 TYR C O 1
ATOM 6225 N N . ASP C 1 107 ? 24.839 73.113 49.845 1.00 17.38 89 ASP C N 1
ATOM 6226 C CA . ASP C 1 107 ? 25.726 74.175 50.307 1.00 16.91 89 ASP C CA 1
ATOM 6227 C C . ASP C 1 107 ? 25.259 74.716 51.664 1.00 18.89 89 ASP C C 1
ATOM 6228 O O . ASP C 1 107 ? 24.338 74.187 52.297 1.00 19.80 89 ASP C O 1
ATOM 6233 N N . THR C 1 108 ? 25.897 75.795 52.139 1.00 17.97 90 THR C N 1
ATOM 6234 C CA . THR C 1 108 ? 25.580 76.307 53.469 1.00 18.51 90 THR C CA 1
ATOM 6235 C C . THR C 1 108 ? 24.188 76.904 53.557 1.00 16.93 90 THR C C 1
ATOM 6236 O O . THR C 1 108 ? 23.725 77.198 54.664 1.00 20.29 90 THR C O 1
ATOM 6240 N N . HIS C 1 109 ? 23.526 77.148 52.428 1.00 16.40 91 HIS C N 1
ATOM 6241 C CA . HIS C 1 109 ? 22.189 77.715 52.442 1.00 16.07 91 HIS C CA 1
ATOM 6242 C C . HIS C 1 109 ? 21.124 76.657 52.268 1.00 17.67 91 HIS C C 1
ATOM 6243 O O . HIS C 1 109 ? 19.942 77.001 52.188 1.00 17.09 91 HIS C O 1
ATOM 6250 N N . GLY C 1 110 ? 21.513 75.369 52.275 1.00 16.83 92 GLY C N 1
ATOM 6251 C CA . GLY C 1 110 ? 20.561 74.299 52.100 1.00 17.57 92 GLY C CA 1
ATOM 6252 C C . GLY C 1 110 ? 20.207 74.012 50.661 1.00 16.55 92 GLY C C 1
ATOM 6253 O O . GLY C 1 110 ? 19.259 73.260 50.399 1.00 18.24 92 GLY C O 1
ATOM 6254 N N . ALA C 1 111 ? 20.914 74.614 49.707 1.00 16.92 93 ALA C N 1
ATOM 6255 C CA . ALA C 1 111 ? 20.595 74.456 48.297 1.00 17.95 93 ALA C CA 1
ATOM 6256 C C . ALA C 1 111 ? 21.453 73.360 47.683 1.00 15.35 93 ALA C C 1
ATOM 6257 O O . ALA C 1 111 ? 22.680 73.361 47.839 1.00 17.50 93 ALA C O 1
ATOM 6259 N N . CYS C 1 112 ? 20.822 72.468 46.917 1.00 16.52 94 CYS C N 1
ATOM 6260 C CA . CYS C 1 112 ? 21.606 71.489 46.176 1.00 16.52 94 CYS C CA 1
ATOM 6261 C C . CYS C 1 112 ? 22.354 72.188 45.045 1.00 19.22 94 CYS C C 1
ATOM 6262 O O . CYS C 1 112 ? 21.755 72.947 44.270 1.00 22.05 94 CYS C O 1
ATOM 6265 N N . GLN C 1 113 ? 23.665 71.950 44.973 1.00 19.10 95 GLN C N 1
ATOM 6266 C CA . GLN C 1 113 ? 24.511 72.498 43.915 1.00 19.67 95 GLN C CA 1
ATOM 6267 C C . GLN C 1 113 ? 25.146 71.438 43.026 1.00 26.18 95 GLN C C 1
ATOM 6268 O O . GLN C 1 113 ? 25.897 71.786 42.112 1.00 23.98 95 GLN C O 1
ATOM 6274 N N . LEU C 1 114 ? 24.872 70.156 43.253 1.00 19.19 96 LEU C N 1
ATOM 6275 C CA . LEU C 1 114 ? 25.366 69.118 42.353 1.00 20.86 96 LEU C CA 1
ATOM 6276 C C . LEU C 1 114 ? 24.418 67.933 42.430 1.00 24.60 96 LEU C C 1
ATOM 6277 O O . LEU C 1 114 ? 24.124 67.453 43.529 1.00 19.73 96 LEU C O 1
ATOM 6282 N N . VAL C 1 115 ? 23.931 67.498 41.270 1.00 22.14 97 VAL C N 1
ATOM 6283 C CA . VAL C 1 115 ? 23.172 66.260 41.110 1.00 18.23 97 VAL C CA 1
ATOM 6284 C C . VAL C 1 115 ? 24.053 65.347 40.266 1.00 20.96 97 VAL C C 1
ATOM 6285 O O . VAL C 1 115 ? 24.128 65.527 39.043 1.00 22.90 97 VAL C O 1
ATOM 6289 N N . PRO C 1 116 ? 24.796 64.414 40.872 1.00 20.86 98 PRO C N 1
ATOM 6290 C CA . PRO C 1 116 ? 25.805 63.669 40.097 1.00 21.34 98 PRO C CA 1
ATOM 6291 C C . PRO C 1 116 ? 25.234 62.880 38.932 1.00 21.37 98 PRO C C 1
ATOM 6292 O O . PRO C 1 116 ? 25.951 62.649 37.948 1.00 25.30 98 PRO C O 1
ATOM 6296 N N . ALA C 1 117 ? 23.969 62.471 39.006 1.00 23.50 99 ALA C N 1
ATOM 6297 C CA . ALA C 1 117 ? 23.402 61.658 37.934 1.00 24.42 99 ALA C CA 1
ATOM 6298 C C . ALA C 1 117 ? 23.096 62.475 36.683 1.00 28.37 99 ALA C C 1
ATOM 6299 O O . ALA C 1 117 ? 22.994 61.893 35.596 1.00 28.42 99 ALA C O 1
ATOM 6301 N N . CYS C 1 118 ? 22.949 63.795 36.815 1.00 27.02 100 CYS C N 1
ATOM 6302 C CA . CYS C 1 118 ? 22.572 64.684 35.708 1.00 30.58 100 CYS C CA 1
ATOM 6303 C C . CYS C 1 118 ? 23.459 65.914 35.722 1.00 31.47 100 CYS C C 1
ATOM 6304 O O . CYS C 1 118 ? 22.963 67.038 35.835 1.00 35.11 100 CYS C O 1
ATOM 6307 N N . PRO C 1 119 ? 24.777 65.748 35.619 1.00 33.36 101 PRO C N 1
ATOM 6308 C CA . PRO C 1 119 ? 25.674 66.879 35.913 1.00 38.54 101 PRO C CA 1
ATOM 6309 C C . PRO C 1 119 ? 25.466 68.084 35.006 1.00 43.51 101 PRO C C 1
ATOM 6310 O O . PRO C 1 119 ? 25.854 69.197 35.384 1.00 47.23 101 PRO C O 1
ATOM 6314 N N . ASN C 1 120 ? 24.845 67.903 33.840 1.00 42.05 102 ASN C N 1
ATOM 6315 C CA . ASN C 1 120 ? 24.596 68.993 32.905 1.00 45.05 102 ASN C CA 1
ATOM 6316 C C . ASN C 1 120 ? 23.181 69.555 32.983 1.00 45.32 102 ASN C C 1
ATOM 6317 O O . ASN C 1 120 ? 22.988 70.744 32.702 1.00 49.82 102 ASN C O 1
ATOM 6322 N N . SER C 1 121 ? 22.191 68.733 33.343 1.00 39.57 103 SER C N 1
ATOM 6323 C CA . SER C 1 121 ? 20.821 69.207 33.465 1.00 36.18 103 SER C CA 1
ATOM 6324 C C . SER C 1 121 ? 20.737 70.327 34.504 1.00 36.13 103 SER C C 1
ATOM 6325 O O . SER C 1 121 ? 21.529 70.371 35.451 1.00 35.85 103 SER C O 1
ATOM 6328 N N . PRO C 1 122 ? 19.791 71.250 34.355 1.00 36.84 104 PRO C N 1
ATOM 6329 C CA . PRO C 1 122 ? 19.567 72.232 35.421 1.00 32.36 104 PRO C CA 1
ATOM 6330 C C . PRO C 1 122 ? 19.049 71.547 36.679 1.00 28.60 104 PRO C C 1
ATOM 6331 O O . PRO C 1 122 ? 18.235 70.622 36.614 1.00 27.85 104 PRO C O 1
ATOM 6335 N N . ILE C 1 123 ? 19.546 71.997 37.822 1.00 28.65 105 ILE C N 1
ATOM 6336 C CA . ILE C 1 123 ? 19.093 71.435 39.103 1.00 27.87 105 ILE C CA 1
ATOM 6337 C C . ILE C 1 123 ? 17.678 71.927 39.391 1.00 27.54 105 ILE C C 1
ATOM 6338 O O . ILE C 1 123 ? 17.407 73.134 39.257 1.00 27.85 105 ILE C O 1
ATOM 6343 N N . PRO C 1 124 ? 16.744 71.051 39.768 1.00 26.24 106 PRO C N 1
ATOM 6344 C CA . PRO C 1 124 ? 15.377 71.505 40.050 1.00 25.58 106 PRO C CA 1
ATOM 6345 C C . PRO C 1 124 ? 15.360 72.586 41.121 1.00 28.05 106 PRO C C 1
ATOM 6346 O O . PRO C 1 124 ? 16.142 72.561 42.073 1.00 25.10 106 PRO C O 1
ATOM 6350 N N . ASN C 1 125 ? 14.473 73.566 40.945 1.00 27.48 107 ASN C N 1
ATOM 6351 C CA . ASN C 1 125 ? 14.364 74.615 41.953 1.00 25.83 107 ASN C CA 1
ATOM 6352 C C . ASN C 1 125 ? 13.935 74.052 43.299 1.00 25.08 107 ASN C C 1
ATOM 6353 O O . ASN C 1 125 ? 14.286 74.618 44.343 1.00 27.50 107 ASN C O 1
ATOM 6358 N N . LYS C 1 126 ? 13.199 72.931 43.296 1.00 25.77 108 LYS C N 1
ATOM 6359 C CA . LYS C 1 126 ? 12.760 72.289 44.530 1.00 25.62 108 LYS C CA 1
ATOM 6360 C C . LYS C 1 126 ? 13.881 71.555 45.257 1.00 21.48 108 LYS C C 1
ATOM 6361 O O . LYS C 1 126 ? 13.637 71.052 46.356 1.00 21.01 108 LYS C O 1
ATOM 6367 N N . ALA C 1 127 ? 15.080 71.459 44.675 1.00 21.51 109 ALA C N 1
ATOM 6368 C CA . ALA C 1 127 ? 16.170 70.673 45.269 1.00 19.79 109 ALA C CA 1
ATOM 6369 C C . ALA C 1 127 ? 16.896 71.528 46.309 1.00 18.49 109 ALA C C 1
ATOM 6370 O O . ALA C 1 127 ? 18.032 71.967 46.133 1.00 20.24 109 ALA C O 1
ATOM 6372 N N . LYS C 1 128 ? 16.202 71.753 47.418 1.00 20.22 110 LYS C N 1
ATOM 6373 C CA . LYS C 1 128 ? 16.703 72.556 48.528 1.00 18.37 110 LYS C CA 1
ATOM 6374 C C . LYS C 1 128 ? 16.073 71.994 49.800 1.00 21.31 110 LYS C C 1
ATOM 6375 O O . LYS C 1 128 ? 14.982 71.414 49.755 1.00 22.91 110 LYS C O 1
ATOM 6381 N N . VAL C 1 129 ? 16.783 72.114 50.928 1.00 17.68 111 VAL C N 1
ATOM 6382 C CA . VAL C 1 129 ? 16.236 71.696 52.214 1.00 16.27 111 VAL C CA 1
ATOM 6383 C C . VAL C 1 129 ? 16.233 72.902 53.145 1.00 18.12 111 VAL C C 1
ATOM 6384 O O . VAL C 1 129 ? 17.016 73.847 52.974 1.00 18.96 111 VAL C O 1
ATOM 6388 N N . ASP C 1 130 ? 15.316 72.894 54.109 1.00 17.43 112 ASP C N 1
ATOM 6389 C CA . ASP C 1 130 ? 15.220 74.028 55.024 1.00 15.82 112 ASP C CA 1
ATOM 6390 C C . ASP C 1 130 ? 16.507 74.199 55.829 1.00 16.65 112 ASP C C 1
ATOM 6391 O O . ASP C 1 130 ? 17.032 73.244 56.415 1.00 17.33 112 ASP C O 1
ATOM 6396 N N . ARG C 1 131 ? 17.002 75.434 55.855 1.00 16.74 113 ARG C N 1
ATOM 6397 C CA . ARG C 1 131 ? 18.207 75.830 56.578 1.00 14.89 113 ARG C CA 1
ATOM 6398 C C . ARG C 1 131 ? 17.816 76.767 57.717 1.00 16.65 113 ARG C C 1
ATOM 6399 O O . ARG C 1 131 ? 17.015 77.685 57.521 1.00 18.43 113 ARG C O 1
ATOM 6407 N N . PHE C 1 132 ? 18.392 76.538 58.909 1.00 15.93 114 PHE C N 1
ATOM 6408 C CA . PHE C 1 132 ? 18.012 77.263 60.115 1.00 18.07 114 PHE C CA 1
ATOM 6409 C C . PHE C 1 132 ? 19.205 78.011 60.695 1.00 17.36 114 PHE C C 1
ATOM 6410 O O . PHE C 1 132 ? 20.364 77.589 60.539 1.00 16.95 114 PHE C O 1
ATOM 6418 N N . ASP C 1 133 ? 18.901 79.105 61.402 1.00 18.21 115 ASP C N 1
ATOM 6419 C CA . ASP C 1 133 ? 19.911 79.807 62.192 1.00 15.66 115 ASP C CA 1
ATOM 6420 C C . ASP C 1 133 ? 20.711 78.820 63.033 1.00 16.96 115 ASP C C 1
ATOM 6421 O O . ASP C 1 133 ? 20.134 77.986 63.739 1.00 17.85 115 ASP C O 1
ATOM 6426 N N . CYS C 1 134 ? 22.032 78.931 62.968 1.00 16.01 116 CYS C N 1
ATOM 6427 C CA . CYS C 1 134 ? 22.910 78.016 63.694 1.00 18.18 116 CYS C CA 1
ATOM 6428 C C . CYS C 1 134 ? 24.186 78.756 64.054 1.00 21.08 116 CYS C C 1
ATOM 6429 O O . CYS C 1 134 ? 24.901 79.222 63.157 1.00 21.07 116 CYS C O 1
ATOM 6432 N N . GLU C 1 135 ? 24.491 78.850 65.353 1.00 18.93 117 GLU C N 1
ATOM 6433 C CA . GLU C 1 135 ? 25.641 79.622 65.817 1.00 18.61 117 GLU C CA 1
ATOM 6434 C C . GLU C 1 135 ? 26.298 78.920 66.991 1.00 17.49 117 GLU C C 1
ATOM 6435 O O . GLU C 1 135 ? 25.608 78.351 67.846 1.00 19.72 117 GLU C O 1
ATOM 6441 N N . GLU C 1 136 ? 27.625 78.978 67.025 1.00 17.60 118 GLU C N 1
ATOM 6442 C CA . GLU C 1 136 ? 28.384 78.540 68.185 1.00 18.02 118 GLU C CA 1
ATOM 6443 C C . GLU C 1 136 ? 28.459 79.682 69.194 1.00 19.51 118 GLU C C 1
ATOM 6444 O O . GLU C 1 136 ? 28.703 80.840 68.828 1.00 19.70 118 GLU C O 1
ATOM 6450 N N . ARG C 1 137 ? 28.246 79.356 70.467 1.00 16.11 119 ARG C N 1
ATOM 6451 C CA . ARG C 1 137 ? 28.517 80.310 71.545 1.00 16.70 119 ARG C CA 1
ATOM 6452 C C . ARG C 1 137 ? 28.759 79.539 72.836 1.00 18.06 119 ARG C C 1
ATOM 6453 O O . ARG C 1 137 ? 28.048 78.586 73.132 1.00 17.33 119 ARG C O 1
ATOM 6461 N N . TYR C 1 138 ? 29.793 79.937 73.575 1.00 18.37 120 TYR C N 1
ATOM 6462 C CA . TYR C 1 138 ? 30.179 79.296 74.838 1.00 19.15 120 TYR C CA 1
ATOM 6463 C C . TYR C 1 138 ? 30.585 77.840 74.673 1.00 18.08 120 TYR C C 1
ATOM 6464 O O . TYR C 1 138 ? 30.652 77.104 75.671 1.00 18.00 120 TYR C O 1
ATOM 6473 N N . GLY C 1 139 ? 30.882 77.390 73.458 1.00 18.11 121 GLY C N 1
ATOM 6474 C CA . GLY C 1 139 ? 31.217 75.999 73.262 1.00 19.89 121 GLY C CA 1
ATOM 6475 C C . GLY C 1 139 ? 30.032 75.098 73.002 1.00 17.97 121 GLY C C 1
ATOM 6476 O O . GLY C 1 139 ? 30.207 73.877 72.950 1.00 17.63 121 GLY C O 1
ATOM 6477 N N . LEU C 1 140 ? 28.836 75.658 72.855 1.00 16.22 122 LEU C N 1
ATOM 6478 C CA . LEU C 1 140 ? 27.653 74.924 72.432 1.00 14.91 122 LEU C CA 1
ATOM 6479 C C . LEU C 1 140 ? 27.239 75.393 71.047 1.00 18.43 122 LEU C C 1
ATOM 6480 O O . LEU C 1 140 ? 27.572 76.506 70.620 1.00 17.15 122 LEU C O 1
ATOM 6485 N N . ILE C 1 141 ? 26.483 74.536 70.356 1.00 15.58 123 ILE C N 1
ATOM 6486 C CA . ILE C 1 141 ? 25.866 74.877 69.077 1.00 15.79 123 ILE C CA 1
ATOM 6487 C C . ILE C 1 141 ? 24.401 75.182 69.342 1.00 16.26 123 ILE C C 1
ATOM 6488 O O . ILE C 1 141 ? 23.689 74.369 69.955 1.00 15.64 123 ILE C O 1
ATOM 6493 N N . TRP C 1 142 ? 23.950 76.360 68.912 1.00 15.68 124 TRP C N 1
ATOM 6494 C CA . TRP C 1 142 ? 22.590 76.837 69.141 1.00 14.79 124 TRP C CA 1
ATOM 6495 C C . TRP C 1 142 ? 21.831 76.932 67.824 1.00 16.01 124 TRP C C 1
ATOM 6496 O O . TRP C 1 142 ? 22.396 77.339 66.804 1.00 17.47 124 TRP C O 1
ATOM 6507 N N . ILE C 1 143 ? 20.549 76.571 67.848 1.00 15.27 125 ILE C N 1
ATOM 6508 C CA . ILE C 1 143 ? 19.687 76.636 66.668 1.00 16.60 125 ILE C CA 1
ATOM 6509 C C . ILE C 1 143 ? 18.452 77.466 66.999 1.00 17.67 125 ILE C C 1
ATOM 6510 O O . ILE C 1 143 ? 17.831 77.281 68.054 1.00 16.24 125 ILE C O 1
ATOM 6515 N N . ARG C 1 144 ? 18.077 78.367 66.087 1.00 15.67 126 ARG C N 1
ATOM 6516 C CA . ARG C 1 144 ? 16.795 79.056 66.176 1.00 16.29 126 ARG C CA 1
ATOM 6517 C C . ARG C 1 144 ? 15.982 78.679 64.944 1.00 19.59 126 ARG C C 1
ATOM 6518 O O . ARG C 1 144 ? 16.374 79.008 63.813 1.00 19.22 126 ARG C O 1
ATOM 6526 N N . LEU C 1 145 ? 14.872 77.969 65.168 1.00 17.58 127 LEU C N 1
ATOM 6527 C CA . LEU C 1 145 ? 14.082 77.429 64.064 1.00 18.73 127 LEU C CA 1
ATOM 6528 C C . LEU C 1 145 ? 13.322 78.510 63.306 1.00 21.27 127 LEU C C 1
ATOM 6529 O O . LEU C 1 145 ? 13.060 78.342 62.112 1.00 20.01 127 LEU C O 1
ATOM 6534 N N . ASP C 1 146 ? 12.946 79.598 63.973 1.00 18.83 128 ASP C N 1
ATOM 6535 C CA . ASP C 1 146 ? 12.145 80.658 63.357 1.00 20.84 128 ASP C CA 1
ATOM 6536 C C . ASP C 1 146 ? 12.747 82.000 63.757 1.00 21.36 128 ASP C C 1
ATOM 6537 O O . ASP C 1 146 ? 12.762 82.339 64.948 1.00 20.72 128 ASP C O 1
ATOM 6542 N N . SER C 1 147 ? 13.260 82.751 62.768 1.00 20.14 129 SER C N 1
ATOM 6543 C CA . SER C 1 147 ? 13.882 84.050 63.015 1.00 19.26 129 SER C CA 1
ATOM 6544 C C . SER C 1 147 ? 12.967 85.218 62.658 1.00 20.63 129 SER C C 1
ATOM 6545 O O . SER C 1 147 ? 13.425 86.370 62.659 1.00 23.27 129 SER C O 1
ATOM 6548 N N . SER C 1 148 ? 11.690 84.950 62.367 1.00 20.63 130 SER C N 1
ATOM 6549 C CA . SER C 1 148 ? 10.850 85.981 61.762 1.00 25.59 130 SER C CA 1
ATOM 6550 C C . SER C 1 148 ? 10.535 87.129 62.725 1.00 29.45 130 SER C C 1
ATOM 6551 O O . SER C 1 148 ? 10.325 88.258 62.269 1.00 27.91 130 SER C O 1
ATOM 6554 N N . PHE C 1 149 ? 10.503 86.881 64.046 1.00 23.78 131 PHE C N 1
ATOM 6555 C CA . PHE C 1 149 ? 10.270 87.964 65.003 1.00 26.58 131 PHE C CA 1
ATOM 6556 C C . PHE C 1 149 ? 11.527 88.781 65.294 1.00 28.79 131 PHE C C 1
ATOM 6557 O O . PHE C 1 149 ? 11.413 89.900 65.810 1.00 29.31 131 PHE C O 1
ATOM 6565 N N . ASP C 1 150 ? 12.716 88.237 65.014 1.00 24.62 132 ASP C N 1
ATOM 6566 C CA . ASP C 1 150 ? 13.981 88.972 65.085 1.00 25.07 132 ASP C CA 1
ATOM 6567 C C . ASP C 1 150 ? 14.141 89.730 66.403 1.00 30.28 132 ASP C C 1
ATOM 6568 O O . ASP C 1 150 ? 14.544 90.895 66.432 1.00 31.34 132 ASP C O 1
ATOM 6573 N N . CYS C 1 151 ? 13.818 89.065 67.516 1.00 26.80 133 CYS C N 1
ATOM 6574 C CA . CYS C 1 151 ? 13.877 89.720 68.818 1.00 25.99 133 CYS C CA 1
ATOM 6575 C C . CYS C 1 151 ? 14.383 88.790 69.913 1.00 27.29 133 CYS C C 1
ATOM 6576 O O . CYS C 1 151 ? 14.267 89.131 71.099 1.00 27.45 133 CYS C O 1
ATOM 6579 N N . THR C 1 152 ? 14.939 87.637 69.564 1.00 23.37 134 THR C N 1
ATOM 6580 C CA . THR C 1 152 ? 15.476 86.724 70.561 1.00 22.06 134 THR C CA 1
ATOM 6581 C C . THR C 1 152 ? 16.973 86.576 70.351 1.00 21.68 134 THR C C 1
ATOM 6582 O O . THR C 1 152 ? 17.486 86.755 69.240 1.00 23.21 134 THR C O 1
ATOM 6586 N N . GLU C 1 153 ? 17.675 86.282 71.441 1.00 20.43 135 GLU C N 1
ATOM 6587 C CA . GLU C 1 153 ? 19.121 86.192 71.443 1.00 20.26 135 GLU C CA 1
ATOM 6588 C C . GLU C 1 153 ? 19.541 84.931 72.173 1.00 19.34 135 GLU C C 1
ATOM 6589 O O . GLU C 1 153 ? 18.786 84.375 72.983 1.00 19.54 135 GLU C O 1
ATOM 6595 N N . ILE C 1 154 ? 20.764 84.510 71.886 1.00 19.59 136 ILE C N 1
ATOM 6596 C CA . ILE C 1 154 ? 21.333 83.380 72.627 1.00 19.95 136 ILE C CA 1
ATOM 6597 C C . ILE C 1 154 ? 21.427 83.751 74.103 1.00 20.59 136 ILE C C 1
ATOM 6598 O O . ILE C 1 154 ? 21.838 84.887 74.436 1.00 20.52 136 ILE C O 1
ATOM 6603 N N . PRO C 1 155 ? 21.047 82.845 75.012 1.00 20.06 137 PRO C N 1
ATOM 6604 C CA . PRO C 1 155 ? 21.066 83.128 76.456 1.00 21.74 137 PRO C CA 1
ATOM 6605 C C . PRO C 1 155 ? 22.381 83.692 76.976 1.00 19.74 137 PRO C C 1
ATOM 6606 O O . PRO C 1 155 ? 23.466 83.402 76.461 1.00 20.84 137 PRO C O 1
ATOM 6610 N N . TYR C 1 156 ? 22.259 84.450 78.067 1.00 21.76 138 TYR C N 1
ATOM 6611 C CA . TYR C 1 156 ? 23.380 85.100 78.728 1.00 20.71 138 TYR C CA 1
ATOM 6612 C C . TYR C 1 156 ? 24.127 84.152 79.669 1.00 18.18 138 TYR C C 1
ATOM 6613 O O . TYR C 1 156 ? 23.524 83.544 80.557 1.00 19.82 138 TYR C O 1
ATOM 6622 N N . PHE C 1 157 ? 25.446 84.072 79.487 1.00 19.95 139 PHE C N 1
ATOM 6623 C CA . PHE C 1 157 ? 26.391 83.368 80.354 1.00 21.20 139 PHE C CA 1
ATOM 6624 C C . PHE C 1 157 ? 27.361 84.412 80.900 1.00 20.80 139 PHE C C 1
ATOM 6625 O O . PHE C 1 157 ? 28.179 84.952 80.150 1.00 21.63 139 PHE C O 1
ATOM 6633 N N . SER C 1 158 ? 27.275 84.690 82.202 1.00 18.97 140 SER C N 1
ATOM 6634 C CA . SER C 1 158 ? 28.027 85.814 82.771 1.00 21.94 140 SER C CA 1
ATOM 6635 C C . SER C 1 158 ? 29.542 85.604 82.738 1.00 25.04 140 SER C C 1
ATOM 6636 O O . SER C 1 158 ? 30.302 86.579 82.758 1.00 24.42 140 SER C O 1
ATOM 6639 N N . ALA C 1 159 ? 30.011 84.361 82.713 1.00 19.84 141 ALA C N 1
ATOM 6640 C CA . ALA C 1 159 ? 31.431 84.093 82.847 1.00 23.55 141 ALA C CA 1
ATOM 6641 C C . ALA C 1 159 ? 32.185 84.161 81.528 1.00 23.24 141 ALA C C 1
ATOM 6642 O O . ALA C 1 159 ? 33.416 84.086 81.532 1.00 26.71 141 ALA C O 1
ATOM 6644 N N . ALA C 1 160 ? 31.487 84.296 80.404 1.00 23.41 142 ALA C N 1
ATOM 6645 C CA . ALA C 1 160 ? 32.169 84.336 79.118 1.00 29.00 142 ALA C CA 1
ATOM 6646 C C . ALA C 1 160 ? 33.119 85.533 79.070 1.00 32.31 142 ALA C C 1
ATOM 6647 O O . ALA C 1 160 ? 32.748 86.651 79.443 1.00 33.74 142 ALA C O 1
ATOM 6649 N N . ASN C 1 161 ? 34.365 85.273 78.672 1.00 39.73 143 ASN C N 1
ATOM 6650 C CA . ASN C 1 161 ? 35.405 86.293 78.532 1.00 41.94 143 ASN C CA 1
ATOM 6651 C C . ASN C 1 161 ? 35.722 87.015 79.847 1.00 42.36 143 ASN C C 1
ATOM 6652 O O . ASN C 1 161 ? 36.207 88.153 79.830 1.00 45.68 143 ASN C O 1
ATOM 6657 N N . ASP C 1 162 ? 35.437 86.391 80.997 1.00 36.26 144 ASP C N 1
ATOM 6658 C CA . ASP C 1 162 ? 35.977 86.855 82.269 1.00 36.15 144 ASP C CA 1
ATOM 6659 C C . ASP C 1 162 ? 37.294 86.117 82.463 1.00 36.10 144 ASP C C 1
ATOM 6660 O O . ASP C 1 162 ? 37.291 84.929 82.809 1.00 33.84 144 ASP C O 1
ATOM 6665 N N . PRO C 1 163 ? 38.437 86.774 82.232 1.00 38.12 145 PRO C N 1
ATOM 6666 C CA . PRO C 1 163 ? 39.728 86.073 82.343 1.00 35.45 145 PRO C CA 1
ATOM 6667 C C . PRO C 1 163 ? 40.069 85.627 83.756 1.00 31.70 145 PRO C C 1
ATOM 6668 O O . PRO C 1 163 ? 41.059 84.908 83.934 1.00 38.34 145 PRO C O 1
ATOM 6672 N N . ARG C 1 164 ? 39.297 86.028 84.760 1.00 29.08 146 ARG C N 1
ATOM 6673 C CA . ARG C 1 164 ? 39.532 85.544 86.109 1.00 31.16 146 ARG C CA 1
ATOM 6674 C C . ARG C 1 164 ? 39.043 84.115 86.313 1.00 30.18 146 ARG C C 1
ATOM 6675 O O . ARG C 1 164 ? 39.457 83.472 87.283 1.00 30.92 146 ARG C O 1
ATOM 6683 N N . LEU C 1 165 ? 38.192 83.602 85.426 1.00 27.48 147 LEU C N 1
ATOM 6684 C CA . LEU C 1 165 ? 37.466 82.357 85.666 1.00 26.05 147 LEU C CA 1
ATOM 6685 C C . LEU C 1 165 ? 37.892 81.261 84.696 1.00 25.13 147 LEU C C 1
ATOM 6686 O O . LEU C 1 165 ? 38.043 81.506 83.497 1.00 27.58 147 LEU C O 1
ATOM 6691 N N . ARG C 1 166 ? 38.066 80.047 85.225 1.00 19.71 148 ARG C N 1
ATOM 6692 C CA . ARG C 1 166 ? 38.300 78.856 84.418 1.00 19.80 148 ARG C CA 1
ATOM 6693 C C . ARG C 1 166 ? 36.948 78.228 84.112 1.00 19.20 148 ARG C C 1
ATOM 6694 O O . ARG C 1 166 ? 36.132 78.053 85.023 1.00 18.22 148 ARG C O 1
ATOM 6702 N N . ILE C 1 167 ? 36.717 77.890 82.839 1.00 20.40 149 ILE C N 1
ATOM 6703 C CA . ILE C 1 167 ? 35.413 77.438 82.359 1.00 17.70 149 ILE C CA 1
ATOM 6704 C C . ILE C 1 167 ? 35.513 75.968 81.985 1.00 18.07 149 ILE C C 1
ATOM 6705 O O . ILE C 1 167 ? 36.467 75.555 81.316 1.00 19.60 149 ILE C O 1
ATOM 6710 N N . VAL C 1 168 ? 34.541 75.175 82.434 1.00 15.78 150 VAL C N 1
ATOM 6711 C CA . VAL C 1 168 ? 34.470 73.751 82.104 1.00 16.03 150 VAL C CA 1
ATOM 6712 C C . VAL C 1 168 ? 33.102 73.472 81.497 1.00 16.37 150 VAL C C 1
ATOM 6713 O O . VAL C 1 168 ? 32.075 73.821 82.089 1.00 15.70 150 VAL C O 1
ATOM 6717 N N . ILE C 1 169 ? 33.087 72.841 80.321 1.00 15.11 151 ILE C N 1
ATOM 6718 C CA . ILE C 1 169 ? 31.853 72.431 79.647 1.00 16.48 151 ILE C CA 1
ATOM 6719 C C . ILE C 1 169 ? 31.631 70.954 79.933 1.00 19.04 151 ILE C C 1
ATOM 6720 O O . ILE C 1 169 ? 32.424 70.111 79.493 1.00 19.56 151 ILE C O 1
ATOM 6725 N N . GLN C 1 170 ? 30.554 70.626 80.640 1.00 17.02 152 GLN C N 1
ATOM 6726 C CA . GLN C 1 170 ? 30.304 69.213 80.918 1.00 19.38 152 GLN C CA 1
ATOM 6727 C C . GLN C 1 170 ? 29.684 68.499 79.717 1.00 21.07 152 GLN C C 1
ATOM 6728 O O . GLN C 1 170 ? 29.090 69.112 78.825 1.00 19.85 152 GLN C O 1
ATOM 6734 N N . GLU C 1 171 ? 29.833 67.176 79.710 1.00 17.96 153 GLU C N 1
ATOM 6735 C CA . GLU C 1 171 ? 29.105 66.375 78.738 1.00 18.92 153 GLU C CA 1
ATOM 6736 C C . GLU C 1 171 ? 27.606 66.509 78.996 1.00 19.01 153 GLU C C 1
ATOM 6737 O O . GLU C 1 171 ? 27.182 66.616 80.157 1.00 20.51 153 GLU C O 1
ATOM 6743 N N . PRO C 1 172 ? 26.785 66.523 77.953 1.00 17.64 154 PRO C N 1
ATOM 6744 C CA . PRO C 1 172 ? 25.344 66.683 78.157 1.00 15.75 154 PRO C CA 1
ATOM 6745 C C . PRO C 1 172 ? 24.760 65.506 78.925 1.00 19.48 154 PRO C C 1
ATOM 6746 O O . PRO C 1 172 ? 25.301 64.391 78.921 1.00 19.75 154 PRO C O 1
ATOM 6750 N N . TYR C 1 173 ? 23.641 65.764 79.597 1.00 16.74 155 TYR C N 1
ATOM 6751 C CA . TYR C 1 173 ? 22.945 64.709 80.318 1.00 18.47 155 TYR C CA 1
ATOM 6752 C C . TYR C 1 173 ? 21.478 64.697 79.909 1.00 17.80 155 TYR C C 1
ATOM 6753 O O . TYR C 1 173 ? 20.844 65.746 79.786 1.00 16.70 155 TYR C O 1
ATOM 6762 N N . TRP C 1 174 ? 20.959 63.494 79.661 1.00 15.54 156 TRP C N 1
ATOM 6763 C CA . TRP C 1 174 ? 19.622 63.292 79.127 1.00 15.81 156 TRP C CA 1
ATOM 6764 C C . TRP C 1 174 ? 18.670 62.898 80.241 1.00 16.24 156 TRP C C 1
ATOM 6765 O O . TRP C 1 174 ? 18.967 61.973 81.011 1.00 17.27 156 TRP C O 1
ATOM 6776 N N . TRP C 1 175 ? 17.531 63.581 80.314 1.00 14.61 157 TRP C N 1
ATOM 6777 C CA . TRP C 1 175 ? 16.495 63.247 81.288 1.00 16.06 157 TRP C CA 1
ATOM 6778 C C . TRP C 1 175 ? 15.167 62.996 80.592 1.00 18.58 157 TRP C C 1
ATOM 6779 O O . TRP C 1 175 ? 14.814 63.681 79.630 1.00 17.44 157 TRP C O 1
ATOM 6790 N N . ASP C 1 176 ? 14.403 62.037 81.127 1.00 15.97 158 ASP C N 1
ATOM 6791 C CA . ASP C 1 176 ? 13.033 61.797 80.699 1.00 15.88 158 ASP C CA 1
ATOM 6792 C C . ASP C 1 176 ? 12.125 62.768 81.464 1.00 17.84 158 ASP C C 1
ATOM 6793 O O . ASP C 1 176 ? 11.320 62.393 82.324 1.00 16.82 158 ASP C O 1
ATOM 6798 N N . ALA C 1 177 ? 12.297 64.049 81.148 1.00 15.15 159 ALA C N 1
ATOM 6799 C CA . ALA C 1 177 ? 11.546 65.120 81.787 1.00 15.78 159 ALA C CA 1
ATOM 6800 C C . ALA C 1 177 ? 11.576 66.313 80.851 1.00 17.74 159 ALA C C 1
ATOM 6801 O O . ALA C 1 177 ? 12.501 66.440 80.049 1.00 17.75 159 ALA C O 1
ATOM 6803 N N . THR C 1 178 ? 10.568 67.180 80.964 1.00 15.03 160 THR C N 1
ATOM 6804 C CA . THR C 1 178 ? 10.477 68.322 80.056 1.00 15.86 160 THR C CA 1
ATOM 6805 C C . THR C 1 178 ? 11.389 69.464 80.487 1.00 15.94 160 THR C C 1
ATOM 6806 O O . THR C 1 178 ? 11.864 69.534 81.620 1.00 16.08 160 THR C O 1
ATOM 6810 N N . ALA C 1 179 ? 11.626 70.381 79.545 1.00 16.40 161 ALA C N 1
ATOM 6811 C CA . ALA C 1 179 ? 12.480 71.520 79.837 1.00 15.58 161 ALA C CA 1
ATOM 6812 C C . ALA C 1 179 ? 11.864 72.418 80.903 1.00 16.85 161 ALA C C 1
ATOM 6813 O O . ALA C 1 179 ? 12.584 72.963 81.744 1.00 17.66 161 ALA C O 1
ATOM 6815 N N . GLU C 1 180 ? 10.539 72.576 80.893 1.00 18.17 162 GLU C N 1
ATOM 6816 C CA . GLU C 1 180 ? 9.890 73.372 81.934 1.00 17.96 162 GLU C CA 1
ATOM 6817 C C . GLU C 1 180 ? 10.103 72.740 83.305 1.00 18.77 162 GLU C C 1
ATOM 6818 O O . GLU C 1 180 ? 10.440 73.427 84.282 1.00 18.56 162 GLU C O 1
ATOM 6824 N N . ARG C 1 181 ? 9.907 71.423 83.405 1.00 17.69 163 ARG C N 1
ATOM 6825 C CA . ARG C 1 181 ? 10.098 70.770 84.700 1.00 18.12 163 ARG C CA 1
ATOM 6826 C C . ARG C 1 181 ? 11.561 70.826 85.139 1.00 19.55 163 ARG C C 1
ATOM 6827 O O . ARG C 1 181 ? 11.853 70.970 86.333 1.00 19.42 163 ARG C O 1
ATOM 6835 N N . ARG C 1 182 ? 12.495 70.734 84.185 1.00 16.69 164 ARG C N 1
ATOM 6836 C CA . ARG C 1 182 ? 13.907 70.843 84.529 1.00 17.11 164 ARG C CA 1
ATOM 6837 C C . ARG C 1 182 ? 14.245 72.245 85.030 1.00 17.15 164 ARG C C 1
ATOM 6838 O O . ARG C 1 182 ? 14.959 72.392 86.026 1.00 16.26 164 ARG C O 1
ATOM 6846 N N . TRP C 1 183 ? 13.728 73.277 84.357 1.00 17.16 165 TRP C N 1
ATOM 6847 C CA . TRP C 1 183 ? 13.979 74.653 84.788 1.00 17.22 165 TRP C CA 1
ATOM 6848 C C . TRP C 1 183 ? 13.490 74.862 86.211 1.00 16.40 165 TRP C C 1
ATOM 6849 O O . TRP C 1 183 ? 14.214 75.399 87.064 1.00 17.74 165 TRP C O 1
ATOM 6860 N N . GLU C 1 184 ? 12.270 74.401 86.492 1.00 17.59 166 GLU C N 1
ATOM 6861 C CA . GLU C 1 184 ? 11.692 74.582 87.818 1.00 19.10 166 GLU C CA 1
ATOM 6862 C C . GLU C 1 184 ? 12.474 73.814 88.866 1.00 18.53 166 GLU C C 1
ATOM 6863 O O . GLU C 1 184 ? 12.676 74.311 89.978 1.00 19.76 166 GLU C O 1
ATOM 6869 N N . ASN C 1 185 ? 12.974 72.626 88.513 1.00 17.14 167 ASN C N 1
ATOM 6870 C CA . ASN C 1 185 ? 13.812 71.878 89.444 1.00 17.65 167 ASN C CA 1
ATOM 6871 C C . ASN C 1 185 ? 15.088 72.642 89.783 1.00 20.23 167 ASN C C 1
ATOM 6872 O O . ASN C 1 185 ? 15.536 72.637 90.933 1.00 19.52 167 ASN C O 1
ATOM 6877 N N . PHE C 1 186 ? 15.667 73.337 88.803 1.00 16.90 168 PHE C N 1
ATOM 6878 C CA . PHE C 1 186 ? 16.944 74.001 89.033 1.00 19.95 168 PHE C CA 1
ATOM 6879 C C . PHE C 1 186 ? 16.795 75.200 89.968 1.00 21.05 168 PHE C C 1
ATOM 6880 O O . PHE C 1 186 ? 17.698 75.483 90.763 1.00 21.46 168 PHE C O 1
ATOM 6888 N N . THR C 1 187 ? 15.675 75.912 89.880 1.00 18.41 169 THR C N 1
ATOM 6889 C CA . THR C 1 187 ? 15.457 77.144 90.633 1.00 18.64 169 THR C CA 1
ATOM 6890 C C . THR C 1 187 ? 14.587 76.944 91.860 1.00 22.08 169 THR C C 1
ATOM 6891 O O . THR C 1 187 ? 14.122 77.930 92.443 1.00 22.53 169 THR C O 1
ATOM 6895 N N . ASP C 1 188 ? 14.336 75.702 92.244 1.00 19.88 170 ASP C N 1
ATOM 6896 C CA . ASP C 1 188 ? 13.404 75.378 93.320 1.00 22.01 170 ASP C CA 1
ATOM 6897 C C . ASP C 1 188 ? 14.123 75.462 94.663 1.00 25.10 170 ASP C C 1
ATOM 6898 O O . ASP C 1 188 ? 15.034 74.671 94.943 1.00 24.45 170 ASP C O 1
ATOM 6903 N N . PHE C 1 189 ? 13.713 76.422 95.504 1.00 26.89 171 PHE C N 1
ATOM 6904 C CA . PHE C 1 189 ? 14.380 76.598 96.794 1.00 27.01 171 PHE C CA 1
ATOM 6905 C C . PHE C 1 189 ? 13.981 75.516 97.808 1.00 25.48 171 PHE C C 1
ATOM 6906 O O . PHE C 1 189 ? 14.814 75.084 98.611 1.00 29.89 171 PHE C O 1
ATOM 6914 N N . SER C 1 190 ? 12.742 75.030 97.734 1.00 24.61 172 SER C N 1
ATOM 6915 C CA . SER C 1 190 ? 12.147 74.139 98.736 1.00 23.73 172 SER C CA 1
ATOM 6916 C C . SER C 1 190 ? 12.686 72.709 98.703 1.00 23.93 172 SER C C 1
ATOM 6917 O O . SER C 1 190 ? 12.608 72.005 99.717 1.00 22.52 172 SER C O 1
ATOM 6920 N N . HIS C 1 191 ? 13.186 72.238 97.558 1.00 22.04 173 HIS C N 1
ATOM 6921 C CA . HIS C 1 191 ? 13.528 70.826 97.457 1.00 25.32 173 HIS C CA 1
ATOM 6922 C C . HIS C 1 191 ? 14.918 70.508 97.981 1.00 24.18 173 HIS C C 1
ATOM 6923 O O . HIS C 1 191 ? 15.195 69.332 98.242 1.00 21.33 173 HIS C O 1
ATOM 6930 N N . PHE C 1 192 ? 15.788 71.521 98.145 1.00 25.91 174 PHE C N 1
ATOM 6931 C CA . PHE C 1 192 ? 17.183 71.247 98.484 1.00 28.34 174 PHE C CA 1
ATOM 6932 C C . PHE C 1 192 ? 17.286 70.379 99.725 1.00 24.92 174 PHE C C 1
ATOM 6933 O O . PHE C 1 192 ? 18.090 69.447 99.778 1.00 27.64 174 PHE C O 1
ATOM 6941 N N . ALA C 1 193 ? 16.464 70.665 100.739 1.00 27.00 175 ALA C N 1
ATOM 6942 C CA . ALA C 1 193 ? 16.578 69.950 102.004 1.00 25.97 175 ALA C CA 1
ATOM 6943 C C . ALA C 1 193 ? 16.179 68.483 101.904 1.00 26.46 175 ALA C C 1
ATOM 6944 O O . ALA C 1 193 ? 16.646 67.674 102.712 1.00 28.02 175 ALA C O 1
ATOM 6946 N N . PHE C 1 194 ? 15.350 68.110 100.925 1.00 25.14 176 PHE C N 1
ATOM 6947 C CA . PHE C 1 194 ? 14.853 66.742 100.809 1.00 20.84 176 PHE C CA 1
ATOM 6948 C C . PHE C 1 194 ? 15.538 65.929 99.721 1.00 23.06 176 PHE C C 1
ATOM 6949 O O . PHE C 1 194 ? 15.654 64.707 99.857 1.00 23.10 176 PHE C O 1
ATOM 6957 N N . ILE C 1 195 ? 15.964 66.572 98.642 1.00 24.02 177 ILE C N 1
ATOM 6958 C CA . ILE C 1 195 ? 16.618 65.863 97.546 1.00 22.09 177 ILE C CA 1
ATOM 6959 C C . ILE C 1 195 ? 18.138 65.892 97.701 1.00 22.63 177 ILE C C 1
ATOM 6960 O O . ILE C 1 195 ? 18.811 64.912 97.357 1.00 20.86 177 ILE C O 1
ATOM 6965 N N . HIS C 1 196 ? 18.686 66.984 98.262 1.00 23.63 178 HIS C N 1
ATOM 6966 C CA . HIS C 1 196 ? 20.134 67.181 98.369 1.00 21.68 178 HIS C CA 1
ATOM 6967 C C . HIS C 1 196 ? 20.617 67.351 99.810 1.00 26.80 178 HIS C C 1
ATOM 6968 O O . HIS C 1 196 ? 21.471 68.217 100.065 1.00 25.04 178 HIS C O 1
ATOM 6975 N N . PRO C 1 197 ? 20.134 66.558 100.778 1.00 26.30 179 PRO C N 1
ATOM 6976 C CA . PRO C 1 197 ? 20.562 66.810 102.168 1.00 25.88 179 PRO C CA 1
ATOM 6977 C C . PRO C 1 197 ? 22.049 66.621 102.401 1.00 28.46 179 PRO C C 1
ATOM 6978 O O . PRO C 1 197 ? 22.670 67.447 103.077 1.00 32.20 179 PRO C O 1
ATOM 6982 N N . GLY C 1 198 ? 22.661 65.572 101.871 1.00 27.24 180 GLY C N 1
ATOM 6983 C CA . GLY C 1 198 ? 24.096 65.522 102.162 1.00 40.28 180 GLY C CA 1
ATOM 6984 C C . GLY C 1 198 ? 24.936 66.566 101.434 1.00 37.63 180 GLY C C 1
ATOM 6985 O O . GLY C 1 198 ? 26.103 66.770 101.788 1.00 36.28 180 GLY C O 1
ATOM 6986 N N . THR C 1 199 ? 24.352 67.266 100.471 1.00 27.33 181 THR C N 1
ATOM 6987 C CA . THR C 1 199 ? 25.095 67.730 99.310 1.00 24.27 181 THR C CA 1
ATOM 6988 C C . THR C 1 199 ? 25.006 69.232 99.104 1.00 25.12 181 THR C C 1
ATOM 6989 O O . THR C 1 199 ? 26.035 69.890 98.883 1.00 25.55 181 THR C O 1
ATOM 6993 N N . LEU C 1 200 ? 23.809 69.802 99.169 1.00 25.47 182 LEU C N 1
ATOM 6994 C CA . LEU C 1 200 ? 23.647 71.238 98.989 1.00 25.10 182 LEU C CA 1
ATOM 6995 C C . LEU C 1 200 ? 23.049 71.932 100.197 1.00 30.77 182 LEU C C 1
ATOM 6996 O O . LEU C 1 200 ? 23.421 73.070 100.489 1.00 29.33 182 LEU C O 1
ATOM 7001 N N . PHE C 1 201 ? 22.127 71.291 100.906 1.00 26.36 183 PHE C N 1
ATOM 7002 C CA . PHE C 1 201 ? 21.473 71.944 102.027 1.00 31.29 183 PHE C CA 1
ATOM 7003 C C . PHE C 1 201 ? 21.465 71.037 103.242 1.00 34.63 183 PHE C C 1
ATOM 7004 O O . PHE C 1 201 ? 21.405 69.813 103.128 1.00 31.78 183 PHE C O 1
ATOM 7012 N N . ASP C 1 202 ? 21.519 71.665 104.407 1.00 32.64 184 ASP C N 1
ATOM 7013 C CA . ASP C 1 202 ? 21.146 70.986 105.639 1.00 37.99 184 ASP C CA 1
ATOM 7014 C C . ASP C 1 202 ? 19.698 70.513 105.549 1.00 36.82 184 ASP C C 1
ATOM 7015 O O . ASP C 1 202 ? 18.827 71.267 105.093 1.00 36.97 184 ASP C O 1
ATOM 7020 N N . PRO C 1 203 ? 19.396 69.283 105.982 1.00 37.51 185 PRO C N 1
ATOM 7021 C CA . PRO C 1 203 ? 17.992 68.839 105.993 1.00 40.05 185 PRO C CA 1
ATOM 7022 C C . PRO C 1 203 ? 17.080 69.703 106.862 1.00 42.21 185 PRO C C 1
ATOM 7023 O O . PRO C 1 203 ? 15.855 69.631 106.690 1.00 42.57 185 PRO C O 1
ATOM 7027 N N . ASN C 1 204 ? 17.629 70.539 107.751 1.00 46.41 186 ASN C N 1
ATOM 7028 C CA . ASN C 1 204 ? 16.797 71.409 108.580 1.00 48.28 186 ASN C CA 1
ATOM 7029 C C . ASN C 1 204 ? 16.298 72.645 107.828 1.00 48.16 186 ASN C C 1
ATOM 7030 O O . ASN C 1 204 ? 15.235 73.176 108.170 1.00 49.88 186 ASN C O 1
ATOM 7035 N N . ASN C 1 205 ? 17.033 73.115 106.816 1.00 43.70 187 ASN C N 1
ATOM 7036 C CA . ASN C 1 205 ? 16.726 74.390 106.158 1.00 42.53 187 ASN C CA 1
ATOM 7037 C C . ASN C 1 205 ? 15.702 74.177 105.044 1.00 40.40 187 ASN C C 1
ATOM 7038 O O . ASN C 1 205 ? 16.005 74.241 103.850 1.00 38.53 187 ASN C O 1
ATOM 7043 N N . ALA C 1 206 ? 14.456 73.944 105.460 1.00 36.67 188 ALA C N 1
ATOM 7044 C CA . ALA C 1 206 ? 13.385 73.652 104.515 1.00 36.66 188 ALA C CA 1
ATOM 7045 C C . ALA C 1 206 ? 12.524 74.862 104.173 1.00 33.01 188 ALA C C 1
ATOM 7046 O O . ALA C 1 206 ? 11.780 74.806 103.188 1.00 31.06 188 ALA C O 1
ATOM 7048 N N . GLU C 1 207 ? 12.607 75.953 104.945 1.00 33.53 189 GLU C N 1
ATOM 7049 C CA . GLU C 1 207 ? 11.739 77.104 104.720 1.00 31.74 189 GLU C CA 1
ATOM 7050 C C . GLU C 1 207 ? 12.483 78.197 103.969 1.00 34.98 189 GLU C C 1
ATOM 7051 O O . GLU C 1 207 ? 13.326 78.883 104.567 1.00 35.71 189 GLU C O 1
ATOM 7057 N N . PRO C 1 208 ? 12.184 78.428 102.695 1.00 32.77 190 PRO C N 1
ATOM 7058 C CA . PRO C 1 208 ? 12.947 79.405 101.916 1.00 32.90 190 PRO C CA 1
ATOM 7059 C C . PRO C 1 208 ? 12.331 80.788 102.021 1.00 33.07 190 PRO C C 1
ATOM 7060 O O . PRO C 1 208 ? 11.135 80.925 102.324 1.00 30.79 190 PRO C O 1
ATOM 7064 N N . PRO C 1 209 ? 13.110 81.837 101.767 1.00 31.30 191 PRO C N 1
ATOM 7065 C CA . PRO C 1 209 ? 12.532 83.178 101.666 1.00 32.38 191 PRO C CA 1
ATOM 7066 C C . PRO C 1 209 ? 11.735 83.336 100.381 1.00 34.33 191 PRO C C 1
ATOM 7067 O O . PRO C 1 209 ? 11.880 82.582 99.417 1.00 35.19 191 PRO C O 1
ATOM 7071 N N . ILE C 1 210 ? 10.873 84.339 100.381 1.00 33.05 192 ILE C N 1
ATOM 7072 C CA . ILE C 1 210 ? 10.091 84.697 99.207 1.00 33.34 192 ILE C CA 1
ATOM 7073 C C . ILE C 1 210 ? 10.756 85.933 98.615 1.00 35.69 192 ILE C C 1
ATOM 7074 O O . ILE C 1 210 ? 10.753 87.003 99.229 1.00 34.15 192 ILE C O 1
ATOM 7079 N N . VAL C 1 211 ? 11.371 85.785 97.444 1.00 31.50 193 VAL C N 1
ATOM 7080 C CA . VAL C 1 211 ? 12.302 86.799 96.943 1.00 30.36 193 VAL C CA 1
ATOM 7081 C C . VAL C 1 211 ? 11.656 87.663 95.862 1.00 27.79 193 VAL C C 1
ATOM 7082 O O . VAL C 1 211 ? 10.795 87.180 95.112 1.00 25.50 193 VAL C O 1
ATOM 7086 N N . PRO C 1 212 ? 12.043 88.935 95.742 1.00 29.09 194 PRO C N 1
ATOM 7087 C CA . PRO C 1 212 ? 11.569 89.745 94.609 1.00 27.95 194 PRO C CA 1
ATOM 7088 C C . PRO C 1 212 ? 12.112 89.203 93.297 1.00 26.60 194 PRO C C 1
ATOM 7089 O O . PRO C 1 212 ? 13.255 88.748 93.224 1.00 26.86 194 PRO C O 1
ATOM 7093 N N . MET C 1 213 ? 11.287 89.267 92.253 1.00 24.18 195 MET C N 1
ATOM 7094 C CA . MET C 1 213 ? 11.686 88.814 90.926 1.00 25.28 195 MET C CA 1
ATOM 7095 C C . MET C 1 213 ? 11.473 89.936 89.928 1.00 25.32 195 MET C C 1
ATOM 7096 O O . MET C 1 213 ? 10.377 90.502 89.859 1.00 25.17 195 MET C O 1
ATOM 7101 N N . ASP C 1 214 ? 12.504 90.222 89.137 1.00 23.43 196 ASP C N 1
ATOM 7102 C CA . ASP C 1 214 ? 12.474 91.243 88.098 1.00 24.00 196 ASP C CA 1
ATOM 7103 C C . ASP C 1 214 ? 12.509 90.608 86.711 1.00 26.96 196 ASP C C 1
ATOM 7104 O O . ASP C 1 214 ? 13.249 89.650 86.482 1.00 25.19 196 ASP C O 1
ATOM 7109 N N . ARG C 1 215 ? 11.730 91.158 85.780 1.00 23.85 197 ARG C N 1
ATOM 7110 C CA . ARG C 1 215 ? 11.893 90.873 84.361 1.00 22.90 197 ARG C CA 1
ATOM 7111 C C . ARG C 1 215 ? 12.684 92.003 83.725 1.00 26.98 197 ARG C C 1
ATOM 7112 O O . ARG C 1 215 ? 12.300 93.170 83.848 1.00 28.62 197 ARG C O 1
ATOM 7120 N N . PHE C 1 216 ? 13.777 91.664 83.048 1.00 23.34 198 PHE C N 1
ATOM 7121 C CA . PHE C 1 216 ? 14.559 92.680 82.358 1.00 27.51 198 PHE C CA 1
ATOM 7122 C C . PHE C 1 216 ? 15.261 92.049 81.165 1.00 27.21 198 PHE C C 1
ATOM 7123 O O . PHE C 1 216 ? 15.934 91.029 81.317 1.00 25.43 198 PHE C O 1
ATOM 7131 N N . ASN C 1 217 ? 15.088 92.646 79.982 1.00 26.61 199 ASN C N 1
ATOM 7132 C CA . ASN C 1 217 ? 15.775 92.198 78.766 1.00 29.12 199 ASN C CA 1
ATOM 7133 C C . ASN C 1 217 ? 15.490 90.729 78.458 1.00 24.77 199 ASN C C 1
ATOM 7134 O O . ASN C 1 217 ? 16.360 90.007 77.970 1.00 27.22 199 ASN C O 1
ATOM 7139 N N . GLY C 1 218 ? 14.270 90.280 78.737 1.00 23.41 200 GLY C N 1
ATOM 7140 C CA . GLY C 1 218 ? 13.941 88.888 78.476 1.00 24.75 200 GLY C CA 1
ATOM 7141 C C . GLY C 1 218 ? 14.508 87.899 79.472 1.00 24.93 200 GLY C C 1
ATOM 7142 O O . GLY C 1 218 ? 14.539 86.692 79.186 1.00 22.65 200 GLY C O 1
ATOM 7143 N N . GLN C 1 219 ? 14.950 88.368 80.634 1.00 21.91 201 GLN C N 1
ATOM 7144 C CA . GLN C 1 219 ? 15.498 87.518 81.681 1.00 21.61 201 GLN C CA 1
ATOM 7145 C C . GLN C 1 219 ? 14.695 87.686 82.965 1.00 26.95 201 GLN C C 1
ATOM 7146 O O . GLN C 1 219 ? 14.204 88.780 83.266 1.00 23.73 201 GLN C O 1
ATOM 7152 N N . PHE C 1 220 ? 14.577 86.601 83.731 1.00 22.75 202 PHE C N 1
ATOM 7153 C CA . PHE C 1 220 ? 14.196 86.694 85.138 1.00 23.18 202 PHE C CA 1
ATOM 7154 C C . PHE C 1 220 ? 15.452 86.910 85.972 1.00 24.62 202 PHE C C 1
ATOM 7155 O O . PHE C 1 220 ? 16.439 86.175 85.825 1.00 26.78 202 PHE C O 1
ATOM 7163 N N . ARG C 1 221 ? 15.431 87.927 86.834 1.00 21.35 203 ARG C N 1
ATOM 7164 C CA . ARG C 1 221 ? 16.551 88.224 87.715 1.00 21.89 203 ARG C CA 1
ATOM 7165 C C . ARG C 1 221 ? 16.066 88.207 89.157 1.00 25.94 203 ARG C C 1
ATOM 7166 O O . ARG C 1 221 ? 15.073 88.862 89.485 1.00 26.05 203 ARG C O 1
ATOM 7174 N N . PHE C 1 222 ? 16.748 87.440 90.007 1.00 22.62 204 PHE C N 1
ATOM 7175 C CA . PHE C 1 222 ? 16.411 87.389 91.427 1.00 24.10 204 PHE C CA 1
ATOM 7176 C C . PHE C 1 222 ? 17.628 86.913 92.207 1.00 27.33 204 PHE C C 1
ATOM 7177 O O . PHE C 1 222 ? 18.542 86.310 91.645 1.00 23.97 204 PHE C O 1
ATOM 7185 N N . VAL C 1 223 ? 17.644 87.224 93.511 1.00 25.17 205 VAL C N 1
ATOM 7186 C CA . VAL C 1 223 ? 18.773 86.921 94.398 1.00 26.43 205 VAL C CA 1
ATOM 7187 C C . VAL C 1 223 ? 18.283 86.135 95.615 1.00 28.83 205 VAL C C 1
ATOM 7188 O O . VAL C 1 223 ? 17.182 86.375 96.122 1.00 31.75 205 VAL C O 1
ATOM 7192 N N . TYR C 1 224 ? 19.109 85.198 96.091 1.00 29.72 206 TYR C N 1
ATOM 7193 C CA . TYR C 1 224 ? 18.783 84.355 97.245 1.00 31.10 206 TYR C CA 1
ATOM 7194 C C . TYR C 1 224 ? 20.045 84.169 98.079 1.00 35.07 206 TYR C C 1
ATOM 7195 O O . TYR C 1 224 ? 21.035 83.606 97.600 1.00 32.78 206 TYR C O 1
ATOM 7204 N N . ASP C 1 225 ? 20.022 84.651 99.320 1.00 35.43 207 ASP C N 1
ATOM 7205 C CA . ASP C 1 225 ? 21.133 84.439 100.251 1.00 35.58 207 ASP C CA 1
ATOM 7206 C C . ASP C 1 225 ? 20.872 83.144 101.015 1.00 36.58 207 ASP C C 1
ATOM 7207 O O . ASP C 1 225 ? 20.144 83.134 102.009 1.00 38.29 207 ASP C O 1
ATOM 7212 N N . THR C 1 226 ? 21.473 82.038 100.548 1.00 34.53 208 THR C N 1
ATOM 7213 C CA . THR C 1 226 ? 21.248 80.735 101.172 1.00 33.84 208 THR C CA 1
ATOM 7214 C C . THR C 1 226 ? 21.729 80.736 102.629 1.00 37.70 208 THR C C 1
ATOM 7215 O O . THR C 1 226 ? 22.494 81.615 103.042 1.00 35.59 208 THR C O 1
ATOM 7219 N N . PRO C 1 227 ? 21.277 79.766 103.436 1.00 35.12 209 PRO C N 1
ATOM 7220 C CA . PRO C 1 227 ? 21.733 79.704 104.833 1.00 39.90 209 PRO C CA 1
ATOM 7221 C C . PRO C 1 227 ? 23.233 79.454 104.932 1.00 41.66 209 PRO C C 1
ATOM 7222 O O . PRO C 1 227 ? 23.816 78.726 104.125 1.00 35.45 209 PRO C O 1
ATOM 7226 N N . GLU C 1 228 ? 23.850 80.062 105.946 1.00 39.21 210 GLU C N 1
ATOM 7227 C CA . GLU C 1 228 ? 25.268 79.883 106.226 1.00 40.23 210 GLU C CA 1
ATOM 7228 C C . GLU C 1 228 ? 25.489 78.708 107.176 1.00 42.63 210 GLU C C 1
ATOM 7229 O O . GLU C 1 228 ? 24.563 78.225 107.830 1.00 36.57 210 GLU C O 1
ATOM 7235 N N . ASP C 1 229 ? 26.747 78.253 107.236 1.00 38.71 211 ASP C N 1
ATOM 7236 C CA . ASP C 1 229 ? 27.195 77.231 108.189 1.00 41.64 211 ASP C CA 1
ATOM 7237 C C . ASP C 1 229 ? 26.505 75.885 107.986 1.00 42.57 211 ASP C C 1
ATOM 7238 O O . ASP C 1 229 ? 26.342 75.117 108.935 1.00 40.03 211 ASP C O 1
ATOM 7243 N N . MET C 1 230 ? 26.098 75.565 106.760 1.00 35.74 212 MET C N 1
ATOM 7244 C CA . MET C 1 230 ? 25.506 74.260 106.510 1.00 37.34 212 MET C CA 1
ATOM 7245 C C . MET C 1 230 ? 26.598 73.211 106.313 1.00 37.09 212 MET C C 1
ATOM 7246 O O . MET C 1 230 ? 27.674 73.501 105.779 1.00 34.09 212 MET C O 1
ATOM 7251 N N . ALA C 1 231 ? 26.318 71.986 106.765 1.00 35.51 213 ALA C N 1
ATOM 7252 C CA . ALA C 1 231 ? 27.279 70.884 106.713 1.00 37.95 213 ALA C CA 1
ATOM 7253 C C . ALA C 1 231 ? 27.275 70.288 105.307 1.00 39.00 213 ALA C C 1
ATOM 7254 O O . ALA C 1 231 ? 26.723 69.215 105.042 1.00 39.96 213 ALA C O 1
ATOM 7256 N N . VAL C 1 232 ? 27.910 71.006 104.387 1.00 34.65 214 VAL C N 1
ATOM 7257 C CA . VAL C 1 232 ? 27.997 70.566 102.994 1.00 35.15 214 VAL C CA 1
ATOM 7258 C C . VAL C 1 232 ? 29.450 70.637 102.561 1.00 33.68 214 VAL C C 1
ATOM 7259 O O . VAL C 1 232 ? 30.263 71.349 103.180 1.00 32.45 214 VAL C O 1
ATOM 7263 N N . PRO C 1 233 ? 29.833 69.899 101.510 1.00 33.39 215 PRO C N 1
ATOM 7264 C CA . PRO C 1 233 ? 31.243 69.877 101.105 1.00 31.24 215 PRO C CA 1
ATOM 7265 C C . PRO C 1 233 ? 31.704 71.246 100.625 1.00 33.82 215 PRO C C 1
ATOM 7266 O O . PRO C 1 233 ? 30.910 72.087 100.192 1.00 33.51 215 PRO C O 1
ATOM 7270 N N . ASN C 1 234 ? 33.018 71.465 100.709 1.00 32.18 216 ASN C N 1
ATOM 7271 C CA . ASN C 1 234 ? 33.563 72.772 100.352 1.00 31.78 216 ASN C CA 1
ATOM 7272 C C . ASN C 1 234 ? 33.399 73.079 98.865 1.00 32.78 216 ASN C C 1
ATOM 7273 O O . ASN C 1 234 ? 33.324 74.252 98.488 1.00 31.59 216 ASN C O 1
ATOM 7278 N N . GLN C 1 235 ? 33.325 72.055 98.006 1.00 29.58 217 GLN C N 1
ATOM 7279 C CA . GLN C 1 235 ? 33.109 72.313 96.583 1.00 28.56 217 GLN C CA 1
ATOM 7280 C C . GLN C 1 235 ? 31.638 72.571 96.245 1.00 28.76 217 GLN C C 1
ATOM 7281 O O . GLN C 1 235 ? 31.337 72.941 95.101 1.00 25.80 217 GLN C O 1
ATOM 7287 N N . ALA C 1 236 ? 30.727 72.441 97.213 1.00 26.28 218 ALA C N 1
ATOM 7288 C CA . ALA C 1 236 ? 29.338 72.836 97.000 1.00 28.10 218 ALA C CA 1
ATOM 7289 C C . ALA C 1 236 ? 29.251 74.334 96.700 1.00 28.40 218 ALA C C 1
ATOM 7290 O O . ALA C 1 236 ? 29.722 75.154 97.511 1.00 28.76 218 ALA C O 1
ATOM 7292 N N . PRO C 1 237 ? 28.690 74.738 95.551 1.00 26.16 219 PRO C N 1
ATOM 7293 C CA . PRO C 1 237 ? 28.505 76.173 95.289 1.00 28.36 219 PRO C CA 1
ATOM 7294 C C . PRO C 1 237 ? 27.366 76.733 96.121 1.00 29.96 219 PRO C C 1
ATOM 7295 O O . PRO C 1 237 ? 26.238 76.871 95.635 1.00 29.38 219 PRO C O 1
ATOM 7299 N N . ILE C 1 238 ? 27.652 77.043 97.384 1.00 29.21 220 ILE C N 1
ATOM 7300 C CA . ILE C 1 238 ? 26.657 77.529 98.330 1.00 27.35 220 ILE C CA 1
ATOM 7301 C C . ILE C 1 238 ? 27.095 78.908 98.811 1.00 29.10 220 ILE C C 1
ATOM 7302 O O . ILE C 1 238 ? 28.240 79.083 99.242 1.00 30.89 220 ILE C O 1
ATOM 7307 N N . GLY C 1 239 ? 26.185 79.876 98.737 1.00 32.04 221 GLY C N 1
ATOM 7308 C CA . GLY C 1 239 ? 26.515 81.246 99.103 1.00 33.78 221 GLY C CA 1
ATOM 7309 C C . GLY C 1 239 ? 25.388 82.196 98.745 1.00 31.94 221 GLY C C 1
ATOM 7310 O O . GLY C 1 239 ? 24.206 81.829 98.791 1.00 31.32 221 GLY C O 1
ATOM 7311 N N . SER C 1 240 ? 25.768 83.426 98.399 1.00 31.06 222 SER C N 1
ATOM 7312 C CA . SER C 1 240 ? 24.807 84.386 97.867 1.00 32.19 222 SER C CA 1
ATOM 7313 C C . SER C 1 240 ? 24.558 84.070 96.397 1.00 29.48 222 SER C C 1
ATOM 7314 O O . SER C 1 240 ? 25.503 84.059 95.601 1.00 29.74 222 SER C O 1
ATOM 7317 N N . PHE C 1 241 ? 23.292 83.828 96.041 1.00 27.38 223 PHE C N 1
ATOM 7318 C CA . PHE C 1 241 ? 22.897 83.342 94.718 1.00 27.95 223 PHE C CA 1
ATOM 7319 C C . PHE C 1 241 ? 22.311 84.491 93.907 1.00 24.77 223 PHE C C 1
ATOM 7320 O O . PHE C 1 241 ? 21.271 85.040 94.285 1.00 27.96 223 PHE C O 1
ATOM 7328 N N . SER C 1 242 ? 22.930 84.826 92.772 1.00 22.73 224 SER C N 1
ATOM 7329 C CA . SER C 1 242 ? 22.354 85.806 91.853 1.00 22.40 224 SER C CA 1
ATOM 7330 C C . SER C 1 242 ? 21.972 85.108 90.551 1.00 22.09 224 SER C C 1
ATOM 7331 O O . SER C 1 242 ? 22.849 84.652 89.808 1.00 22.64 224 SER C O 1
ATOM 7334 N N . TYR C 1 243 ? 20.676 85.053 90.269 1.00 20.88 225 TYR C N 1
ATOM 7335 C CA . TYR C 1 243 ? 20.151 84.373 89.090 1.00 22.16 225 TYR C CA 1
ATOM 7336 C C . TYR C 1 243 ? 19.864 85.370 87.975 1.00 23.65 225 TYR C C 1
ATOM 7337 O O . TYR C 1 243 ? 19.220 86.402 88.204 1.00 22.88 225 TYR C O 1
ATOM 7346 N N . THR C 1 244 ? 20.306 85.033 86.766 1.00 19.55 226 THR C N 1
ATOM 7347 C CA . THR C 1 244 ? 19.917 85.723 85.542 1.00 20.35 226 THR C CA 1
ATOM 7348 C C . THR C 1 244 ? 19.422 84.632 84.601 1.00 20.39 226 THR C C 1
ATOM 7349 O O . THR C 1 244 ? 20.228 83.858 84.081 1.00 21.44 226 THR C O 1
ATOM 7353 N N . CYS C 1 245 ? 18.115 84.546 84.399 1.00 19.87 227 CYS C N 1
ATOM 7354 C CA . CYS C 1 245 ? 17.508 83.418 83.680 1.00 21.11 227 CYS C CA 1
ATOM 7355 C C . CYS C 1 245 ? 16.985 83.892 82.330 1.00 21.47 227 CYS C C 1
ATOM 7356 O O . CYS C 1 245 ? 15.912 84.490 82.258 1.00 22.52 227 CYS C O 1
ATOM 7359 N N . SER C 1 246 ? 17.714 83.584 81.252 1.00 18.62 228 SER C N 1
ATOM 7360 C CA . SER C 1 246 ? 17.249 83.961 79.917 1.00 18.99 228 SER C CA 1
ATOM 7361 C C . SER C 1 246 ? 16.084 83.068 79.510 1.00 24.16 228 SER C C 1
ATOM 7362 O O . SER C 1 246 ? 16.249 81.853 79.372 1.00 24.04 228 SER C O 1
ATOM 7365 N N . MET C 1 247 ? 14.904 83.660 79.331 1.00 20.29 229 MET C N 1
ATOM 7366 C CA . MET C 1 247 ? 13.718 82.870 79.017 1.00 19.39 229 MET C CA 1
ATOM 7367 C C . MET C 1 247 ? 13.873 82.227 77.634 1.00 21.41 229 MET C C 1
ATOM 7368 O O . MET C 1 247 ? 14.412 82.845 76.702 1.00 20.79 229 MET C O 1
ATOM 7373 N N . PRO C 1 248 ? 13.387 80.989 77.482 1.00 20.16 230 PRO C N 1
ATOM 7374 C CA . PRO C 1 248 ? 12.600 80.209 78.450 1.00 18.45 230 PRO C CA 1
ATOM 7375 C C . PRO C 1 248 ? 13.362 79.206 79.336 1.00 17.96 230 PRO C C 1
ATOM 7376 O O . PRO C 1 248 ? 12.791 78.772 80.339 1.00 18.76 230 PRO C O 1
ATOM 7380 N N . PHE C 1 249 ? 14.569 78.775 78.949 1.00 18.45 231 PHE C N 1
ATOM 7381 C CA . PHE C 1 249 ? 15.123 77.558 79.534 1.00 17.71 231 PHE C CA 1
ATOM 7382 C C . PHE C 1 249 ? 16.544 77.677 80.065 1.00 20.93 231 PHE C C 1
ATOM 7383 O O . PHE C 1 249 ? 17.105 76.658 80.492 1.00 21.96 231 PHE C O 1
ATOM 7391 N N . ALA C 1 250 ? 17.149 78.857 80.057 1.00 21.36 232 ALA C N 1
ATOM 7392 C CA . ALA C 1 250 ? 18.529 78.979 80.509 1.00 18.93 232 ALA C CA 1
ATOM 7393 C C . ALA C 1 250 ? 18.577 79.617 81.886 1.00 25.46 232 ALA C C 1
ATOM 7394 O O . ALA C 1 250 ? 17.729 80.446 82.243 1.00 27.54 232 ALA C O 1
ATOM 7396 N N . ILE C 1 251 ? 19.553 79.184 82.681 1.00 20.94 233 ILE C N 1
ATOM 7397 C CA . ILE C 1 251 ? 19.771 79.735 84.014 1.00 20.21 233 ILE C CA 1
ATOM 7398 C C . ILE C 1 251 ? 21.255 80.017 84.188 1.00 19.88 233 ILE C C 1
ATOM 7399 O O . ILE C 1 251 ? 22.091 79.115 84.049 1.00 18.48 233 ILE C O 1
ATOM 7404 N N . ASN C 1 252 ? 21.582 81.270 84.498 1.00 19.04 234 ASN C N 1
ATOM 7405 C CA . ASN C 1 252 ? 22.934 81.678 84.860 1.00 18.39 234 ASN C CA 1
ATOM 7406 C C . ASN C 1 252 ? 22.902 81.997 86.347 1.00 20.35 234 ASN C C 1
ATOM 7407 O O . ASN C 1 252 ? 22.233 82.943 86.766 1.00 20.43 234 ASN C O 1
ATOM 7412 N N . LEU C 1 253 ? 23.588 81.182 87.150 1.00 18.70 235 LEU C N 1
ATOM 7413 C CA . LEU C 1 253 ? 23.581 81.327 88.603 1.00 19.33 235 LEU C CA 1
ATOM 7414 C C . LEU C 1 253 ? 24.993 81.691 89.037 1.00 19.49 235 LEU C C 1
ATOM 7415 O O . LEU C 1 253 ? 25.919 80.883 88.919 1.00 19.22 235 LEU C O 1
ATOM 7420 N N . GLU C 1 254 ? 25.163 82.912 89.535 1.00 20.74 236 GLU C N 1
ATOM 7421 C CA . GLU C 1 254 ? 26.440 83.358 90.078 1.00 20.40 236 GLU C CA 1
ATOM 7422 C C . GLU C 1 254 ? 26.424 83.171 91.587 1.00 21.07 236 GLU C C 1
ATOM 7423 O O . GLU C 1 254 ? 25.571 83.745 92.271 1.00 23.94 236 GLU C O 1
ATOM 7429 N N . VAL C 1 255 ? 27.364 82.381 92.099 1.00 20.38 237 VAL C N 1
ATOM 7430 C CA . VAL C 1 255 ? 27.456 82.087 93.529 1.00 23.00 237 VAL C CA 1
ATOM 7431 C C . VAL C 1 255 ? 28.687 82.778 94.087 1.00 25.09 237 VAL C C 1
ATOM 7432 O O . VAL C 1 255 ? 29.812 82.482 93.675 1.00 24.41 237 VAL C O 1
ATOM 7436 N N . SER C 1 256 ? 28.484 83.686 95.035 1.00 24.97 238 SER C N 1
ATOM 7437 C CA . SER C 1 256 ? 29.583 84.160 95.876 1.00 31.34 238 SER C CA 1
ATOM 7438 C C . SER C 1 256 ? 29.654 83.204 97.065 1.00 31.46 238 SER C C 1
ATOM 7439 O O . SER C 1 256 ? 28.846 83.297 97.992 1.00 32.20 238 SER C O 1
ATOM 7442 N N . LYS C 1 257 ? 30.597 82.256 97.016 1.00 29.34 239 LYS C N 1
ATOM 7443 C CA . LYS C 1 257 ? 30.611 81.138 97.961 1.00 31.54 239 LYS C CA 1
ATOM 7444 C C . LYS C 1 257 ? 30.980 81.590 99.371 1.00 34.96 239 LYS C C 1
ATOM 7445 O O . LYS C 1 257 ? 31.934 82.351 99.569 1.00 32.52 239 LYS C O 1
ATOM 7451 N N . TYR C 1 258 ? 30.229 81.092 100.361 1.00 33.67 240 TYR C N 1
ATOM 7452 C CA . TYR C 1 258 ? 30.573 81.363 101.755 1.00 36.87 240 TYR C CA 1
ATOM 7453 C C . TYR C 1 258 ? 31.897 80.707 102.128 1.00 35.82 240 TYR C C 1
ATOM 7454 O O . TYR C 1 258 ? 32.765 81.337 102.747 1.00 34.70 240 TYR C O 1
ATOM 7463 N N . SER C 1 259 ? 32.069 79.437 101.749 1.00 32.06 241 SER C N 1
ATOM 7464 C CA . SER C 1 259 ? 33.188 78.645 102.252 1.00 33.61 241 SER C CA 1
ATOM 7465 C C . SER C 1 259 ? 34.536 79.127 101.724 1.00 38.60 241 SER C C 1
ATOM 7466 O O . SER C 1 259 ? 35.555 78.973 102.408 1.00 34.38 241 SER C O 1
ATOM 7469 N N . SER C 1 260 ? 34.576 79.692 100.518 1.00 33.42 242 SER C N 1
ATOM 7470 C CA . SER C 1 260 ? 35.843 80.050 99.895 1.00 36.58 242 SER C CA 1
ATOM 7471 C C . SER C 1 260 ? 35.934 81.519 99.506 1.00 37.84 242 SER C C 1
ATOM 7472 O O . SER C 1 260 ? 36.972 81.938 98.975 1.00 38.53 242 SER C O 1
ATOM 7475 N N . SER C 1 261 ? 34.880 82.307 99.745 1.00 35.77 243 SER C N 1
ATOM 7476 C CA . SER C 1 261 ? 34.852 83.731 99.399 1.00 35.85 243 SER C CA 1
ATOM 7477 C C . SER C 1 261 ? 35.280 83.969 97.952 1.00 39.87 243 SER C C 1
ATOM 7478 O O . SER C 1 261 ? 36.023 84.906 97.653 1.00 37.78 243 SER C O 1
ATOM 7481 N N . SER C 1 262 ? 34.794 83.117 97.040 1.00 35.79 244 SER C N 1
ATOM 7482 C CA . SER C 1 262 ? 35.209 83.150 95.642 1.00 34.73 244 SER C CA 1
ATOM 7483 C C . SER C 1 262 ? 34.020 82.831 94.745 1.00 32.67 244 SER C C 1
ATOM 7484 O O . SER C 1 262 ? 33.032 82.226 95.176 1.00 30.53 244 SER C O 1
ATOM 7487 N N . LEU C 1 263 ? 34.137 83.244 93.482 1.00 26.18 245 LEU C N 1
ATOM 7488 C CA . LEU C 1 263 ? 33.023 83.207 92.544 1.00 24.86 245 LEU C CA 1
ATOM 7489 C C . LEU C 1 263 ? 32.948 81.853 91.851 1.00 22.61 245 LEU C C 1
ATOM 7490 O O . LEU C 1 263 ? 33.965 81.302 91.432 1.00 22.24 245 LEU C O 1
ATOM 7495 N N . HIS C 1 264 ? 31.729 81.326 91.748 1.00 23.05 246 HIS C N 1
ATOM 7496 C CA . HIS C 1 264 ? 31.454 80.067 91.070 1.00 21.77 246 HIS C CA 1
ATOM 7497 C C . HIS C 1 264 ? 30.176 80.281 90.276 1.00 20.73 246 HIS C C 1
ATOM 7498 O O . HIS C 1 264 ? 29.172 80.715 90.845 1.00 23.04 246 HIS C O 1
ATOM 7505 N N . VAL C 1 265 ? 30.209 80.017 88.969 1.00 19.84 247 VAL C N 1
ATOM 7506 C CA . VAL C 1 265 ? 29.064 80.286 88.101 1.00 17.68 247 VAL C CA 1
ATOM 7507 C C . VAL C 1 265 ? 28.568 78.972 87.504 1.00 17.03 247 VAL C C 1
ATOM 7508 O O . VAL C 1 265 ? 29.362 78.187 86.973 1.00 19.58 247 VAL C O 1
ATOM 7512 N N . LEU C 1 266 ? 27.265 78.733 87.609 1.00 17.25 248 LEU C N 1
ATOM 7513 C CA . LEU C 1 266 ? 26.603 77.598 86.978 1.00 18.66 248 LEU C CA 1
ATOM 7514 C C . LEU C 1 266 ? 25.719 78.115 85.859 1.00 17.31 248 LEU C C 1
ATOM 7515 O O . LEU C 1 266 ? 24.844 78.951 86.095 1.00 20.21 248 LEU C O 1
ATOM 7520 N N . PHE C 1 267 ? 25.903 77.572 84.659 1.00 16.33 249 PHE C N 1
ATOM 7521 C CA . PHE C 1 267 ? 25.076 77.924 83.511 1.00 16.80 249 PHE C CA 1
ATOM 7522 C C . PHE C 1 267 ? 24.405 76.644 83.046 1.00 15.53 249 PHE C C 1
ATOM 7523 O O . PHE C 1 267 ? 25.081 75.729 82.559 1.00 17.43 249 PHE C O 1
ATOM 7531 N N . ASN C 1 268 ? 23.100 76.550 83.257 1.00 16.29 250 ASN C N 1
ATOM 7532 C CA . ASN C 1 268 ? 22.366 75.345 82.912 1.00 17.33 250 ASN C CA 1
ATOM 7533 C C . ASN C 1 268 ? 21.301 75.681 81.879 1.00 18.00 250 ASN C C 1
ATOM 7534 O O . ASN C 1 268 ? 20.580 76.671 82.014 1.00 19.07 250 ASN C O 1
ATOM 7539 N N . VAL C 1 269 ? 21.195 74.855 80.846 1.00 15.10 251 VAL C N 1
ATOM 7540 C CA . VAL C 1 269 ? 20.200 75.111 79.811 1.00 15.23 251 VAL C CA 1
ATOM 7541 C C . VAL C 1 269 ? 19.702 73.771 79.282 1.00 16.34 251 VAL C C 1
ATOM 7542 O O . VAL C 1 269 ? 20.476 72.817 79.128 1.00 19.70 251 VAL C O 1
ATOM 7546 N N . SER C 1 270 ? 18.395 73.697 79.042 1.00 18.25 252 SER C N 1
ATOM 7547 C CA . SER C 1 270 ? 17.728 72.474 78.592 1.00 20.12 252 SER C CA 1
ATOM 7548 C C . SER C 1 270 ? 17.323 72.584 77.130 1.00 23.94 252 SER C C 1
ATOM 7549 O O . SER C 1 270 ? 16.608 73.522 76.748 1.00 24.47 252 SER C O 1
ATOM 7552 N N . CYS C 1 271 ? 17.749 71.612 76.325 1.00 18.37 253 CYS C N 1
ATOM 7553 C CA . CYS C 1 271 ? 17.216 71.470 74.973 1.00 16.53 253 CYS C CA 1
ATOM 7554 C C . CYS C 1 271 ? 15.889 70.717 75.027 1.00 19.09 253 CYS C C 1
ATOM 7555 O O . CYS C 1 271 ? 15.864 69.563 75.475 1.00 16.81 253 CYS C O 1
ATOM 7558 N N . PRO C 1 272 ? 14.779 71.317 74.595 1.00 18.50 254 PRO C N 1
ATOM 7559 C CA . PRO C 1 272 ? 13.521 70.573 74.527 1.00 19.35 254 PRO C CA 1
ATOM 7560 C C . PRO C 1 272 ? 13.529 69.663 73.314 1.00 18.68 254 PRO C C 1
ATOM 7561 O O . PRO C 1 272 ? 13.174 70.070 72.204 1.00 20.84 254 PRO C O 1
ATOM 7565 N N . VAL C 1 273 ? 13.941 68.420 73.517 1.00 16.93 255 VAL C N 1
ATOM 7566 C CA . VAL C 1 273 ? 14.133 67.501 72.396 1.00 19.54 255 VAL C CA 1
ATOM 7567 C C . VAL C 1 273 ? 12.792 67.079 71.827 1.00 20.25 255 VAL C C 1
ATOM 7568 O O . VAL C 1 273 ? 12.588 67.083 70.603 1.00 21.70 255 VAL C O 1
ATOM 7572 N N . ASP C 1 274 ? 11.876 66.676 72.698 1.00 19.81 256 ASP C N 1
ATOM 7573 C CA . ASP C 1 274 ? 10.504 66.397 72.288 1.00 25.33 256 ASP C CA 1
ATOM 7574 C C . ASP C 1 274 ? 9.604 66.600 73.504 1.00 24.85 256 ASP C C 1
ATOM 7575 O O . ASP C 1 274 ? 10.016 67.204 74.502 1.00 25.80 256 ASP C O 1
ATOM 7580 N N . SER C 1 275 ? 8.384 66.061 73.435 1.00 25.36 257 SER C N 1
ATOM 7581 C CA . SER C 1 275 ? 7.389 66.335 74.461 1.00 27.94 257 SER C CA 1
ATOM 7582 C C . SER C 1 275 ? 7.730 65.711 75.806 1.00 24.16 257 SER C C 1
ATOM 7583 O O . SER C 1 275 ? 7.107 66.081 76.807 1.00 26.89 257 SER C O 1
ATOM 7586 N N . HIS C 1 276 ? 8.679 64.777 75.867 1.00 23.11 258 HIS C N 1
ATOM 7587 C CA . HIS C 1 276 ? 8.978 64.102 77.123 1.00 26.52 258 HIS C CA 1
ATOM 7588 C C . HIS C 1 276 ? 10.467 64.003 77.440 1.00 24.01 258 HIS C C 1
ATOM 7589 O O . HIS C 1 276 ? 10.839 63.264 78.357 1.00 23.47 258 HIS C O 1
ATOM 7596 N N . THR C 1 277 ? 11.334 64.698 76.709 1.00 20.90 259 THR C N 1
ATOM 7597 C CA . THR C 1 277 ? 12.765 64.463 76.840 1.00 18.45 259 THR C CA 1
ATOM 7598 C C . THR C 1 277 ? 13.498 65.787 76.838 1.00 17.55 259 THR C C 1
ATOM 7599 O O . THR C 1 277 ? 13.108 66.708 76.118 1.00 18.71 259 THR C O 1
ATOM 7603 N N . THR C 1 278 ? 14.565 65.862 77.626 1.00 14.74 260 THR C N 1
ATOM 7604 C CA . THR C 1 278 ? 15.511 66.970 77.552 1.00 16.18 260 THR C CA 1
ATOM 7605 C C . THR C 1 278 ? 16.928 66.447 77.383 1.00 16.71 260 THR C C 1
ATOM 7606 O O . THR C 1 278 ? 17.314 65.435 77.979 1.00 17.87 260 THR C O 1
ATOM 7610 N N . LYS C 1 279 ? 17.702 67.168 76.581 1.00 16.72 261 LYS C N 1
ATOM 7611 C CA . LYS C 1 279 ? 19.152 67.063 76.554 1.00 15.70 261 LYS C CA 1
ATOM 7612 C C . LYS C 1 279 ? 19.682 68.300 77.257 1.00 15.01 261 LYS C C 1
ATOM 7613 O O . LYS C 1 279 ? 19.434 69.421 76.803 1.00 16.54 261 LYS C O 1
ATOM 7619 N N . ASN C 1 280 ? 20.340 68.101 78.393 1.00 15.01 262 ASN C N 1
ATOM 7620 C CA . ASN C 1 280 ? 20.681 69.189 79.293 1.00 16.82 262 ASN C CA 1
ATOM 7621 C C . ASN C 1 280 ? 22.170 69.473 79.284 1.00 15.37 262 ASN C C 1
ATOM 7622 O O . ASN C 1 280 ? 22.993 68.565 79.178 1.00 17.50 262 ASN C O 1
ATOM 7627 N N . PHE C 1 281 ? 22.503 70.755 79.432 1.00 16.60 263 PHE C N 1
ATOM 7628 C CA . PHE C 1 281 ? 23.876 71.228 79.349 1.00 15.74 263 PHE C CA 1
ATOM 7629 C C . PHE C 1 281 ? 24.215 71.994 80.617 1.00 15.95 263 PHE C C 1
ATOM 7630 O O . PHE C 1 281 ? 23.408 72.797 81.098 1.00 19.27 263 PHE C O 1
ATOM 7638 N N . LEU C 1 282 ? 25.398 71.737 81.162 1.00 15.99 264 LEU C N 1
ATOM 7639 C CA . LEU C 1 282 ? 25.935 72.516 82.272 1.00 15.95 264 LEU C CA 1
ATOM 7640 C C . LEU C 1 282 ? 27.320 73.002 81.892 1.00 16.41 264 LEU C C 1
ATOM 7641 O O . LEU C 1 282 ? 28.191 72.205 81.533 1.00 17.55 264 LEU C O 1
ATOM 7646 N N . ILE C 1 283 ? 27.529 74.309 81.991 1.00 16.32 265 ILE C N 1
ATOM 7647 C CA . ILE C 1 283 ? 28.851 74.911 81.907 1.00 15.24 265 ILE C CA 1
ATOM 7648 C C . ILE C 1 283 ? 29.092 75.590 83.243 1.00 16.26 265 ILE C C 1
ATOM 7649 O O . ILE C 1 283 ? 28.204 76.284 83.752 1.00 17.86 265 ILE C O 1
ATOM 7654 N N . PHE C 1 284 ? 30.265 75.394 83.822 1.00 16.32 266 PHE C N 1
ATOM 7655 C CA . PHE C 1 284 ? 30.524 76.050 85.096 1.00 17.54 266 PHE C CA 1
ATOM 7656 C C . PHE C 1 284 ? 31.888 76.718 85.074 1.00 17.03 266 PHE C C 1
ATOM 7657 O O . PHE C 1 284 ? 32.814 76.285 84.380 1.00 16.98 266 PHE C O 1
ATOM 7665 N N . ALA C 1 285 ? 31.987 77.818 85.815 1.00 19.40 267 ALA C N 1
ATOM 7666 C CA . ALA C 1 285 ? 33.188 78.632 85.832 1.00 17.74 267 ALA C CA 1
ATOM 7667 C C . ALA C 1 285 ? 33.578 78.907 87.273 1.00 18.61 267 ALA C C 1
ATOM 7668 O O . ALA C 1 285 ? 32.714 79.031 88.146 1.00 20.06 267 ALA C O 1
ATOM 7670 N N . ARG C 1 286 ? 34.880 79.007 87.525 1.00 19.93 268 ARG C N 1
ATOM 7671 C CA . ARG C 1 286 ? 35.275 79.216 88.909 1.00 20.46 268 ARG C CA 1
ATOM 7672 C C . ARG C 1 286 ? 36.509 80.101 88.988 1.00 19.57 268 ARG C C 1
ATOM 7673 O O . ARG C 1 286 ? 37.407 80.039 88.143 1.00 19.07 268 ARG C O 1
ATOM 7681 N N . GLU C 1 287 ? 36.538 80.919 90.041 1.00 20.62 269 GLU C N 1
ATOM 7682 C CA . GLU C 1 287 ? 37.638 81.849 90.254 1.00 24.10 269 GLU C CA 1
ATOM 7683 C C . GLU C 1 287 ? 38.834 81.146 90.879 1.00 24.06 269 GLU C C 1
ATOM 7684 O O . GLU C 1 287 ? 39.978 81.381 90.475 1.00 24.62 269 GLU C O 1
ATOM 7690 N N . GLN C 1 288 ? 38.580 80.261 91.847 1.00 24.57 270 GLN C N 1
ATOM 7691 C CA . GLN C 1 288 ? 39.619 79.437 92.461 1.00 23.97 270 GLN C CA 1
ATOM 7692 C C . GLN C 1 288 ? 39.752 78.178 91.612 1.00 25.00 270 GLN C C 1
ATOM 7693 O O . GLN C 1 288 ? 38.931 77.261 91.712 1.00 25.28 270 GLN C O 1
ATOM 7699 N N . SER C 1 289 ? 40.778 78.135 90.758 1.00 25.30 271 SER C N 1
ATOM 7700 C CA . SER C 1 289 ? 40.840 77.103 89.726 1.00 26.31 271 SER C CA 1
ATOM 7701 C C . SER C 1 289 ? 42.117 76.275 89.785 1.00 26.28 271 SER C C 1
ATOM 7702 O O . SER C 1 289 ? 42.454 75.596 88.809 1.00 29.41 271 SER C O 1
ATOM 7705 N N . ASP C 1 290 ? 42.823 76.296 90.915 1.00 25.85 272 ASP C N 1
ATOM 7706 C CA . ASP C 1 290 ? 44.006 75.469 91.102 1.00 29.54 272 ASP C CA 1
ATOM 7707 C C . ASP C 1 290 ? 43.676 74.003 91.353 1.00 29.63 272 ASP C C 1
ATOM 7708 O O . ASP C 1 290 ? 44.583 73.161 91.330 1.00 31.44 272 ASP C O 1
ATOM 7713 N N . ASP C 1 291 ? 42.410 73.685 91.591 1.00 22.70 273 ASP C N 1
ATOM 7714 C CA . ASP C 1 291 ? 41.981 72.343 91.948 1.00 19.28 273 ASP C CA 1
ATOM 7715 C C . ASP C 1 291 ? 41.566 71.589 90.688 1.00 19.49 273 ASP C C 1
ATOM 7716 O O . ASP C 1 291 ? 41.674 72.090 89.567 1.00 20.61 273 ASP C O 1
ATOM 7721 N N . SER C 1 292 ? 41.072 70.372 90.881 1.00 16.86 274 SER C N 1
ATOM 7722 C CA . SER C 1 292 ? 40.706 69.513 89.765 1.00 17.01 274 SER C CA 1
ATOM 7723 C C . SER C 1 292 ? 39.336 69.877 89.214 1.00 16.17 274 SER C C 1
ATOM 7724 O O . SER C 1 292 ? 38.373 70.036 89.973 1.00 16.59 274 SER C O 1
ATOM 7727 N N . ASP C 1 293 ? 39.246 69.950 87.881 1.00 15.29 275 ASP C N 1
ATOM 7728 C CA . ASP C 1 293 ? 37.940 70.074 87.233 1.00 15.94 275 ASP C CA 1
ATOM 7729 C C . ASP C 1 293 ? 37.002 68.957 87.673 1.00 17.18 275 ASP C C 1
ATOM 7730 O O . ASP C 1 293 ? 35.778 69.162 87.765 1.00 16.45 275 ASP C O 1
ATOM 7735 N N . TYR C 1 294 ? 37.550 67.764 87.917 1.00 16.90 276 TYR C N 1
ATOM 7736 C CA . TYR C 1 294 ? 36.723 66.599 88.201 1.00 18.41 276 TYR C CA 1
ATOM 7737 C C . TYR C 1 294 ? 36.199 66.571 89.626 1.00 18.91 276 TYR C C 1
ATOM 7738 O O . TYR C 1 294 ? 35.225 65.856 89.894 1.00 18.06 276 TYR C O 1
ATOM 7747 N N . LEU C 1 295 ? 36.800 67.337 90.543 1.00 17.10 277 LEU C N 1
ATOM 7748 C CA . LEU C 1 295 ? 36.160 67.557 91.838 1.00 17.07 277 LEU C CA 1
ATOM 7749 C C . LEU C 1 295 ? 34.770 68.160 91.652 1.00 18.38 277 LEU C C 1
ATOM 7750 O O . LEU C 1 295 ? 33.784 67.724 92.273 1.00 19.30 277 LEU C O 1
ATOM 7755 N N . HIS C 1 296 ? 34.672 69.142 90.762 1.00 16.15 278 HIS C N 1
ATOM 7756 C CA . HIS C 1 296 ? 33.434 69.850 90.507 1.00 16.04 278 HIS C CA 1
ATOM 7757 C C . HIS C 1 296 ? 32.508 69.051 89.611 1.00 16.30 278 HIS C C 1
ATOM 7758 O O . HIS C 1 296 ? 31.303 68.989 89.884 1.00 16.14 278 HIS C O 1
ATOM 7765 N N . ILE C 1 297 ? 33.060 68.392 88.581 1.00 14.54 279 ILE C N 1
ATOM 7766 C CA . ILE C 1 297 ? 32.233 67.554 87.711 1.00 14.76 279 ILE C CA 1
ATOM 7767 C C . ILE C 1 297 ? 31.564 66.449 88.519 1.00 15.16 279 ILE C C 1
ATOM 7768 O O . ILE C 1 297 ? 30.363 66.218 88.385 1.00 17.61 279 ILE C O 1
ATOM 7773 N N . ALA C 1 298 ? 32.319 65.785 89.402 1.00 15.78 280 ALA C N 1
ATOM 7774 C CA . ALA C 1 298 ? 31.727 64.707 90.189 1.00 17.61 280 ALA C CA 1
ATOM 7775 C C . ALA C 1 298 ? 30.652 65.235 91.126 1.00 16.58 280 ALA C C 1
ATOM 7776 O O . ALA C 1 298 ? 29.634 64.564 91.348 1.00 18.79 280 ALA C O 1
ATOM 7778 N N . PHE C 1 299 ? 30.859 66.430 91.694 1.00 14.59 281 PHE C N 1
ATOM 7779 C CA . PHE C 1 299 ? 29.832 67.005 92.551 1.00 16.62 281 PHE C CA 1
ATOM 7780 C C . PHE C 1 299 ? 28.568 67.339 91.749 1.00 16.07 281 PHE C C 1
ATOM 7781 O O . PHE C 1 299 ? 27.443 67.036 92.174 1.00 15.99 281 PHE C O 1
ATOM 7789 N N . ASN C 1 300 ? 28.734 67.989 90.594 1.00 16.01 282 ASN C N 1
ATOM 7790 C CA . ASN C 1 300 ? 27.581 68.278 89.750 1.00 16.08 282 ASN C CA 1
ATOM 7791 C C . ASN C 1 300 ? 26.854 66.998 89.361 1.00 17.05 282 ASN C C 1
ATOM 7792 O O . ASN C 1 300 ? 25.618 66.955 89.350 1.00 17.67 282 ASN C O 1
ATOM 7797 N N . ASP C 1 301 ? 27.606 65.944 89.030 1.00 17.25 283 ASP C N 1
ATOM 7798 C CA . ASP C 1 301 ? 26.973 64.689 88.652 1.00 17.65 283 ASP C CA 1
ATOM 7799 C C . ASP C 1 301 ? 26.212 64.069 89.819 1.00 17.18 283 ASP C C 1
ATOM 7800 O O . ASP C 1 301 ? 25.147 63.470 89.609 1.00 18.06 283 ASP C O 1
ATOM 7805 N N . LEU C 1 302 ? 26.718 64.225 91.043 1.00 16.18 284 LEU C N 1
ATOM 7806 C CA . LEU C 1 302 ? 26.003 63.737 92.226 1.00 16.76 284 LEU C CA 1
ATOM 7807 C C . LEU C 1 302 ? 24.687 64.486 92.425 1.00 17.88 284 LEU C C 1
ATOM 7808 O O . LEU C 1 302 ? 23.638 63.870 92.663 1.00 19.06 284 LEU C O 1
ATOM 7813 N N . VAL C 1 303 ? 24.732 65.820 92.338 1.00 17.54 285 VAL C N 1
ATOM 7814 C CA . VAL C 1 303 ? 23.514 66.629 92.415 1.00 17.27 285 VAL C CA 1
ATOM 7815 C C . VAL C 1 303 ? 22.499 66.177 91.368 1.00 17.40 285 VAL C C 1
ATOM 7816 O O . VAL C 1 303 ? 21.315 65.970 91.669 1.00 17.10 285 VAL C O 1
ATOM 7820 N N . PHE C 1 304 ? 22.946 65.994 90.122 1.00 16.26 286 PHE C N 1
ATOM 7821 C CA . PHE C 1 304 ? 21.996 65.594 89.082 1.00 15.95 286 PHE C CA 1
ATOM 7822 C C . PHE C 1 304 ? 21.451 64.192 89.352 1.00 16.06 286 PHE C C 1
ATOM 7823 O O . PHE C 1 304 ? 20.268 63.924 89.108 1.00 16.20 286 PHE C O 1
ATOM 7831 N N . ALA C 1 305 ? 22.294 63.284 89.862 1.00 15.82 287 ALA C N 1
ATOM 7832 C CA . ALA C 1 305 ? 21.826 61.935 90.163 1.00 16.74 287 ALA C CA 1
ATOM 7833 C C . ALA C 1 305 ? 20.799 61.953 91.285 1.00 16.47 287 ALA C C 1
ATOM 7834 O O . ALA C 1 305 ? 19.900 61.103 91.305 1.00 18.81 287 ALA C O 1
ATOM 7836 N N . GLU C 1 306 ? 20.891 62.927 92.193 1.00 15.61 288 GLU C N 1
ATOM 7837 C CA . GLU C 1 306 ? 19.882 63.061 93.248 1.00 17.08 288 GLU C CA 1
ATOM 7838 C C . GLU C 1 306 ? 18.551 63.565 92.689 1.00 17.28 288 GLU C C 1
ATOM 7839 O O . GLU C 1 306 ? 17.482 63.059 93.064 1.00 19.57 288 GLU C O 1
ATOM 7845 N N . ASP C 1 307 ? 18.597 64.535 91.771 1.00 16.94 289 ASP C N 1
ATOM 7846 C CA . ASP C 1 307 ? 17.372 65.065 91.172 1.00 15.56 289 ASP C CA 1
ATOM 7847 C C . ASP C 1 307 ? 16.706 64.064 90.237 1.00 15.91 289 ASP C C 1
ATOM 7848 O O . ASP C 1 307 ? 15.471 63.988 90.185 1.00 15.96 289 ASP C O 1
ATOM 7853 N N . LYS C 1 308 ? 17.499 63.319 89.456 1.00 14.57 290 LYS C N 1
ATOM 7854 C CA . LYS C 1 308 ? 16.960 62.644 88.272 1.00 16.00 290 LYS C CA 1
ATOM 7855 C C . LYS C 1 308 ? 15.770 61.727 88.551 1.00 14.90 290 LYS C C 1
ATOM 7856 O O . LYS C 1 308 ? 14.750 61.858 87.852 1.00 15.49 290 LYS C O 1
ATOM 7862 N N . PRO C 1 309 ? 15.811 60.792 89.502 1.00 16.70 291 PRO C N 1
ATOM 7863 C CA . PRO C 1 309 ? 14.659 59.874 89.614 1.00 16.78 291 PRO C CA 1
ATOM 7864 C C . PRO C 1 309 ? 13.385 60.593 90.004 1.00 15.27 291 PRO C C 1
ATOM 7865 O O . PRO C 1 309 ? 12.312 60.256 89.485 1.00 15.60 291 PRO C O 1
ATOM 7869 N N . VAL C 1 310 ? 13.476 61.623 90.853 1.00 14.96 292 VAL C N 1
ATOM 7870 C CA . VAL C 1 310 ? 12.258 62.314 91.267 1.00 14.94 292 VAL C CA 1
ATOM 7871 C C . VAL C 1 310 ? 11.677 63.144 90.128 1.00 15.07 292 VAL C C 1
ATOM 7872 O O . VAL C 1 310 ? 10.462 63.130 89.882 1.00 15.13 292 VAL C O 1
ATOM 7876 N N . ILE C 1 311 ? 12.528 63.856 89.376 1.00 14.91 293 ILE C N 1
ATOM 7877 C CA . ILE C 1 311 ? 11.985 64.663 88.291 1.00 15.19 293 ILE C CA 1
ATOM 7878 C C . ILE C 1 311 ? 11.426 63.773 87.179 1.00 13.34 293 ILE C C 1
ATOM 7879 O O . ILE C 1 311 ? 10.378 64.081 86.599 1.00 15.50 293 ILE C O 1
ATOM 7884 N N . GLU C 1 312 ? 12.109 62.658 86.863 1.00 13.58 294 GLU C N 1
ATOM 7885 C CA . GLU C 1 312 ? 11.593 61.757 85.842 1.00 14.56 294 GLU C CA 1
ATOM 7886 C C . GLU C 1 312 ? 10.284 61.109 86.280 1.00 16.16 294 GLU C C 1
ATOM 7887 O O . GLU C 1 312 ? 9.486 60.684 85.422 1.00 15.80 294 GLU C O 1
ATOM 7893 N N . SER C 1 313 ? 10.041 61.036 87.586 1.00 14.67 295 SER C N 1
ATOM 7894 C CA . SER C 1 313 ? 8.806 60.423 88.064 1.00 14.67 295 SER C CA 1
ATOM 7895 C C . SER C 1 313 ? 7.591 61.334 87.914 1.00 16.60 295 SER C C 1
ATOM 7896 O O . SER C 1 313 ? 6.460 60.829 87.939 1.00 16.42 295 SER C O 1
ATOM 7899 N N . GLN C 1 314 ? 7.784 62.646 87.770 1.00 16.35 296 GLN C N 1
ATOM 7900 C CA . GLN C 1 314 ? 6.640 63.561 87.715 1.00 14.85 296 GLN C CA 1
ATOM 7901 C C . GLN C 1 314 ? 5.757 63.228 86.520 1.00 16.39 296 GLN C C 1
ATOM 7902 O O . GLN C 1 314 ? 6.239 63.098 85.388 1.00 16.86 296 GLN C O 1
ATOM 7908 N N . TRP C 1 315 ? 4.466 63.079 86.773 1.00 14.52 297 TRP C N 1
ATOM 7909 C CA . TRP C 1 315 ? 3.529 62.732 85.713 1.00 17.49 297 TRP C CA 1
ATOM 7910 C C . TRP C 1 315 ? 2.185 63.397 85.938 1.00 19.37 297 TRP C C 1
ATOM 7911 O O . TRP C 1 315 ? 1.763 63.571 87.083 1.00 17.75 297 TRP C O 1
ATOM 7922 N N . PRO C 1 316 ? 1.517 63.817 84.849 1.00 20.94 298 PRO C N 1
ATOM 7923 C CA . PRO C 1 316 ? 1.977 63.868 83.450 1.00 21.78 298 PRO C CA 1
ATOM 7924 C C . PRO C 1 316 ? 3.239 64.719 83.258 1.00 20.77 298 PRO C C 1
ATOM 7925 O O . PRO C 1 316 ? 3.601 65.501 84.152 1.00 22.38 298 PRO C O 1
ATOM 7929 N N . LYS C 1 317 ? 3.895 64.556 82.104 1.00 22.93 299 LYS C N 1
ATOM 7930 C CA . LYS C 1 317 ? 5.173 65.225 81.869 1.00 21.92 299 LYS C CA 1
ATOM 7931 C C . LYS C 1 317 ? 5.028 66.745 81.911 1.00 23.43 299 LYS C C 1
ATOM 7932 O O . LYS C 1 317 ? 5.890 67.439 82.463 1.00 21.56 299 LYS C O 1
ATOM 7938 N N . ASP C 1 318 ? 3.950 67.278 81.331 1.00 23.17 300 ASP C N 1
ATOM 7939 C CA . ASP C 1 318 ? 3.631 68.699 81.418 1.00 23.41 300 ASP C CA 1
ATOM 7940 C C . ASP C 1 318 ? 2.780 68.971 82.653 1.00 26.82 300 ASP C C 1
ATOM 7941 O O . ASP C 1 318 ? 1.811 68.251 82.919 1.00 28.80 300 ASP C O 1
ATOM 7946 N N . ALA C 1 319 ? 3.120 70.041 83.378 1.00 25.78 301 ALA C N 1
ATOM 7947 C CA . ALA C 1 319 ? 2.387 70.404 84.590 1.00 27.15 301 ALA C CA 1
ATOM 7948 C C . ALA C 1 319 ? 0.935 70.707 84.250 1.00 30.32 301 ALA C C 1
ATOM 7949 O O . ALA C 1 319 ? 0.668 71.670 83.515 1.00 32.02 301 ALA C O 1
ATOM 7951 N N . PRO C 1 320 ? -0.018 69.940 84.755 1.00 30.29 302 PRO C N 1
ATOM 7952 C CA . PRO C 1 320 ? -1.428 70.227 84.489 1.00 30.69 302 PRO C CA 1
ATOM 7953 C C . PRO C 1 320 ? -1.992 71.231 85.490 1.00 32.12 302 PRO C C 1
ATOM 7954 O O . PRO C 1 320 ? -1.364 71.586 86.490 1.00 28.62 302 PRO C O 1
ATOM 7958 N N . ALA C 1 321 ? -3.197 71.713 85.178 1.00 31.63 303 ALA C N 1
ATOM 7959 C CA . ALA C 1 321 ? -3.792 72.777 85.976 1.00 32.95 303 ALA C CA 1
ATOM 7960 C C . ALA C 1 321 ? -4.113 72.346 87.394 1.00 30.90 303 ALA C C 1
ATOM 7961 O O . ALA C 1 321 ? -4.396 73.209 88.233 1.00 34.48 303 ALA C O 1
ATOM 7963 N N . ASP C 1 322 ? -4.076 71.054 87.694 1.00 29.71 304 ASP C N 1
ATOM 7964 C CA . ASP C 1 322 ? -4.508 70.614 89.013 1.00 29.56 304 ASP C CA 1
ATOM 7965 C C . ASP C 1 322 ? -3.390 70.639 90.056 1.00 27.43 304 ASP C C 1
ATOM 7966 O O . ASP C 1 322 ? -3.658 70.346 91.226 1.00 27.56 304 ASP C O 1
ATOM 7971 N N . GLU C 1 323 ? -2.163 71.008 89.681 1.00 22.28 305 GLU C N 1
ATOM 7972 C CA . GLU C 1 323 ? -1.087 71.062 90.664 1.00 19.53 305 GLU C CA 1
ATOM 7973 C C . GLU C 1 323 ? -1.365 72.173 91.673 1.00 22.74 305 GLU C C 1
ATOM 7974 O O . GLU C 1 323 ? -1.913 73.228 91.337 1.00 23.02 305 GLU C O 1
ATOM 7980 N N . VAL C 1 324 ? -0.974 71.917 92.919 1.00 19.96 306 VAL C N 1
ATOM 7981 C CA . VAL C 1 324 ? -1.335 72.738 94.071 1.00 20.06 306 VAL C CA 1
ATOM 7982 C C . VAL C 1 324 ? -0.094 73.503 94.509 1.00 20.94 306 VAL C C 1
ATOM 7983 O O . VAL C 1 324 ? 0.856 72.899 95.022 1.00 21.64 306 VAL C O 1
ATOM 7987 N N . SER C 1 325 ? -0.087 74.827 94.331 1.00 21.43 307 SER C N 1
ATOM 7988 C CA . SER C 1 325 ? 1.075 75.615 94.728 1.00 20.06 307 SER C CA 1
ATOM 7989 C C . SER C 1 325 ? 0.899 76.203 96.122 1.00 23.56 307 SER C C 1
ATOM 7990 O O . SER C 1 325 ? -0.223 76.404 96.609 1.00 25.44 307 SER C O 1
ATOM 7993 N N . VAL C 1 326 ? 2.035 76.485 96.754 1.00 21.13 308 VAL C N 1
ATOM 7994 C CA . VAL C 1 326 ? 2.091 77.186 98.030 1.00 23.15 308 VAL C CA 1
ATOM 7995 C C . VAL C 1 326 ? 2.942 78.447 97.843 1.00 22.24 308 VAL C C 1
ATOM 7996 O O . VAL C 1 326 ? 3.574 78.654 96.801 1.00 21.96 308 VAL C O 1
ATOM 8000 N N . VAL C 1 327 ? 2.936 79.317 98.862 1.00 23.88 309 VAL C N 1
ATOM 8001 C CA . VAL C 1 327 ? 3.600 80.615 98.688 1.00 23.61 309 VAL C CA 1
ATOM 8002 C C . VAL C 1 327 ? 5.090 80.450 98.384 1.00 22.92 309 VAL C C 1
ATOM 8003 O O . VAL C 1 327 ? 5.665 81.229 97.607 1.00 22.29 309 VAL C O 1
ATOM 8007 N N . ALA C 1 328 ? 5.734 79.426 98.954 1.00 21.93 310 ALA C N 1
ATOM 8008 C CA . ALA C 1 328 ? 7.152 79.187 98.702 1.00 22.65 310 ALA C CA 1
ATOM 8009 C C . ALA C 1 328 ? 7.446 78.822 97.252 1.00 21.47 310 ALA C C 1
ATOM 8010 O O . ALA C 1 328 ? 8.619 78.778 96.870 1.00 21.91 310 ALA C O 1
ATOM 8012 N N . ASP C 1 329 ? 6.423 78.550 96.446 1.00 20.68 311 ASP C N 1
ATOM 8013 C CA . ASP C 1 329 ? 6.595 78.239 95.028 1.00 19.73 311 ASP C CA 1
ATOM 8014 C C . ASP C 1 329 ? 6.691 79.485 94.140 1.00 21.17 311 ASP C C 1
ATOM 8015 O O . ASP C 1 329 ? 6.494 79.366 92.926 1.00 19.29 311 ASP C O 1
ATOM 8020 N N . LYS C 1 330 ? 6.996 80.665 94.705 1.00 20.41 312 LYS C N 1
ATOM 8021 C CA . LYS C 1 330 ? 6.926 81.908 93.928 1.00 20.79 312 LYS C CA 1
ATOM 8022 C C . LYS C 1 330 ? 7.667 81.819 92.600 1.00 20.29 312 LYS C C 1
ATOM 8023 O O . LYS C 1 330 ? 7.136 82.223 91.563 1.00 20.21 312 LYS C O 1
ATOM 8029 N N . VAL C 1 331 ? 8.900 81.311 92.609 1.00 18.85 313 VAL C N 1
ATOM 8030 C CA . VAL C 1 331 ? 9.671 81.272 91.366 1.00 19.12 313 VAL C CA 1
ATOM 8031 C C . VAL C 1 331 ? 8.938 80.446 90.319 1.00 19.23 313 VAL C C 1
ATOM 8032 O O . VAL C 1 331 ? 8.742 80.891 89.184 1.00 19.06 313 VAL C O 1
ATOM 8036 N N . SER C 1 332 ? 8.480 79.246 90.706 1.00 18.22 314 SER C N 1
ATOM 8037 C CA . SER C 1 332 ? 7.720 78.376 89.802 1.00 19.93 314 SER C CA 1
ATOM 8038 C C . SER C 1 332 ? 6.449 79.057 89.297 1.00 18.42 314 SER C C 1
ATOM 8039 O O . SER C 1 332 ? 6.128 79.023 88.100 1.00 18.03 314 SER C O 1
ATOM 8042 N N . ILE C 1 333 ? 5.700 79.678 90.215 1.00 19.91 315 ILE C N 1
ATOM 8043 C CA . ILE C 1 333 ? 4.454 80.337 89.845 1.00 20.90 315 ILE C CA 1
ATOM 8044 C C . ILE C 1 333 ? 4.714 81.435 88.817 1.00 18.16 315 ILE C C 1
ATOM 8045 O O . ILE C 1 333 ? 3.993 81.563 87.821 1.00 19.71 315 ILE C O 1
ATOM 8050 N N . GLN C 1 334 ? 5.733 82.257 89.063 1.00 20.48 316 GLN C N 1
ATOM 8051 C CA . GLN C 1 334 ? 6.005 83.386 88.175 1.00 20.87 316 GLN C CA 1
ATOM 8052 C C . GLN C 1 334 ? 6.542 82.915 86.834 1.00 20.82 316 GLN C C 1
ATOM 8053 O O . GLN C 1 334 ? 6.231 83.502 85.792 1.00 21.20 316 GLN C O 1
ATOM 8059 N N . TYR C 1 335 ? 7.359 81.863 86.842 1.00 19.70 317 TYR C N 1
ATOM 8060 C CA . TYR C 1 335 ? 7.840 81.291 85.590 1.00 19.35 317 TYR C CA 1
ATOM 8061 C C . TYR C 1 335 ? 6.677 80.799 84.738 1.00 19.40 317 TYR C C 1
ATOM 8062 O O . TYR C 1 335 ? 6.593 81.100 83.541 1.00 19.14 317 TYR C O 1
ATOM 8071 N N . ARG C 1 336 ? 5.766 80.033 85.341 1.00 18.10 318 ARG C N 1
ATOM 8072 C CA . ARG C 1 336 ? 4.623 79.528 84.589 1.00 19.34 318 ARG C CA 1
ATOM 8073 C C . ARG C 1 336 ? 3.785 80.672 84.032 1.00 21.24 318 ARG C C 1
ATOM 8074 O O . ARG C 1 336 ? 3.278 80.594 82.906 1.00 21.13 318 ARG C O 1
ATOM 8082 N N . LYS C 1 337 ? 3.644 81.744 84.809 1.00 21.72 319 LYS C N 1
ATOM 8083 C CA . LYS C 1 337 ? 2.866 82.892 84.359 1.00 21.63 319 LYS C CA 1
ATOM 8084 C C . LYS C 1 337 ? 3.518 83.569 83.156 1.00 22.63 319 LYS C C 1
ATOM 8085 O O . LYS C 1 337 ? 2.833 83.924 82.188 1.00 22.23 319 LYS C O 1
ATOM 8091 N N . TRP C 1 338 ? 4.841 83.738 83.179 1.00 20.36 320 TRP C N 1
ATOM 8092 C CA . TRP C 1 338 ? 5.495 84.376 82.036 1.00 19.99 320 TRP C CA 1
ATOM 8093 C C . TRP C 1 338 ? 5.426 83.488 80.796 1.00 21.43 320 TRP C C 1
ATOM 8094 O O . TRP C 1 338 ? 5.173 83.981 79.685 1.00 21.77 320 TRP C O 1
ATOM 8105 N N . LEU C 1 339 ? 5.643 82.174 80.952 1.00 21.80 321 LEU C N 1
ATOM 8106 C CA . LEU C 1 339 ? 5.532 81.297 79.790 1.00 21.96 321 LEU C CA 1
ATOM 8107 C C . LEU C 1 339 ? 4.148 81.388 79.167 1.00 22.45 321 LEU C C 1
ATOM 8108 O O . LEU C 1 339 ? 4.017 81.418 77.942 1.00 23.27 321 LEU C O 1
ATOM 8113 N N . ARG C 1 340 ? 3.106 81.438 79.999 1.00 21.94 322 ARG C N 1
ATOM 8114 C CA . ARG C 1 340 ? 1.750 81.543 79.471 1.00 24.03 322 ARG C CA 1
ATOM 8115 C C . ARG C 1 340 ? 1.554 82.852 78.711 1.00 25.06 322 ARG C C 1
ATOM 8116 O O . ARG C 1 340 ? 0.904 82.873 77.661 1.00 24.34 322 ARG C O 1
ATOM 8124 N N . GLU C 1 341 ? 2.115 83.952 79.224 1.00 24.24 323 GLU C N 1
ATOM 8125 C CA . GLU C 1 341 ? 2.021 85.234 78.524 1.00 23.12 323 GLU C CA 1
ATOM 8126 C C . GLU C 1 341 ? 2.736 85.195 77.183 1.00 26.58 323 GLU C C 1
ATOM 8127 O O . GLU C 1 341 ? 2.261 85.784 76.207 1.00 24.60 323 GLU C O 1
ATOM 8133 N N . LEU C 1 342 ? 3.900 84.540 77.127 1.00 22.78 324 LEU C N 1
ATOM 8134 C CA . LEU C 1 342 ? 4.639 84.443 75.870 1.00 23.92 324 LEU C CA 1
ATOM 8135 C C . LEU C 1 342 ? 3.872 83.618 74.848 1.00 24.61 324 LEU C C 1
ATOM 8136 O O . LEU C 1 342 ? 3.826 83.973 73.662 1.00 24.58 324 LEU C O 1
ATOM 8141 N N . LYS C 1 343 ? 3.273 82.509 75.290 1.00 23.22 325 LYS C N 1
ATOM 8142 C CA . LYS C 1 343 ? 2.438 81.700 74.405 1.00 24.11 325 LYS C CA 1
ATOM 8143 C C . LYS C 1 343 ? 1.308 82.534 73.830 1.00 28.99 325 LYS C C 1
ATOM 8144 O O . LYS C 1 343 ? 1.041 82.501 72.624 1.00 27.75 325 LYS C O 1
ATOM 8150 N N . GLU C 1 344 ? 0.617 83.273 74.699 1.00 26.71 326 GLU C N 1
ATOM 8151 C CA . GLU C 1 344 ? -0.522 84.063 74.254 1.00 29.49 326 GLU C CA 1
ATOM 8152 C C . GLU C 1 344 ? -0.077 85.195 73.345 1.00 28.67 326 GLU C C 1
ATOM 8153 O O . GLU C 1 344 ? -0.731 85.483 72.334 1.00 31.81 326 GLU C O 1
ATOM 8159 N N . ALA C 1 345 ? 1.045 85.835 73.678 1.00 24.26 327 ALA C N 1
ATOM 8160 C CA . ALA C 1 345 ? 1.547 86.934 72.861 1.00 24.59 327 ALA C CA 1
ATOM 8161 C C . ALA C 1 345 ? 1.986 86.450 71.488 1.00 30.93 327 ALA C C 1
ATOM 8162 O O . ALA C 1 345 ? 1.790 87.148 70.486 1.00 28.16 327 ALA C O 1
ATOM 8164 N N . HIS C 1 346 ? 2.581 85.254 71.416 1.00 26.55 328 HIS C N 1
ATOM 8165 C CA . HIS C 1 346 ? 3.003 84.729 70.120 1.00 25.74 328 HIS C CA 1
ATOM 8166 C C . HIS C 1 346 ? 1.832 84.622 69.146 1.00 27.65 328 HIS C C 1
ATOM 8167 O O . HIS C 1 346 ? 1.995 84.883 67.947 1.00 29.58 328 HIS C O 1
ATOM 8174 N N . LYS C 1 347 ? 0.650 84.255 69.642 1.00 27.56 329 LYS C N 1
ATOM 8175 C CA . LYS C 1 347 ? -0.530 84.194 68.783 1.00 32.68 329 LYS C CA 1
ATOM 8176 C C . LYS C 1 347 ? -0.907 85.567 68.248 1.00 33.56 329 LYS C C 1
ATOM 8177 O O . LYS C 1 347 ? -1.512 85.669 67.172 1.00 36.89 329 LYS C O 1
ATOM 8183 N N . GLU C 1 348 ? -0.580 86.626 68.986 1.00 31.62 330 GLU C N 1
ATOM 8184 C CA . GLU C 1 348 ? -0.919 87.981 68.577 1.00 32.98 330 GLU C CA 1
ATOM 8185 C C . GLU C 1 348 ? 0.109 88.593 67.639 1.00 36.22 330 GLU C C 1
ATOM 8186 O O . GLU C 1 348 ? -0.161 89.649 67.062 1.00 36.76 330 GLU C O 1
ATOM 8192 N N . GLY C 1 349 ? 1.273 87.977 67.485 1.00 30.26 331 GLY C N 1
ATOM 8193 C CA . GLY C 1 349 ? 2.224 88.367 66.466 1.00 30.53 331 GLY C CA 1
ATOM 8194 C C . GLY C 1 349 ? 3.499 88.961 67.035 1.00 31.21 331 GLY C C 1
ATOM 8195 O O . GLY C 1 349 ? 3.715 89.028 68.252 1.00 28.85 331 GLY C O 1
ATOM 8196 N N . SER C 1 350 ? 4.339 89.429 66.104 1.00 30.79 332 SER C N 1
ATOM 8197 C CA . SER C 1 350 ? 5.723 89.792 66.397 1.00 27.84 332 SER C CA 1
ATOM 8198 C C . SER C 1 350 ? 5.825 90.894 67.451 1.00 32.06 332 SER C C 1
ATOM 8199 O O . SER C 1 350 ? 6.597 90.782 68.413 1.00 29.61 332 SER C O 1
ATOM 8202 N N . GLN C 1 351 ? 5.083 91.988 67.265 1.00 31.38 333 GLN C N 1
ATOM 8203 C CA . GLN C 1 351 ? 5.149 93.111 68.200 1.00 29.57 333 GLN C CA 1
ATOM 8204 C C . GLN C 1 351 ? 4.656 92.721 69.593 1.00 26.82 333 GLN C C 1
ATOM 8205 O O . GLN C 1 351 ? 5.279 93.084 70.600 1.00 29.57 333 GLN C O 1
ATOM 8211 N N . ALA C 1 352 ? 3.545 91.985 69.674 1.00 29.23 334 ALA C N 1
ATOM 8212 C CA . ALA C 1 352 ? 3.039 91.553 70.972 1.00 29.94 334 ALA C CA 1
ATOM 8213 C C . ALA C 1 352 ? 4.039 90.640 71.662 1.00 27.86 334 ALA C C 1
ATOM 8214 O O . ALA C 1 352 ? 4.259 90.744 72.874 1.00 26.50 334 ALA C O 1
ATOM 8216 N N . PHE C 1 353 ? 4.667 89.749 70.897 1.00 28.56 335 PHE C N 1
ATOM 8217 C CA . PHE C 1 353 ? 5.656 88.845 71.475 1.00 23.95 335 PHE C CA 1
ATOM 8218 C C . PHE C 1 353 ? 6.877 89.605 71.972 1.00 27.70 335 PHE C C 1
ATOM 8219 O O . PHE C 1 353 ? 7.377 89.332 73.067 1.00 26.32 335 PHE C O 1
ATOM 8227 N N . ARG C 1 354 ? 7.382 90.554 71.174 1.00 25.24 336 ARG C N 1
ATOM 8228 C CA . ARG C 1 354 ? 8.535 91.341 71.597 1.00 27.45 336 ARG C CA 1
ATOM 8229 C C . ARG C 1 354 ? 8.249 92.087 72.895 1.00 25.41 336 ARG C C 1
ATOM 8230 O O . ARG C 1 354 ? 9.120 92.181 73.766 1.00 27.22 336 ARG C O 1
ATOM 8238 N N . SER C 1 355 ? 7.040 92.634 73.037 1.00 27.61 337 SER C N 1
ATOM 8239 C CA . SER C 1 355 ? 6.690 93.348 74.260 1.00 27.97 337 SER C CA 1
ATOM 8240 C C . SER C 1 355 ? 6.601 92.394 75.447 1.00 28.61 337 SER C C 1
ATOM 8241 O O . SER C 1 355 ? 7.131 92.681 76.525 1.00 28.26 337 SER C O 1
ATOM 8244 N N . ALA C 1 356 ? 5.938 91.250 75.264 1.00 26.35 338 ALA C N 1
ATOM 8245 C CA . ALA C 1 356 ? 5.831 90.284 76.356 1.00 26.87 338 ALA C CA 1
ATOM 8246 C C . ALA C 1 356 ? 7.210 89.814 76.813 1.00 24.39 338 ALA C C 1
ATOM 8247 O O . ALA C 1 356 ? 7.453 89.642 78.017 1.00 24.36 338 ALA C O 1
ATOM 8249 N N . LEU C 1 357 ? 8.132 89.623 75.869 1.00 24.71 339 LEU C N 1
ATOM 8250 C CA . LEU C 1 357 ? 9.459 89.120 76.212 1.00 23.92 339 LEU C CA 1
ATOM 8251 C C . LEU C 1 357 ? 10.358 90.199 76.808 1.00 24.62 339 LEU C C 1
ATOM 8252 O O . LEU C 1 357 ? 11.058 89.951 77.796 1.00 22.67 339 LEU C O 1
ATOM 8257 N N . LEU C 1 358 ? 10.351 91.411 76.241 1.00 23.90 340 LEU C N 1
ATOM 8258 C CA . LEU C 1 358 ? 11.394 92.379 76.541 1.00 26.14 340 LEU C CA 1
ATOM 8259 C C . LEU C 1 358 ? 10.953 93.553 77.410 1.00 23.95 340 LEU C C 1
ATOM 8260 O O . LEU C 1 358 ? 11.820 94.309 77.864 1.00 26.98 340 LEU C O 1
ATOM 8265 N N . ASP C 1 359 ? 9.661 93.715 77.685 1.00 26.52 341 ASP C N 1
ATOM 8266 C CA . ASP C 1 359 ? 9.243 94.793 78.581 1.00 28.17 341 ASP C CA 1
ATOM 8267 C C . ASP C 1 359 ? 9.732 94.525 80.002 1.00 29.80 341 ASP C C 1
ATOM 8268 O O . ASP C 1 359 ? 9.651 93.387 80.489 1.00 27.03 341 ASP C O 1
ATOM 8273 N N . PRO C 1 360 ? 10.232 95.546 80.695 1.00 29.12 342 PRO C N 1
ATOM 8274 C CA . PRO C 1 360 ? 10.683 95.360 82.077 1.00 27.54 342 PRO C CA 1
ATOM 8275 C C . PRO C 1 360 ? 9.519 95.305 83.049 1.00 28.93 342 PRO C C 1
ATOM 8276 O O . PRO C 1 360 ? 8.509 95.999 82.890 1.00 32.38 342 PRO C O 1
ATOM 8280 N N . VAL C 1 361 ? 9.656 94.448 84.062 1.00 28.84 343 VAL C N 1
ATOM 8281 C CA . VAL C 1 361 ? 8.713 94.392 85.176 1.00 27.88 343 VAL C CA 1
ATOM 8282 C C . VAL C 1 361 ? 9.534 94.263 86.454 1.00 30.21 343 VAL C C 1
ATOM 8283 O O . VAL C 1 361 ? 10.072 93.193 86.752 1.00 30.66 343 VAL C O 1
ATOM 8287 N N . ILE C 1 362 ? 9.654 95.345 87.221 1.00 29.44 344 ILE C N 1
ATOM 8288 C CA . ILE C 1 362 ? 10.610 95.406 88.322 1.00 31.12 344 ILE C CA 1
ATOM 8289 C C . ILE C 1 362 ? 9.875 95.297 89.651 1.00 35.34 344 ILE C C 1
ATOM 8290 O O . ILE C 1 362 ? 8.992 96.110 89.952 1.00 36.70 344 ILE C O 1
ATOM 8295 N N . GLU C 1 363 ? 10.263 94.306 90.459 1.00 32.18 345 GLU C N 1
ATOM 8296 C CA . GLU C 1 363 ? 9.792 94.160 91.831 1.00 34.13 345 GLU C CA 1
ATOM 8297 C C . GLU C 1 363 ? 10.817 94.604 92.863 1.00 37.29 345 GLU C C 1
ATOM 8298 O O . GLU C 1 363 ? 10.432 94.975 93.977 1.00 38.16 345 GLU C O 1
ATOM 8304 N N . SER C 1 364 ? 12.107 94.551 92.533 1.00 33.79 346 SER C N 1
ATOM 8305 C CA . SER C 1 364 ? 13.165 94.762 93.509 1.00 38.43 346 SER C CA 1
ATOM 8306 C C . SER C 1 364 ? 13.509 96.247 93.626 1.00 42.64 346 SER C C 1
ATOM 8307 O O . SER C 1 364 ? 12.972 97.101 92.917 1.00 40.66 346 SER C O 1
ATOM 8310 N N . ASP C 1 365 ? 14.439 96.550 94.530 1.00 44.71 347 ASP C N 1
ATOM 8311 C CA . ASP C 1 365 ? 14.962 97.898 94.716 1.00 50.65 347 ASP C CA 1
ATOM 8312 C C . ASP C 1 365 ? 16.097 98.235 93.759 1.00 53.17 347 ASP C C 1
ATOM 8313 O O . ASP C 1 365 ? 16.607 99.359 93.799 1.00 52.01 347 ASP C O 1
ATOM 8318 N N . ARG C 1 366 ? 16.520 97.299 92.916 1.00 52.30 348 ARG C N 1
ATOM 8319 C CA . ARG C 1 366 ? 17.668 97.550 92.060 1.00 52.65 348 ARG C CA 1
ATOM 8320 C C . ARG C 1 366 ? 17.264 98.331 90.813 1.00 52.01 348 ARG C C 1
ATOM 8321 O O . ARG C 1 366 ? 16.088 98.434 90.457 1.00 52.38 348 ARG C O 1
ATOM 8329 N N . SER C 1 367 ? 18.275 98.885 90.149 1.00 56.49 349 SER C N 1
ATOM 8330 C CA . SER C 1 367 ? 18.140 99.475 88.828 1.00 53.95 349 SER C CA 1
ATOM 8331 C C . SER C 1 367 ? 19.039 98.717 87.860 1.00 55.30 349 SER C C 1
ATOM 8332 O O . SER C 1 367 ? 20.104 98.219 88.241 1.00 53.24 349 SER C O 1
ATOM 8335 N N . TYR C 1 368 ? 18.598 98.613 86.610 1.00 56.01 350 TYR C N 1
ATOM 8336 C CA . TYR C 1 368 ? 19.347 97.835 85.624 1.00 53.23 350 TYR C CA 1
ATOM 8337 C C . TYR C 1 368 ? 19.802 98.700 84.451 1.00 57.06 350 TYR C C 1
ATOM 8338 O O . TYR C 1 368 ? 20.703 98.318 83.697 1.00 60.26 350 TYR C O 1
#

Solvent-accessible surface area: 41878 Å² total; per-residue (Å²): 160,98,96,42,72,13,1,51,5,7,26,3,0,2,0,5,25,80,46,1,86,154,49,53,135,46,55,64,0,6,34,56,15,81,0,21,105,28,53,0,1,0,2,54,2,30,146,84,42,6,0,2,54,1,38,4,14,4,11,0,1,44,0,18,88,8,49,17,44,65,91,84,1,34,3,20,8,6,0,2,20,0,31,34,142,0,30,7,78,65,6,22,8,12,75,138,46,126,63,36,130,145,4,111,15,80,92,16,32,11,88,72,104,46,16,0,0,0,0,14,13,34,38,89,34,100,13,12,152,17,10,98,6,26,0,30,152,32,132,138,15,120,70,16,75,11,139,26,33,129,5,61,2,2,1,35,11,3,3,21,3,29,2,22,12,5,3,15,4,53,15,1,53,55,7,18,2,25,84,126,44,14,110,11,68,85,11,62,6,0,23,47,86,7,21,4,60,1,61,6,97,3,36,116,143,19,91,33,51,91,39,2,7,11,0,35,7,41,2,12,0,11,10,6,6,2,1,0,8,50,0,63,19,76,77,21,104,10,34,3,0,21,0,2,3,2,0,0,8,25,67,83,24,0,15,0,2,3,0,0,0,4,68,89,42,145,60,59,26,159,76,8,36,64,8,9,72,86,19,16,62,46,5,81,67,12,2,39,8,6,61,61,52,85,43,42,114,82,21,9,43,15,94,13,7,41,10,12,64,49,0,54,91,0,17,148,59,0,37,82,12,36,115,128,21,39,117,30,0,110,51,21,8,58,77,82,76,68,94,20,148,70,126,84,163,132,108,67,70,7,1,49,7,7,20,3,0,2,0,6,27,81,47,1,86,156,49,51,134,47,52,59,0,8,37,57,16,81,0,30,100,30,53,0,1,0,0,51,4,50,144,73,36,0,0,0,54,2,38,4,16,4,11,0,1,43,0,18,88,6,58,13,55,58,89,57,0,40,2,18,9,7,0,3,30,0,18,23,140,0,12,5,82,66,5,18,8,10,69,142,48,126,56,39,134,133,1,113,16,77,66,19,46,11,76,74,91,47,17,0,0,0,0,25,14,34,53,89,31,105,10,9,138,12,11,97,7,25,1,38,156,29,134,143,17,120,71,16,74,13,145,24,33,129,6,68,1,7,2,26,10,2,2,19,3,30,2,23,14,5,2,16,4,57,17,1,53,54,7,16,3,25,86,118,44,14,104,11,62,86,10,56,4,0,22,44,87,7,22,4,55,1,56,6,98,3,39,118,145,19,90,35,52,101,40,3,6,12,0,36,7,40,2,12,0,10,10,6,6,2,1,1,8,47,0,62,19,78,68,24,104,10,31,4,0,20,0,2,2,2,1,8,9,44,68,98,31,0,17,0,2,2,0,0,0,4,68,101,40,156,62,58,28,155,76,8,36,62,9,10,72,87,19,18,63,44,6,85,69,11,2,45,9,6,60,63,35,68,43,39,115,86,22,15,44,14,92,12,9,41,10,13,66,41,0,56,84,0,17,134,56,0,62,72,5,38,141,133,24,45,13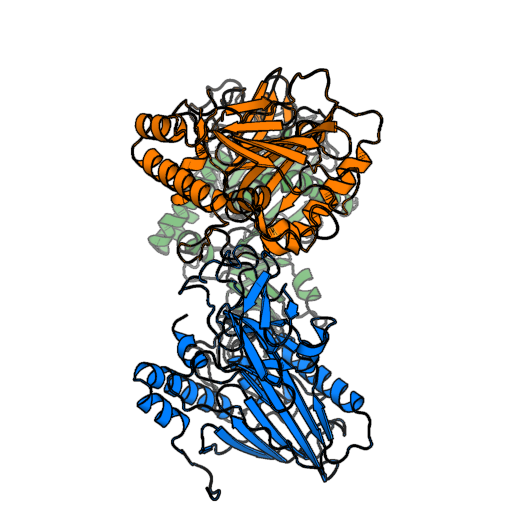0,32,0,92,48,21,7,55,77,83,76,78,91,20,142,68,109,98,167,123,119,51,83,4,0,58,7,6,26,3,0,2,0,5,25,83,48,1,84,159,47,51,134,44,53,53,0,8,37,57,16,81,0,25,100,32,55,1,2,0,0,62,4,48,147,68,32,1,0,0,52,2,38,3,16,4,11,0,1,44,0,18,86,4,59,11,66,48,85,59,0,42,3,21,7,6,0,4,38,0,15,22,138,0,13,7,86,66,5,18,9,15,68,138,51,126,56,38,137,165,0,125,16,80,66,20,45,8,91,72,108,45,16,0,0,0,0,25,15,45,55,82,28,108,12,15,135,14,10,96,6,25,1,35,147,30,135,140,17,118,70,15,75,10,152,26,31,135,5,62,1,1,1,28,12,2,2,21,3,27,1,22,14,5,3,14,4,56,16,1,52,56,6,17,2,19,87,114,46,16,109,12,66,103,9,66,4,0,23,47,78,7,21,5,54,1,52,7,98,4,36,121,148,20,90,31,53,116,42,2,6,12,0,37,6,41,2,13,0,12,10,6,6,2,1,0,8,49,0,64,20,74,72,30,107,11,32,4,1,20,0,2,3,1,1,1,8,24,77,87,22,0,14,0,1,3,0,0,0,4,70,100,41,157,65,59,28,158,75,7,35,62,10,9,72,88,19,18,62,44,6,80,68,9,1,39,9,6,60,65,51,82,43,41,109,72,19,10,44,15,86,14,8,43,10,12,65,41,0,62,90,0,7,113,50,0,53,83,12,26,153,124,21,42,116,29,0,105,50,21,7,57,78,82,76,78,90,16,156,102,112,91

Radius of gyration: 35.32 Å; Cα contacts (8 Å, |Δi|>4): 2257; chains: 3; bounding box: 74×93×93 Å

Nearest PDB structures (foldseek):
  6icn-assembly1_A  TM=1.003E+00  e=6.795E-74  Pseudomonas putida
  6ick-assembly1_A  TM=9.955E-01  e=3.981E-67  Pseudomonas putida
  6icq-assembly1_A-2  TM=9.823E-01  e=4.970E-67  Pseudomonas putida
  6icp-assembly1_A-2  TM=9.836E-01  e=4.322E-66  Pseudomonas putida
  6icq-assembly1_B-2  TM=9.833E-01  e=4.089E-66  Pseudomonas putida

Foldseek 3Di:
DLLCPLVLQEKAFWFFLVCQLPLDVVRFAFDWTFFANFTWTWGRQPPDIWIWRQFFPPHTHGLRVFDHDHRWRFRPPQTFTAHRQQATDARPVCRPDDDDPSRGTHIFDWDDDPRTIITRRDCVLVQYDDDDAPCPPPVLKDKDKDHWDKAQFFLLLVQLVVPQPQCCLPLPCAAAFPVVQRDADQWWWKAAQLWIWTKGAGDPPGNHDPLHLHGIWIWTGRPDRWIWIWGCRPNPRWIKIWIKGWRRRYDGMTTIIIMMMTSPPPDDPVVNVVSVVVSCVSVRVVNSPDPPRDDDPPDDDDSSSNVSVVSVVLSVQLSVQVVVHSVSNSCSRHPIDGDDPDDD/DLLCVLVLQAKAFWFFLVCQLPQDVVRFAFDWTFFQNFIWTWGHAPPDIWIFRQFFLPHGHGLRVFDHDHQWRFRPPQTFTAGRQQATDARPVCRPDDDDPSRGTHIWDWDDDPRTIITRRDCPLVQYDDDDAPCVPVVLKDKDKDHWDKAQFFLLLVQLVVVQPQCCLPLPCAAAFPVVPRDADQWWWKAAQLWIWTKGADDPPGNHDLLHLHGIWIWTGRPDHWIWIWGCRPNPSWIKIWIKGWRGRYLGMTTIIIMMMTNPPPDDPVVNVVSVVVSCVSVRVVNSPDPPRDDDPPDDDDSSSVVSVVSVVLSVQLSVQVVVHNVSNSCSRHPIDGDDPDDD/DLLCVLVLQAKAFWFFLVCQLPQDVVRFAFDWTFFANFIWTWGHAAPDIWIWRQFFLPHGHGLRVFDHDRQWRFRPPQTFTAGRQQATDARPVCRPDDDDPSRGTHIFDWDDDPRTIITRNDCPLVQYDDDDAPCPPVVLKDKDKDHWDKAQFFLLLVQLVVPQPQCCLPLPCAAAFPVVPRDADQWWWKAAQLWIWTKGADDPPGNHDLLHLHGIWIWTGRPDHWIWIWGCRPSPSWIKIWIKGWRRRYPGMTTIIIMMMTNPPPDDPVVNVVSVVVSCVSVRVVNSPDPPSDDDPPDDDDSSSNVSVVSVVLSVQLSVQVVVHSVSNSCSRHPIDGDDPDDD

InterPro domains:
  IPR017941 Rieske [2Fe-2S] iron-sulphur domain [PF00355] (17-102)
  IPR017941 Rieske [2Fe-2S] iron-sulphur domain [PS51296] (17-125)
  IPR036922 Rieske [2Fe-2S] iron-sulphur domain superfamily [G3DSA:2.102.10.10] (10-143)
  IPR036922 Rieske [2Fe-2S] iron-sulphur domain superfamily [SSF50022] (10-129)
  IPR044043 Vanillate O-demethylase oxygenase-like, C-terminal catalytic domain [PF19112] (157-326)
  IPR050584 Cholesterol 7-desaturase [PTHR21266] (10-329)

GO terms:
  GO:0051537 2 iron, 2 sulfur cluster binding (F, IDA)
  GO:0009822 alkaloid catabolic process (P, IDA)
  GO:0032451 demethylase activity (F, IDA)

Sequence (1032 aa):
NDEREYLRHFWHPVCTVTELEKAHPSSLGPLAVKLLNEQLVVAKLGDEYVAMRDRCAHRSAKLSLGTVSGNRLQCPYHGWQYDTHGACQLVPACPNSPIPNKAKVDRFDCEERYGLIWIRLDSSFDCTEIPYFSAANDPRLRIVIQEPYWWDATAERRWENFTDFSHFAFIHPGTLFDPNNAEPPIVPMDRFNGQFRFVYDTPEDMAVPNQAPIGSFSYTCSMPFAINLEVSKYSSSSLHVLFNVSCPVDSHTTKNFLIFAREQSDDSDYLHIAFNDLVFAEDKPVIESQWPKDAPADEVSVVADKVSIQYRKWLRELKEAHKEGSQAFRSALLDPVIESDRSYNDEREYLRHFWHPVCTVTELEKAHPSSLGPLAVKLLNEQLVVAKLGDEYVAMRDRCAHRSAKLSLGTVSGNRLQCPYHGWQYDTHGACQLVPACPNSPIPNKAKVDRFDCEERYGLIWIRLDSSFDCTEIPYFSAANDPRLRIVIQEPYWWDATAERRWENFTDFSHFAFIHPGTLFDPNNAEPPIVPMDRFNGQFRFVYDTPEDMAVPNQAPIGSFSYTCSMPFAINLEVSKYSSSSLHVLFNVSCPVDSHTTKNFLIFAREQSDDSDYLHIAFNDLVFAEDKPVIESQWPKDAPADEVSVVADKVSIQYRKWLRELKEAHKEGSQAFRSALLDPVIESDRSYNDEREYLRHFWHPVCTVTELEKAHPSSLGPLAVKLLNEQLVVAKLGDEYVAMRDRCAHRSAKLSLGTVSGNRLQCPYHGWQYDTHGACQLVPACPNSPIPNKAKVDRFDCEERYGLIWIRLDSSFDCTEIPYFSAANDPRLRIVIQEPYWWDATAERRWENFTDFSHFAFIHPGTLFDPNNAEPPIVPMDRFNGQFRFVYDTPEDMAVPNQAPIGSFSYTCSMPFAINLEVSKYSSSSLHVLFNVSCPVDSHTTKNFLIFAREQSDDSDYLHIAFNDLVFAEDKPVIESQWPKDAPADEVSVVADKVSIQYRKWLRELKEAHKEGSQAFRSALLDPVIESDRSY

Secondary structure (DSSP, 8-state):
-GGGGGGGGSEEEEEEHHHHHHHSTTSS--EEEEETTEEEEEEEETTEEEEEESS-TTT---GGGSEEETTEEE-TTT--EE-TTSBEEE-TT-TTSPPPTT-B--EEEEEEETTEEEEES--SS----PPP-TTTT-TT-EEEEPPPEEESS-HHHHHHHHT-SSSHHHHSTTTTS-TT---------EEETTEEEEEEEPPSS-S--TTS--EEEEEEEETTTEEEEEEEETTT--EEEEEEEEEEEETTEEEEEEEEEES--SS-HHHHHHHHHHHHHHHHHHHHH-SSSSPPTT----GGGHHHHHHHHHHHHHHHHHHH-HHHHHHHHHS-B--SS---/-TTTGGGGGSEEEEEEHHHHHHHSTTSS--EEEEETTEEEEEEEETTEEEEEESS-TTT---GGGSEEETTEEE-TTT--EE-TTSBEEE-TTSTTSPPPTT-B--EEEEEEETTEEEEES--TT----PPP-TTTT-TT-EEEEPPPEEESS-HHHHHHHHT-STTHHHHSTTTTS-TT---------EEETTEEEEEEEPPSS-S--TTS--EEEEEEEETTTEEEEEEEETTTS-EEEEEEEEEE-SSS-EEEEEEEEES--SS-HHHHHHHHHHHHHHHHHHHHH-SSSSPPTT----GGGHHHHHHHHHHHHHHHHHHH-HHHHHHHHHS-B--SS---/-GGGGGGGGSEEEEEEHHHHHHHSTTSS--EEEEETTEEEEEEEETTEEEEEESS-TTT---GGGSEEETTEEE-TTT--EE-TTSBEEE-TTSSSSPPPTT-B--EEEEEEETTEEEEES--TT----PPP-TTTT-TT-EEEEPPPEEESS-HHHHHHHHT-STTHHHHSTTTTS-TT---------EEETTEEEEEEEPPSS-S--TTS--EEEEEEEETTTEEEEEEEETTTS-EEEEEEEEEEEETTEEEEEEEEEES--SS-HHHHHHHHHHHHHHHHHHHHH-SSSSPPTT----GGGHHHHHHHHHHHHHHHHHHH-HHHHHHHHHS-B--SS---

Organism: Pseudomonas putida (NCBI:txid303)

=== Feature glossary ===
Legend for the data blocks above and below:

— What the protein is —

The amino-acid sequence is the protein's primary structure: the linear order of residues from the N-terminus to the C-terminus, written in one-letter code. Everything else here — the 3D coordinates, the secondary structure, the domain annotations — is ultimately a consequence of this string.

Functional annotations link the protein to curated databases. InterPro entries identify conserved domains and families by matching the sequence against member-database signatures (Pfam, PROSITE, CDD, …). Gene Ontology (GO) terms describe molecular function, biological process, and cellular component in a controlled vocabulary. CATH places the structure in a hierarchical fold classification (Class/Architecture/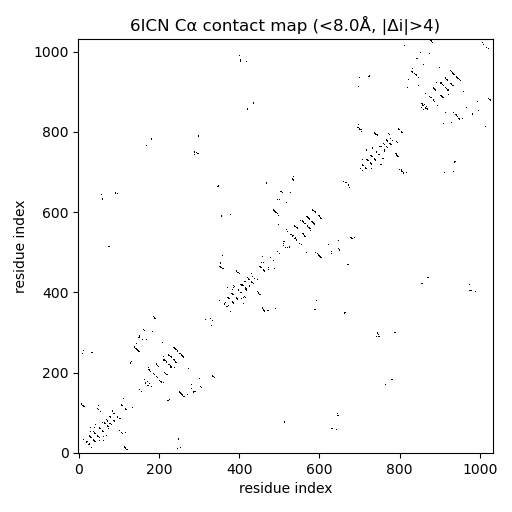Topology/Homologous-superfamily). The organism is the source species.

— Where its atoms are —

Atomic coordinates in PDBx/mmCIF format — the same representation the Protein Data Bank distributes. Each line of the _atom_site loop places one backbone atom in Cartesian space (units: ångströms, origin: arbitrary).

The six renders are orthographic views along the three Cartesian axes in both directions. Representation (cartoon, sticks, or surface) and color scheme (sequence-rainbow or by-chain) vary across proteins so the training set covers all the common visualization conventions.

— Local backbone conformation —

Eight-state secondary structure (DSSP): H is the canonical α-helix, G the tighter 3₁₀-helix, I the wider π-helix; E/B are β-structure, T and S are turns and bends, and '-' is everything else. DSSP derives these from the pattern of main-chain N–H···O=C hydrogen bonds, not from the sequence.

Three-state secondary structure (P-SEA) collapses the eight DSSP classes into helix (a), strand (b), and coil (c). P-SEA assigns these from Cα geometry alone — distances and angles — without requiring backbone oxygens, so it works on any Cα trace.

φ (phi) and ψ (psi) are the two rotatable backbone dihedrals per residue: φ is the C(i-1)–N–Cα–C torsion, ψ is the N–Cα–C–N(i+1) torsion, both in degrees on (−180°, 180°]. α-helical residues cluster near (−60°, −45°); β-strand residues near (−120°, +130°). A Ramachandran plot is simply a scatter of (φ, ψ) for every residue.

— Global shape and packing —

The geometric summary reports three shape descriptors. Rg (radius of gyration) measures how spread out the Cα atoms are about their centre of mass; compact globular proteins have small Rg, elongated or unfolded ones large. Cα contacts (<8 Å, |i−j|>4) count long-range residue pairs in spatial proximity — high for tightly packed folds, near zero for rods or random coil. The bounding-box extents give the protein's footprint along x, y, z in Å.

SASA measures how much of the protein is reachable by solvent. It is computed by rolling a water-sized probe over the atomic surface and summing the exposed area (Å²). Per-residue SASA distinguishes core (buried, low SASA) from surface (exposed, high SASA) residues; total SASA is a whole-molecule size measure.

Plot images: a contact map (which residues are close in 3D, as an N×N binary image), a Ramachandran scatter (backbone torsion angles, revealing secondary-structure composition at a glance), and — for AlphaFold structures — a PAE heatmap (pairwise prediction confidence).

— Structural neighborhood —

A 3Di character summarizes, for each residue, the relative orientation of the Cα frame of its nearest spatial neighbor. Because it encodes fold topology rather than chemistry, 3Di alignments detect remote structural similarity that sequence alignment misses.

The Foldseek neighbor list gives the closest experimentally determined structures in the PDB, ranked by structural alignment. TM-score near 1 means near-identical fold; near 0.3 means only rough topology match. This is how one finds 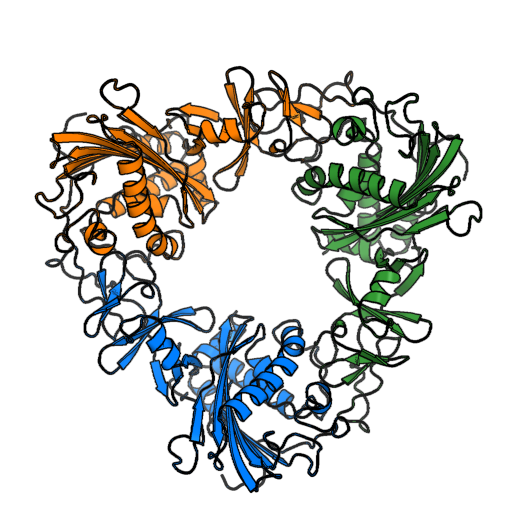what a novel AlphaFold prediction most resembles in the solved-structure universe.

— Confidence and disorder —

For AlphaFold models, the B-factor field carries pLDDT — the model's own estimate of local accuracy on a 0–100 scale. Regions with pLDDT<50 should be treated as essentially unmodeled; they often correspond to intrinsically disordered segments.

Crystallographic B-factors measure how much each atom's electron density is smeared out, in Å². They rise in mobile loops and surface residues and fall in the buried interior. In AlphaFold models this column is repurposed to hold pLDDT instead.

Predicted Aligned Error (PAE) is an AlphaFold confidence matrix: entry (i, j) is the expected error in the position of residue j, in ångströms, when the prediction is superimposed on the true structure at residue i. Low PAE within a block of residues means that block is internally rigid and well-predicted; high PAE between two blocks means their relative placement is uncertain even if each block individually is confident.